Protein 2IA2 (pdb70)

Solvent-accessible surface area: 41832 Å² total

CATH classification: 1.10.10.10 (+1 more: 3.30.450.40)

Nearest PDB structures (foldseek):
  2g7u-assembly1_A  TM=6.729E-01  e=4.354E-26  Rhodococcus jostii RHA1
  3mq0-assembly1_B  TM=7.845E-01  e=7.617E-18  Agrobacterium tumefaciens
  5whm-assembly2_D  TM=5.743E-01  e=1.022E-17  Brucella abortus
  5whm-assembly1_A  TM=5.644E-01  e=2.616E-17  Brucella abortus
  2xro-assembly1_E  TM=6.241E-01  e=4.392E-16  Pseudomonas putida

Secondary structure (DSSP, 8-state):
--HHHHHHHHHHHT--SS-SSEEHHHHHHHHT--HHHHHHHHHHHHHHTSEEESSSEEEE-GGGGGTTHHHHTT--HHHHHHHHHHHHHHHHTSEEEEEEEETTEEEEEEEE----------TT-EEEGGG---HHHHHTS-HHHHHHHHHH------STTS---HHHHHHHHHHHHHHS----BSSSSTTEE--EEEE-TTS-EEEEEEEEEEGGG--HHHHHHHTHHHHHHHHHHHHHHHHHHH-/-HHHHHHHHHHHT-SSS-SSEETTT-----HHHHHHHHHHHHHHTSEEE-SSEEEE-GGGGGTTHHHHTT--HHHHHHHHHHHHHHHH-SEEEEEEEETTEEEEEEEE----------TT-EEEGGG---HHHHHTS-HHHHHHHHHH-----SSTTS--SHHHHHHHHHHHHHHS----BSSSSTTEE--EEEE-TTS-EEEEEEEEEEGGGS-HHHIIIIIHHHHHHHHHHHHHHHHHH--/-HHHHHHHHHHHT--SS-SSEEHHHHHHHTT--HHHHHHHHHHHHHHTSEEESSSEEEE-GGGHHHHHHHHHHH-HHHHHHHHHHHHHHHH-SEEEEEEEETTEEEEEEEE-B----B---TT-EEEGGG---HHHHHTS-HHHHHHHHHH------STTS---HHHHHHHHHHHHHHT----BSSSSTTEE--EEEE-TTSSEEEEEEEEEEGGG--HHHHHHHTHHHHHHHHHHHHHHHT--/--HHHHHHHHHHHT--SS--EE-HHHHHHHHT--HHHHHHHHHHHHHTTSB--EEB-GGGHHHHHHHHHHSSHHHHHHHHHHHHHHHH-SEEEEEEEETTEEEEEEEE-B----B---TT-EEEGGG---HHHHHTS-HHHHHHHHHT------STTS---HHHHHHHHHHHHHHS----BSSSSTTEE--EEEE-TTSSEEEEEEEEEEGGGS-HHHIIIIIHHHHHHHHHHHHHHHHHH-

B-factor: mean 41.32, std 18.5, range [9.56, 127.12]

Sequence (976 aa):
YVQSLARGLAVIRCFDHRNQRRTLSDVARATDLTRATARRFLLTLVELGYVATDGSAFWLTPRVLELGYSYLSSLSLPEVAQPHLEKLSHKVHESSSVSILDGADIVYVARVPVSRITVGITIGTRLPAYATSGRVLLAGLPDDELDAYLEKLDIQRLTERTITARDELKAAILAVRADGICVLDQELEAGLRSAAPIRGASGLTVAAVNISTPAARYSLEDLHSDLIPSLRVTATDIEQDLATVNRVQSLARGLAVIRCFDHRNQRRTLSDVARLTRATARRFLLTLVELGYVATDGSAFWLTPRVLELGYSYLSSLSLPEVAQPHLEKLSHKVHESSSSVSILDGADIVYVARVPVSRITVGITIGTRLPAYATSGRVLLAGLPDDELDAYLEKLDIQRLTERTITARDELKAAILAVRADGICVLDQELEAGLRSAAPIRGASGLTVAAVNISTPAARYSLEDLHSDLIPSLRVTATDIEQDLATVNRVQSLARGLAVIRCFDHRNQRRTLSDVARATDLTRATARRFLLTLVELGYVATDGSAFWLTPRVLELGYSYLSSLSLPEVAQPHLEKLSHKVHESSSVSILDGADIVYVARVPVSRITVGITIGTRLPAYATSGRVLLAGLPDDELDAYLEKLDIQRLTERTITARDELKAAILAVRADGICVLDQELEAGLRSAAPIRGASGLTVAAVNISTPAARYSLEDLHSDLIPSLRVTATDIEQDLATVYVQSLARGLAVIRCFDHRNQRRTLSDVARATDLTRATARRFLLTLVELGYVAAFWLTPRVLELGYSYLSSLSLPEVAQPHLEKLSHKVHESSSVSILDGADIVYVARVPVSRITVGITIGTRLPAYATSGRVLLAGLPDDELDAYLEKLDIQRLTERTITARDELKAAILAVRADGICVLDQELEAGLRSAAPIRGASGLTVAAVNISTPAARYSLEDLHSDLIPSLRVTATDIEQDLATVN

InterPro domains:
  IPR005471 Transcription regulator IclR, N-terminal [PF09339] (19-70)
  IPR005471 Transcription regulator IclR, N-terminal [PS51077] (17-84)
  IPR005471 Transcription regulator IclR, N-terminal [SM00346] (17-105)
  IPR012794 Beta-ketoadipate transcriptional regulator, PcaR/PcaU/PobR [TIGR02431] (14-260)
  IPR014757 Transcription regulator IclR, C-terminal [PF01614] (85-256)
  IPR014757 Transcription regulator IclR, C-terminal [PS51078] (78-262)
  IPR029016 GAF-like domain superfamily [G3DSA:3.30.450.40] (84-265)
  IPR036388 Winged helix-like DNA-binding domain superfamily [G3DSA:1.10.10.10] (1-83)
  IPR036390 Winged helix DNA-binding domain superfamily [SSF46785] (17-89)
  IPR050707 HTH-type Transcriptional Regulators in Metabolic Pathways [PTHR30136] (12-260)

Foldseek 3Di:
DDPLVVQLVQLQVLDDDVHAKDFLCRSCVSRVHHSVSSVVSQVVCCVVQQWDDPVGIIGGDCVVCVPCQVPLLVDDLQRLQAVLQVVLCVQQVFKKWKWFDDQQWIFTAYIDFHPDVGDDDDGGDIDGLLQALVLQNLLLDDPVSSVVSLVPDDQDQQDVPADDDSVVSVVLSPVCNVPQGHWHAQSNHDQKIKWGFQAEPVRGGGMIMMTIDGCVVDPPVCCVVRRVVSRVVSSVSSNVSNNVSND/DPLVVQLVQLLVVDDPVHAKAFLVRVPSDDSVSSVVSQVVCVVVPQWDDPVGIIHGDCVVCVPCNVPLLPDDLQRLQAVLQVVLCVVVVFKKFKWFDDQQWTFTAYIDWHDDCGDDDDGGDIDGLLQPLVLQNLLLDDPVVNVVSLVPDDFDQQDPPADHDSVVSVVLSPVCVVPQGHWRACRNHRQKIKWGFQAEVVRGGGMIMMTIDGPVPDPPVCCVVPRVVSRVVSSVSSNVSVNVSND/DVLVVLLVQLVVQDDPVRFKDFLVRSCVSRVHDRVGSVVSQVVCCVVVQWPDPPGIIGGDCVVVVVVVVVLVVVPLQVLQAVLQVVQCVQQVFKKFKWFDDQQWTFTNHIDFHDDVGDDDDGGDIDGLLQALVLQNLLLDDPVVSVVSLVPDQQDQQDVPADRDSVVSVVLSVVCNVVQGHWHDQRNHPQKIKWGFQDEPVRTGGMIMMTIDGCVVDPPVCCVVRRVVSRVVSSVSSNVSNVPD/DDVLVVQLVLLVVLDDPVRQADDLVRSCVSRVHPSVSSVVSQVVCCVVQQWDVTGGDCVVVVVVVVVLVVDPQAVLLAVLQVVLCVVVVFKKFKWFDDQQWTFTRYIDWHDDVGDDDDGGDIGGLLQPLVLQNLLLDDPVVNVVSLVPDDDDQQDVPADHDSVVSVVLSPVCNVVQGGWRAQRNHRQKIKWGFAAAPVSTGGMIMMTMDGCVVDPPVCCVPPNVVSRVVSSVSSNVSRVVVD

Structure (mmCIF, N/CA/C/O backbone):
data_2IA2
#
_entry.id   2IA2
#
_cell.length_a   60.892
_cell.length_b   121.526
_cell.length_c   174.259
_cell.angle_alpha   90.00
_cell.angle_beta   90.00
_cell.angle_gamma   90.00
#
_symmetry.space_group_name_H-M   'P 21 21 21'
#
loop_
_entity.id
_entity.type
_entity.pdbx_description
1 polymer 'Putative Transcriptional Regulator'
2 water water
#
loop_
_atom_site.group_PDB
_atom_site.id
_atom_site.type_symbol
_atom_site.label_atom_id
_atom_site.label_alt_id
_atom_site.label_comp_id
_atom_site.label_asym_id
_atom_site.label_entity_id
_atom_site.label_seq_id
_atom_site.pdbx_PDB_ins_code
_atom_site.Cartn_x
_atom_site.Cartn_y
_atom_site.Cartn_z
_atom_site.occupancy
_atom_site.B_iso_or_equiv
_atom_site.auth_seq_id
_atom_site.auth_comp_id
_atom_site.auth_asym_id
_atom_site.auth_atom_id
_atom_site.pdbx_PDB_model_num
ATOM 1 N N . TYR A 1 16 ? 7.825 54.786 39.535 1.00 55.16 16 TYR A N 1
ATOM 2 C CA . TYR A 1 16 ? 7.543 54.467 38.088 1.00 54.52 16 TYR A CA 1
ATOM 3 C C . TYR A 1 16 ? 7.892 55.640 37.192 1.00 53.22 16 TYR A C 1
ATOM 4 O O . TYR A 1 16 ? 7.144 56.635 37.166 1.00 53.50 16 TYR A O 1
ATOM 13 N N . VAL A 1 17 ? 8.992 55.495 36.443 1.00 54.47 17 VAL A N 1
ATOM 14 C CA . VAL A 1 17 ? 9.482 56.524 35.527 1.00 50.50 17 VAL A CA 1
ATOM 15 C C . VAL A 1 17 ? 8.742 56.466 34.178 1.00 47.67 17 VAL A C 1
ATOM 16 O O . VAL A 1 17 ? 9.097 55.700 33.238 1.00 44.15 17 VAL A O 1
ATOM 20 N N . GLN A 1 18 ? 7.705 57.285 34.096 1.00 46.15 18 GLN A N 1
ATOM 21 C CA . GLN A 1 18 ? 6.878 57.407 32.900 1.00 44.34 18 GLN A CA 1
ATOM 22 C C . GLN A 1 18 ? 7.682 57.667 31.617 1.00 41.55 18 GLN A C 1
ATOM 23 O O . GLN A 1 18 ? 7.397 57.108 30.561 1.00 41.47 18 GLN A O 1
ATOM 29 N N . SER A 1 19 ? 8.699 58.503 31.721 1.00 40.56 19 SER A N 1
ATOM 30 C CA . SER A 1 19 ? 9.434 58.915 30.562 1.00 39.03 19 SER A CA 1
ATOM 31 C C . SER A 1 19 ? 10.195 57.750 29.930 1.00 36.58 19 SER A C 1
ATOM 32 O O . SER A 1 19 ? 10.264 57.657 28.747 1.00 34.77 19 SER A O 1
ATOM 35 N N . LEU A 1 20 ? 10.718 56.861 30.758 1.00 36.41 20 LEU A N 1
ATOM 36 C CA . LEU A 1 20 ? 11.351 55.640 30.300 1.00 35.09 20 LEU A CA 1
ATOM 37 C C . LEU A 1 20 ? 10.330 54.756 29.586 1.00 34.04 20 LEU A C 1
ATOM 38 O O . LEU A 1 20 ? 10.568 54.359 28.452 1.00 31.58 20 LEU A O 1
ATOM 43 N N . ALA A 1 21 ? 9.192 54.477 30.249 1.00 33.99 21 ALA A N 1
ATOM 44 C CA . ALA A 1 21 ? 8.136 53.686 29.623 1.00 32.90 21 ALA A CA 1
ATOM 45 C C . ALA A 1 21 ? 7.788 54.239 28.251 1.00 31.14 21 ALA A C 1
ATOM 46 O O . ALA A 1 21 ? 7.769 53.474 27.274 1.00 30.45 21 ALA A O 1
ATOM 48 N N . ARG A 1 22 ? 7.527 55.559 28.180 1.00 30.33 22 ARG A N 1
ATOM 49 C CA . ARG A 1 22 ? 7.170 56.238 26.926 1.00 28.45 22 ARG A CA 1
ATOM 50 C C . ARG A 1 22 ? 8.266 56.176 25.857 1.00 28.43 22 ARG A C 1
ATOM 51 O O . ARG A 1 22 ? 7.976 55.834 24.711 1.00 29.12 22 ARG A O 1
ATOM 59 N N . GLY A 1 23 ? 9.515 56.464 26.217 1.00 27.40 23 GLY A N 1
ATOM 60 C CA . GLY A 1 23 ? 10.597 56.316 25.230 1.00 27.20 23 GLY A CA 1
ATOM 61 C C . GLY A 1 23 ? 10.686 54.904 24.639 1.00 26.17 23 GLY A C 1
ATOM 62 O O . GLY A 1 23 ? 10.958 54.753 23.425 1.00 26.79 23 GLY A O 1
ATOM 63 N N . LEU A 1 24 ? 10.487 53.873 25.479 1.00 25.52 24 LEU A N 1
ATOM 64 C CA . LEU A 1 24 ? 10.523 52.500 24.995 1.00 26.42 24 LEU A CA 1
ATOM 65 C C . LEU A 1 24 ? 9.350 52.200 24.069 1.00 26.15 24 LEU A C 1
ATOM 66 O O . LEU A 1 24 ? 9.518 51.452 23.097 1.00 27.29 24 LEU A O 1
ATOM 71 N N . ALA A 1 25 ? 8.157 52.738 24.390 1.00 25.47 25 ALA A N 1
ATOM 72 C CA . ALA A 1 25 ? 6.972 52.532 23.575 1.00 25.02 25 ALA A CA 1
ATOM 73 C C . ALA A 1 25 ? 7.170 53.142 22.213 1.00 23.84 25 ALA A C 1
ATOM 74 O O . ALA A 1 25 ? 6.675 52.610 21.224 1.00 23.17 25 ALA A O 1
ATOM 76 N N . VAL A 1 26 ? 7.884 54.255 22.157 1.00 23.82 26 VAL A N 1
ATOM 77 C CA . VAL A 1 26 ? 8.220 54.883 20.890 1.00 23.45 26 VAL A CA 1
ATOM 78 C C . VAL A 1 26 ? 9.144 53.953 20.040 1.00 24.45 26 VAL A C 1
ATOM 79 O O . VAL A 1 26 ? 8.900 53.713 18.865 1.00 24.53 26 VAL A O 1
ATOM 83 N N . ILE A 1 27 ? 10.157 53.357 20.647 1.00 24.25 27 ILE A N 1
ATOM 84 C CA . ILE A 1 27 ? 11.043 52.450 19.900 1.00 23.08 27 ILE A CA 1
ATOM 85 C C . ILE A 1 27 ? 10.196 51.274 19.422 1.00 24.31 27 ILE A C 1
ATOM 86 O O . ILE A 1 27 ? 10.321 50.875 18.259 1.00 23.75 27 ILE A O 1
ATOM 91 N N . ARG A 1 28 ? 9.313 50.748 20.293 1.00 23.74 28 ARG A N 1
ATOM 92 C CA . ARG A 1 28 ? 8.504 49.555 19.941 1.00 25.28 28 ARG A CA 1
ATOM 93 C C . ARG A 1 28 ? 7.444 49.817 18.844 1.00 25.33 28 ARG A C 1
ATOM 94 O O . ARG A 1 28 ? 6.906 48.861 18.257 1.00 26.80 28 ARG A O 1
ATOM 102 N N . CYS A 1 29 ? 7.108 51.070 18.594 1.00 23.72 29 CYS A N 1
ATOM 103 C CA . CYS A 1 29 ? 6.042 51.351 17.622 1.00 24.76 29 CYS A CA 1
ATOM 104 C C . CYS A 1 29 ? 6.478 51.176 16.152 1.00 25.41 29 CYS A C 1
ATOM 105 O O . CYS A 1 29 ? 5.635 51.163 15.272 1.00 26.78 29 CYS A O 1
ATOM 108 N N . PHE A 1 30 ? 7.778 50.994 15.900 1.00 23.67 30 PHE A N 1
ATOM 109 C CA . PHE A 1 30 ? 8.286 50.567 14.577 1.00 24.33 30 PHE A CA 1
ATOM 110 C C . PHE A 1 30 ? 8.240 49.045 14.345 1.00 26.69 30 PHE A C 1
ATOM 111 O O . PHE A 1 30 ? 8.537 48.239 15.225 1.00 27.26 30 PHE A O 1
ATOM 119 N N . ASP A 1 31 ? 7.819 48.640 13.172 1.00 28.17 31 ASP A N 1
ATOM 120 C CA . ASP A 1 31 ? 7.779 47.231 12.868 1.00 31.44 31 ASP A CA 1
ATOM 121 C C . ASP A 1 31 ? 7.648 47.028 11.370 1.00 33.08 31 ASP A C 1
ATOM 122 O O . ASP A 1 31 ? 7.870 47.970 10.570 1.00 31.74 31 ASP A O 1
ATOM 127 N N . HIS A 1 32 ? 7.270 45.806 10.998 1.00 35.42 32 HIS A N 1
ATOM 128 C CA . HIS A 1 32 ? 7.240 45.457 9.591 1.00 39.88 32 HIS A CA 1
ATOM 129 C C . HIS A 1 32 ? 6.240 46.328 8.801 1.00 41.15 32 HIS A C 1
ATOM 130 O O . HIS A 1 32 ? 6.508 46.765 7.673 1.00 42.49 32 HIS A O 1
ATOM 137 N N . ARG A 1 33 ? 5.091 46.575 9.408 1.00 42.30 33 ARG A N 1
ATOM 138 C CA . ARG A 1 33 ? 4.034 47.299 8.728 1.00 44.01 33 ARG A CA 1
ATOM 139 C C . ARG A 1 33 ? 4.312 48.799 8.846 1.00 42.74 33 ARG A C 1
ATOM 140 O O . ARG A 1 33 ? 3.728 49.615 8.121 1.00 44.36 33 ARG A O 1
ATOM 143 N N . ASN A 1 34 ? 5.213 49.182 9.740 1.00 40.06 34 ASN A N 1
ATOM 144 C CA . ASN A 1 34 ? 5.399 50.618 10.054 1.00 38.65 34 ASN A CA 1
ATOM 145 C C . ASN A 1 34 ? 6.871 50.969 10.153 1.00 37.95 34 ASN A C 1
ATOM 146 O O 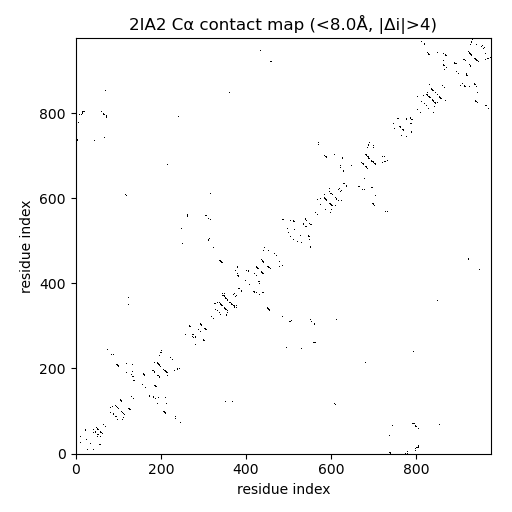. ASN A 1 34 ? 7.400 51.168 11.265 1.00 34.98 34 ASN A O 1
ATOM 151 N N . GLN A 1 35 ? 7.521 51.072 8.991 1.00 37.92 35 GLN A N 1
ATOM 152 C CA . GLN A 1 35 ? 8.967 51.157 8.939 1.00 38.51 35 GLN A CA 1
ATOM 153 C C . GLN A 1 35 ? 9.488 52.555 9.241 1.00 36.81 35 GLN A C 1
ATOM 154 O O . GLN A 1 35 ? 10.560 52.735 9.843 1.00 35.35 35 GLN A O 1
ATOM 160 N N . ARG A 1 36 ? 8.752 53.541 8.746 1.00 36.74 36 ARG A N 1
ATOM 161 C CA . ARG A 1 36 ? 9.018 54.936 9.019 1.00 37.67 36 ARG A CA 1
ATOM 162 C C . ARG A 1 36 ? 7.700 55.538 9.533 1.00 35.79 36 ARG A C 1
ATOM 163 O O . ARG A 1 36 ? 6.631 55.114 9.106 1.00 34.63 36 ARG A O 1
ATOM 171 N N . ARG A 1 37 ? 7.772 56.530 10.417 1.00 33.12 37 ARG A N 1
ATOM 172 C CA . ARG A 1 37 ? 6.540 57.163 10.890 1.00 34.20 37 ARG A CA 1
ATOM 173 C C . ARG A 1 37 ? 6.681 58.667 11.037 1.00 33.54 37 ARG A C 1
ATOM 174 O O . ARG A 1 37 ? 7.786 59.150 11.346 1.00 32.94 37 ARG A O 1
ATOM 182 N N . THR A 1 38 ? 5.583 59.402 10.817 1.00 33.34 38 THR A N 1
ATOM 183 C CA . THR A 1 38 ? 5.587 60.854 11.081 1.00 33.60 38 THR A CA 1
ATOM 184 C C . THR A 1 38 ? 5.420 61.063 12.589 1.00 31.82 38 THR A C 1
ATOM 185 O O . THR A 1 38 ? 5.008 60.128 13.309 1.00 31.16 38 THR A O 1
ATOM 189 N N . LEU A 1 39 ? 5.731 62.266 13.063 1.00 31.07 39 LEU A N 1
ATOM 190 C CA . LEU A 1 39 ? 5.378 62.659 14.417 1.00 30.17 39 LEU A CA 1
ATOM 191 C C . LEU A 1 39 ? 3.912 62.342 14.818 1.00 30.83 39 LEU A C 1
ATOM 192 O O . LEU A 1 39 ? 3.672 61.727 15.848 1.00 30.65 39 LEU A O 1
ATOM 197 N N . SER A 1 40 ? 2.926 62.734 14.013 1.00 31.98 40 SER A N 1
ATOM 198 C CA . SER A 1 40 ? 1.528 62.483 14.384 1.00 31.92 40 SER A CA 1
ATOM 199 C C . SER A 1 40 ? 1.267 60.972 14.478 1.00 31.98 40 SER A C 1
ATOM 200 O O . SER A 1 40 ? 0.511 60.498 15.354 1.00 30.47 40 SER A O 1
ATOM 203 N N . ASP A 1 41 ? 1.885 60.217 13.578 1.00 31.15 41 ASP A N 1
ATOM 204 C CA . ASP A 1 41 ? 1.668 58.785 13.546 1.00 32.52 41 ASP A CA 1
ATOM 205 C C . ASP A 1 41 ? 2.336 58.073 14.724 1.00 30.06 41 ASP A C 1
ATOM 206 O O . ASP A 1 41 ? 1.795 57.113 15.249 1.00 30.44 41 ASP A O 1
ATOM 211 N N . VAL A 1 42 ? 3.493 58.547 15.147 1.00 28.49 42 VAL A N 1
ATOM 212 C CA . VAL A 1 42 ? 4.119 58.028 16.359 1.00 27.70 42 VAL A CA 1
ATOM 213 C C . VAL A 1 42 ? 3.251 58.384 17.577 1.00 27.66 42 VAL A C 1
ATOM 214 O O . VAL A 1 42 ? 3.099 57.547 18.476 1.00 27.37 42 VAL A O 1
ATOM 218 N N . ALA A 1 43 ? 2.733 59.627 17.632 1.00 27.27 43 ALA A N 1
ATOM 219 C CA . ALA A 1 43 ? 1.819 60.050 18.722 1.00 27.16 43 ALA A CA 1
ATOM 220 C C . ALA A 1 43 ? 0.624 59.094 18.784 1.00 27.76 43 ALA A C 1
ATOM 221 O O . ALA A 1 43 ? 0.285 58.544 19.855 1.00 29.29 43 ALA A O 1
ATOM 223 N N . ARG A 1 44 ? -0.031 58.911 17.648 1.00 28.29 44 ARG A N 1
ATOM 224 C CA . ARG A 1 44 ? -1.181 58.004 17.552 1.00 30.11 44 ARG A CA 1
ATOM 225 C C . ARG A 1 44 ? -0.876 56.585 18.002 1.00 28.93 44 ARG A C 1
ATOM 226 O O . ARG A 1 44 ? -1.664 55.965 18.676 1.00 29.18 44 ARG A O 1
ATOM 234 N N . ALA A 1 45 ? 0.273 56.060 17.607 1.00 29.36 45 ALA A N 1
ATOM 235 C CA . ALA A 1 45 ? 0.639 54.671 17.906 1.00 27.80 45 ALA A CA 1
ATOM 236 C C . ALA A 1 45 ? 0.970 54.418 19.388 1.00 27.87 45 ALA A C 1
ATOM 237 O O . ALA A 1 45 ? 0.907 53.264 19.851 1.00 27.74 45 ALA A O 1
ATOM 239 N N . THR A 1 46 ? 1.309 55.483 20.128 1.00 26.17 46 THR A N 1
ATOM 240 C CA . THR A 1 46 ? 1.774 55.347 21.484 1.00 27.50 46 THR A CA 1
ATOM 241 C C . THR A 1 46 ? 0.795 56.012 22.451 1.00 28.97 46 THR A C 1
ATOM 242 O O . THR A 1 46 ? 1.086 56.122 23.671 1.00 29.57 46 THR A O 1
ATOM 246 N N . ASP A 1 47 ? -0.363 56.464 21.930 1.00 29.41 47 ASP A N 1
ATOM 247 C CA . ASP A 1 47 ? -1.382 57.107 22.791 1.00 30.24 47 ASP A CA 1
ATOM 248 C C . ASP A 1 47 ? -0.887 58.423 23.408 1.00 29.22 47 ASP A C 1
ATOM 249 O O . ASP A 1 47 ? -1.300 58.838 24.496 1.00 30.02 47 ASP A O 1
ATOM 254 N N . LEU A 1 48 ? -0.015 59.098 22.669 1.00 29.65 48 LEU A N 1
ATOM 255 C CA . LEU A 1 48 ? 0.619 60.352 23.123 1.00 29.93 48 LEU A CA 1
ATOM 256 C C . LEU A 1 48 ? 0.076 61.505 22.285 1.00 30.62 48 LEU A C 1
ATOM 257 O O . LEU A 1 48 ? -0.819 61.318 21.476 1.00 31.96 48 LEU A O 1
ATOM 262 N N . THR A 1 49 ? 0.611 62.706 22.491 1.00 31.56 49 THR A N 1
ATOM 263 C CA . THR A 1 49 ? 0.295 63.876 21.658 1.00 31.21 49 THR A CA 1
ATOM 264 C C . THR A 1 49 ? 1.545 64.199 20.838 1.00 30.11 49 THR A C 1
ATOM 265 O O . THR A 1 49 ? 2.613 63.660 21.106 1.00 29.23 49 THR A O 1
ATOM 269 N N . ARG A 1 50 ? 1.427 65.086 19.862 1.00 30.62 50 ARG A N 1
ATOM 270 C CA . ARG A 1 50 ? 2.603 65.523 19.094 1.00 32.12 50 ARG A CA 1
ATOM 271 C C . ARG A 1 50 ? 3.689 66.114 20.030 1.00 32.83 50 ARG A C 1
ATOM 272 O O . ARG A 1 50 ? 4.879 65.721 19.938 1.00 31.90 50 ARG A O 1
ATOM 280 N N . ALA A 1 51 ? 3.281 66.964 20.975 1.00 33.20 51 ALA A N 1
ATOM 281 C CA . ALA A 1 51 ? 4.271 67.633 21.864 1.00 34.59 51 ALA A CA 1
ATOM 282 C C . ALA A 1 51 ? 5.011 66.648 22.786 1.00 34.86 51 ALA A C 1
ATOM 283 O O . ALA A 1 51 ? 6.252 66.764 22.959 1.00 35.66 51 ALA A O 1
ATOM 285 N N . THR A 1 52 ? 4.287 65.680 23.367 1.00 33.16 52 THR A N 1
ATOM 286 C CA . THR A 1 52 ? 4.954 64.694 24.215 1.00 33.13 52 THR A CA 1
ATOM 287 C C . THR A 1 52 ? 5.773 63.710 23.374 1.00 32.34 52 THR A C 1
ATOM 288 O O . THR A 1 52 ? 6.922 63.467 23.706 1.00 32.58 52 THR A O 1
ATOM 292 N N . ALA A 1 53 ? 5.200 63.169 22.299 1.00 30.80 53 ALA A N 1
ATOM 293 C CA . ALA A 1 53 ? 5.964 62.299 21.385 1.00 31.21 53 ALA A CA 1
ATOM 294 C C . ALA A 1 53 ? 7.258 62.943 20.860 1.00 31.32 53 ALA A C 1
ATOM 295 O O . ALA A 1 53 ? 8.293 62.270 20.771 1.00 30.83 53 ALA A O 1
ATOM 297 N N . ARG A 1 54 ? 7.181 64.228 20.471 1.00 32.99 54 ARG A N 1
ATOM 298 C CA . ARG A 1 54 ? 8.320 64.960 19.933 1.00 34.06 54 ARG A CA 1
ATOM 299 C C . ARG A 1 54 ? 9.513 64.934 20.892 1.00 34.89 54 ARG A C 1
ATOM 300 O O . ARG A 1 54 ? 10.655 64.672 20.465 1.00 34.07 54 ARG A O 1
ATOM 308 N N . ARG A 1 55 ? 9.240 65.189 22.177 1.00 34.72 55 ARG A N 1
ATOM 309 C CA . ARG A 1 55 ? 10.275 65.198 23.214 1.00 36.63 55 ARG A CA 1
ATOM 310 C C . ARG A 1 55 ? 11.013 63.865 23.233 1.00 34.32 55 ARG A C 1
ATOM 311 O O . ARG A 1 55 ? 12.230 63.849 23.286 1.00 35.18 55 ARG A O 1
ATOM 319 N N . PHE A 1 56 ? 10.282 62.759 23.185 1.00 31.89 56 PHE A N 1
ATOM 320 C CA . PHE A 1 56 ? 10.917 61.462 23.217 1.00 31.54 56 PHE A CA 1
ATOM 321 C C . PHE A 1 56 ? 11.694 61.169 21.926 1.00 30.77 56 PHE A C 1
ATOM 322 O O . PHE A 1 56 ? 12.851 60.732 21.977 1.00 30.99 56 PHE A O 1
ATOM 330 N N . LEU A 1 57 ? 11.052 61.414 20.789 1.00 29.46 57 LEU A N 1
ATOM 331 C CA . LEU A 1 57 ? 11.693 61.260 19.503 1.00 30.02 57 LEU A CA 1
ATOM 332 C C . LEU A 1 57 ? 12.967 62.092 19.429 1.00 31.53 57 LEU A C 1
ATOM 333 O O . LEU A 1 57 ? 13.982 61.615 18.938 1.00 30.93 57 LEU A O 1
ATOM 338 N N . LEU A 1 58 ? 12.945 63.327 19.914 1.00 33.28 58 LEU A N 1
ATOM 339 C CA . LEU A 1 58 ? 14.165 64.151 19.771 1.00 34.38 58 LEU A CA 1
ATOM 340 C C . LEU A 1 58 ? 15.273 63.686 20.697 1.00 34.10 58 LEU A C 1
ATOM 341 O O . LEU A 1 58 ? 16.450 63.814 20.386 1.00 34.70 58 LEU A O 1
ATOM 346 N N . THR A 1 59 ? 14.902 63.091 21.817 1.00 32.92 59 THR A N 1
ATOM 347 C CA . THR A 1 59 ? 15.916 62.545 22.706 1.00 33.03 59 THR A CA 1
ATOM 348 C C . THR A 1 59 ? 16.510 61.345 22.051 1.00 31.71 59 THR A C 1
ATOM 349 O O . THR A 1 59 ? 17.716 61.230 21.977 1.00 32.29 59 THR A O 1
ATOM 353 N N . LEU A 1 60 ? 15.678 60.464 21.507 1.00 30.42 60 LEU A N 1
ATOM 354 C CA . LEU A 1 60 ? 16.198 59.287 20.788 1.00 28.39 60 LEU A CA 1
ATOM 355 C C . LEU A 1 60 ? 17.065 59.607 19.582 1.00 29.30 60 LEU A C 1
ATOM 356 O O . LEU A 1 60 ? 18.036 58.923 19.326 1.00 30.18 60 LEU A O 1
ATOM 361 N N . VAL A 1 61 ? 16.699 60.617 18.805 1.00 30.18 61 VAL A N 1
ATOM 362 C CA . VAL A 1 61 ? 17.588 61.110 17.762 1.00 32.05 61 VAL A CA 1
ATOM 363 C C . VAL A 1 61 ? 18.964 61.566 18.342 1.00 34.98 61 VAL A C 1
ATOM 364 O O . VAL A 1 61 ? 20.029 61.195 17.819 1.00 34.67 61 VAL A O 1
ATOM 368 N N . GLU A 1 62 ? 18.931 62.397 19.393 1.00 36.12 62 GLU A N 1
ATOM 369 C CA . GLU A 1 62 ? 20.144 62.833 20.066 1.00 39.38 62 GLU A CA 1
ATOM 370 C C . GLU A 1 62 ? 21.002 61.641 20.532 1.00 38.99 62 GLU A C 1
ATOM 371 O O . GLU A 1 62 ? 22.229 61.639 20.359 1.00 40.41 62 GLU A O 1
ATOM 377 N N . LEU A 1 63 ? 20.355 60.624 21.109 1.00 37.51 63 LEU A N 1
ATOM 378 C CA . LEU A 1 63 ? 21.023 59.422 21.571 1.00 36.37 63 LEU A CA 1
ATOM 379 C C . LEU A 1 63 ? 21.479 58.501 20.444 1.00 36.07 63 LEU A C 1
ATOM 380 O O . LEU A 1 63 ? 22.262 57.594 20.684 1.00 37.37 63 LEU A O 1
ATOM 385 N N . GLY A 1 64 ? 21.004 58.696 19.219 1.00 34.96 64 GLY A N 1
ATOM 386 C CA . GLY A 1 64 ? 21.491 57.870 18.099 1.00 32.58 64 GLY A CA 1
ATOM 387 C C . GLY A 1 64 ? 20.701 56.596 17.846 1.00 30.78 64 GLY A C 1
ATOM 388 O O . GLY A 1 64 ? 21.089 55.768 16.988 1.00 29.54 64 GLY A O 1
ATOM 389 N N . TYR A 1 65 ? 19.560 56.477 18.540 1.00 28.72 65 TYR A N 1
ATOM 390 C CA . TYR A 1 65 ? 18.660 55.336 18.406 1.00 27.47 65 TYR A CA 1
ATOM 391 C C . TYR A 1 65 ? 17.638 55.568 17.302 1.00 26.90 65 TYR A C 1
ATOM 392 O O . TYR A 1 65 ? 17.093 54.596 16.725 1.00 25.73 65 TYR A O 1
ATOM 401 N N . VAL A 1 66 ? 17.384 56.837 16.998 1.00 26.80 66 VAL A N 1
ATOM 402 C CA . VAL A 1 66 ? 16.373 57.171 15.991 1.00 27.02 66 VAL A CA 1
ATOM 403 C C . VAL A 1 66 ? 17.055 58.102 15.041 1.00 29.02 66 VAL A C 1
ATOM 404 O O . VAL A 1 66 ? 17.918 58.851 15.459 1.00 27.46 66 VAL A O 1
ATOM 408 N N . ALA A 1 67 ? 16.689 58.029 13.761 1.00 30.43 67 ALA A N 1
ATOM 409 C CA . ALA A 1 67 ? 17.117 59.020 12.781 1.00 32.61 67 ALA A CA 1
ATOM 410 C C . ALA A 1 67 ? 15.892 59.688 12.158 1.00 34.16 67 ALA A C 1
ATOM 411 O O . ALA A 1 67 ? 14.764 59.159 12.227 1.00 33.00 67 ALA A O 1
ATOM 413 N N . THR A 1 68 ? 16.103 60.858 11.573 1.00 36.61 68 THR A N 1
ATOM 414 C CA . THR A 1 68 ? 15.017 61.646 10.993 1.00 38.13 68 THR A CA 1
ATOM 415 C C . THR A 1 68 ? 15.487 62.456 9.782 1.00 40.73 68 THR A C 1
ATOM 416 O O . THR A 1 68 ? 16.667 62.772 9.664 1.00 41.43 68 THR A O 1
ATOM 420 N N . ASP A 1 69 ? 14.552 62.759 8.880 1.00 42.24 69 ASP A N 1
ATOM 421 C CA . ASP A 1 69 ? 14.771 63.685 7.764 1.00 44.64 69 ASP A CA 1
ATOM 422 C C . ASP A 1 69 ? 13.967 64.978 7.919 1.00 46.58 69 ASP A C 1
ATOM 423 O O . ASP A 1 69 ? 13.823 65.719 6.972 1.00 48.68 69 ASP A O 1
ATOM 428 N N . GLY A 1 70 ? 13.430 65.237 9.104 1.00 46.07 70 GLY A N 1
ATOM 429 C CA . GLY A 1 70 ? 12.532 66.356 9.292 1.00 47.90 70 GLY A CA 1
ATOM 430 C C . GLY A 1 70 ? 11.040 66.026 9.293 1.00 47.82 70 GLY A C 1
ATOM 431 O O . GLY A 1 70 ? 10.251 66.776 9.886 1.00 49.23 70 GLY A O 1
ATOM 432 N N . SER A 1 71 ? 10.620 64.951 8.614 1.00 47.04 71 SER A N 1
ATOM 433 C CA . SER A 1 71 ? 9.192 64.607 8.625 1.00 45.48 71 SER A CA 1
ATOM 434 C C . SER A 1 71 ? 8.909 63.184 9.093 1.00 42.32 71 SER A C 1
ATOM 435 O O . SER A 1 71 ? 7.986 62.958 9.864 1.00 40.08 71 SER A O 1
ATOM 438 N N . ALA A 1 72 ? 9.714 62.236 8.635 1.00 40.34 72 ALA A N 1
ATOM 439 C CA . ALA A 1 72 ? 9.652 60.872 9.119 1.00 37.52 72 ALA A CA 1
ATOM 440 C C . ALA A 1 72 ? 10.799 60.595 10.117 1.00 35.34 72 ALA A C 1
ATOM 441 O O . ALA A 1 72 ? 11.833 61.266 10.100 1.00 36.08 72 ALA A O 1
ATOM 443 N N . PHE A 1 73 ? 10.578 59.611 10.987 1.00 32.74 73 PHE A N 1
ATOM 444 C CA . PHE A 1 73 ? 11.547 59.075 11.934 1.00 29.64 73 PHE A CA 1
ATOM 445 C C . PHE A 1 73 ? 11.612 57.581 11.696 1.00 28.98 73 PHE A C 1
ATOM 446 O O . PHE A 1 73 ? 10.628 56.980 11.233 1.00 29.69 73 PHE A O 1
ATOM 454 N N . TRP A 1 74 ? 12.763 56.980 11.984 1.00 27.27 74 TRP A N 1
ATOM 455 C CA . TRP A 1 74 ? 12.936 55.541 11.920 1.00 27.10 74 TRP A CA 1
ATOM 456 C C . TRP A 1 74 ? 14.063 55.120 12.864 1.00 25.51 74 TRP A C 1
ATOM 457 O O . TRP A 1 74 ? 14.788 55.956 13.375 1.00 24.24 74 TRP A O 1
ATOM 468 N N . LEU A 1 75 ? 14.209 53.823 13.080 1.00 23.28 75 LEU A N 1
ATOM 469 C CA . LEU A 1 75 ? 15.222 53.354 14.012 1.00 23.72 75 LEU A CA 1
ATOM 470 C C . LEU A 1 75 ? 16.555 53.147 13.324 1.00 23.94 75 LEU A C 1
ATOM 471 O O . LEU A 1 75 ? 16.614 52.935 12.131 1.00 25.54 75 LEU A O 1
ATOM 476 N N . THR A 1 76 ? 17.618 53.172 14.113 1.00 24.26 76 THR A N 1
ATOM 477 C CA . THR A 1 76 ? 18.963 52.947 13.632 1.00 24.59 76 THR A CA 1
ATOM 478 C C . THR A 1 76 ? 19.438 51.648 14.270 1.00 24.01 76 THR A C 1
ATOM 479 O O . THR A 1 76 ? 18.800 51.167 15.220 1.00 25.56 76 THR A O 1
ATOM 483 N N . PRO A 1 77 ? 20.536 51.041 13.756 1.00 28.02 77 PRO A N 1
ATOM 484 C CA . PRO A 1 77 ? 21.109 49.812 14.349 1.00 26.58 77 PRO A CA 1
ATOM 485 C C . PRO A 1 77 ? 21.633 49.946 15.753 1.00 26.54 77 PRO A C 1
ATOM 486 O O . PRO A 1 77 ? 22.001 48.948 16.351 1.00 24.78 77 PRO A O 1
ATOM 490 N N . ARG A 1 78 ? 21.672 51.153 16.321 1.00 28.04 78 ARG A N 1
ATOM 491 C CA . ARG A 1 78 ? 22.121 51.259 17.711 1.00 27.40 78 ARG A CA 1
ATOM 492 C C . ARG A 1 78 ? 21.172 50.566 18.657 1.00 26.83 78 ARG A C 1
ATOM 493 O O . ARG A 1 78 ? 21.562 50.121 19.744 1.00 25.36 78 ARG A O 1
ATOM 501 N N . VAL A 1 79 ? 19.912 50.438 18.238 1.00 25.40 79 VAL A N 1
ATOM 502 C CA . VAL A 1 79 ? 18.917 49.738 19.049 1.00 24.34 79 VAL A CA 1
ATOM 503 C C . VAL A 1 79 ? 19.322 48.301 19.347 1.00 23.12 79 VAL A C 1
ATOM 504 O O . VAL A 1 79 ? 18.993 47.784 20.389 1.00 22.02 79 VAL A O 1
ATOM 508 N N . LEU A 1 80 ? 20.050 47.649 18.433 1.00 22.78 80 LEU A N 1
ATOM 509 C CA . LEU A 1 80 ? 20.612 46.312 18.700 1.00 23.13 80 LEU A CA 1
ATOM 510 C C . LEU A 1 80 ? 21.580 46.241 19.868 1.00 24.42 80 LEU A C 1
ATOM 511 O O . LEU A 1 80 ? 21.767 45.164 20.434 1.00 24.44 80 LEU A O 1
ATOM 516 N N . GLU A 1 81 ? 22.205 47.365 20.217 1.00 25.49 81 GLU A N 1
ATOM 517 C CA . GLU A 1 81 ? 23.095 47.393 21.362 1.00 28.99 81 GLU A CA 1
ATOM 518 C C . GLU A 1 81 ? 22.349 47.128 22.694 1.00 28.38 81 GLU A C 1
ATOM 519 O O . GLU A 1 81 ? 22.955 46.799 23.730 1.00 28.07 81 GLU A O 1
ATOM 525 N N . LEU A 1 82 ? 21.019 47.246 22.680 1.00 27.02 82 LEU A N 1
ATOM 526 C CA . LEU A 1 82 ? 20.232 46.982 23.870 1.00 27.34 82 LEU A CA 1
ATOM 527 C C . LEU A 1 82 ? 20.004 45.466 24.009 1.00 27.35 82 LEU A C 1
ATOM 528 O O . LEU A 1 82 ? 18.912 44.991 23.702 1.00 28.17 82 LEU A O 1
ATOM 533 N N . GLY A 1 83 ? 21.041 44.703 24.363 1.00 26.49 83 GLY A N 1
ATOM 534 C CA . GLY A 1 83 ? 20.838 43.304 24.800 1.00 25.25 83 GLY A CA 1
ATOM 535 C C . GLY A 1 83 ? 20.838 42.217 23.725 1.00 25.89 83 GLY A C 1
ATOM 536 O O . GLY A 1 83 ? 20.983 41.006 24.039 1.00 25.56 83 GLY A O 1
ATOM 537 N N . TYR A 1 84 ? 20.798 42.616 22.458 1.00 24.96 84 TYR A N 1
ATOM 538 C CA . TYR A 1 84 ? 20.362 41.650 21.427 1.00 24.61 84 TYR A CA 1
ATOM 539 C C . TYR A 1 84 ? 21.347 40.479 21.256 1.00 24.48 84 TYR A C 1
ATOM 540 O O . TYR A 1 84 ? 20.938 39.341 21.136 1.00 22.64 84 TYR A O 1
ATOM 549 N N . SER A 1 85 ? 22.640 40.778 21.235 1.00 25.84 85 SER A N 1
ATOM 550 C CA . SER A 1 85 ? 23.594 39.765 20.876 1.00 28.76 85 SER A CA 1
ATOM 551 C C . SER A 1 85 ? 23.769 38.742 21.977 1.00 29.37 85 SER A C 1
ATOM 552 O O . SER A 1 85 ? 24.289 37.680 21.733 1.00 32.80 85 SER A O 1
ATOM 555 N N . TYR A 1 86 ? 23.339 39.011 23.180 1.00 29.15 86 TYR A N 1
ATOM 556 C CA . TYR A 1 86 ? 23.422 37.935 24.161 1.00 30.07 86 TYR A CA 1
ATOM 557 C C . TYR A 1 86 ? 22.109 37.333 24.545 1.00 28.67 86 TYR A C 1
ATOM 558 O O . TYR A 1 86 ? 22.075 36.124 24.787 1.00 29.28 86 TYR A O 1
ATOM 567 N N . LEU A 1 87 ? 21.027 38.109 24.520 1.00 26.22 87 LEU A N 1
ATOM 568 C CA . LEU A 1 87 ? 19.698 37.540 24.777 1.00 25.53 87 LEU A CA 1
ATOM 569 C C . LEU A 1 87 ? 19.273 36.598 23.658 1.00 24.88 87 LEU A C 1
ATOM 570 O O . LEU A 1 87 ? 18.587 35.629 23.904 1.00 25.35 87 LEU A O 1
ATOM 575 N N . SER A 1 88 ? 19.713 36.851 22.424 1.00 25.49 88 SER A N 1
ATOM 576 C CA . SER A 1 88 ? 19.375 35.978 21.266 1.00 23.94 88 SER A CA 1
ATOM 577 C C . SER A 1 88 ? 20.176 34.664 21.247 1.00 23.87 88 SER A C 1
ATOM 578 O O . SER A 1 88 ? 19.863 33.719 20.545 1.00 24.54 88 SER A O 1
ATOM 581 N N . SER A 1 89 ? 21.136 34.556 22.119 1.00 26.24 89 SER A N 1
ATOM 582 C CA . SER A 1 89 ? 21.939 33.329 22.217 1.00 28.00 89 SER A CA 1
ATOM 583 C C . SER A 1 89 ? 21.551 32.381 23.377 1.00 27.38 89 SER A C 1
ATOM 584 O O . SER A 1 89 ? 22.230 31.357 23.577 1.00 27.04 89 SER A O 1
ATOM 587 N N . LEU A 1 90 ? 20.468 32.702 24.128 1.00 24.98 90 LEU A N 1
ATOM 588 C CA . LEU A 1 90 ? 20.050 31.883 25.265 1.00 24.17 90 LEU A CA 1
ATOM 589 C C . LEU A 1 90 ? 19.683 30.452 24.868 1.00 23.17 90 LEU A C 1
ATOM 590 O O . LEU A 1 90 ? 18.973 30.227 23.887 1.00 22.22 90 LEU A O 1
ATOM 595 N N . SER A 1 91 ? 20.151 29.480 25.646 1.00 23.13 91 SER A N 1
ATOM 596 C CA . SER A 1 91 ? 19.836 28.082 25.366 1.00 24.92 91 SER A CA 1
ATOM 597 C C . SER A 1 91 ? 18.427 27.778 25.867 1.00 25.04 91 SER A C 1
ATOM 598 O O . SER A 1 91 ? 17.824 28.540 26.648 1.00 24.39 91 SER A O 1
ATOM 601 N N . LEU A 1 92 ? 17.884 26.654 25.455 1.00 26.16 92 LEU A N 1
ATOM 602 C CA . LEU A 1 92 ? 16.640 26.246 26.076 1.00 26.63 92 LEU A CA 1
ATOM 603 C C . LEU A 1 92 ? 16.669 26.193 27.626 1.00 26.09 92 LEU A C 1
ATOM 604 O O . LEU A 1 92 ? 15.724 26.660 28.259 1.00 25.56 92 LEU A O 1
ATOM 609 N N . PRO A 1 93 ? 17.687 25.557 28.253 1.00 26.60 93 PRO A N 1
ATOM 610 C CA . PRO A 1 93 ? 17.671 25.570 29.725 1.00 25.97 93 PRO A CA 1
ATOM 611 C C . PRO A 1 93 ? 17.696 26.981 30.350 1.00 26.18 93 PRO A C 1
ATOM 612 O O . PRO A 1 93 ? 17.061 27.208 31.366 1.00 26.16 93 PRO A O 1
ATOM 616 N N . GLU A 1 94 ? 18.445 27.909 29.766 1.00 24.89 94 GLU A N 1
ATOM 617 C CA . GLU A 1 94 ? 18.532 29.279 30.280 1.00 25.85 94 GLU A CA 1
ATOM 618 C C . GLU A 1 94 ? 17.180 29.992 30.074 1.00 24.90 94 GLU A C 1
ATOM 619 O O . GLU A 1 94 ? 16.793 30.814 30.898 1.00 25.72 94 GLU A O 1
ATOM 625 N N . VAL A 1 95 ? 16.475 29.697 28.984 1.00 23.17 95 VAL A N 1
ATOM 626 C CA . VAL A 1 95 ? 15.153 30.293 28.768 1.00 22.80 95 VAL A CA 1
ATOM 627 C C . VAL A 1 95 ? 14.145 29.739 29.815 1.00 23.89 95 VAL A C 1
ATOM 628 O O . VAL A 1 95 ? 13.414 30.505 30.479 1.00 25.29 95 VAL A O 1
ATOM 632 N N . ALA A 1 96 ? 14.170 28.421 29.994 1.00 22.78 96 ALA A N 1
ATOM 633 C CA . ALA A 1 96 ? 13.309 27.702 30.946 1.00 22.94 96 ALA A CA 1
ATOM 634 C C . ALA A 1 96 ? 13.528 28.025 32.409 1.00 23.32 96 ALA A C 1
ATOM 635 O O . ALA A 1 96 ? 12.574 28.165 33.130 1.00 23.45 96 ALA A O 1
ATOM 637 N N . GLN A 1 97 ? 14.783 28.139 32.856 1.00 25.19 97 GLN A N 1
ATOM 638 C CA . GLN A 1 97 ? 15.083 28.346 34.292 1.00 25.93 97 GLN A CA 1
ATOM 639 C C . GLN A 1 97 ? 14.202 29.350 35.073 1.00 26.41 97 GLN A C 1
ATOM 640 O O . GLN A 1 97 ? 13.601 28.965 36.062 1.00 27.08 97 GLN A O 1
ATOM 646 N N . PRO A 1 98 ? 14.144 30.638 34.664 1.00 26.91 98 PRO A N 1
ATOM 647 C CA . PRO A 1 98 ? 13.355 31.560 35.482 1.00 27.47 98 PRO A CA 1
ATOM 648 C C . PRO A 1 98 ? 11.869 31.146 35.562 1.00 27.19 98 PRO A C 1
ATOM 649 O O . PRO A 1 98 ? 11.210 31.423 36.552 1.00 28.48 98 PRO A O 1
ATOM 653 N N . HIS A 1 99 ? 11.381 30.454 34.557 1.00 25.80 99 HIS A N 1
ATOM 654 C CA . HIS A 1 99 ? 10.015 30.029 34.538 1.00 24.93 99 HIS A CA 1
ATOM 655 C C . HIS A 1 99 ? 9.799 28.843 35.457 1.00 24.06 99 HIS A C 1
ATOM 656 O O . HIS A 1 99 ? 8.837 28.787 36.124 1.00 25.12 99 HIS A O 1
ATOM 663 N N . LEU A 1 100 ? 10.750 27.940 35.506 1.00 22.60 100 LEU A N 1
ATOM 664 C CA . LEU A 1 100 ? 10.728 26.851 36.511 1.00 24.20 100 LEU A CA 1
ATOM 665 C C . LEU A 1 100 ? 10.796 27.394 37.902 1.00 24.24 100 LEU A C 1
ATOM 666 O O . LEU A 1 100 ? 10.116 26.881 38.799 1.00 23.90 100 LEU A O 1
ATOM 671 N N . GLU A 1 101 ? 11.622 28.434 38.099 1.00 25.01 101 GLU A N 1
ATOM 672 C CA . GLU A 1 101 ? 11.780 28.986 39.439 1.00 27.68 101 GLU A CA 1
ATOM 673 C C . GLU A 1 101 ? 10.466 29.564 39.908 1.00 27.80 101 GLU A C 1
ATOM 674 O O . GLU A 1 101 ? 10.077 29.308 41.038 1.00 29.90 101 GLU A O 1
ATOM 680 N N . LYS A 1 102 ? 9.772 30.316 39.052 1.00 28.55 102 LYS A N 1
ATOM 681 C CA . LYS A 1 102 ? 8.447 30.870 39.388 1.00 30.15 102 LYS A CA 1
ATOM 682 C C . LYS A 1 102 ? 7.432 29.772 39.656 1.00 28.72 102 LYS A C 1
ATOM 683 O O . LYS A 1 102 ? 6.702 29.853 40.629 1.00 29.83 102 LYS A O 1
ATOM 689 N N . LEU A 1 103 ? 7.395 28.744 38.816 1.00 27.32 103 LEU A N 1
ATOM 690 C CA . LEU A 1 103 ? 6.438 27.659 38.970 1.00 26.67 103 LEU A CA 1
ATOM 691 C C . LEU A 1 103 ? 6.676 26.955 40.318 1.00 27.00 103 LEU A C 1
ATOM 692 O O . LEU A 1 103 ? 5.793 26.852 41.138 1.00 28.41 103 LEU A O 1
ATOM 697 N N . SER A 1 104 ? 7.889 26.476 40.531 1.00 28.59 104 SER A N 1
ATOM 698 C CA . SER A 1 104 ? 8.245 25.802 41.773 1.00 29.88 104 SER A CA 1
ATOM 699 C C . SER A 1 104 ? 7.947 26.592 43.024 1.00 31.27 104 SER A C 1
ATOM 700 O O . SER A 1 104 ? 7.501 26.032 44.034 1.00 31.19 104 SER A O 1
ATOM 703 N N . HIS A 1 105 ? 8.156 27.892 42.952 1.00 32.17 105 HIS A N 1
ATOM 704 C CA . HIS A 1 105 ? 7.920 28.758 44.097 1.00 34.00 105 HIS A CA 1
ATOM 705 C C . HIS A 1 105 ? 6.436 28.950 44.305 1.00 34.23 105 HIS A C 1
ATOM 706 O O . HIS A 1 105 ? 5.998 29.118 45.439 1.00 36.06 105 HIS A O 1
ATOM 713 N N . LYS A 1 106 ? 5.658 28.919 43.228 1.00 32.90 106 LYS A N 1
ATOM 714 C CA . LYS A 1 106 ? 4.209 29.052 43.335 1.00 33.61 106 LYS A CA 1
ATOM 715 C C . LYS A 1 106 ? 3.526 27.803 43.951 1.00 33.85 106 LYS A C 1
ATOM 716 O O . LYS A 1 106 ? 2.697 27.929 44.824 1.00 34.75 106 LYS A O 1
ATOM 722 N N . VAL A 1 107 ? 3.870 26.610 43.475 1.00 32.40 107 VAL A N 1
ATOM 723 C CA . VAL A 1 107 ? 3.199 25.371 43.901 1.00 30.99 107 VAL A CA 1
ATOM 724 C C . VAL A 1 107 ? 3.984 24.533 44.920 1.00 31.51 107 VAL A C 1
ATOM 725 O O . VAL A 1 107 ? 3.455 23.534 45.445 1.00 30.66 107 VAL A O 1
ATOM 729 N N . HIS A 1 108 ? 5.221 24.946 45.205 1.00 31.04 108 HIS A N 1
ATOM 730 C CA . HIS A 1 108 ? 6.097 24.305 46.188 1.00 32.09 108 HIS A CA 1
ATOM 731 C C . HIS A 1 108 ? 6.341 22.848 45.878 1.00 31.71 108 HIS A C 1
ATOM 732 O O . HIS A 1 108 ? 6.212 21.969 46.772 1.00 31.19 108 HIS A O 1
ATOM 739 N N . GLU A 1 109 ? 6.666 22.595 44.611 1.00 30.35 109 GLU A N 1
ATOM 740 C CA . GLU A 1 109 ? 6.938 21.242 44.118 1.00 29.38 109 GLU A CA 1
ATOM 741 C C . GLU A 1 109 ? 8.068 21.350 43.092 1.00 28.55 109 GLU A C 1
ATOM 742 O O . GLU A 1 109 ? 8.212 22.366 42.400 1.00 27.16 109 GLU A O 1
ATOM 748 N N . SER A 1 110 ? 8.825 20.270 42.965 1.00 28.47 110 SER A N 1
ATOM 749 C CA . SER A 1 110 ? 9.848 20.120 41.923 1.00 29.30 110 SER A CA 1
ATOM 750 C C . SER A 1 110 ? 9.276 20.276 40.479 1.00 28.18 110 SER A C 1
ATOM 751 O O . SER A 1 110 ? 8.217 19.695 40.159 1.00 27.81 110 SER A O 1
ATOM 754 N N . SER A 1 111 ? 9.961 21.075 39.639 1.00 26.98 111 SER A N 1
ATOM 755 C CA . SER A 1 111 ? 9.624 21.255 38.206 1.00 25.95 111 SER A CA 1
ATOM 756 C C . SER A 1 111 ? 10.914 21.067 37.397 1.00 25.73 111 SER A C 1
ATOM 757 O O . SER A 1 111 ? 11.974 21.425 37.892 1.00 24.93 111 SER A O 1
ATOM 760 N N . SER A 1 112 ? 10.815 20.461 36.203 1.00 23.91 112 SER A N 1
ATOM 761 C CA . SER A 1 112 ? 11.945 20.162 35.364 1.00 22.60 112 SER A CA 1
ATOM 762 C C . SER A 1 112 ? 11.599 20.398 33.923 1.00 22.75 112 SER A C 1
ATOM 763 O O . SER A 1 112 ? 10.380 20.421 33.532 1.00 21.53 112 SER A O 1
ATOM 766 N N . VAL A 1 113 ? 12.652 20.464 33.098 1.00 22.39 113 VAL A N 1
ATOM 767 C CA . VAL A 1 113 ? 12.437 20.443 31.646 1.00 21.63 113 VAL A CA 1
ATOM 768 C C . VAL A 1 113 ? 13.317 19.333 31.108 1.00 22.79 113 VAL A C 1
ATOM 769 O O . VAL A 1 113 ? 14.448 19.187 31.541 1.00 21.48 113 VAL A O 1
ATOM 773 N N . SER A 1 114 ? 12.819 18.569 30.132 1.00 23.39 114 SER A N 1
ATOM 774 C CA . SER A 1 114 ? 13.669 17.546 29.490 1.00 24.32 114 SER A CA 1
ATOM 775 C C . SER A 1 114 ? 13.491 17.557 27.992 1.00 25.01 114 SER A C 1
ATOM 776 O O . SER A 1 114 ? 12.560 18.178 27.449 1.00 22.63 114 SER A O 1
ATOM 779 N N . ILE A 1 115 ? 14.420 16.883 27.315 1.00 26.00 115 ILE A N 1
ATOM 780 C CA . ILE A 1 115 ? 14.327 16.713 25.883 1.00 26.03 115 ILE A CA 1
ATOM 781 C C . ILE A 1 115 ? 14.475 15.232 25.597 1.00 26.39 115 ILE A C 1
ATOM 782 O O . ILE A 1 115 ? 14.879 14.486 26.481 1.00 26.09 115 ILE A O 1
ATOM 787 N N . LEU A 1 116 ? 14.151 14.817 24.377 1.00 26.04 116 LEU A N 1
ATOM 788 C CA . LEU A 1 116 ? 14.192 13.406 24.012 1.00 29.23 116 LEU A CA 1
ATOM 789 C C . LEU A 1 116 ? 15.532 13.036 23.384 1.00 31.95 116 LEU A C 1
ATOM 790 O O . LEU A 1 116 ? 16.059 13.770 22.547 1.00 31.79 116 LEU A O 1
ATOM 795 N N . ASP A 1 117 ? 16.078 11.896 23.795 1.00 32.86 117 ASP A N 1
ATOM 796 C CA . ASP A 1 117 ? 17.273 11.347 23.163 1.00 35.29 117 ASP A CA 1
ATOM 797 C C . ASP A 1 117 ? 17.108 9.859 22.872 1.00 35.87 117 ASP A C 1
ATOM 798 O O . ASP A 1 117 ? 17.306 9.020 23.750 1.00 36.30 117 ASP A O 1
ATOM 803 N N . GLY A 1 118 ? 16.743 9.540 21.634 1.00 36.51 118 GLY A N 1
ATOM 804 C CA . GLY A 1 118 ? 16.223 8.226 21.307 1.00 36.82 118 GLY A CA 1
ATOM 805 C C . GLY A 1 118 ? 15.150 7.769 22.276 1.00 36.30 118 GLY A C 1
ATOM 806 O O . GLY A 1 118 ? 14.051 8.323 22.306 1.00 36.05 118 GLY A O 1
ATOM 807 N N . ALA A 1 119 ? 15.471 6.753 23.071 1.00 36.38 119 ALA A N 1
ATOM 808 C CA . ALA A 1 119 ? 14.464 6.044 23.852 1.00 35.69 119 ALA A CA 1
ATOM 809 C C . ALA A 1 119 ? 14.342 6.629 25.255 1.00 34.13 119 ALA A C 1
ATOM 810 O O . ALA A 1 119 ? 13.508 6.194 26.048 1.00 33.93 119 ALA A O 1
ATOM 812 N N . ASP A 1 120 ? 15.178 7.618 25.553 1.00 31.96 120 ASP A N 1
ATOM 813 C CA . ASP A 1 120 ? 15.255 8.177 26.898 1.00 30.95 120 ASP A CA 1
ATOM 814 C C . ASP A 1 120 ? 14.935 9.634 26.852 1.00 28.03 120 ASP A C 1
ATOM 815 O O . ASP A 1 120 ? 15.073 10.225 25.847 1.00 28.94 120 ASP A O 1
ATOM 820 N N . ILE A 1 121 ? 14.544 10.212 27.969 1.00 27.72 121 ILE A N 1
ATOM 821 C CA . ILE A 1 121 ? 14.468 11.679 28.127 1.00 24.85 121 ILE A CA 1
ATOM 822 C C . ILE A 1 121 ? 15.721 12.008 28.873 1.00 25.77 121 ILE A C 1
ATOM 823 O O . ILE A 1 121 ? 16.266 11.127 29.588 1.00 24.97 121 ILE A O 1
ATOM 828 N N . VAL A 1 122 ? 16.181 13.240 28.702 1.00 25.05 122 VAL A N 1
ATOM 829 C CA . VAL A 1 122 ? 17.407 13.745 29.369 1.00 25.97 122 VAL A CA 1
ATOM 830 C C . VAL A 1 122 ? 16.989 15.021 30.068 1.00 25.05 122 VAL A C 1
ATOM 831 O O . VAL A 1 122 ? 16.414 15.922 29.433 1.00 23.42 122 VAL A O 1
ATOM 835 N N . TYR A 1 123 ? 17.254 15.099 31.366 1.00 24.45 123 TYR A N 1
ATOM 836 C CA . TYR A 1 123 ? 16.936 16.311 32.113 1.00 24.80 123 TYR A CA 1
ATOM 837 C C . TYR A 1 123 ? 17.876 17.434 31.734 1.00 23.90 123 TYR A C 1
ATOM 838 O O . TYR A 1 123 ? 19.085 17.273 31.830 1.00 24.46 123 TYR A O 1
ATOM 847 N N . VAL A 1 124 ? 17.317 18.593 31.426 1.00 23.45 124 VAL A N 1
ATOM 848 C CA . VAL A 1 124 ? 18.142 19.741 31.034 1.00 23.53 124 VAL A CA 1
ATOM 849 C C . VAL A 1 124 ? 18.010 20.962 31.959 1.00 23.23 124 VAL A C 1
ATOM 850 O O . VAL A 1 124 ? 18.855 21.822 31.910 1.00 21.50 124 VAL A O 1
ATOM 854 N N . ALA A 1 125 ? 16.970 21.024 32.789 1.00 21.59 125 ALA A N 1
ATOM 855 C CA . ALA A 1 125 ? 16.815 22.137 33.756 1.00 23.07 125 ALA A CA 1
ATOM 856 C C . ALA A 1 125 ? 15.923 21.576 34.866 1.00 23.73 125 ALA A C 1
ATOM 857 O O . ALA A 1 125 ? 15.108 20.699 34.594 1.00 22.83 125 ALA A O 1
ATOM 859 N N . ARG A 1 126 ? 16.117 22.036 36.098 1.00 23.79 126 ARG A N 1
ATOM 860 C CA . ARG A 1 126 ? 15.275 21.600 37.180 1.00 26.92 126 ARG A CA 1
ATOM 861 C C . ARG A 1 126 ? 15.320 22.608 38.289 1.00 25.46 126 ARG A C 1
ATOM 862 O O . ARG A 1 126 ? 16.291 23.335 38.413 1.00 25.49 126 ARG A O 1
ATOM 870 N N . VAL A 1 127 ? 14.244 22.673 39.073 1.00 24.68 127 VAL A N 1
ATOM 871 C CA . VAL A 1 127 ? 14.251 23.410 40.350 1.00 24.24 127 VAL A CA 1
ATOM 872 C C . VAL A 1 127 ? 13.761 22.409 41.415 1.00 26.19 127 VAL A C 1
ATOM 873 O O . VAL A 1 127 ? 12.636 21.928 41.301 1.00 26.52 127 VAL A O 1
ATOM 877 N N . PRO A 1 128 ? 14.606 22.030 42.388 1.00 28.18 128 PRO A N 1
ATOM 878 C CA . PRO A 1 128 ? 14.197 21.144 43.503 1.00 30.42 128 PRO A CA 1
ATOM 879 C C . PRO A 1 128 ? 13.420 21.902 44.613 1.00 32.29 128 PRO A C 1
ATOM 880 O O . PRO A 1 128 ? 13.397 23.130 44.615 1.00 33.81 128 PRO A O 1
ATOM 884 N N . VAL A 1 129 ? 12.787 21.170 45.526 1.00 33.79 129 VAL A N 1
ATOM 885 C CA . VAL A 1 129 ? 12.248 21.741 46.758 1.00 35.79 129 VAL A CA 1
ATOM 886 C C . VAL A 1 129 ? 13.086 21.238 47.952 1.00 37.58 129 VAL A C 1
ATOM 887 O O . VAL A 1 129 ? 13.776 20.227 47.856 1.00 37.63 129 VAL A O 1
ATOM 891 N N . SER A 1 130 ? 13.096 21.977 49.056 1.00 38.93 130 SER A N 1
ATOM 892 C CA . SER A 1 130 ? 13.831 21.534 50.201 1.00 40.63 130 SER A CA 1
ATOM 893 C C . SER A 1 130 ? 12.888 20.690 51.039 1.00 41.08 130 SER A C 1
ATOM 894 O O . SER A 1 130 ? 12.189 21.221 51.893 1.00 43.37 130 SER A O 1
ATOM 897 N N . ARG A 1 131 ? 12.839 19.386 50.802 1.00 39.85 131 ARG A N 1
ATOM 898 C CA . ARG A 1 131 ? 12.075 18.533 51.693 1.00 39.28 131 ARG A CA 1
ATOM 899 C C . ARG A 1 131 ? 12.944 17.330 51.971 1.00 38.16 131 ARG A C 1
ATOM 900 O O . ARG A 1 131 ? 13.968 17.161 51.320 1.00 36.35 131 ARG A O 1
ATOM 908 N N . ILE A 1 132 ? 12.564 16.517 52.949 1.00 37.67 132 ILE A N 1
ATOM 909 C CA . ILE A 1 132 ? 13.319 15.322 53.301 1.00 37.19 132 ILE A CA 1
ATOM 910 C C . ILE A 1 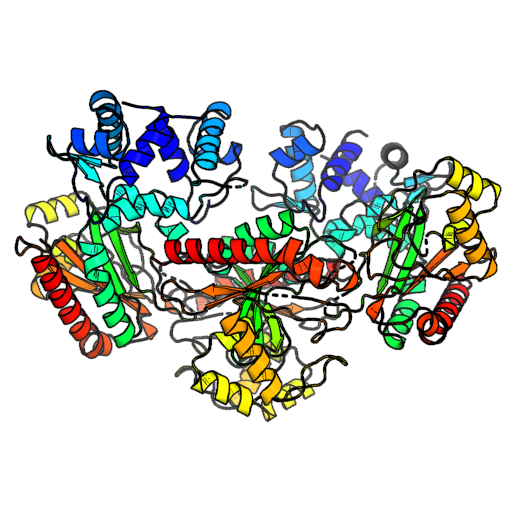132 ? 13.155 14.253 52.239 1.00 37.00 132 ILE A C 1
ATOM 911 O O . ILE A 1 132 ? 14.144 13.653 51.819 1.00 36.90 132 ILE A O 1
ATOM 924 N N . THR A 1 134 ? 12.204 13.683 48.532 1.00 37.97 134 THR A N 1
ATOM 925 C CA . THR A 1 134 ? 12.185 14.534 47.338 1.00 38.41 134 THR A CA 1
ATOM 926 C C . THR A 1 134 ? 12.392 13.623 46.155 1.00 38.84 134 THR A C 1
ATOM 927 O O . THR A 1 134 ? 13.020 12.543 46.262 1.00 37.87 134 THR A O 1
ATOM 931 N N . VAL A 1 135 ? 11.916 14.105 45.010 1.00 38.80 135 VAL A N 1
ATOM 932 C CA . VAL A 1 135 ? 11.603 13.248 43.867 1.00 40.63 135 VAL A CA 1
ATOM 933 C C . VAL A 1 135 ? 12.355 13.791 42.694 1.00 41.01 135 VAL A C 1
ATOM 934 O O . VAL A 1 135 ? 12.178 13.326 41.576 1.00 39.95 135 VAL A O 1
ATOM 938 N N . GLY A 1 136 ? 13.203 14.784 42.982 1.00 42.06 136 GLY A N 1
ATOM 939 C CA . GLY A 1 136 ? 13.911 15.533 41.941 1.00 43.09 136 GLY A CA 1
ATOM 940 C C . GLY A 1 136 ? 15.091 14.732 41.466 1.00 43.67 136 GLY A C 1
ATOM 941 O O . GLY A 1 136 ? 15.745 14.041 42.254 1.00 44.81 136 GLY A O 1
ATOM 942 N N . ILE A 1 137 ? 15.386 14.865 40.176 1.00 43.31 137 ILE A N 1
ATOM 943 C CA . ILE A 1 137 ? 16.476 14.113 39.509 1.00 41.63 137 ILE A CA 1
ATOM 944 C C . ILE A 1 137 ? 17.491 15.160 39.029 1.00 39.99 137 ILE A C 1
ATOM 945 O O . ILE A 1 137 ? 17.062 16.213 38.554 1.00 40.68 137 ILE A O 1
ATOM 950 N N . THR A 1 138 ? 18.797 14.905 39.104 1.00 38.17 138 THR A N 1
ATOM 951 C CA . THR A 1 138 ? 19.770 15.891 38.592 1.00 37.35 138 THR A CA 1
ATOM 952 C C . THR A 1 138 ? 19.880 16.003 37.043 1.00 35.04 138 THR A C 1
ATOM 953 O O . THR A 1 138 ? 19.633 15.031 36.284 1.00 33.15 138 THR A O 1
ATOM 957 N N . ILE A 1 139 ? 20.280 17.199 36.608 1.00 32.87 139 ILE A N 1
ATOM 958 C CA . ILE A 1 139 ? 20.448 17.551 35.179 1.00 32.31 139 ILE A CA 1
ATOM 959 C C . ILE A 1 139 ? 21.430 16.570 34.528 1.00 32.02 139 ILE A C 1
ATOM 960 O O . ILE A 1 139 ? 22.402 16.201 35.154 1.00 32.04 139 ILE A O 1
ATOM 965 N N . GLY A 1 140 ? 21.122 16.080 33.321 1.00 30.66 140 GLY A N 1
ATOM 966 C CA . GLY A 1 140 ? 21.928 15.067 32.677 1.00 28.93 140 GLY A CA 1
ATOM 967 C C . GLY A 1 140 ? 21.470 13.655 32.900 1.00 30.02 140 GLY A C 1
ATOM 968 O O . GLY A 1 140 ? 21.899 12.729 32.171 1.00 31.17 140 GLY A O 1
ATOM 969 N N . THR A 1 141 ? 20.573 13.450 33.867 1.00 28.75 141 THR A N 1
ATOM 970 C CA . THR A 1 141 ? 20.057 12.104 34.096 1.00 28.77 141 THR A CA 1
ATOM 971 C C . THR A 1 141 ? 19.129 11.718 32.949 1.00 28.87 141 THR A C 1
ATOM 972 O O . THR A 1 141 ? 18.433 12.576 32.393 1.00 28.25 141 THR A O 1
ATOM 976 N N . ARG A 1 142 ? 19.157 10.459 32.584 1.00 29.88 142 ARG A N 1
ATOM 977 C CA . ARG A 1 142 ? 18.262 9.868 31.627 1.00 30.55 142 ARG A CA 1
ATOM 978 C C . ARG A 1 142 ? 17.292 8.908 32.281 1.00 31.53 142 ARG A C 1
ATOM 979 O O . ARG A 1 142 ? 17.634 8.244 33.226 1.00 32.67 142 ARG A O 1
ATOM 987 N N . LEU A 1 143 ? 16.088 8.848 31.755 1.00 31.30 143 LEU A N 1
ATOM 988 C CA . LEU A 1 143 ? 15.065 7.935 32.229 1.00 31.74 143 LEU A CA 1
ATOM 989 C C . LEU A 1 143 ? 14.353 7.416 30.967 1.00 32.87 143 LEU A C 1
ATOM 990 O O . LEU A 1 143 ? 14.346 8.099 29.936 1.00 32.39 143 LEU A O 1
ATOM 995 N N . PRO A 1 144 ? 13.792 6.191 31.017 1.00 34.35 144 PRO A N 1
ATOM 996 C CA . PRO A 1 144 ? 13.071 5.730 29.807 1.00 34.67 144 PRO A CA 1
ATOM 997 C C . PRO A 1 144 ? 11.854 6.597 29.474 1.00 34.10 144 PRO A C 1
ATOM 998 O O . PRO A 1 144 ? 11.095 6.922 30.347 1.00 34.69 144 PRO A O 1
ATOM 1002 N N . ALA A 1 145 ? 11.701 6.993 28.210 1.00 33.75 145 ALA A N 1
ATOM 1003 C CA . ALA A 1 145 ? 10.607 7.850 27.787 1.00 32.50 145 ALA A CA 1
ATOM 1004 C C . ALA A 1 145 ? 9.216 7.283 28.086 1.00 33.74 145 ALA A C 1
ATOM 1005 O O . ALA A 1 145 ? 8.293 8.038 28.494 1.00 33.46 145 ALA A O 1
ATOM 1007 N N . TYR A 1 146 ? 9.050 5.967 27.881 1.00 34.40 146 TYR A N 1
ATOM 1008 C CA . TYR A 1 146 ? 7.742 5.279 28.066 1.00 34.93 146 TYR A CA 1
ATOM 1009 C C . TYR A 1 146 ? 7.169 5.310 29.475 1.00 34.83 146 TYR A C 1
ATOM 1010 O O . TYR A 1 146 ? 5.975 5.084 29.656 1.00 36.80 146 TYR A O 1
ATOM 1019 N N . ALA A 1 147 ? 8.015 5.539 30.472 1.00 34.41 147 ALA A N 1
ATOM 1020 C CA . ALA A 1 147 ? 7.600 5.419 31.858 1.00 34.24 147 ALA A CA 1
ATOM 1021 C C . ALA A 1 147 ? 7.620 6.751 32.612 1.00 33.24 147 ALA A C 1
ATOM 1022 O O . ALA A 1 147 ? 7.492 6.772 33.841 1.00 33.43 147 ALA A O 1
ATOM 1024 N N . THR A 1 148 ? 7.741 7.861 31.872 1.00 31.43 148 THR A N 1
ATOM 1025 C CA . THR A 1 148 ? 7.748 9.200 32.468 1.00 29.04 148 THR A CA 1
ATOM 1026 C C . THR A 1 148 ? 6.691 10.051 31.783 1.00 28.96 148 THR A C 1
ATOM 1027 O O . THR A 1 148 ? 6.340 9.776 30.622 1.00 30.36 148 THR A O 1
ATOM 1031 N N . SER A 1 149 ? 6.204 11.076 32.478 1.00 26.82 149 SER A N 1
ATOM 1032 C CA . SER A 1 149 ? 5.207 11.955 31.938 1.00 27.75 149 SER A CA 1
ATOM 1033 C C . SER A 1 149 ? 5.803 12.794 30.826 1.00 26.29 149 SER A C 1
ATOM 1034 O O . SER A 1 149 ? 5.198 12.939 29.795 1.00 25.60 149 SER A O 1
ATOM 1045 N N . GLY A 1 151 ? 8.378 11.924 29.004 1.00 24.23 151 GLY A N 1
ATOM 1046 C CA . GLY A 1 151 ? 8.635 10.995 27.919 1.00 25.39 151 GLY A CA 1
ATOM 1047 C C . GLY A 1 151 ? 7.440 10.762 27.039 1.00 26.61 151 GLY A C 1
ATOM 1048 O O . GLY A 1 151 ? 7.577 10.762 25.810 1.00 28.68 151 GLY A O 1
ATOM 1049 N N . ARG A 1 152 ? 6.256 10.588 27.640 1.00 27.53 152 ARG A N 1
ATOM 1050 C CA . ARG A 1 152 ? 5.025 10.402 26.854 1.00 27.76 152 ARG A CA 1
ATOM 1051 C C . ARG A 1 152 ? 4.621 11.612 26.098 1.00 26.76 152 ARG A C 1
ATOM 1052 O O . ARG A 1 152 ? 4.086 11.504 25.005 1.00 28.54 152 ARG A O 1
ATOM 1060 N N . VAL A 1 153 ? 4.840 12.769 26.688 1.00 26.82 153 VAL A N 1
ATOM 1061 C CA . VAL A 1 153 ? 4.694 14.045 25.991 1.00 24.96 153 VAL A CA 1
ATOM 1062 C C . VAL A 1 153 ? 5.622 14.134 24.776 1.00 26.52 153 VAL A C 1
ATOM 1063 O O . VAL A 1 153 ? 5.209 14.584 23.677 1.00 26.70 153 VAL A O 1
ATOM 1067 N N . LEU A 1 154 ? 6.894 13.773 24.960 1.00 26.00 154 LEU A N 1
ATOM 1068 C CA . LEU A 1 154 ? 7.873 13.877 23.865 1.00 26.15 154 LEU A CA 1
ATOM 1069 C C . LEU A 1 154 ? 7.554 12.873 22.756 1.00 27.67 154 LEU A C 1
ATOM 1070 O O . LEU A 1 154 ? 7.617 13.238 21.562 1.00 28.18 154 LEU A O 1
ATOM 1075 N N . LEU A 1 155 ? 7.221 11.635 23.145 1.00 28.11 155 LEU A N 1
ATOM 1076 C CA . LEU A 1 155 ? 6.809 10.613 22.189 1.00 30.49 155 LEU A CA 1
ATOM 1077 C C . LEU A 1 155 ? 5.554 10.991 21.368 1.00 32.96 155 LEU A C 1
ATOM 1078 O O . LEU A 1 155 ? 5.482 10.688 20.165 1.00 34.23 155 LEU A O 1
ATOM 1083 N N . ALA A 1 156 ? 4.583 11.662 22.001 1.00 34.05 156 ALA A N 1
ATOM 1084 C CA . ALA A 1 156 ? 3.392 12.129 21.304 1.00 33.95 156 ALA A CA 1
ATOM 1085 C C . ALA A 1 156 ? 3.764 13.133 20.215 1.00 34.47 156 ALA A C 1
ATOM 1086 O O . ALA A 1 156 ? 3.014 13.316 19.235 1.00 35.44 156 ALA A O 1
ATOM 1088 N N . GLY A 1 157 ? 4.932 13.755 20.353 1.00 32.52 157 GLY A N 1
ATOM 1089 C CA . GLY A 1 157 ? 5.401 14.748 19.403 1.00 31.76 157 GLY A CA 1
ATOM 1090 C C . GLY A 1 157 ? 6.083 14.144 18.197 1.00 32.90 157 GLY A C 1
ATOM 1091 O O . GLY A 1 157 ? 6.279 14.816 17.238 1.00 32.31 157 GLY A O 1
ATOM 1092 N N . LEU A 1 158 ? 6.434 12.863 18.222 1.00 32.90 158 LEU A N 1
ATOM 1093 C CA . LEU A 1 158 ? 7.099 12.248 17.070 1.00 34.97 158 LEU A CA 1
ATOM 1094 C C . LEU A 1 158 ? 6.220 12.175 15.807 1.00 36.18 158 LEU A C 1
ATOM 1095 O O . LEU A 1 158 ? 5.019 12.075 15.932 1.00 36.32 158 LEU A O 1
ATOM 1100 N N . PRO A 1 159 ? 6.828 12.190 14.595 1.00 37.58 159 PRO A N 1
ATOM 1101 C CA . PRO A 1 159 ? 6.058 11.748 13.389 1.00 39.22 159 PRO A CA 1
ATOM 1102 C C . PRO A 1 159 ? 5.575 10.310 13.590 1.00 41.25 159 PRO A C 1
ATOM 1103 O O . PRO A 1 159 ? 6.302 9.512 14.232 1.00 40.98 159 PRO A O 1
ATOM 1107 N N . ASP A 1 160 ? 4.385 9.975 13.077 1.00 42.13 160 ASP A N 1
ATOM 1108 C CA . ASP A 1 160 ? 3.808 8.621 13.233 1.00 44.42 160 ASP A CA 1
ATOM 1109 C C . ASP A 1 160 ? 4.729 7.463 12.873 1.00 44.81 160 ASP A C 1
ATOM 1110 O O . ASP A 1 160 ? 4.719 6.426 13.536 1.00 45.16 160 ASP A O 1
ATOM 1115 N N . ASP A 1 161 ? 5.534 7.612 11.828 1.00 45.58 161 ASP A N 1
ATOM 1116 C CA . ASP A 1 161 ? 6.395 6.487 11.441 1.00 46.00 161 ASP A CA 1
ATOM 1117 C C . ASP A 1 161 ? 7.501 6.301 12.455 1.00 44.94 161 ASP A C 1
ATOM 1118 O O . ASP A 1 161 ? 7.916 5.175 12.714 1.00 44.65 161 ASP A O 1
ATOM 1123 N N . GLU A 1 162 ? 7.956 7.409 13.037 1.00 43.86 162 GLU A N 1
ATOM 1124 C CA . GLU A 1 162 ? 8.988 7.356 14.090 1.00 43.45 162 GLU A CA 1
ATOM 1125 C C . GLU A 1 162 ? 8.434 6.794 15.380 1.00 42.30 162 GLU A C 1
ATOM 1126 O O . GLU A 1 162 ? 9.065 5.931 15.990 1.00 42.75 162 GLU A O 1
ATOM 1132 N N . LEU A 1 163 ? 7.255 7.252 15.785 1.00 40.94 163 LEU A N 1
ATOM 1133 C CA . LEU A 1 163 ? 6.586 6.668 16.939 1.00 40.91 163 LEU A CA 1
ATOM 1134 C C . LEU A 1 163 ? 6.402 5.141 16.822 1.00 42.22 163 LEU A C 1
ATOM 1135 O O . LEU A 1 163 ? 6.676 4.391 17.759 1.00 41.34 163 LEU A O 1
ATOM 1140 N N . ASP A 1 164 ? 5.913 4.692 15.665 1.00 44.32 164 ASP A N 1
ATOM 1141 C CA . ASP A 1 164 ? 5.631 3.266 15.429 1.00 46.69 164 ASP A CA 1
ATOM 1142 C C . ASP A 1 164 ? 6.908 2.447 15.472 1.00 46.35 164 ASP A C 1
ATOM 1143 O O . ASP A 1 164 ? 6.920 1.370 16.009 1.00 47.30 164 ASP A O 1
ATOM 1148 N N . ALA A 1 165 ? 7.989 3.004 14.930 1.00 46.41 165 ALA A N 1
ATOM 1149 C CA . ALA A 1 165 ? 9.333 2.416 14.976 1.00 46.38 165 ALA A CA 1
ATOM 1150 C C . ALA A 1 165 ? 9.842 2.272 16.398 1.00 45.88 165 ALA A C 1
ATOM 1151 O O . ALA A 1 165 ? 10.370 1.224 16.771 1.00 46.84 165 ALA A O 1
ATOM 1153 N N . TYR A 1 166 ? 9.735 3.358 17.160 1.00 44.77 166 TYR A N 1
ATOM 1154 C CA . TYR A 1 166 ? 10.066 3.363 18.579 1.00 44.18 166 TYR A CA 1
ATOM 1155 C C . TYR A 1 166 ? 9.324 2.267 19.353 1.00 45.29 166 TYR A C 1
ATOM 1156 O O . TYR A 1 166 ? 9.910 1.581 20.216 1.00 45.98 166 TYR A O 1
ATOM 1165 N N . LEU A 1 167 ? 8.033 2.121 19.058 1.00 46.37 167 LEU A N 1
ATOM 1166 C CA . LEU A 1 167 ? 7.178 1.204 19.791 1.00 48.82 167 LEU A CA 1
ATOM 1167 C C . LEU A 1 167 ? 7.466 -0.230 19.392 1.00 51.27 167 LEU A C 1
ATOM 1168 O O . LEU A 1 167 ? 7.387 -1.119 20.223 1.00 51.02 167 LEU A O 1
ATOM 1173 N N . GLU A 1 168 ? 7.814 -0.439 18.124 1.00 53.44 168 GLU A N 1
ATOM 1174 C CA . GLU A 1 168 ? 8.287 -1.755 17.662 1.00 57.55 168 GLU A CA 1
ATOM 1175 C C . GLU A 1 168 ? 9.572 -2.212 18.384 1.00 56.68 168 GLU A C 1
ATOM 1176 O O . GLU A 1 168 ? 9.681 -3.346 18.823 1.00 57.73 168 GLU A O 1
ATOM 1182 N N . LYS A 1 169 ? 10.523 -1.297 18.512 1.00 56.22 169 LYS A N 1
ATOM 1183 C CA . LYS A 1 169 ? 11.807 -1.548 19.142 1.00 56.21 169 LYS A CA 1
ATOM 1184 C C . LYS A 1 169 ? 11.755 -1.664 20.694 1.00 55.05 169 LYS A C 1
ATOM 1185 O O . LYS A 1 169 ? 12.667 -2.212 21.310 1.00 55.34 169 LYS A O 1
ATOM 1191 N N . LEU A 1 170 ? 10.698 -1.149 21.317 1.00 53.88 170 LEU A N 1
ATOM 1192 C CA . LEU A 1 170 ? 10.653 -0.992 22.772 1.00 52.45 170 LEU A CA 1
ATOM 1193 C C . LEU A 1 170 ? 10.455 -2.295 23.528 1.00 53.69 170 LEU A C 1
ATOM 1194 O O . LEU A 1 170 ? 9.601 -3.124 23.187 1.00 54.40 170 LEU A O 1
ATOM 1199 N N . ASP A 1 171 ? 11.262 -2.442 24.565 1.00 54.53 171 ASP A N 1
ATOM 1200 C CA . ASP A 1 171 ? 11.169 -3.527 25.557 1.00 56.09 171 ASP A CA 1
ATOM 1201 C C . ASP A 1 171 ? 10.519 -2.903 26.801 1.00 55.48 171 ASP A C 1
ATOM 1202 O O . ASP A 1 171 ? 11.216 -2.319 27.629 1.00 55.72 171 ASP A O 1
ATOM 1207 N N . ILE A 1 172 ? 9.194 -2.996 26.915 1.00 55.71 172 ILE A N 1
ATOM 1208 C CA . ILE A 1 172 ? 8.462 -2.454 28.064 1.00 55.64 172 ILE A CA 1
ATOM 1209 C C . ILE A 1 172 ? 8.739 -3.335 29.267 1.00 56.72 172 ILE A C 1
ATOM 1210 O O . ILE A 1 172 ? 8.439 -4.513 29.214 1.00 58.59 172 ILE A O 1
ATOM 1215 N N . GLN A 1 173 ? 9.313 -2.788 30.331 1.00 56.53 173 GLN A N 1
ATOM 1216 C CA . GLN A 1 173 ? 9.539 -3.554 31.582 1.00 57.65 173 GLN A CA 1
ATOM 1217 C C . GLN A 1 173 ? 8.477 -3.253 32.641 1.00 57.39 173 GLN A C 1
ATOM 1218 O O . GLN A 1 173 ? 7.947 -2.153 32.678 1.00 56.77 173 GLN A O 1
ATOM 1224 N N . ARG A 1 174 ? 8.157 -4.226 33.494 1.00 58.65 174 ARG A N 1
ATOM 1225 C CA . ARG A 1 174 ? 7.197 -3.997 34.584 1.00 58.14 174 ARG A CA 1
ATOM 1226 C C . ARG A 1 174 ? 7.962 -3.343 35.721 1.00 57.70 174 ARG A C 1
ATOM 1227 O O . ARG A 1 174 ? 8.518 -4.031 36.566 1.00 58.75 174 ARG A O 1
ATOM 1229 N N . LEU A 1 175 ? 8.028 -2.017 35.729 1.00 55.62 175 LEU A N 1
ATOM 1230 C CA . LEU A 1 175 ? 8.759 -1.286 36.767 1.00 54.31 175 LEU A CA 1
ATOM 1231 C C . LEU A 1 175 ? 8.054 -1.248 38.139 1.00 54.43 175 LEU A C 1
ATOM 1232 O O . LEU A 1 175 ? 8.715 -1.295 39.182 1.00 54.51 175 LEU A O 1
ATOM 1237 N N . THR A 1 176 ? 6.728 -1.102 38.127 1.00 54.36 176 THR A N 1
ATOM 1238 C CA . THR A 1 176 ? 5.890 -1.109 39.342 1.00 54.62 176 THR A CA 1
ATOM 1239 C C . THR A 1 176 ? 4.705 -2.001 38.997 1.00 55.96 176 THR A C 1
ATOM 1240 O O . THR A 1 176 ? 4.600 -2.435 37.839 1.00 55.84 176 THR A O 1
ATOM 1244 N N . GLU A 1 177 ? 3.798 -2.246 39.948 1.00 56.97 177 GLU A N 1
ATOM 1245 C CA . GLU A 1 177 ? 2.548 -2.965 39.625 1.00 58.90 177 GLU A CA 1
ATOM 1246 C C . GLU A 1 177 ? 1.616 -2.185 38.700 1.00 58.41 177 GLU A C 1
ATOM 1247 O O . GLU A 1 177 ? 0.678 -2.751 38.129 1.00 59.38 177 GLU A O 1
ATOM 1250 N N . ARG A 1 178 ? 1.869 -0.888 38.528 1.00 57.91 178 ARG A N 1
ATOM 1251 C CA . ARG A 1 178 ? 1.001 -0.067 37.652 1.00 57.47 178 ARG A CA 1
ATOM 1252 C C . ARG A 1 178 ? 1.560 0.317 36.306 1.00 55.61 178 ARG A C 1
ATOM 1253 O O . ARG A 1 178 ? 0.894 1.012 35.558 1.00 55.37 178 ARG A O 1
ATOM 1261 N N 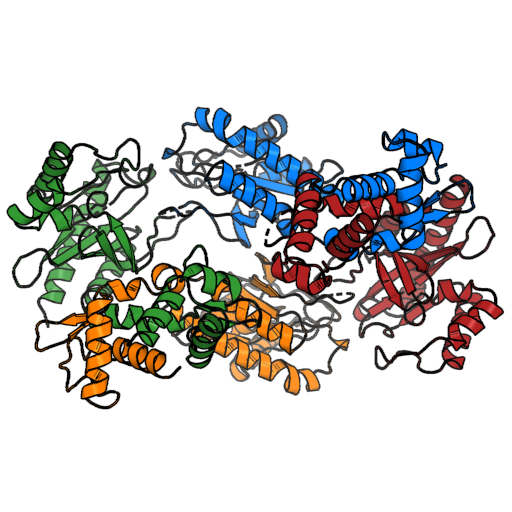. THR A 1 179 ? 2.771 -0.120 35.997 1.00 54.57 179 THR A N 1
ATOM 1262 C CA . THR A 1 179 ? 3.368 0.192 34.715 1.00 53.19 179 THR A CA 1
ATOM 1263 C C . THR A 1 179 ? 2.534 -0.440 33.600 1.00 54.49 179 THR A C 1
ATOM 1264 O O . THR A 1 179 ? 2.226 -1.629 33.645 1.00 54.46 179 THR A O 1
ATOM 1268 N N . ILE A 1 180 ? 2.158 0.380 32.616 1.00 55.09 180 ILE A N 1
ATOM 1269 C CA . ILE A 1 180 ? 1.525 -0.104 31.390 1.00 56.47 180 ILE A CA 1
ATOM 1270 C C . ILE A 1 180 ? 2.418 -1.172 30.780 1.00 58.08 180 ILE A C 1
ATOM 1271 O O . ILE A 1 180 ? 3.659 -1.033 30.713 1.00 57.86 180 ILE A O 1
ATOM 1276 N N . THR A 1 181 ? 1.790 -2.252 30.344 1.00 59.92 181 THR A N 1
ATOM 1277 C CA . THR A 1 181 ? 2.563 -3.387 29.917 1.00 61.49 181 THR A CA 1
ATOM 1278 C C . THR A 1 181 ? 2.404 -3.799 28.447 1.00 62.14 181 THR A C 1
ATOM 1279 O O . THR A 1 181 ? 3.182 -4.611 27.950 1.00 62.99 181 THR A O 1
ATOM 1283 N N . ALA A 1 182 ? 1.421 -3.242 27.750 1.00 62.10 182 ALA A N 1
ATOM 1284 C CA . ALA A 1 182 ? 1.186 -3.640 26.376 1.00 62.46 182 ALA A CA 1
ATOM 1285 C C . ALA A 1 182 ? 1.482 -2.496 25.397 1.00 61.62 182 ALA A C 1
ATOM 1286 O O . ALA A 1 182 ? 1.124 -1.346 25.646 1.00 59.96 182 ALA A O 1
ATOM 1288 N N . ARG A 1 183 ? 2.162 -2.822 24.301 1.00 62.18 183 ARG A N 1
ATOM 1289 C CA . ARG A 1 183 ? 2.549 -1.828 23.286 1.00 62.47 183 ARG A CA 1
ATOM 1290 C C . ARG A 1 183 ? 1.350 -1.048 22.761 1.00 62.11 183 ARG A C 1
ATOM 1291 O O . ARG A 1 183 ? 1.451 0.145 22.481 1.00 61.10 183 ARG A O 1
ATOM 1299 N N . ASP A 1 184 ? 0.223 -1.738 22.622 1.00 62.91 184 ASP A N 1
ATOM 1300 C CA . ASP A 1 184 ? -1.020 -1.114 22.164 1.00 63.46 184 ASP A CA 1
ATOM 1301 C C . ASP A 1 184 ? -1.642 -0.152 23.218 1.00 61.60 184 ASP A C 1
ATOM 1302 O O . ASP A 1 184 ? -2.160 0.921 22.884 1.00 60.06 184 ASP A O 1
ATOM 1307 N N . GLU A 1 185 ? -1.585 -0.553 24.483 1.00 60.52 185 GLU A N 1
ATOM 1308 C CA . GLU A 1 185 ? -2.052 0.286 25.579 1.00 59.14 185 GLU A CA 1
ATOM 1309 C C . GLU A 1 185 ? -1.117 1.492 25.778 1.00 56.30 185 GLU A C 1
ATOM 1310 O O . GLU A 1 185 ? -1.572 2.597 26.085 1.00 55.00 185 GLU A O 1
ATOM 1316 N N . LEU A 1 186 ? 0.179 1.272 25.579 1.00 53.70 186 LEU A N 1
ATOM 1317 C CA . LEU A 1 186 ? 1.130 2.368 25.634 1.00 51.59 186 LEU A CA 1
ATOM 1318 C C . LEU A 1 186 ? 0.885 3.370 24.514 1.00 50.84 186 LEU A C 1
ATOM 1319 O O . LEU A 1 186 ? 0.842 4.558 24.769 1.00 50.03 186 LEU A O 1
ATOM 1324 N N . LYS A 1 187 ? 0.722 2.895 23.281 1.00 50.58 187 LYS A N 1
ATOM 1325 C CA . LYS A 1 187 ? 0.452 3.770 22.152 1.00 50.88 187 LYS A CA 1
ATOM 1326 C C . LYS A 1 187 ? -0.792 4.615 22.424 1.00 50.74 187 LYS A C 1
ATOM 1327 O O . LYS A 1 187 ? -0.838 5.797 22.071 1.00 50.30 187 LYS A O 1
ATOM 1333 N N . ALA A 1 188 ? -1.798 3.989 23.032 1.00 50.64 188 ALA A N 1
ATOM 1334 C CA . ALA A 1 188 ? -3.055 4.665 23.352 1.00 49.89 188 ALA A CA 1
ATOM 1335 C C . ALA A 1 188 ? -2.852 5.774 24.387 1.00 48.27 188 ALA A C 1
ATOM 1336 O O . ALA A 1 188 ? -3.409 6.859 24.246 1.00 47.99 188 ALA A O 1
ATOM 1338 N N . ALA A 1 189 ? -2.063 5.495 25.428 1.00 46.27 189 ALA A N 1
ATOM 1339 C CA . ALA A 1 189 ? -1.745 6.489 26.441 1.00 44.60 189 ALA A CA 1
ATOM 1340 C C . ALA A 1 189 ? -0.997 7.679 25.809 1.00 44.01 189 ALA A C 1
ATOM 1341 O O . ALA A 1 189 ? -1.266 8.838 26.138 1.00 44.09 189 ALA A O 1
ATOM 1343 N N . ILE A 1 190 ? -0.096 7.394 24.866 1.00 43.09 190 ILE A N 1
ATOM 1344 C CA . ILE A 1 190 ? 0.653 8.437 24.155 1.00 41.81 190 ILE A CA 1
ATOM 1345 C C . ILE A 1 190 ? -0.239 9.289 23.236 1.00 42.02 190 ILE A C 1
ATOM 1346 O O . ILE A 1 190 ? -0.092 10.501 23.195 1.00 40.21 190 ILE A O 1
ATOM 1351 N N . LEU A 1 191 ? -1.148 8.654 22.492 1.00 43.05 191 LEU A N 1
ATOM 1352 C CA . LEU A 1 191 ? -2.089 9.407 21.676 1.00 44.24 191 LEU A CA 1
ATOM 1353 C C . LEU A 1 191 ? -3.074 10.212 22.553 1.00 44.25 191 LEU A C 1
ATOM 1354 O O . LEU A 1 191 ? -3.477 11.300 22.147 1.00 44.27 191 LEU A O 1
ATOM 1359 N N . ALA A 1 192 ? -3.458 9.698 23.727 1.00 43.92 192 ALA A N 1
ATOM 1360 C CA . ALA A 1 192 ? -4.302 10.498 24.645 1.00 44.45 192 ALA A CA 1
ATOM 1361 C C . ALA A 1 192 ? -3.580 11.808 25.023 1.00 43.73 192 ALA A C 1
ATOM 1362 O O . ALA A 1 192 ? -4.171 12.870 25.023 1.00 43.63 192 ALA A O 1
ATOM 1364 N N . VAL A 1 193 ? -2.281 11.724 25.306 1.00 43.04 193 VAL A N 1
ATOM 1365 C CA . VAL A 1 193 ? -1.454 12.898 25.576 1.00 41.72 193 VAL A CA 1
ATOM 1366 C C . VAL A 1 193 ? -1.492 13.879 24.418 1.00 41.39 193 VAL A C 1
ATOM 1367 O O . VAL A 1 193 ? -1.548 15.070 24.609 1.00 40.44 193 VAL A O 1
ATOM 1371 N N . ARG A 1 194 ? -1.439 13.365 23.200 1.00 42.91 194 ARG A N 1
ATOM 1372 C CA . ARG A 1 194 ? -1.552 14.214 22.012 1.00 43.59 194 ARG A CA 1
ATOM 1373 C C . ARG A 1 194 ? -2.881 14.990 22.075 1.00 43.55 194 ARG A C 1
ATOM 1374 O O . ARG A 1 194 ? -2.882 16.197 21.921 1.00 43.15 194 ARG A O 1
ATOM 1382 N N . ALA A 1 195 ? -3.993 14.309 22.375 1.00 43.33 195 ALA A N 1
ATOM 1383 C CA . ALA A 1 195 ? -5.317 14.973 22.489 1.00 43.12 195 ALA A CA 1
ATOM 1384 C C . ALA A 1 195 ? -5.476 15.927 23.703 1.00 42.32 195 ALA A C 1
ATOM 1385 O O . ALA A 1 195 ? -6.020 17.012 23.558 1.00 42.00 195 ALA A O 1
ATOM 1387 N N . ASP A 1 196 ? -5.000 15.539 24.886 1.00 40.13 196 ASP A N 1
ATOM 1388 C CA . ASP A 1 196 ? -5.193 16.357 26.101 1.00 39.84 196 ASP A CA 1
ATOM 1389 C C . ASP A 1 196 ? -4.220 17.532 26.263 1.00 37.41 196 ASP A C 1
ATOM 1390 O O . ASP A 1 196 ? -4.488 18.482 27.010 1.00 35.74 196 ASP A O 1
ATOM 1395 N N . GLY A 1 197 ? -3.058 17.442 25.625 1.00 35.29 197 GLY A N 1
ATOM 1396 C CA . GLY A 1 197 ? -2.026 18.455 25.858 1.00 35.06 197 GLY A CA 1
ATOM 1397 C C . GLY A 1 197 ? -1.273 18.283 27.189 1.00 34.97 197 GLY A C 1
ATOM 1398 O O . GLY A 1 197 ? -0.457 19.103 27.540 1.00 34.78 197 GLY A O 1
ATOM 1399 N N . ILE A 1 198 ? -1.571 17.237 27.950 1.00 35.36 198 ILE A N 1
ATOM 1400 C CA . ILE A 1 198 ? -0.849 16.955 29.195 1.00 34.51 198 ILE A CA 1
ATOM 1401 C C . ILE A 1 198 ? -0.777 15.460 29.408 1.00 34.04 198 ILE A C 1
ATOM 1402 O O . ILE A 1 198 ? -1.512 14.735 28.772 1.00 33.51 198 ILE A O 1
ATOM 1407 N N . CYS A 1 199 ? 0.127 15.017 30.295 1.00 32.53 199 CYS A N 1
ATOM 1408 C CA . CYS A 1 199 ? 0.230 13.628 30.647 1.00 32.01 199 CYS A CA 1
ATOM 1409 C C . CYS A 1 199 ? 0.322 13.586 32.140 1.00 32.24 199 CYS A C 1
ATOM 1410 O O . CYS A 1 199 ? 1.072 14.366 32.728 1.00 31.70 199 CYS A O 1
ATOM 1413 N N . VAL A 1 200 ? -0.478 12.749 32.758 1.00 31.83 200 VAL A N 1
ATOM 1414 C CA . VAL A 1 200 ? -0.324 12.435 34.151 1.00 32.58 200 VAL A CA 1
ATOM 1415 C C . VAL A 1 200 ? 0.125 11.011 34.294 1.00 34.03 200 VAL A C 1
ATOM 1416 O O . VAL A 1 200 ? -0.481 10.111 33.763 1.00 34.40 200 VAL A O 1
ATOM 1420 N N . LEU A 1 201 ? 1.228 10.832 34.988 1.00 33.16 201 LEU A N 1
ATOM 1421 C CA . LEU A 1 201 ? 1.780 9.531 35.223 1.00 35.32 201 LEU A CA 1
ATOM 1422 C C . LEU A 1 201 ? 1.648 9.179 36.666 1.00 35.58 201 LEU A C 1
ATOM 1423 O O . LEU A 1 201 ? 2.163 9.854 37.491 1.00 35.77 201 LEU A O 1
ATOM 1428 N N . ASP A 1 202 ? 0.900 8.134 36.949 1.00 37.13 202 ASP A N 1
ATOM 1429 C CA . ASP A 1 202 ? 0.529 7.772 38.310 1.00 37.38 202 ASP A CA 1
ATOM 1430 C C . ASP A 1 202 ? 1.254 6.510 38.720 1.00 37.58 202 ASP A C 1
ATOM 1431 O O . ASP A 1 202 ? 0.802 5.425 38.478 1.00 38.72 202 ASP A O 1
ATOM 1436 N N . GLN A 1 203 ? 2.423 6.693 39.284 1.00 37.06 203 GLN A N 1
ATOM 1437 C CA . GLN A 1 203 ? 3.222 5.603 39.889 1.00 38.34 203 GLN A CA 1
ATOM 1438 C C . GLN A 1 203 ? 3.604 4.431 38.969 1.00 38.96 203 GLN A C 1
ATOM 1439 O O . GLN A 1 203 ? 3.633 3.290 39.410 1.00 40.75 203 GLN A O 1
ATOM 1445 N N . GLU A 1 204 ? 3.920 4.723 37.707 1.00 39.11 204 GLU A N 1
ATOM 1446 C CA . GLU A 1 204 ? 4.386 3.690 36.781 1.00 39.04 204 GLU A CA 1
ATOM 1447 C C . GLU A 1 204 ? 5.914 3.594 36.770 1.00 38.88 204 GLU A C 1
ATOM 1448 O O . GLU A 1 204 ? 6.483 2.606 36.268 1.00 39.34 204 GLU A O 1
ATOM 1454 N N . LEU A 1 205 ? 6.561 4.615 37.326 1.00 36.59 205 LEU A N 1
ATOM 1455 C CA . LEU A 1 205 ? 8.022 4.669 37.365 1.00 36.37 205 LEU A CA 1
ATOM 1456 C C . LEU A 1 205 ? 8.466 4.162 38.736 1.00 36.51 205 LEU A C 1
ATOM 1457 O O . LEU A 1 205 ? 9.257 3.221 38.849 1.00 36.62 205 LEU A O 1
ATOM 1462 N N . GLU A 1 206 ? 7.909 4.765 39.773 1.00 36.01 206 GLU A N 1
ATOM 1463 C CA . GLU A 1 206 ? 8.236 4.369 41.130 1.00 36.85 206 GLU A CA 1
ATOM 1464 C C . GLU A 1 206 ? 6.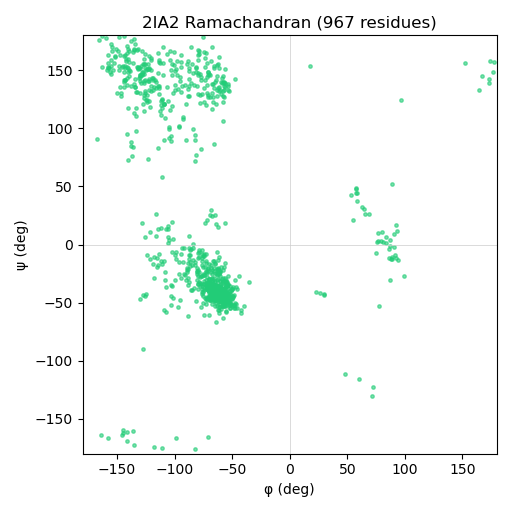964 4.476 41.969 1.00 36.20 206 GLU A C 1
ATOM 1465 O O . GLU A 1 206 ? 6.147 5.386 41.772 1.00 35.46 206 GLU A O 1
ATOM 1471 N N . ALA A 1 207 ? 6.757 3.530 42.883 1.00 36.92 207 ALA A N 1
ATOM 1472 C CA . ALA A 1 207 ? 5.545 3.538 43.715 1.00 36.55 207 ALA A CA 1
ATOM 1473 C C . ALA A 1 207 ? 5.555 4.797 44.592 1.00 35.45 207 ALA A C 1
ATOM 1474 O O . ALA A 1 207 ? 6.583 5.185 45.074 1.00 32.72 207 ALA A O 1
ATOM 1476 N N . GLY A 1 208 ? 4.397 5.417 44.803 1.00 35.54 208 GLY A N 1
ATOM 1477 C CA . GLY A 1 208 ? 4.357 6.628 45.629 1.00 35.22 208 GLY A CA 1
ATOM 1478 C C . GLY A 1 208 ? 4.773 7.910 44.903 1.00 33.67 208 GLY A C 1
ATOM 1479 O O . GLY A 1 208 ? 4.847 8.966 45.523 1.00 33.54 208 GLY A O 1
ATOM 1480 N N . LEU A 1 209 ? 5.080 7.826 43.612 1.00 33.68 209 LEU A N 1
ATOM 1481 C CA . LEU A 1 209 ? 5.536 9.036 42.873 1.00 32.64 209 LEU A CA 1
ATOM 1482 C C . LEU A 1 209 ? 4.603 9.362 41.752 1.00 32.60 209 LEU A C 1
ATOM 1483 O O . LEU A 1 209 ? 4.258 8.487 40.976 1.00 34.80 209 LEU A O 1
ATOM 1488 N N . ARG A 1 210 ? 4.222 10.627 41.628 1.00 32.00 210 ARG A N 1
ATOM 1489 C CA . ARG A 1 210 ? 3.421 11.079 40.498 1.00 30.57 210 ARG A CA 1
ATOM 1490 C C . ARG A 1 210 ? 4.088 12.224 39.727 1.00 29.81 210 ARG A C 1
ATOM 1491 O O . ARG A 1 210 ? 4.809 13.005 40.306 1.00 29.03 210 ARG A O 1
ATOM 1499 N N . SER A 1 211 ? 3.817 12.320 38.431 1.00 28.78 211 SER A N 1
ATOM 1500 C CA . SER A 1 211 ? 4.405 13.387 37.584 1.00 29.61 211 SER A CA 1
ATOM 1501 C C . SER A 1 211 ? 3.357 13.833 36.641 1.00 29.15 211 SER A C 1
ATOM 1502 O O . SER A 1 211 ? 2.545 13.010 36.231 1.00 29.59 211 SER A O 1
ATOM 1513 N N . ALA A 1 213 ? 3.141 16.435 32.943 1.00 23.73 213 ALA A N 1
ATOM 1514 C CA . ALA A 1 213 ? 3.990 17.143 31.989 1.00 23.36 213 ALA A CA 1
ATOM 1515 C C . ALA A 1 213 ? 3.189 17.742 30.850 1.00 23.37 213 ALA A C 1
ATOM 1516 O O . ALA A 1 213 ? 2.088 17.282 30.536 1.00 23.83 213 ALA A O 1
ATOM 1518 N N . ALA A 1 214 ? 3.763 18.746 30.207 1.00 22.64 214 ALA A N 1
ATOM 1519 C CA . ALA A 1 214 ? 3.116 19.435 29.115 1.00 22.58 214 ALA A CA 1
ATOM 1520 C C . ALA A 1 214 ? 4.212 19.692 28.059 1.00 23.62 214 ALA A C 1
ATOM 1521 O O . ALA A 1 214 ? 5.406 19.786 28.397 1.00 21.71 214 ALA A O 1
ATOM 1523 N N . PRO A 1 215 ? 3.826 19.739 26.780 1.00 24.46 215 PRO A N 1
ATOM 1524 C CA . PRO A 1 215 ? 4.778 20.074 25.723 1.00 24.34 215 PRO A CA 1
ATOM 1525 C C . PRO A 1 215 ? 5.268 21.511 25.712 1.00 24.62 215 PRO A C 1
ATOM 1526 O O . PRO A 1 215 ? 4.536 22.474 26.049 1.00 25.45 215 PRO A O 1
ATOM 1530 N N . ILE A 1 216 ? 6.520 21.646 25.313 1.00 24.07 216 ILE A N 1
ATOM 1531 C CA . ILE A 1 216 ? 7.027 22.922 24.915 1.00 24.00 216 ILE A CA 1
ATOM 1532 C C . ILE A 1 216 ? 7.283 22.827 23.396 1.00 25.88 216 ILE A C 1
ATOM 1533 O O . ILE A 1 216 ? 8.081 21.985 22.934 1.00 24.59 216 ILE A O 1
ATOM 1538 N N . ARG A 1 217 ? 6.611 23.683 22.643 1.00 27.30 217 ARG A N 1
ATOM 1539 C CA . ARG A 1 217 ? 6.710 23.662 21.171 1.00 30.60 217 ARG A CA 1
ATOM 1540 C C . ARG A 1 217 ? 7.595 24.747 20.639 1.00 31.39 217 ARG A C 1
ATOM 1541 O O . ARG A 1 217 ? 7.694 25.823 21.243 1.00 31.33 217 ARG A O 1
ATOM 1549 N N . GLY A 1 218 ? 8.283 24.431 19.545 1.00 33.13 218 GLY A N 1
ATOM 1550 C CA . GLY A 1 218 ? 8.947 25.433 18.668 1.00 37.27 218 GLY A CA 1
ATOM 1551 C C . GLY A 1 218 ? 7.921 26.298 17.964 1.00 39.30 218 GLY A C 1
ATOM 1552 O O . GLY A 1 218 ? 6.722 26.004 18.042 1.00 40.66 218 GLY A O 1
ATOM 1553 N N . ALA A 1 219 ? 8.353 27.380 17.299 1.00 42.15 219 ALA A N 1
ATOM 1554 C CA . ALA A 1 219 ? 7.386 28.357 16.670 1.00 44.71 219 ALA A CA 1
ATOM 1555 C C . ALA A 1 219 ? 6.489 27.775 15.552 1.00 45.80 219 ALA A C 1
ATOM 1556 O O . ALA A 1 219 ? 5.420 28.321 15.287 1.00 46.79 219 ALA A O 1
ATOM 1558 N N . SER A 1 220 ? 6.940 26.664 14.944 1.00 46.78 220 SER A N 1
ATOM 1559 C CA . SER A 1 220 ? 6.201 25.835 13.958 1.00 47.64 220 SER A CA 1
ATOM 1560 C C . SER A 1 220 ? 5.232 24.775 14.580 1.00 47.76 220 SER A C 1
ATOM 1561 O O . SER A 1 220 ? 4.610 23.985 13.827 1.00 49.24 220 SER A O 1
ATOM 1564 N N . GLY A 1 221 ? 5.153 24.718 15.897 1.00 45.06 221 GLY A N 1
ATOM 1565 C CA . GLY A 1 221 ? 4.273 23.797 16.565 1.00 41.68 221 GLY A CA 1
ATOM 1566 C C . GLY A 1 221 ? 4.857 22.438 16.809 1.00 40.48 221 GLY A C 1
ATOM 1567 O O . GLY A 1 221 ? 4.188 21.587 17.276 1.00 41.07 221 GLY A O 1
ATOM 1568 N N . LEU A 1 222 ? 6.103 22.239 16.468 1.00 38.06 222 LEU A N 1
ATOM 1569 C CA . LEU A 1 222 ? 6.770 21.004 16.797 1.00 38.02 222 LEU A CA 1
ATOM 1570 C C . LEU A 1 222 ? 7.178 20.931 18.284 1.00 35.52 222 LEU A C 1
ATOM 1571 O O . LEU A 1 222 ? 7.783 21.828 18.782 1.00 33.26 222 LEU A O 1
ATOM 1576 N N . THR A 1 223 ? 6.846 19.852 18.971 1.00 33.32 223 THR A N 1
ATOM 1577 C CA . THR A 1 223 ? 7.333 19.621 20.324 1.00 31.51 223 THR A CA 1
ATOM 1578 C C . THR A 1 223 ? 8.843 19.460 20.385 1.00 30.47 223 THR A C 1
ATOM 1579 O O . THR A 1 223 ? 9.384 18.600 19.773 1.00 31.67 223 THR A O 1
ATOM 1583 N N . VAL A 1 224 ? 9.505 20.302 21.138 1.00 28.00 224 VAL A N 1
ATOM 1584 C CA . VAL A 1 224 ? 10.946 20.254 21.262 1.00 27.18 224 VAL A CA 1
ATOM 1585 C C . VAL A 1 224 ? 11.382 19.917 22.684 1.00 27.02 224 VAL A C 1
ATOM 1586 O O . VAL A 1 224 ? 12.494 19.476 22.881 1.00 29.03 224 VAL A O 1
ATOM 1590 N N . ALA A 1 225 ? 10.515 20.093 23.682 1.00 25.26 225 ALA A N 1
ATOM 1591 C CA . ALA A 1 225 ? 10.915 19.783 25.059 1.00 22.94 225 ALA A CA 1
ATOM 1592 C C . ALA A 1 225 ? 9.644 19.478 25.834 1.00 22.73 225 ALA A 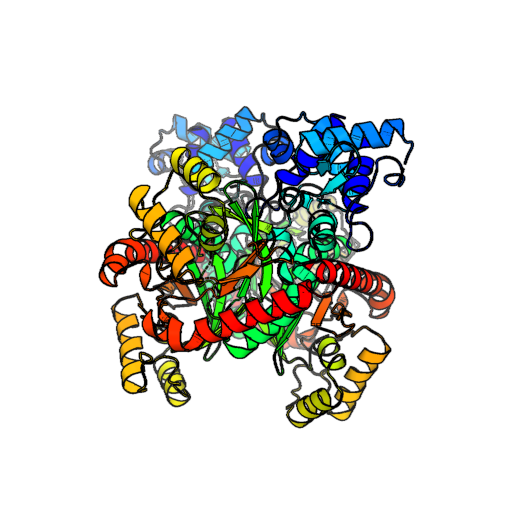C 1
ATOM 1593 O O . ALA A 1 225 ? 8.557 19.646 25.283 1.00 22.67 225 ALA A O 1
ATOM 1595 N N . ALA A 1 226 ? 9.763 19.023 27.080 1.00 21.33 226 ALA A N 1
ATOM 1596 C CA . ALA A 1 226 ? 8.599 18.923 27.941 1.00 22.45 226 ALA A CA 1
ATOM 1597 C C . ALA A 1 226 ? 8.919 19.560 29.294 1.00 22.09 226 ALA A C 1
ATOM 1598 O O . ALA A 1 226 ? 10.059 19.536 29.715 1.00 22.71 226 ALA A O 1
ATOM 1600 N N . VAL A 1 227 ? 7.916 20.075 29.992 1.00 22.03 227 VAL A N 1
ATOM 1601 C CA . VAL A 1 227 ? 8.110 20.617 31.341 1.00 21.79 227 VAL A CA 1
ATOM 1602 C C . VAL A 1 227 ? 7.210 19.784 32.280 1.00 22.00 227 VAL A C 1
ATOM 1603 O O . VAL A 1 227 ? 6.152 19.390 31.874 1.00 21.65 227 VAL A O 1
ATOM 1607 N N . ASN A 1 228 ? 7.655 19.501 33.504 1.00 22.52 228 ASN A N 1
ATOM 1608 C CA . ASN A 1 228 ? 6.849 18.747 34.443 1.00 23.08 228 ASN A CA 1
ATOM 1609 C C . ASN A 1 228 ? 6.768 19.379 35.811 1.00 23.20 228 ASN A C 1
ATOM 1610 O O . ASN A 1 228 ? 7.470 20.355 36.103 1.00 22.08 228 ASN A O 1
ATOM 1615 N N . ILE A 1 229 ? 5.851 18.841 36.617 1.00 24.31 229 ILE A N 1
ATOM 1616 C CA . ILE A 1 229 ? 5.874 18.953 38.070 1.00 24.88 229 ILE A CA 1
ATOM 1617 C C . ILE A 1 229 ? 5.932 17.496 38.536 1.00 25.80 229 ILE A C 1
ATOM 1618 O O . ILE A 1 229 ? 5.237 16.667 37.994 1.00 26.52 229 ILE A O 1
ATOM 1623 N N . SER A 1 230 ? 6.764 17.181 39.524 1.00 27.36 230 SER A N 1
ATOM 1624 C CA . SER A 1 230 ? 6.813 15.824 40.049 1.00 29.19 230 SER A CA 1
ATOM 1625 C C . SER A 1 230 ? 6.527 15.880 41.544 1.00 29.00 230 SER A C 1
ATOM 1626 O O . SER A 1 230 ? 7.008 16.787 42.249 1.00 28.36 230 SER A O 1
ATOM 1629 N N . THR A 1 231 ? 5.764 14.904 42.045 1.00 29.66 231 THR A N 1
ATOM 1630 C CA . THR A 1 231 ? 5.308 14.947 43.452 1.00 29.96 231 THR A CA 1
ATOM 1631 C C . THR A 1 231 ? 4.991 13.577 44.043 1.00 31.00 231 THR A C 1
ATOM 1632 O O . THR A 1 231 ? 4.543 12.671 43.313 1.00 30.93 231 THR A O 1
ATOM 1636 N N . PRO A 1 232 ? 5.241 13.392 45.359 1.00 31.93 232 PRO A N 1
ATOM 1637 C CA . PRO A 1 232 ? 4.755 12.149 45.984 1.00 33.39 232 PRO A CA 1
ATOM 1638 C C . PRO A 1 232 ? 3.259 12.005 45.818 1.00 33.01 232 PRO A C 1
ATOM 1639 O O . PRO A 1 232 ? 2.525 12.980 45.903 1.00 34.77 232 PRO A O 1
ATOM 1643 N N . ALA A 1 233 ? 2.815 10.796 45.550 1.00 32.52 233 ALA A N 1
ATOM 1644 C CA . ALA A 1 233 ? 1.386 10.545 45.476 1.00 33.01 233 ALA A CA 1
ATOM 1645 C C . ALA A 1 233 ? 0.666 11.014 46.762 1.00 33.81 233 ALA A C 1
ATOM 1646 O O . ALA A 1 233 ? -0.499 11.484 46.698 1.00 33.06 233 ALA A O 1
ATOM 1648 N N . ALA A 1 234 ? 1.331 10.931 47.924 1.00 33.49 234 ALA A N 1
ATOM 1649 C CA . ALA A 1 234 ? 0.658 11.271 49.210 1.00 33.33 234 ALA A CA 1
ATOM 1650 C C . ALA A 1 234 ? 0.306 12.755 49.382 1.00 34.42 234 ALA A C 1
ATOM 1651 O O . ALA A 1 234 ? -0.569 13.103 50.186 1.00 36.03 234 ALA A O 1
ATOM 1653 N N . ARG A 1 235 ? 0.949 13.657 48.641 1.00 32.71 235 ARG A N 1
ATOM 1654 C CA . ARG A 1 235 ? 0.673 15.093 48.823 1.00 32.91 235 ARG A CA 1
ATOM 1655 C C . ARG A 1 235 ? -0.617 15.598 48.143 1.00 33.72 235 ARG A C 1
ATOM 1656 O O . ARG A 1 235 ? -1.187 16.621 48.570 1.00 34.08 235 ARG A O 1
ATOM 1664 N N . TYR A 1 236 ? -1.089 14.895 47.096 1.00 34.01 236 TYR A N 1
ATOM 1665 C CA . TYR A 1 236 ? -2.327 15.321 46.344 1.00 35.65 236 TYR A CA 1
ATOM 1666 C C . TYR A 1 236 ? -3.142 14.114 45.884 1.00 36.39 236 TYR A C 1
ATOM 1667 O O . TYR A 1 236 ? -2.576 13.153 45.378 1.00 37.88 236 TYR A O 1
ATOM 1676 N N . SER A 1 237 ? -4.461 14.171 45.969 1.00 38.72 237 SER A N 1
ATOM 1677 C CA . SER A 1 237 ? -5.298 13.207 45.208 1.00 38.86 237 SER A CA 1
ATOM 1678 C C . SER A 1 237 ? -5.163 13.503 43.711 1.00 38.44 237 SER A C 1
ATOM 1679 O O . SER A 1 237 ? -4.761 14.631 43.338 1.00 36.39 237 SER A O 1
ATOM 1682 N N . LEU A 1 238 ? -5.458 12.514 42.862 1.00 38.63 238 LEU A N 1
ATOM 1683 C CA . LEU A 1 238 ? -5.475 12.758 41.418 1.00 39.53 238 LEU A CA 1
ATOM 1684 C C . LEU A 1 238 ? -6.338 13.999 41.005 1.00 40.15 238 LEU A C 1
ATOM 1685 O O . LEU A 1 238 ? -5.957 14.792 40.125 1.00 38.96 238 LEU A O 1
ATOM 1690 N N . GLU A 1 239 ? -7.478 14.164 41.657 1.00 42.00 239 GLU A N 1
ATOM 1691 C CA . GLU A 1 239 ? -8.350 15.307 41.419 1.00 43.56 239 GLU A CA 1
ATOM 1692 C C . GLU A 1 239 ? -7.696 16.618 41.816 1.00 41.44 239 GLU A C 1
ATOM 1693 O O . GLU A 1 239 ? -7.770 17.569 41.061 1.00 41.56 239 GLU A O 1
ATOM 1699 N N . ASP A 1 240 ? -7.022 16.683 42.964 1.00 41.53 240 ASP A N 1
ATOM 1700 C CA . ASP A 1 240 ? -6.283 17.927 43.366 1.00 40.49 240 ASP A CA 1
ATOM 1701 C C . ASP A 1 240 ? -5.220 18.356 42.355 1.00 37.28 240 ASP A C 1
ATOM 1702 O O . ASP A 1 240 ? -4.954 19.527 42.203 1.00 37.36 240 ASP A O 1
ATOM 1707 N N . LEU A 1 241 ? -4.582 17.411 41.671 1.00 36.06 241 LEU A N 1
ATOM 1708 C CA . LEU A 1 241 ? -3.540 17.771 40.669 1.00 33.52 241 LEU A CA 1
ATOM 1709 C C . LEU A 1 241 ? -4.150 18.650 39.570 1.00 33.72 241 LEU A C 1
ATOM 1710 O O . LEU A 1 241 ? -3.551 19.670 39.157 1.00 32.74 241 LEU A O 1
ATOM 1715 N N . HIS A 1 242 ? -5.358 18.277 39.114 1.00 34.56 242 HIS A N 1
ATOM 1716 C CA . HIS A 1 242 ? -6.068 19.028 38.074 1.00 34.95 242 HIS A CA 1
ATOM 1717 C C . HIS A 1 242 ? -6.510 20.374 38.552 1.00 35.96 242 HIS A C 1
ATOM 1718 O O . HIS A 1 242 ? -6.584 21.294 37.770 1.00 36.65 242 HIS A O 1
ATOM 1725 N N . SER A 1 243 ? -6.821 20.535 39.828 1.00 38.56 243 SER A N 1
ATOM 1726 C CA . SER A 1 243 ? -7.323 21.860 40.249 1.00 40.59 243 SER A CA 1
ATOM 1727 C C . SER A 1 243 ? -6.217 22.777 40.671 1.00 40.03 243 SER A C 1
ATOM 1728 O O . SER A 1 243 ? -6.316 23.988 40.498 1.00 40.40 243 SER A O 1
ATOM 1731 N N . ASP A 1 244 ? -5.154 22.186 41.203 1.00 40.37 244 ASP A N 1
ATOM 1732 C CA . ASP A 1 244 ? -4.113 22.940 41.886 1.00 41.12 244 ASP A CA 1
ATOM 1733 C C . ASP A 1 244 ? -2.740 23.096 41.201 1.00 38.56 244 ASP A C 1
ATOM 1734 O O . ASP A 1 244 ? -2.027 24.006 41.574 1.00 40.32 244 ASP A O 1
ATOM 1739 N N . LEU A 1 245 ? -2.356 22.195 40.286 1.00 34.69 245 LEU A N 1
ATOM 1740 C CA . LEU A 1 245 ? -0.995 22.120 39.760 1.00 30.72 245 LEU A CA 1
ATOM 1741 C C . LEU A 1 245 ? -0.994 22.155 38.244 1.00 29.53 245 LEU A C 1
ATOM 1742 O O . LEU A 1 245 ? -0.145 22.818 37.658 1.00 27.63 245 LEU A O 1
ATOM 1747 N N . ILE A 1 246 ? -1.897 21.409 37.610 1.00 27.54 246 ILE A N 1
ATOM 1748 C CA . ILE A 1 246 ? -1.845 21.289 36.161 1.00 28.01 246 ILE A CA 1
ATOM 1749 C C . ILE A 1 246 ? -2.147 22.660 35.484 1.00 27.38 246 ILE A C 1
ATOM 1750 O O . ILE A 1 246 ? -1.498 22.989 34.540 1.00 27.64 246 ILE A O 1
ATOM 1755 N N . PRO A 1 247 ? -3.109 23.476 35.996 1.00 28.59 247 PRO A N 1
ATOM 1756 C CA . PRO A 1 247 ? -3.323 24.820 35.395 1.00 27.74 247 PRO A CA 1
ATOM 1757 C C . PRO A 1 247 ? -2.062 25.675 35.331 1.00 27.14 247 PRO A C 1
ATOM 1758 O O . PRO A 1 247 ? -1.806 26.316 34.324 1.00 27.37 247 PRO A O 1
ATOM 1762 N N . SER A 1 248 ? -1.286 25.683 36.406 1.00 27.73 248 SER A N 1
ATOM 1763 C CA . SER A 1 248 ? -0.036 26.441 36.434 1.00 28.46 248 SER A CA 1
ATOM 1764 C C . SER A 1 248 ? 0.991 25.845 35.500 1.00 26.79 248 SER A C 1
ATOM 1765 O O . SER A 1 248 ? 1.671 26.569 34.819 1.00 26.60 248 SER A O 1
ATOM 1768 N N . LEU A 1 249 ? 1.097 24.513 35.487 1.00 26.66 249 LEU A N 1
ATOM 1769 C CA . LEU A 1 249 ? 2.003 23.813 34.563 1.00 25.38 249 LEU A CA 1
ATOM 1770 C C . LEU A 1 249 ? 1.726 24.231 33.088 1.00 24.90 249 LEU A C 1
ATOM 1771 O O . LEU A 1 249 ? 2.647 24.523 32.328 1.00 23.02 249 LEU A O 1
ATOM 1776 N N . ARG A 1 250 ? 0.446 24.318 32.697 1.00 26.15 250 ARG A N 1
ATOM 1777 C CA . ARG A 1 250 ? 0.084 24.747 31.340 1.00 26.93 250 ARG A CA 1
ATOM 1778 C C . ARG A 1 250 ? 0.557 26.142 31.017 1.00 26.27 250 ARG A C 1
ATOM 1779 O O . ARG A 1 250 ? 1.072 26.416 29.909 1.00 27.30 250 ARG A O 1
ATOM 1787 N N . VAL A 1 251 ? 0.392 27.044 31.983 1.00 27.53 251 VAL A N 1
ATOM 1788 C CA . VAL A 1 251 ? 0.796 28.435 31.796 1.00 26.45 251 VAL A CA 1
ATOM 1789 C C . VAL A 1 251 ? 2.325 28.544 31.706 1.00 25.76 251 VAL A C 1
ATOM 1790 O O . VAL A 1 251 ? 2.838 29.303 30.910 1.00 26.52 251 VAL A O 1
ATOM 1794 N N . THR A 1 252 ? 3.049 27.753 32.493 1.00 23.90 252 THR A N 1
ATOM 1795 C CA . THR A 1 252 ? 4.498 27.769 32.460 1.00 22.68 252 THR A CA 1
ATOM 1796 C C . THR A 1 252 ? 4.985 27.290 31.108 1.00 21.93 252 THR A C 1
ATOM 1797 O O . THR A 1 252 ? 5.859 27.893 30.540 1.00 23.58 252 THR A O 1
ATOM 1801 N N . ALA A 1 253 ? 4.409 26.208 30.588 1.00 22.18 253 ALA A N 1
ATOM 1802 C CA . ALA A 1 253 ? 4.788 25.674 29.312 1.00 22.35 253 ALA A CA 1
ATOM 1803 C C . ALA A 1 253 ? 4.648 26.779 28.255 1.00 23.08 253 ALA A C 1
ATOM 1804 O O . ALA A 1 253 ? 5.557 26.991 27.485 1.00 22.43 253 ALA A O 1
ATOM 1806 N N . THR A 1 254 ? 3.510 27.479 28.234 1.00 24.71 254 THR A N 1
ATOM 1807 C CA . THR A 1 254 ? 3.274 28.511 27.243 1.00 25.64 254 THR A CA 1
ATOM 1808 C C . THR A 1 254 ? 4.230 29.740 27.405 1.00 26.29 254 THR A C 1
ATOM 1809 O O . THR A 1 254 ? 4.767 30.296 26.428 1.00 25.62 254 THR A O 1
ATOM 1813 N N . ASP A 1 255 ? 4.471 30.148 28.642 1.00 26.56 255 ASP A N 1
ATOM 1814 C CA . ASP A 1 255 ? 5.485 31.176 28.899 1.00 26.04 255 ASP A CA 1
ATOM 1815 C C . ASP A 1 255 ? 6.868 30.810 28.358 1.00 25.02 255 ASP A C 1
ATOM 1816 O O . ASP A 1 255 ? 7.567 31.675 27.861 1.00 22.73 255 ASP A O 1
ATOM 1821 N N . ILE A 1 256 ? 7.277 29.554 28.531 1.00 24.01 256 ILE A N 1
ATOM 1822 C CA . ILE A 1 256 ? 8.586 29.090 28.052 1.00 23.34 256 ILE A CA 1
ATOM 1823 C C . ILE A 1 256 ? 8.612 29.073 26.501 1.00 24.31 256 ILE A C 1
ATOM 1824 O O . ILE A 1 256 ? 9.556 29.594 25.873 1.00 24.48 256 ILE A O 1
ATOM 1829 N N . GLU A 1 257 ? 7.555 28.540 25.901 1.00 25.10 257 GLU A N 1
ATOM 1830 C CA . GLU A 1 257 ? 7.362 28.576 24.437 1.00 26.41 257 GLU A CA 1
ATOM 1831 C C . GLU A 1 257 ? 7.517 29.959 23.849 1.00 24.82 257 GLU A C 1
ATOM 1832 O O . GLU A 1 257 ? 8.159 30.124 22.825 1.00 24.43 257 GLU A O 1
ATOM 1838 N N . GLN A 1 258 ? 6.878 30.925 24.488 1.00 24.70 258 GLN A N 1
ATOM 1839 C CA . GLN A 1 258 ? 6.804 32.257 23.932 1.00 25.98 258 GLN A CA 1
ATOM 1840 C C . GLN A 1 258 ? 8.198 32.865 23.992 1.00 25.18 258 GLN A C 1
ATOM 1841 O O . GLN A 1 258 ? 8.618 33.486 23.048 1.00 24.22 258 GLN A O 1
ATOM 1847 N N . ASP A 1 259 ? 8.914 32.657 25.098 1.00 24.80 259 ASP A N 1
ATOM 1848 C CA . ASP A 1 259 ? 10.288 33.191 25.234 1.00 24.87 259 ASP A CA 1
ATOM 1849 C C . ASP A 1 259 ? 11.234 32.519 24.254 1.00 24.43 259 ASP A C 1
ATOM 1850 O O . ASP A 1 259 ? 12.169 33.119 23.716 1.00 24.07 259 ASP A O 1
ATOM 1855 N N . LEU A 1 260 ? 11.024 31.246 24.053 1.00 25.81 260 LEU A N 1
ATOM 1856 C CA . LEU A 1 260 ? 11.930 30.496 23.205 1.00 28.63 260 LEU A CA 1
ATOM 1857 C C . LEU A 1 260 ? 11.746 31.003 21.789 1.00 28.05 260 LEU A C 1
ATOM 1858 O O . LEU A 1 260 ? 12.698 31.130 21.044 1.00 29.18 260 LEU A O 1
ATOM 1863 N N . ALA A 1 261 ? 10.513 31.311 21.427 1.00 27.79 261 ALA A N 1
ATOM 1864 C CA . ALA A 1 261 ? 10.237 31.794 20.092 1.00 28.46 261 ALA A CA 1
ATOM 1865 C C . ALA A 1 261 ? 10.887 33.153 19.890 1.00 28.18 261 ALA A C 1
ATOM 1866 O O . ALA A 1 261 ? 11.454 33.388 18.840 1.00 29.37 261 ALA A O 1
ATOM 1868 N N . THR A 1 262 ? 10.800 34.031 20.888 1.00 26.80 262 THR A N 1
ATOM 1869 C CA . THR A 1 262 ? 11.376 35.372 20.793 1.00 26.68 262 THR A CA 1
ATOM 1870 C C . THR A 1 262 ? 12.905 35.345 20.645 1.00 26.73 262 THR A C 1
ATOM 1871 O O . THR A 1 262 ? 13.503 36.113 19.870 1.00 26.72 262 THR A O 1
ATOM 1875 N N . VAL A 1 263 ? 13.524 34.470 21.419 1.00 25.52 263 VAL A N 1
ATOM 1876 C CA . VAL A 1 263 ? 14.944 34.308 21.451 1.00 26.38 263 VAL A CA 1
ATOM 1877 C C . VAL A 1 263 ? 15.435 33.829 20.091 1.00 28.73 263 VAL A C 1
ATOM 1878 O O . VAL A 1 263 ? 16.445 34.326 19.575 1.00 29.70 263 VAL A O 1
ATOM 1882 N N . ASN A 1 264 ? 14.748 32.847 19.542 1.00 30.53 264 ASN A N 1
ATOM 1883 C CA . ASN A 1 264 ? 15.161 32.238 18.257 1.00 34.10 264 ASN A CA 1
ATOM 1884 C C . ASN A 1 264 ? 14.656 32.919 16.984 1.00 35.39 264 ASN A C 1
ATOM 1885 O O . ASN A 1 264 ? 15.069 32.568 15.913 1.00 36.63 264 ASN A O 1
ATOM 1890 N N . ARG A 1 265 ? 13.811 33.928 17.125 1.00 37.07 265 ARG A N 1
ATOM 1891 C CA . ARG A 1 265 ? 13.233 34.635 15.992 1.00 39.31 265 ARG A CA 1
ATOM 1892 C C . ARG A 1 265 ? 14.308 35.120 15.030 1.00 41.20 265 ARG A C 1
ATOM 1893 O O . ARG A 1 265 ? 15.382 35.560 15.480 1.00 43.00 265 ARG A O 1
ATOM 1901 N N . VAL B 1 17 ? 42.873 39.866 60.380 1.00 116.14 17 VAL B N 1
ATOM 1902 C CA . VAL B 1 17 ? 42.279 39.603 61.724 1.00 110.37 17 VAL B CA 1
ATOM 1903 C C . VAL B 1 17 ? 42.898 38.355 62.367 1.00 106.83 17 VAL B C 1
ATOM 1904 O O . VAL B 1 17 ? 42.793 37.239 61.834 1.00 103.56 17 VAL B O 1
ATOM 1908 N N . GLN B 1 18 ? 43.517 38.558 63.532 1.00 107.89 18 GLN B N 1
ATOM 1909 C CA . GLN B 1 18 ? 44.274 37.516 64.226 1.00 105.85 18 GLN B CA 1
ATOM 1910 C C . GLN B 1 18 ? 43.418 36.609 65.110 1.00 98.38 18 GLN B C 1
ATOM 1911 O O . GLN B 1 18 ? 43.642 35.393 65.177 1.00 95.81 18 GLN B O 1
ATOM 1917 N N . SER B 1 19 ? 42.441 37.209 65.784 1.00 95.56 19 SER B N 1
ATOM 1918 C CA . SER B 1 19 ? 41.670 36.527 66.824 1.00 89.46 19 SER B CA 1
ATOM 1919 C C . SER B 1 19 ? 40.717 35.479 66.255 1.00 82.81 19 SER B C 1
ATOM 1920 O O . SER B 1 19 ? 40.500 34.420 66.855 1.00 79.10 19 SER B O 1
ATOM 1923 N N . LEU B 1 20 ? 40.183 35.765 65.073 1.00 81.64 20 LEU B N 1
ATOM 1924 C CA . LEU B 1 20 ? 39.356 34.820 64.352 1.00 75.75 20 LEU B CA 1
ATOM 1925 C C . LEU B 1 20 ? 40.105 33.507 64.036 1.00 74.28 20 LEU B C 1
ATOM 1926 O O . LEU B 1 20 ? 39.637 32.420 64.398 1.00 69.84 20 LEU B O 1
ATOM 1931 N N . ALA B 1 21 ? 41.256 33.618 63.365 1.00 78.06 21 ALA B N 1
ATOM 1932 C CA . ALA B 1 21 ? 42.130 32.475 63.071 1.00 77.76 21 ALA B CA 1
ATOM 1933 C C . ALA B 1 21 ? 42.393 31.608 64.312 1.00 75.31 21 ALA B C 1
ATOM 1934 O O . ALA B 1 21 ? 42.338 30.373 64.237 1.00 72.71 21 ALA B O 1
ATOM 1936 N N . ARG B 1 22 ? 42.652 32.271 65.444 1.00 76.30 22 ARG B N 1
ATOM 1937 C CA . ARG B 1 22 ? 43.039 31.625 66.699 1.00 75.52 22 ARG B CA 1
ATOM 1938 C C . ARG B 1 22 ? 41.881 30.832 67.296 1.00 69.78 22 ARG B C 1
ATOM 1939 O O . ARG B 1 22 ? 42.059 29.681 67.691 1.00 68.97 22 ARG B O 1
ATOM 1940 N N . GLY B 1 23 ? 40.700 31.445 67.366 1.00 66.41 23 GLY B N 1
ATOM 1941 C CA . GLY B 1 23 ? 39.509 30.757 67.848 1.00 61.30 23 GLY B CA 1
ATOM 1942 C C . GLY B 1 23 ? 39.046 29.613 66.952 1.00 57.65 23 GLY B C 1
ATOM 1943 O O . GLY B 1 23 ? 38.437 28.649 67.428 1.00 55.44 23 GLY B O 1
ATOM 1944 N N . LEU B 1 24 ? 39.313 29.705 65.647 1.00 58.11 24 LEU B N 1
ATOM 1945 C CA . LEU B 1 24 ? 38.979 28.585 64.743 1.00 54.69 24 LEU B CA 1
ATOM 1946 C C . LEU B 1 24 ? 39.952 27.433 64.969 1.00 55.57 24 LEU B C 1
ATOM 1947 O O . LEU B 1 24 ? 39.561 26.281 64.868 1.00 53.02 24 LEU B O 1
ATOM 1952 N N . ALA B 1 25 ? 41.211 27.758 65.290 1.00 59.76 25 ALA B N 1
ATOM 1953 C CA . ALA B 1 25 ? 42.234 26.764 65.631 1.00 62.17 25 ALA B CA 1
ATOM 1954 C C . ALA B 1 25 ? 41.897 26.017 66.927 1.00 60.23 25 ALA B C 1
ATOM 1955 O O . ALA B 1 25 ? 42.126 24.807 67.035 1.00 60.45 25 ALA B O 1
ATOM 1957 N N . VAL B 1 26 ? 41.359 26.742 67.907 1.00 58.88 26 VAL B N 1
ATOM 1958 C CA . VAL B 1 26 ? 40.920 26.163 69.172 1.00 57.35 26 VAL B CA 1
ATOM 1959 C C . VAL B 1 26 ? 39.829 25.104 68.943 1.00 53.65 26 VAL B C 1
ATOM 1960 O O . VAL B 1 26 ? 39.911 24.003 69.477 1.00 54.40 26 VAL B O 1
ATOM 1964 N N . ILE B 1 27 ? 38.830 25.439 68.124 1.00 50.30 27 ILE B N 1
ATOM 1965 C CA . ILE B 1 27 ? 37.773 24.498 67.710 1.00 46.72 27 ILE B CA 1
ATOM 1966 C C . ILE B 1 27 ? 38.371 23.222 67.125 1.00 48.16 27 ILE B C 1
ATOM 1967 O O . ILE B 1 27 ? 38.022 22.116 67.529 1.00 48.06 27 ILE B O 1
ATOM 1972 N N . ARG B 1 28 ? 39.314 23.388 66.211 1.00 51.21 28 ARG B N 1
ATOM 1973 C CA . ARG B 1 28 ? 39.869 22.285 65.450 1.00 53.99 28 ARG B CA 1
ATOM 1974 C C . ARG B 1 28 ? 40.854 21.407 66.183 1.00 58.01 28 ARG B C 1
ATOM 1975 O O . ARG B 1 28 ? 41.297 20.421 65.603 1.00 60.75 28 ARG B O 1
ATOM 1983 N N . CYS B 1 29 ? 41.210 21.755 67.425 1.00 59.50 29 CYS B N 1
ATOM 1984 C CA . CYS B 1 29 ? 42.162 20.955 68.197 1.00 64.08 29 CYS B CA 1
ATOM 1985 C C . CYS B 1 29 ? 41.476 19.822 68.973 1.00 62.44 29 CYS B C 1
ATOM 1986 O O . CYS B 1 29 ? 42.138 19.012 69.629 1.00 66.43 29 CYS B O 1
ATOM 1989 N N . PHE B 1 30 ? 40.152 19.772 68.880 1.00 57.28 30 PHE B N 1
ATOM 1990 C CA . PHE B 1 30 ? 39.346 18.694 69.438 1.00 56.26 30 PHE B CA 1
ATOM 1991 C C . PHE B 1 30 ? 39.118 17.684 68.331 1.00 56.47 30 PHE B C 1
ATOM 1992 O O . PHE B 1 30 ? 38.775 18.051 67.205 1.00 53.87 30 PHE B O 1
ATOM 2000 N N . ASP B 1 31 ? 39.358 16.420 68.643 1.00 60.07 31 ASP B N 1
ATOM 2001 C CA . ASP B 1 31 ? 39.187 15.330 67.694 1.00 61.55 31 ASP B CA 1
ATOM 2002 C C . ASP B 1 31 ? 39.012 14.040 68.501 1.00 64.52 31 ASP B C 1
ATOM 2003 O O . ASP B 1 31 ? 38.784 14.098 69.701 1.00 64.37 31 ASP B O 1
ATOM 2008 N N . HIS B 1 32 ? 39.120 12.889 67.840 1.00 68.46 32 HIS B N 1
ATOM 2009 C CA . HIS B 1 32 ? 38.930 11.575 68.479 1.00 72.95 32 HIS B CA 1
ATOM 2010 C C . HIS B 1 32 ? 39.977 11.300 69.559 1.00 79.74 32 HIS B C 1
ATOM 2011 O O . HIS B 1 32 ? 39.671 10.741 70.622 1.00 82.18 32 HIS B O 1
ATOM 2013 N N . ARG B 1 33 ? 41.216 11.693 69.279 1.00 83.54 33 ARG B N 1
ATOM 2014 C CA . ARG B 1 33 ? 42.329 11.483 70.199 1.00 90.13 33 ARG B CA 1
ATOM 2015 C C . ARG B 1 33 ? 42.335 12.470 71.381 1.00 88.84 33 ARG B C 1
ATOM 2016 O O . ARG B 1 33 ? 42.986 12.221 72.386 1.00 94.21 33 ARG B O 1
ATOM 2024 N N . ASN B 1 34 ? 41.606 13.581 71.248 1.00 82.81 34 ASN B N 1
ATOM 2025 C CA . ASN B 1 34 ? 41.524 14.632 72.279 1.00 81.61 34 ASN B CA 1
ATOM 2026 C C . ASN B 1 34 ? 40.106 15.208 72.437 1.00 75.57 34 ASN B C 1
ATOM 2027 O O . ASN B 1 34 ? 39.834 16.344 72.041 1.00 71.54 34 ASN B O 1
ATOM 2032 N N . GLN B 1 35 ? 39.228 14.404 73.041 1.00 75.86 35 GLN B N 1
ATOM 2033 C CA . GLN B 1 35 ? 37.778 14.637 73.072 1.00 71.93 35 GLN B CA 1
ATOM 2034 C C . GLN B 1 35 ? 37.363 15.661 74.126 1.00 70.59 35 GLN B C 1
ATOM 2035 O O . GLN B 1 35 ? 36.283 16.261 74.044 1.00 66.75 35 GLN B O 1
ATOM 2041 N N . ARG B 1 36 ? 38.233 15.841 75.113 1.00 74.40 36 ARG B N 1
ATOM 2042 C CA . ARG B 1 36 ? 38.065 16.807 76.189 1.00 74.69 36 ARG B CA 1
ATOM 2043 C C . ARG B 1 36 ? 39.471 17.336 76.510 1.00 78.02 36 ARG B C 1
ATOM 2044 O O . ARG B 1 36 ? 40.420 16.547 76.597 1.00 82.25 36 ARG B O 1
ATOM 2048 N N . ARG B 1 37 ? 39.603 18.656 76.671 1.00 75.90 37 ARG B N 1
ATOM 2049 C CA . ARG B 1 37 ? 40.896 19.294 76.973 1.00 79.19 37 ARG B CA 1
ATOM 2050 C C . ARG B 1 37 ? 40.804 20.327 78.097 1.00 80.20 37 ARG B C 1
ATOM 2051 O O . ARG B 1 37 ? 39.896 21.161 78.101 1.00 75.87 37 ARG B O 1
ATOM 2059 N N . THR B 1 38 ? 41.759 20.295 79.031 1.00 85.65 38 THR B N 1
ATOM 2060 C CA . THR B 1 38 ? 41.872 21.366 80.027 1.00 87.77 38 THR B CA 1
ATOM 2061 C C . THR B 1 38 ? 42.450 22.610 79.364 1.00 86.56 38 THR B C 1
ATOM 2062 O O . THR B 1 38 ? 43.021 22.537 78.265 1.00 85.32 38 THR B O 1
ATOM 2066 N N . LEU B 1 39 ? 42.331 23.736 80.064 1.00 87.44 39 LEU B N 1
ATOM 2067 C CA . LEU B 1 39 ? 42.831 25.014 79.589 1.00 86.83 39 LEU B CA 1
ATOM 2068 C C . LEU B 1 39 ? 44.322 24.938 79.223 1.00 91.38 39 LEU B C 1
ATOM 2069 O O . LEU B 1 39 ? 44.742 25.565 78.245 1.00 90.38 39 LEU B O 1
ATOM 2074 N N . SER B 1 40 ? 45.089 24.147 79.987 1.00 96.92 40 SER B N 1
ATOM 2075 C CA . SER B 1 40 ? 46.528 23.893 79.744 1.00 102.56 40 SER B CA 1
ATOM 2076 C C . SER B 1 40 ? 46.772 23.207 78.395 1.00 100.30 40 SER B C 1
ATOM 2077 O O . SER B 1 40 ? 47.570 23.685 77.577 1.00 101.50 40 SER B O 1
ATOM 2079 N N . ASP B 1 41 ? 46.135 22.065 78.202 1.00 97.85 41 ASP B N 1
ATOM 2080 C CA . ASP B 1 41 ? 46.211 21.335 76.950 1.00 96.64 41 ASP B CA 1
ATOM 2081 C C . ASP B 1 41 ? 45.816 22.121 75.704 1.00 91.04 41 ASP B C 1
ATOM 2082 O O . ASP B 1 41 ? 46.385 21.953 74.642 1.00 92.27 41 ASP B O 1
ATOM 2087 N N . VAL B 1 42 ? 44.833 22.989 75.847 1.00 86.01 42 VAL B N 1
ATOM 2088 C CA . VAL B 1 42 ? 44.537 23.934 74.805 1.00 81.72 42 VAL B CA 1
ATOM 2089 C C . VAL B 1 42 ? 45.720 24.869 74.700 1.00 87.03 42 VAL B C 1
ATOM 2090 O O . VAL B 1 42 ? 45.756 25.909 75.329 1.00 88.18 42 VAL B O 1
ATOM 2094 N N . ALA B 1 43 ? 46.712 24.473 73.922 1.00 90.41 43 ALA B N 1
ATOM 2095 C CA . ALA B 1 43 ? 48.030 25.095 74.010 1.00 96.69 43 ALA B CA 1
ATOM 2096 C C . ALA B 1 43 ? 48.826 24.639 72.804 1.00 99.39 43 ALA B C 1
ATOM 2097 O O . ALA B 1 43 ? 49.475 23.602 72.843 1.00 103.36 43 ALA B O 1
ATOM 2099 N N . ARG B 1 44 ? 48.749 25.399 71.723 1.00 97.93 44 ARG B N 1
ATOM 2100 C CA . ARG B 1 44 ? 47.921 25.025 70.591 1.00 92.07 44 ARG B CA 1
ATOM 2101 C C . ARG B 1 44 ? 46.538 25.584 70.794 1.00 85.29 44 ARG B C 1
ATOM 2102 O O . ARG B 1 44 ? 46.094 26.439 70.046 1.00 83.44 44 ARG B O 1
ATOM 2104 N N . LEU B 1 48 ? 50.035 29.251 71.310 1.00 106.72 48 LEU B N 1
ATOM 2105 C CA . LEU B 1 48 ? 49.083 30.261 71.893 1.00 103.27 48 LEU B CA 1
ATOM 2106 C C . LEU B 1 48 ? 49.153 30.266 73.427 1.00 105.62 48 LEU B C 1
ATOM 2107 O O . LEU B 1 48 ? 48.962 29.221 74.058 1.00 105.03 48 LEU B O 1
ATOM 2109 N N . THR B 1 49 ? 49.412 31.443 74.010 1.00 108.87 49 THR B N 1
ATOM 2110 C CA . THR B 1 49 ? 49.554 31.621 75.465 1.00 112.14 49 THR B CA 1
ATOM 2111 C C . THR B 1 49 ? 48.299 31.301 76.284 1.00 106.41 49 THR B C 1
ATOM 2112 O O . THR B 1 49 ? 47.184 31.412 75.788 1.00 100.53 49 THR B O 1
ATOM 2113 N N . ARG B 1 50 ? 48.500 30.934 77.550 1.00 109.90 50 ARG B N 1
ATOM 2114 C CA . ARG B 1 50 ? 47.436 30.419 78.444 1.00 106.06 50 ARG B CA 1
ATOM 2115 C C . ARG B 1 50 ? 46.307 31.413 78.762 1.00 103.10 50 ARG B C 1
ATOM 2116 O O . ARG B 1 50 ? 45.133 31.063 78.622 1.00 97.01 50 ARG B O 1
ATOM 2124 N N . ALA B 1 51 ? 46.647 32.637 79.179 1.00 107.33 51 ALA B N 1
ATOM 2125 C CA . ALA B 1 51 ? 45.633 33.678 79.412 1.00 106.08 51 ALA B CA 1
ATOM 2126 C C . ALA B 1 51 ? 44.760 33.947 78.170 1.00 100.66 51 ALA B C 1
ATOM 2127 O O . ALA B 1 51 ? 43.534 34.042 78.287 1.00 96.74 51 ALA B O 1
ATOM 2129 N N . THR B 1 52 ? 45.391 34.034 76.994 1.00 100.99 52 THR B N 1
ATOM 2130 C CA . THR B 1 52 ? 44.679 34.249 75.710 1.00 96.60 52 THR B CA 1
ATOM 2131 C C . THR B 1 52 ? 43.807 33.053 75.269 1.00 89.99 52 THR B C 1
ATOM 2132 O O . THR B 1 52 ? 42.645 33.238 74.890 1.00 85.56 52 THR B O 1
ATOM 2136 N N . ALA B 1 53 ? 44.357 31.838 75.356 1.00 90.01 53 ALA B N 1
ATOM 2137 C CA . ALA B 1 53 ? 43.596 30.593 75.144 1.00 84.79 53 ALA B CA 1
ATOM 2138 C C . ALA B 1 53 ? 42.351 30.506 76.033 1.00 82.03 53 ALA B C 1
ATOM 2139 O O . ALA B 1 53 ? 41.378 29.843 75.685 1.00 77.02 53 ALA B O 1
ATOM 2141 N N . ARG B 1 54 ? 42.390 31.177 77.179 1.00 85.53 54 ARG B N 1
ATOM 2142 C CA . ARG B 1 54 ? 41.231 31.259 78.068 1.00 84.38 54 ARG B CA 1
ATOM 2143 C C . ARG B 1 54 ? 40.169 32.269 77.619 1.00 81.75 54 ARG B C 1
ATOM 2144 O O . ARG B 1 54 ? 38.973 32.025 77.813 1.00 79.39 54 ARG B O 1
ATOM 2152 N N . ARG B 1 55 ? 40.599 33.393 77.039 1.00 82.99 55 ARG B N 1
ATOM 2153 C CA . ARG B 1 55 ? 39.674 34.349 76.435 1.00 81.07 55 ARG B CA 1
ATOM 2154 C C . ARG B 1 55 ? 38.816 33.658 75.356 1.00 75.13 55 ARG B C 1
ATOM 2155 O O . ARG B 1 55 ? 37.596 33.784 75.358 1.00 72.53 55 ARG B O 1
ATOM 2157 N N . PHE B 1 56 ? 39.468 32.922 74.459 1.00 73.46 56 PHE B N 1
ATOM 2158 C CA . PHE B 1 56 ? 38.785 32.209 73.374 1.00 69.32 56 PHE B CA 1
ATOM 2159 C C . PHE B 1 56 ? 37.848 31.114 73.888 1.00 65.75 56 PHE B C 1
ATOM 2160 O O . PHE B 1 56 ? 36.723 31.017 73.425 1.00 63.25 56 PHE B O 1
ATOM 2168 N N . LEU B 1 57 ? 38.313 30.291 74.827 1.00 66.57 57 LEU B N 1
ATOM 2169 C CA . LEU B 1 57 ? 37.472 29.237 75.393 1.00 64.44 57 LEU B CA 1
ATOM 2170 C C . LEU B 1 57 ? 36.186 29.745 76.070 1.00 64.71 57 LEU B C 1
ATOM 2171 O O . LEU B 1 57 ? 35.114 29.162 75.845 1.00 62.16 57 LEU B O 1
ATOM 2176 N N . LEU B 1 58 ? 36.292 30.809 76.887 1.00 68.49 58 LEU B N 1
ATOM 2177 C CA . LEU B 1 58 ? 35.111 31.511 77.445 1.00 69.49 58 LEU B CA 1
ATOM 2178 C C . LEU B 1 58 ? 34.153 32.137 76.401 1.00 67.09 58 LEU B C 1
ATOM 2179 O O . LEU B 1 58 ? 32.927 32.085 76.547 1.00 66.60 58 LEU B O 1
ATOM 2184 N N . THR B 1 59 ? 34.726 32.755 75.375 1.00 66.38 59 THR B N 1
ATOM 2185 C CA . THR B 1 59 ? 33.968 33.260 74.238 1.00 64.92 59 THR B CA 1
ATOM 2186 C C . THR B 1 59 ? 33.186 32.083 73.627 1.00 60.61 59 THR B C 1
ATOM 2187 O O . THR B 1 59 ? 31.953 32.143 73.484 1.00 60.87 59 THR B O 1
ATOM 2191 N N . LEU B 1 60 ? 33.895 31.001 73.307 1.00 57.60 60 LEU B N 1
ATOM 2192 C CA . LEU B 1 60 ? 33.275 29.862 72.649 1.00 53.44 60 LEU B CA 1
ATOM 2193 C C . LEU B 1 60 ? 32.189 29.206 73.522 1.00 53.10 60 LEU B C 1
ATOM 2194 O O . LEU B 1 60 ? 31.157 28.799 73.016 1.00 51.94 60 LEU B O 1
ATOM 2199 N N . VAL B 1 61 ? 32.417 29.136 74.826 1.00 56.35 61 VAL B N 1
ATOM 2200 C CA . VAL B 1 61 ? 31.386 28.709 75.802 1.00 58.23 61 VAL B CA 1
ATOM 2201 C C . VAL B 1 61 ? 30.123 29.586 75.746 1.00 59.93 61 VAL B C 1
ATOM 2202 O O . VAL B 1 61 ? 28.984 29.077 75.675 1.00 58.98 61 VAL B O 1
ATOM 2206 N N . GLU B 1 62 ? 30.343 30.902 75.775 1.00 63.05 62 GLU B N 1
ATOM 2207 C CA . GLU B 1 62 ? 29.270 31.890 75.649 1.00 65.77 62 GLU B CA 1
ATOM 2208 C C . GLU B 1 62 ? 28.449 31.765 74.362 1.00 62.20 62 GLU B C 1
ATOM 2209 O O . GLU B 1 62 ? 27.229 31.896 74.389 1.00 63.49 62 GLU B O 1
ATOM 2215 N N . LEU B 1 63 ? 29.124 31.519 73.244 1.00 58.78 63 LEU B N 1
ATOM 2216 C CA . LEU B 1 63 ? 28.455 31.412 71.927 1.00 55.82 63 LEU B CA 1
ATOM 2217 C C . LEU B 1 63 ? 27.804 30.047 71.718 1.00 52.86 63 LEU B C 1
ATOM 2218 O O . LEU B 1 63 ? 27.036 29.838 70.748 1.00 51.24 63 LEU B O 1
ATOM 2223 N N . GLY B 1 64 ? 28.142 29.116 72.615 1.00 52.09 64 GLY B N 1
ATOM 2224 C CA . GLY B 1 64 ? 27.502 27.805 72.685 1.00 49.99 64 GLY B CA 1
ATOM 2225 C C . GLY B 1 64 ? 28.192 26.715 71.895 1.00 46.46 64 GLY B C 1
ATOM 2226 O O . GLY B 1 64 ? 27.621 25.638 71.733 1.00 45.81 64 GLY B O 1
ATOM 2227 N N . TYR B 1 65 ? 29.416 26.973 71.413 1.00 45.20 65 TYR B N 1
ATOM 2228 C CA . TYR B 1 65 ? 30.137 25.972 70.603 1.00 42.13 65 TYR B CA 1
ATOM 2229 C C . TYR B 1 65 ? 30.985 25.034 71.435 1.00 42.33 65 TYR B C 1
ATOM 2230 O O . TYR B 1 65 ? 31.380 23.968 70.957 1.00 40.70 65 TYR B O 1
ATOM 2239 N N . VAL B 1 66 ? 31.297 25.467 72.656 1.00 44.58 66 VAL B N 1
ATOM 2240 C CA . VAL B 1 66 ? 32.155 24.719 73.568 1.00 46.85 66 VAL B CA 1
ATOM 2241 C C . VAL B 1 66 ? 31.409 24.619 74.895 1.00 50.09 66 VAL B C 1
ATOM 2242 O O . VAL B 1 66 ? 30.758 25.581 75.310 1.00 52.12 66 VAL B O 1
ATOM 2246 N N . ALA B 1 67 ? 31.473 23.452 75.536 1.00 52.14 67 ALA B N 1
ATOM 2247 C CA . ALA B 1 67 ? 30.986 23.291 76.926 1.00 56.09 67 ALA B CA 1
ATOM 2248 C C . ALA B 1 67 ? 32.145 22.993 77.883 1.00 60.00 67 ALA B C 1
ATOM 2249 O O . ALA B 1 67 ? 33.204 22.519 77.450 1.00 58.91 67 ALA B O 1
ATOM 2251 N N . THR B 1 68 ? 31.928 23.287 79.172 1.00 65.11 68 THR B N 1
ATOM 2252 C CA . THR B 1 68 ? 32.910 23.072 80.253 1.00 70.11 68 THR B CA 1
ATOM 2253 C C . THR B 1 68 ? 32.252 22.596 81.543 1.00 75.30 68 THR B C 1
ATOM 2254 O O . THR B 1 68 ? 31.062 22.797 81.756 1.00 75.87 68 THR B O 1
ATOM 2258 N N . ASP B 1 69 ? 33.039 21.952 82.396 1.00 80.46 69 ASP B N 1
ATOM 2259 C CA . ASP B 1 69 ? 32.622 21.643 83.755 1.00 86.84 69 ASP B CA 1
ATOM 2260 C C . ASP B 1 69 ? 33.513 22.387 84.763 1.00 92.49 69 ASP B C 1
ATOM 2261 O O . ASP B 1 69 ? 33.703 21.943 85.897 1.00 98.64 69 ASP B O 1
ATOM 2266 N N . GLY B 1 70 ? 34.073 23.519 84.346 1.00 91.25 70 GLY B N 1
ATOM 2267 C CA . GLY B 1 70 ? 35.054 24.229 85.174 1.00 96.53 70 GLY B CA 1
ATOM 2268 C C . GLY B 1 70 ? 36.490 23.743 84.986 1.00 97.87 70 GLY B C 1
ATOM 2269 O O . GLY B 1 70 ? 37.428 24.527 85.124 1.00 100.17 70 GLY B O 1
ATOM 2270 N N . SER B 1 71 ? 36.661 22.457 84.659 1.00 96.99 71 SER B N 1
ATOM 2271 C CA . SER B 1 71 ? 37.993 21.830 84.540 1.00 98.79 71 SER B CA 1
ATOM 2272 C C . SER B 1 71 ? 38.390 21.534 83.091 1.00 92.77 71 SER B C 1
ATOM 2273 O O . SER B 1 71 ? 39.425 22.008 82.614 1.00 93.30 71 SER B O 1
ATOM 2276 N N . ALA B 1 72 ? 37.565 20.747 82.408 1.00 87.64 72 ALA B N 1
ATOM 2277 C CA . ALA B 1 72 ? 37.815 20.354 81.023 1.00 81.85 72 ALA B CA 1
ATOM 2278 C C . ALA B 1 72 ? 36.876 21.076 80.046 1.00 74.78 72 ALA B C 1
ATOM 2279 O O . ALA B 1 72 ? 35.860 21.652 80.453 1.00 73.78 72 ALA B O 1
ATOM 2281 N N . PHE B 1 73 ? 37.235 21.054 78.761 1.00 70.30 73 PHE B N 1
ATOM 2282 C CA . PHE B 1 73 ? 36.451 21.700 77.680 1.00 63.69 73 PHE B CA 1
ATOM 2283 C C . PHE B 1 73 ? 36.207 20.703 76.537 1.00 60.25 73 PHE B C 1
ATOM 2284 O O . PHE B 1 73 ? 37.056 19.858 76.260 1.00 61.96 73 PHE B O 1
ATOM 2292 N N . TRP B 1 74 ? 35.043 20.798 75.889 1.00 55.47 74 TRP B N 1
ATOM 2293 C CA . TRP B 1 74 ? 34.684 19.920 74.775 1.00 51.95 74 TRP B CA 1
ATOM 2294 C C . TRP B 1 74 ? 33.734 20.654 73.861 1.00 47.34 74 TRP B C 1
ATOM 2295 O O . TRP B 1 74 ? 33.134 21.643 74.247 1.00 47.07 74 TRP B O 1
ATOM 2306 N N . LEU B 1 75 ? 33.603 20.156 72.642 1.00 44.76 75 LEU B N 1
ATOM 2307 C CA . LEU B 1 75 ? 32.730 20.747 71.636 1.00 41.46 75 LEU B CA 1
ATOM 2308 C C . LEU B 1 75 ? 31.288 20.290 71.763 1.00 40.45 75 LEU B C 1
ATOM 2309 O O . LEU B 1 75 ? 31.007 19.155 72.149 1.00 41.10 75 LEU B O 1
ATOM 2314 N N . THR B 1 76 ? 30.371 21.189 71.412 1.00 38.95 76 THR B N 1
ATOM 2315 C CA . THR B 1 76 ? 28.953 20.889 71.468 1.00 38.34 76 THR B CA 1
ATOM 2316 C C . THR B 1 76 ? 28.517 20.659 70.025 1.00 35.78 76 THR B C 1
ATOM 2317 O O . THR B 1 76 ? 29.280 20.940 69.100 1.00 35.44 76 THR B O 1
ATOM 2321 N N . PRO B 1 77 ? 27.303 20.100 69.826 1.00 44.31 77 PRO B N 1
ATOM 2322 C CA . PRO B 1 77 ? 26.800 19.864 68.467 1.00 42.52 77 PRO B CA 1
ATOM 2323 C C . PRO B 1 77 ? 26.640 21.176 67.691 1.00 41.20 77 PRO B C 1
ATOM 2324 O O . PRO B 1 77 ? 26.432 21.135 66.476 1.00 40.61 77 PRO B O 1
ATOM 2328 N N . ARG B 1 78 ? 26.699 22.327 68.369 1.00 40.80 78 ARG B N 1
ATOM 2329 C CA . ARG B 1 78 ? 26.438 23.603 67.664 1.00 41.46 78 ARG B CA 1
ATOM 2330 C C . ARG B 1 78 ? 27.444 23.888 66.571 1.00 39.84 78 ARG B C 1
ATOM 2331 O O . ARG B 1 78 ? 27.138 24.631 65.638 1.00 39.02 78 ARG B O 1
ATOM 2339 N N . VAL B 1 79 ? 28.661 23.340 66.719 1.00 39.38 79 VAL B N 1
ATOM 2340 C CA . VAL B 1 79 ? 29.731 23.423 65.694 1.00 38.74 79 VAL B CA 1
ATOM 2341 C C . VAL B 1 79 ? 29.243 22.933 64.309 1.00 36.22 79 VAL B C 1
ATOM 2342 O O . VAL B 1 79 ? 29.655 23.444 63.264 1.00 35.22 79 VAL B O 1
ATOM 2346 N N . LEU B 1 80 ? 28.361 21.947 64.314 1.00 35.18 80 LEU B N 1
ATOM 2347 C CA . LEU B 1 80 ? 27.763 21.439 63.063 1.00 34.57 80 LEU B CA 1
ATOM 2348 C C . LEU B 1 80 ? 26.914 22.476 62.302 1.00 35.10 80 LEU B C 1
ATOM 2349 O O . LEU B 1 80 ? 26.698 22.305 61.102 1.00 33.74 80 LEU B O 1
ATOM 2354 N N . GLU B 1 81 ? 26.433 23.523 62.996 1.00 36.76 81 GLU B N 1
ATOM 2355 C CA . GLU B 1 81 ? 25.727 24.673 62.352 1.00 39.65 81 GLU B CA 1
ATOM 2356 C C . GLU B 1 81 ? 26.617 25.499 61.432 1.00 40.03 81 GLU B C 1
ATOM 2357 O O . GLU B 1 81 ? 26.129 26.315 60.614 1.00 40.02 81 GLU B O 1
ATOM 2363 N N . LEU B 1 82 ? 27.932 25.301 61.538 1.00 39.59 82 LEU B N 1
ATOM 2364 C CA . LEU B 1 82 ? 28.835 25.966 60.603 1.00 39.07 82 LEU B CA 1
ATOM 2365 C C . LEU B 1 82 ? 28.951 25.230 59.250 1.00 38.60 82 LEU B C 1
ATOM 2366 O O . LEU B 1 82 ? 29.942 24.496 58.977 1.00 37.78 82 LEU B O 1
ATOM 2371 N N . GLY B 1 83 ? 27.924 25.391 58.407 1.00 38.09 83 GLY B N 1
ATOM 2372 C CA . GLY B 1 83 ? 27.988 24.929 57.015 1.00 36.03 83 GLY B CA 1
ATOM 2373 C C . GLY B 1 83 ? 27.870 23.422 56.783 1.00 36.86 83 GLY B C 1
ATOM 2374 O O . GLY B 1 83 ? 27.750 22.995 55.635 1.00 34.88 83 GLY B O 1
ATOM 2375 N N . TYR B 1 84 ? 27.858 22.603 57.858 1.00 36.98 84 TYR B N 1
ATOM 2376 C CA . TYR B 1 84 ? 28.049 21.141 57.693 1.00 36.57 84 TYR B CA 1
ATOM 2377 C C . TYR B 1 84 ? 26.957 20.417 56.889 1.00 36.00 84 TYR B C 1
ATOM 2378 O O . TYR B 1 84 ? 27.259 19.613 56.019 1.00 34.37 84 TYR B O 1
ATOM 2387 N N . SER B 1 85 ? 25.698 20.695 57.189 1.00 37.28 85 SER B N 1
ATOM 2388 C CA . SER B 1 85 ? 24.603 20.045 56.475 1.00 39.79 85 SER B CA 1
ATOM 2389 C C . SER B 1 85 ? 24.504 20.291 54.960 1.00 40.14 85 SER B C 1
ATOM 2390 O O . SER B 1 85 ? 23.879 19.488 54.266 1.00 42.73 85 SER B O 1
ATOM 2393 N N . TYR B 1 86 ? 25.040 21.391 54.442 1.00 38.19 86 TYR B N 1
ATOM 2394 C CA . TYR B 1 86 ? 25.040 21.549 52.995 1.00 37.89 86 TYR B CA 1
ATOM 2395 C C . TYR B 1 86 ? 26.420 21.233 52.380 1.00 36.88 86 TYR B C 1
ATOM 2396 O O . TYR B 1 86 ? 26.506 20.651 51.279 1.00 35.30 86 TYR B O 1
ATOM 2405 N N . LEU B 1 87 ? 27.495 21.582 53.088 1.00 34.68 87 LEU B N 1
ATOM 2406 C CA . LEU B 1 87 ? 28.790 21.318 52.512 1.00 35.16 87 LEU B CA 1
ATOM 2407 C C . LEU B 1 87 ? 29.135 19.809 52.392 1.00 35.08 87 LEU B C 1
ATOM 2408 O O . LEU B 1 87 ? 29.831 19.420 51.436 1.00 33.80 87 LEU B O 1
ATOM 2413 N N . SER B 1 88 ? 28.590 18.971 53.290 1.00 34.80 88 SER B N 1
ATOM 2414 C CA . SER B 1 88 ? 28.934 17.551 53.303 1.00 35.30 88 SER B CA 1
ATOM 2415 C C . SER B 1 88 ? 28.186 16.778 52.225 1.00 36.29 88 SER B C 1
ATOM 2416 O O . SER B 1 88 ? 28.413 15.574 52.023 1.00 36.56 88 SER B O 1
ATOM 2419 N N . SER B 1 89 ? 27.267 17.452 51.552 1.00 36.91 89 SER B N 1
ATOM 2420 C CA . SER B 1 89 ? 26.455 16.780 50.561 1.00 38.31 89 SER B CA 1
ATOM 2421 C C . SER B 1 89 ? 26.601 17.410 49.198 1.00 38.11 89 SER B C 1
ATOM 2422 O O . SER B 1 89 ? 25.819 17.097 48.292 1.00 38.57 89 SER B O 1
ATOM 2425 N N . LEU B 1 90 ? 27.583 18.310 49.028 1.00 36.27 90 LEU B N 1
ATOM 2426 C CA . LEU B 1 90 ? 27.830 18.868 47.699 1.00 35.63 90 LEU B CA 1
ATOM 2427 C C . LEU B 1 90 ? 28.138 17.745 46.682 1.00 34.78 90 LEU B C 1
ATOM 2428 O O . LEU B 1 90 ? 28.858 16.795 46.987 1.00 34.66 90 LEU B O 1
ATOM 2433 N N . SER B 1 91 ? 27.595 17.884 45.483 1.00 34.70 91 SER B N 1
ATOM 2434 C CA . SER B 1 91 ? 27.810 16.944 44.387 1.00 35.75 91 SER B CA 1
ATOM 2435 C C . SER B 1 91 ? 29.162 17.225 43.719 1.00 35.41 91 SER B C 1
ATOM 2436 O O . SER B 1 91 ? 29.739 18.310 43.910 1.00 35.62 91 SER B O 1
ATOM 2439 N N . LEU B 1 92 ? 29.669 16.263 42.948 1.00 36.27 92 LEU B N 1
ATOM 2440 C CA . LEU B 1 92 ? 30.796 16.544 42.021 1.00 36.54 92 LEU B CA 1
ATOM 2441 C C . LEU B 1 92 ? 30.669 17.851 41.163 1.00 35.69 92 LEU B C 1
ATOM 2442 O O . LEU B 1 92 ? 31.555 18.682 41.199 1.00 35.57 92 LEU B O 1
ATOM 2447 N N . PRO B 1 93 ? 29.568 18.043 40.390 1.00 36.31 93 PRO B N 1
ATOM 2448 C CA . PRO B 1 93 ? 29.525 19.322 39.670 1.00 35.26 93 PRO B CA 1
ATOM 2449 C C . PRO B 1 93 ? 29.622 20.546 40.576 1.00 35.11 93 PRO B C 1
ATOM 2450 O O . PRO B 1 93 ? 30.280 21.524 40.196 1.00 34.67 93 PRO B O 1
ATOM 2454 N N . GLU B 1 94 ? 28.985 20.505 41.756 1.00 34.59 94 GLU B N 1
ATOM 2455 C CA . GLU B 1 94 ? 28.981 21.645 42.645 1.00 34.92 94 GLU B CA 1
ATOM 2456 C C . GLU B 1 94 ? 30.399 21.910 43.166 1.00 34.09 94 GLU B C 1
ATOM 2457 O O . GLU B 1 94 ? 30.808 23.067 43.265 1.00 33.90 94 GLU B O 1
ATOM 2463 N N . VAL B 1 95 ? 31.134 20.845 43.487 1.00 33.48 95 VAL B N 1
ATOM 2464 C CA . VAL B 1 95 ? 32.539 20.973 43.919 1.00 33.41 95 VAL B CA 1
ATOM 2465 C C . VAL B 1 95 ? 33.431 21.494 42.773 1.00 32.99 95 VAL B C 1
ATOM 2466 O O . VAL B 1 95 ? 34.265 22.362 42.976 1.00 35.04 95 VAL B O 1
ATOM 2470 N N . ALA B 1 96 ? 33.197 21.020 41.550 1.00 32.79 96 ALA B N 1
ATOM 2471 C CA . ALA B 1 96 ? 34.085 21.308 40.442 1.00 31.06 96 ALA B CA 1
ATOM 2472 C C . ALA B 1 96 ? 33.852 22.688 39.869 1.00 31.71 96 ALA B C 1
ATOM 2473 O O . ALA B 1 96 ? 34.803 23.305 39.368 1.00 32.27 96 ALA B O 1
ATOM 2475 N N . GLN B 1 97 ? 32.607 23.165 39.904 1.00 31.52 97 GLN B N 1
ATOM 2476 C CA . GLN B 1 97 ? 32.220 24.414 39.183 1.00 32.46 97 GLN B CA 1
ATOM 2477 C C . GLN B 1 97 ? 33.077 25.674 39.424 1.00 32.55 97 GLN B C 1
ATOM 2478 O O . GLN B 1 97 ? 33.511 26.292 38.454 1.00 33.93 97 GLN B O 1
ATOM 2484 N N . PRO B 1 98 ? 33.306 26.073 40.703 1.00 33.16 98 PRO B N 1
ATOM 2485 C CA . PRO B 1 98 ? 34.195 27.235 41.001 1.00 33.37 98 PRO B CA 1
ATOM 2486 C C . PRO B 1 98 ? 35.636 27.063 40.512 1.00 32.56 98 PRO B C 1
ATOM 2487 O O . PRO B 1 98 ? 36.287 28.036 40.132 1.00 34.07 98 PRO B O 1
ATOM 2491 N N . HIS B 1 99 ? 36.136 25.849 40.559 1.00 31.44 99 HIS B N 1
ATOM 2492 C CA . HIS B 1 99 ? 37.407 25.529 39.985 1.00 31.62 99 HIS B CA 1
ATOM 2493 C C . HIS B 1 99 ? 37.476 25.597 38.476 1.00 30.85 99 HIS B C 1
ATOM 2494 O O . HIS B 1 99 ? 38.468 25.975 37.963 1.00 31.09 99 HIS B O 1
ATOM 2501 N N . LEU B 1 100 ? 36.436 25.158 37.794 1.00 30.06 100 LEU B N 1
ATOM 2502 C CA . LEU B 1 100 ? 36.378 25.273 36.329 1.00 29.70 100 LEU B CA 1
ATOM 2503 C C . LEU B 1 100 ? 36.338 26.749 35.947 1.00 31.30 100 LEU B C 1
ATOM 2504 O O . LEU B 1 100 ? 36.993 27.194 34.974 1.00 31.10 100 LEU B O 1
ATOM 2509 N N . GLU B 1 101 ? 35.574 27.532 36.707 1.00 32.59 101 GLU B N 1
ATOM 2510 C CA . GLU B 1 101 ? 35.464 28.953 36.397 1.00 34.29 101 GLU B CA 1
ATOM 2511 C C . GLU B 1 101 ? 36.799 29.598 36.541 1.00 35.03 101 GLU B C 1
ATOM 2512 O O . GLU B 1 101 ? 37.169 30.430 35.735 1.00 34.96 101 GLU B O 1
ATOM 2518 N N . LYS B 1 102 ? 37.529 29.238 37.599 1.00 35.51 102 LYS B N 1
ATOM 2519 C CA . LYS B 1 102 ? 38.836 29.811 37.802 1.00 37.04 102 LYS B CA 1
ATOM 2520 C C . LYS B 1 102 ? 39.757 29.408 36.669 1.00 34.68 102 LYS B C 1
ATOM 2521 O O . LYS B 1 102 ? 40.491 30.237 36.172 1.00 37.26 102 LYS B O 1
ATOM 2527 N N . LEU B 1 103 ? 39.747 28.136 36.288 1.00 32.89 103 LEU B N 1
ATOM 2528 C CA . LEU B 1 103 ? 40.599 27.642 35.213 1.00 31.56 103 LEU B CA 1
ATOM 2529 C C . LEU B 1 103 ? 40.314 28.337 33.899 1.00 32.33 103 LEU B C 1
ATOM 2530 O O . LEU B 1 103 ? 41.237 28.860 33.260 1.00 33.57 103 LEU B O 1
ATOM 2535 N N . SER B 1 104 ? 39.052 28.355 33.473 1.00 32.43 104 SER B N 1
ATOM 2536 C CA . SER B 1 104 ? 38.674 29.031 32.217 1.00 32.40 104 SER B CA 1
ATOM 2537 C C . SER B 1 104 ? 38.976 30.529 32.213 1.00 35.03 104 SER B C 1
ATOM 2538 O O . SER B 1 104 ? 39.402 31.081 31.191 1.00 34.52 104 SER B O 1
ATOM 2541 N N . HIS B 1 105 ? 38.772 31.190 33.346 1.00 36.73 105 HIS B N 1
ATOM 2542 C CA . HIS B 1 105 ? 39.147 32.608 33.444 1.00 39.72 105 HIS B CA 1
ATOM 2543 C C . HIS B 1 105 ? 40.646 32.751 33.246 1.00 40.39 105 HIS B C 1
ATOM 2544 O O . HIS B 1 105 ? 41.093 33.695 32.623 1.00 42.68 105 HIS B O 1
ATOM 2551 N N . LYS B 1 106 ? 41.432 31.801 33.753 1.00 39.68 106 LYS B N 1
ATOM 2552 C CA . LYS B 1 106 ? 42.879 31.922 33.678 1.00 39.02 106 LYS B CA 1
ATOM 2553 C C . LYS B 1 106 ? 43.413 31.688 32.261 1.00 38.90 106 LYS B C 1
ATOM 2554 O O . LYS B 1 106 ? 44.188 32.501 31.754 1.00 37.56 106 LYS B O 1
ATOM 2560 N N . VAL B 1 107 ? 42.997 30.567 31.640 1.00 36.04 107 VAL B N 1
ATOM 2561 C CA . VAL B 1 107 ? 43.527 30.194 30.336 1.00 35.51 107 VAL B CA 1
ATOM 2562 C C . VAL B 1 107 ? 42.663 30.664 29.183 1.00 35.49 107 VAL B C 1
ATOM 2563 O O . VAL B 1 107 ? 43.073 30.495 28.049 1.00 34.59 107 VAL B O 1
ATOM 2567 N N . HIS B 1 108 ? 41.474 31.198 29.475 1.00 35.04 108 HIS B N 1
ATOM 2568 C CA . HIS B 1 108 ? 40.586 31.702 28.450 1.00 36.23 108 HIS B CA 1
ATOM 2569 C C . HIS B 1 108 ? 40.244 30.613 27.465 1.00 34.55 108 HIS B C 1
ATOM 2570 O O . HIS B 1 108 ? 40.301 30.861 26.260 1.00 35.74 108 HIS B O 1
ATOM 2577 N N . GLU B 1 109 ? 39.931 29.412 27.964 1.00 33.26 109 GLU B N 1
ATOM 2578 C CA . GLU B 1 109 ? 39.422 28.326 27.124 1.00 31.68 109 GLU B CA 1
ATOM 2579 C C . GLU B 1 109 ? 38.341 27.561 27.868 1.00 30.84 109 GLU B C 1
ATOM 2580 O O . GLU B 1 109 ? 38.346 27.536 29.089 1.00 31.00 109 GLU B O 1
ATOM 2586 N N . SER B 1 110 ? 37.400 26.948 27.144 1.00 29.52 110 SER B N 1
ATOM 2587 C CA A SER B 1 110 ? 36.362 26.134 27.765 0.50 28.96 110 SER B CA 1
ATOM 2588 C CA B SER B 1 110 ? 36.354 26.139 27.767 0.50 28.67 110 SER B CA 1
ATOM 2589 C C . SER B 1 110 ? 36.983 24.974 28.527 1.00 28.56 110 SER B C 1
ATOM 2590 O O . SER B 1 110 ? 37.976 24.407 28.085 1.00 27.24 110 SER B O 1
ATOM 2595 N N . SER B 1 111 ? 36.389 24.653 29.677 1.00 28.94 111 SER B N 1
ATOM 2596 C CA . SER B 1 111 ? 36.813 23.556 30.563 1.00 28.98 111 SER B CA 1
ATOM 2597 C C . SER B 1 111 ? 35.580 22.773 30.949 1.00 27.64 111 SER B C 1
ATOM 2598 O O . SER B 1 111 ? 34.461 23.315 30.898 1.00 27.99 111 SER B O 1
ATOM 2601 N N . SER B 1 112 ? 35.763 21.491 31.251 1.00 26.54 112 SER B N 1
ATOM 2602 C CA . SER B 1 112 ? 34.658 20.582 31.556 1.00 26.44 112 SER B CA 1
ATOM 2603 C C . SER B 1 112 ? 35.071 19.506 32.528 1.00 26.70 112 SER B C 1
ATOM 2604 O O . SER B 1 112 ? 36.241 19.229 32.649 1.00 26.04 112 SER B O 1
ATOM 2607 N N . VAL B 1 113 ? 34.069 18.801 33.089 1.00 26.84 113 VAL B N 1
ATOM 2608 C CA . VAL B 1 113 ? 34.311 17.609 33.897 1.00 26.65 113 VAL B CA 1
ATOM 2609 C C . VAL B 1 113 ? 33.300 16.625 33.402 1.00 27.20 113 VAL B C 1
ATOM 2610 O O . VAL B 1 113 ? 32.174 17.005 33.083 1.00 26.66 113 VAL B O 1
ATOM 2614 N N . SER B 1 114 ? 33.723 15.376 33.246 1.00 27.26 114 SER B N 1
ATOM 2615 C CA . SER B 1 114 ? 32.801 14.310 32.910 1.00 28.04 114 SER B CA 1
ATOM 2616 C C . SER B 1 114 ? 33.085 13.085 33.773 1.00 28.83 114 SER B C 1
ATOM 2617 O O . SER B 1 114 ? 34.113 12.993 34.459 1.00 27.69 114 SER B O 1
ATOM 2620 N N . ILE B 1 115 ? 32.143 12.151 33.737 1.00 30.92 115 ILE B N 1
ATOM 2621 C CA . ILE B 1 115 ? 32.272 10.873 34.398 1.00 32.42 115 ILE B CA 1
ATOM 2622 C C . ILE B 1 115 ? 32.015 9.805 33.325 1.00 34.17 115 ILE B C 1
ATOM 2623 O O . ILE B 1 115 ? 31.428 10.085 32.254 1.00 32.48 115 ILE B O 1
ATOM 2628 N N . LEU B 1 116 ? 32.400 8.565 33.613 1.00 36.14 116 LEU B N 1
ATOM 2629 C CA . LEU B 1 116 ? 32.237 7.502 32.636 1.00 39.55 116 LEU B CA 1
ATOM 2630 C C . LEU B 1 116 ? 30.958 6.782 32.910 1.00 42.11 116 LEU B C 1
ATOM 2631 O O . LEU B 1 116 ? 30.639 6.541 34.091 1.00 44.00 116 LEU B O 1
ATOM 2636 N N . ASP B 1 117 ? 30.248 6.408 31.842 1.00 43.28 117 ASP B N 1
ATOM 2637 C CA . ASP B 1 117 ? 29.014 5.632 31.974 1.00 45.93 117 ASP B CA 1
ATOM 2638 C C . ASP B 1 117 ? 28.899 4.582 30.870 1.00 46.88 117 ASP B C 1
ATOM 2639 O O . ASP B 1 117 ? 28.424 4.851 29.742 1.00 45.19 117 ASP B O 1
ATOM 2644 N N . GLY B 1 118 ? 29.337 3.373 31.223 1.00 48.21 118 GLY B N 1
ATOM 2645 C CA . GLY B 1 118 ? 29.539 2.306 30.258 1.00 49.22 118 GLY B CA 1
ATOM 2646 C C . GLY B 1 118 ? 30.558 2.662 29.181 1.00 47.89 118 GLY B C 1
ATOM 2647 O O . GLY B 1 118 ? 31.756 2.849 29.448 1.00 48.03 118 GLY B O 1
ATOM 2648 N N . ALA B 1 119 ? 30.094 2.734 27.945 1.00 46.85 119 ALA B N 1
ATOM 2649 C CA . ALA B 1 119 ? 31.005 2.983 26.865 1.00 44.63 119 ALA B CA 1
ATOM 2650 C C . ALA B 1 119 ? 31.126 4.482 26.570 1.00 42.09 119 ALA B C 1
ATOM 2651 O O . ALA B 1 119 ? 31.944 4.884 25.740 1.00 40.22 119 ALA B O 1
ATOM 2653 N N . ASP B 1 120 ? 30.351 5.303 27.276 1.00 40.64 120 ASP B N 1
ATOM 2654 C CA . ASP B 1 120 ? 30.355 6.740 27.031 1.00 38.83 120 ASP B CA 1
ATOM 2655 C C . ASP B 1 120 ? 30.917 7.544 28.205 1.00 37.14 120 ASP B C 1
ATOM 2656 O O . ASP B 1 120 ? 30.915 7.085 29.348 1.00 37.39 120 ASP B O 1
ATOM 2661 N N . ILE B 1 121 ? 31.365 8.766 27.915 1.00 34.01 121 ILE B N 1
ATOM 2662 C CA . ILE B 1 121 ? 31.545 9.777 28.954 1.00 31.60 121 ILE B CA 1
ATOM 2663 C C . ILE B 1 121 ? 30.290 10.625 29.021 1.00 31.71 121 ILE B C 1
ATOM 2664 O O . ILE B 1 121 ? 29.590 10.759 28.010 1.00 31.91 121 ILE B O 1
ATOM 2669 N N . VAL B 1 122 ? 30.007 11.188 30.200 1.00 30.97 122 VAL B N 1
ATOM 2670 C CA . VAL B 1 122 ? 28.865 12.077 30.373 1.00 31.77 122 VAL B CA 1
ATOM 2671 C C . VAL B 1 122 ? 29.372 13.396 30.923 1.00 30.10 122 VAL B C 1
ATOM 2672 O O . VAL B 1 122 ? 30.063 13.414 31.919 1.00 29.01 122 VAL B O 1
ATOM 2676 N N . TYR B 1 123 ? 28.994 14.491 30.283 1.00 30.55 123 TYR B N 1
ATOM 2677 C CA . TYR B 1 123 ? 29.411 15.854 30.703 1.00 29.66 123 TYR B CA 1
ATOM 2678 C C . TYR B 1 123 ? 28.583 16.288 31.905 1.00 29.14 123 TYR B C 1
ATOM 2679 O O . TYR B 1 123 ? 27.375 16.305 31.811 1.00 29.34 123 TYR B O 1
ATOM 2688 N N . VAL B 1 124 ? 29.238 16.610 33.019 1.00 28.39 124 VAL B N 1
ATOM 2689 C CA . VAL B 1 124 ? 28.544 16.971 34.273 1.00 29.33 124 VAL B CA 1
ATOM 2690 C C . VAL B 1 124 ? 28.771 18.428 34.714 1.00 28.65 124 VAL B C 1
ATOM 2691 O O . VAL B 1 124 ? 28.043 18.920 35.537 1.00 29.13 124 VAL B O 1
ATOM 2695 N N . ALA B 1 125 ? 29.795 19.099 34.196 1.00 27.83 125 ALA B N 1
ATOM 2696 C CA . ALA B 1 125 ? 30.009 20.506 34.516 1.00 28.04 125 ALA B CA 1
ATOM 2697 C C . ALA B 1 125 ? 30.749 21.086 33.362 1.00 28.40 125 ALA B C 1
ATOM 2698 O O . ALA B 1 125 ? 31.488 20.352 32.712 1.00 29.29 125 ALA B O 1
ATOM 2700 N N . ARG B 1 126 ? 30.557 22.373 33.075 1.00 28.80 126 ARG B N 1
ATOM 2701 C CA . ARG B 1 126 ? 31.325 23.024 32.021 1.00 29.50 126 ARG B CA 1
ATOM 2702 C C . ARG B 1 126 ? 31.346 24.516 32.227 1.00 29.73 126 ARG B C 1
ATOM 2703 O O . ARG B 1 126 ? 30.458 25.064 32.896 1.00 31.37 126 ARG B O 1
ATOM 2711 N N . VAL B 1 127 ? 32.362 25.155 31.665 1.00 27.52 127 VAL B N 1
ATOM 2712 C CA . VAL B 1 127 ? 32.412 26.590 31.568 1.00 28.45 127 VAL B CA 1
ATOM 2713 C C . VAL B 1 127 ? 32.828 26.859 30.119 1.00 29.88 127 VAL B C 1
ATOM 2714 O O . VAL B 1 127 ? 33.965 26.552 29.736 1.00 29.57 127 VAL B O 1
ATOM 2718 N N . PRO B 1 128 ? 31.918 27.392 29.309 1.00 31.74 128 PRO B N 1
ATOM 2719 C CA . PRO B 1 128 ? 32.286 27.801 27.938 1.00 33.88 128 PRO B CA 1
ATOM 2720 C C . PRO B 1 128 ? 32.948 29.165 27.892 1.00 35.79 128 PRO B C 1
ATOM 2721 O O . PRO B 1 128 ? 32.745 29.969 28.804 1.00 37.55 128 PRO B O 1
ATOM 2725 N N . VAL B 1 129 ? 33.807 29.401 26.903 1.00 35.39 129 VAL B N 1
ATOM 2726 C CA . VAL B 1 129 ? 34.250 30.753 26.655 1.00 37.18 129 VAL B CA 1
ATOM 2727 C C . VAL B 1 129 ? 33.727 31.086 25.262 1.00 37.63 129 VAL B C 1
ATOM 2728 O O . VAL B 1 129 ? 33.828 30.297 24.326 1.00 38.30 129 VAL B O 1
ATOM 2732 N N . SER B 1 130 ? 33.159 32.281 25.133 1.00 39.07 130 SER B N 1
ATOM 2733 C CA . SER B 1 130 ? 32.525 32.697 23.888 1.00 41.41 130 SER B CA 1
ATOM 2734 C C . SER B 1 130 ? 33.501 33.461 23.000 1.00 40.37 130 SER B C 1
ATOM 2735 O O . SER B 1 130 ? 33.854 34.605 23.290 1.00 41.89 130 SER B O 1
ATOM 2738 N N . ARG B 1 131 ? 33.935 32.823 21.918 1.00 38.08 131 ARG B N 1
ATOM 2739 C CA . ARG B 1 131 ? 34.334 33.540 20.713 1.00 38.74 131 ARG B CA 1
ATOM 2740 C C . ARG B 1 131 ? 33.454 33.159 19.526 1.00 37.82 131 ARG B C 1
ATOM 2741 O O . ARG B 1 131 ? 32.479 32.422 19.676 1.00 37.37 131 ARG B O 1
ATOM 2749 N N . ILE B 1 132 ? 33.804 33.665 18.349 1.00 36.76 132 ILE B N 1
ATOM 2750 C CA . ILE B 1 132 ? 33.071 33.348 17.129 1.00 36.05 132 ILE B CA 1
ATOM 2751 C C . ILE B 1 132 ? 33.013 31.841 16.898 1.00 35.21 132 ILE B C 1
ATOM 2752 O O . ILE B 1 132 ? 31.955 31.291 16.593 1.00 34.84 132 ILE B O 1
ATOM 2765 N N . THR B 1 134 ? 33.470 28.466 18.803 1.00 35.00 134 THR B N 1
ATOM 2766 C CA . THR B 1 134 ? 33.307 28.186 20.254 1.00 35.83 134 THR B CA 1
ATOM 2767 C C . THR B 1 134 ? 33.209 26.688 20.421 1.00 35.78 134 THR B C 1
ATOM 2768 O O . THR B 1 134 ? 32.480 26.038 19.671 1.00 35.12 134 THR B O 1
ATOM 2772 N N . VAL B 1 135 ? 33.951 26.128 21.373 1.00 36.42 135 VAL B N 1
ATOM 2773 C CA . VAL B 1 135 ? 33.767 24.728 21.748 1.00 38.26 135 VAL B CA 1
ATOM 2774 C C . VAL B 1 135 ? 32.710 24.752 22.863 1.00 40.43 135 VAL B C 1
ATOM 2775 O O . VAL B 1 135 ? 32.859 25.453 23.892 1.00 41.78 135 VAL B O 1
ATOM 2779 N N . GLY B 1 136 ? 31.608 24.071 22.638 1.00 41.45 136 GLY B N 1
ATOM 2780 C CA . GLY B 1 136 ? 30.660 23.879 23.711 1.00 43.70 136 GLY B CA 1
ATOM 2781 C C . GLY B 1 136 ? 29.954 22.547 23.603 1.00 43.80 136 GLY B C 1
ATOM 2782 O O . GLY B 1 136 ? 29.405 22.196 22.539 1.00 44.98 136 GLY B O 1
ATOM 2783 N N . ILE B 1 137 ? 29.975 21.796 24.701 1.00 43.32 137 ILE B N 1
ATOM 2784 C CA . ILE B 1 137 ? 29.211 20.546 24.785 1.00 42.24 137 ILE B CA 1
ATOM 2785 C C . ILE B 1 137 ? 28.327 20.707 25.989 1.00 41.61 137 ILE B C 1
ATOM 2786 O O . ILE B 1 137 ? 28.830 21.003 27.051 1.00 42.51 137 ILE B O 1
ATOM 2791 N N . THR B 1 138 ? 27.019 20.551 25.822 1.00 40.73 138 THR B N 1
ATOM 2792 C CA . THR B 1 138 ? 26.049 20.770 26.885 1.00 40.13 138 THR B CA 1
ATOM 2793 C C . THR B 1 138 ? 26.137 19.671 27.951 1.00 39.18 138 THR B C 1
ATOM 2794 O O . THR B 1 138 ? 26.432 18.518 27.623 1.00 38.52 138 THR B O 1
ATOM 2798 N N . ILE B 1 139 ? 25.899 20.044 29.215 1.00 37.90 139 ILE B N 1
ATOM 2799 C CA . ILE B 1 139 ? 25.777 19.108 30.324 1.00 36.33 139 ILE B CA 1
ATOM 2800 C C . ILE B 1 139 ? 24.833 17.955 29.948 1.00 36.03 139 ILE B C 1
ATOM 2801 O O . ILE B 1 139 ? 23.859 18.143 29.229 1.00 35.91 139 ILE B O 1
ATOM 2806 N N . GLY B 1 140 ? 25.136 16.740 30.373 1.00 34.82 140 GLY B N 1
ATOM 2807 C CA . GLY B 1 140 ? 24.286 15.631 30.002 1.00 33.63 140 GLY B CA 1
ATOM 2808 C C . GLY B 1 140 ? 24.614 14.988 28.664 1.00 33.42 140 GLY B C 1
ATOM 2809 O O . GLY B 1 140 ? 24.124 13.891 28.374 1.00 32.19 140 GLY B O 1
ATOM 2810 N N . THR B 1 141 ? 25.467 15.635 27.855 1.00 31.56 141 THR B N 1
ATOM 2811 C CA . THR B 1 141 ? 25.904 15.054 26.591 1.00 32.31 141 THR B CA 1
ATOM 2812 C C . THR B 1 141 ? 26.738 13.813 26.802 1.00 32.46 141 THR B C 1
ATOM 2813 O O . THR B 1 141 ? 27.619 13.796 27.677 1.00 31.59 141 THR B O 1
ATOM 2817 N N . ARG B 1 142 ? 26.452 12.771 26.030 1.00 32.78 142 ARG B N 1
ATOM 2818 C CA . ARG B 1 142 ? 27.300 11.573 26.064 1.00 34.32 142 ARG B CA 1
ATOM 2819 C C . ARG B 1 142 ? 28.143 11.509 24.804 1.00 34.11 142 ARG B C 1
ATOM 2820 O O . ARG B 1 142 ? 27.616 11.719 23.709 1.00 34.36 142 ARG B O 1
ATOM 2828 N N . LEU B 1 143 ? 29.431 11.200 24.947 1.00 33.78 143 LEU B N 1
ATOM 2829 C CA . LEU B 1 143 ? 30.334 11.003 23.804 1.00 34.19 143 LEU B CA 1
ATOM 2830 C C . LEU B 1 143 ? 31.061 9.694 24.016 1.00 35.70 143 LEU B C 1
ATOM 2831 O O . LEU B 1 143 ? 31.376 9.343 25.148 1.00 35.88 143 LEU B O 1
ATOM 2836 N N . PRO B 1 144 ? 31.352 8.966 22.932 1.00 37.18 144 PRO B N 1
ATOM 2837 C CA . PRO B 1 144 ? 31.964 7.652 23.084 1.00 38.14 144 PRO B CA 1
ATOM 2838 C C . PRO B 1 144 ? 33.317 7.798 23.811 1.00 37.32 144 PRO B C 1
ATOM 2839 O O . PRO B 1 144 ? 34.110 8.649 23.448 1.00 37.34 144 PRO B O 1
ATOM 2843 N N . ALA B 1 145 ? 33.565 7.032 24.861 1.00 36.96 145 ALA B N 1
ATOM 2844 C CA . ALA B 1 145 ? 34.804 7.225 25.645 1.00 35.89 145 ALA B CA 1
ATOM 2845 C C . ALA B 1 145 ? 36.108 7.117 24.834 1.00 35.96 145 ALA B C 1
ATOM 2846 O O . ALA B 1 145 ? 37.066 7.862 25.096 1.00 35.12 145 ALA B O 1
ATOM 2848 N N . TYR B 1 146 ? 36.153 6.188 23.874 1.00 36.30 146 TYR B N 1
ATOM 2849 C CA . TYR B 1 146 ? 37.397 5.912 23.132 1.00 36.90 146 TYR B CA 1
ATOM 2850 C C . TYR B 1 146 ? 37.889 7.116 22.319 1.00 35.52 146 TYR B C 1
ATOM 2851 O O . TYR B 1 146 ? 39.077 7.235 22.014 1.00 35.61 146 TYR B O 1
ATOM 2860 N N . ALA B 1 147 ? 36.973 8.011 21.966 1.00 34.58 147 ALA B N 1
ATOM 2861 C CA . ALA B 1 147 ? 37.311 9.106 21.039 1.00 33.69 147 ALA B CA 1
ATOM 2862 C C . ALA B 1 147 ? 37.454 10.479 21.696 1.00 32.44 147 ALA B C 1
ATOM 2863 O O . ALA B 1 147 ? 37.480 11.483 20.981 1.00 31.61 147 ALA B O 1
ATOM 2865 N N . THR B 1 148 ? 37.546 10.531 23.028 1.00 31.14 148 THR B N 1
ATOM 2866 C CA . THR B 1 148 ? 37.641 11.814 23.750 1.00 30.62 148 THR B CA 1
ATOM 2867 C C . THR B 1 148 ? 38.847 11.799 24.676 1.00 30.50 148 THR B C 1
ATOM 2868 O O . THR B 1 148 ? 39.244 10.720 25.099 1.00 31.56 148 THR B O 1
ATOM 2872 N N . SER B 1 149 ? 39.415 12.963 25.027 1.00 29.82 149 SER B N 1
ATOM 2873 C CA . SER B 1 149 ? 40.563 12.954 25.922 1.00 30.18 149 SER B CA 1
ATOM 2874 C C . SER B 1 149 ? 40.138 12.489 27.297 1.00 30.94 149 SER B C 1
ATOM 2875 O O . SER B 1 149 ? 40.871 11.762 27.951 1.00 32.53 149 SER B O 1
ATOM 2886 N N . GLY B 1 151 ? 37.573 10.603 28.018 1.00 31.17 151 GLY B N 1
ATOM 2887 C CA . GLY B 1 151 ? 37.295 9.179 27.923 1.00 30.92 151 GLY B CA 1
ATOM 2888 C C . GLY B 1 151 ? 38.530 8.299 28.060 1.00 32.03 151 GLY B C 1
ATOM 2889 O O . GLY B 1 151 ? 38.480 7.280 28.713 1.00 31.26 151 GLY B O 1
ATOM 2890 N N . ARG B 1 152 ? 39.635 8.683 27.430 1.00 31.57 152 ARG B N 1
ATOM 2891 C CA . ARG B 1 152 ? 40.865 7.870 27.520 1.00 34.45 152 ARG B CA 1
ATOM 2892 C C . ARG B 1 152 ? 41.520 7.908 28.903 1.00 34.64 152 ARG B C 1
ATOM 2893 O O . ARG B 1 152 ? 42.132 6.942 29.321 1.00 36.84 152 ARG B O 1
ATOM 2901 N N . VAL B 1 153 ? 41.349 9.020 29.603 1.00 33.71 153 VAL B N 1
ATOM 2902 C CA . VAL B 1 153 ? 41.761 9.177 30.992 1.00 33.07 153 VAL B CA 1
ATOM 2903 C C . VAL B 1 153 ? 40.854 8.278 31.855 1.00 34.60 153 VAL B C 1
ATOM 2904 O O . VAL B 1 153 ? 41.334 7.521 32.713 1.00 34.13 153 VAL B O 1
ATOM 2908 N N . LEU B 1 154 ? 39.536 8.348 31.621 1.00 32.54 154 LEU B N 1
ATOM 2909 C CA . LEU B 1 154 ? 38.636 7.554 32.434 1.00 33.42 154 LEU B CA 1
ATOM 2910 C C . LEU B 1 154 ? 38.856 6.071 32.181 1.00 36.34 154 LEU B C 1
ATOM 2911 O O . LEU B 1 154 ? 38.833 5.277 33.120 1.00 38.44 154 LEU B O 1
ATOM 2916 N N . LEU B 1 155 ? 39.087 5.706 30.922 1.00 37.21 155 LEU B N 1
ATOM 2917 C CA . LEU B 1 155 ? 39.362 4.330 30.548 1.00 39.59 155 LEU B CA 1
ATOM 2918 C C . LEU B 1 155 ? 40.695 3.809 31.113 1.00 41.67 155 LEU B C 1
ATOM 2919 O O . LEU B 1 155 ? 40.826 2.603 31.436 1.00 43.23 155 LEU B O 1
ATOM 2924 N N . ALA B 1 156 ? 41.686 4.700 31.199 1.00 42.03 156 ALA B N 1
ATOM 2925 C CA . ALA B 1 156 ? 42.999 4.367 31.758 1.00 44.73 156 ALA B CA 1
ATOM 2926 C C . ALA B 1 156 ? 42.885 4.044 33.268 1.00 46.33 156 ALA B C 1
ATOM 2927 O O . ALA B 1 156 ? 43.705 3.313 33.819 1.00 47.77 156 ALA B O 1
ATOM 2929 N N . GLY B 1 157 ? 41.833 4.538 33.915 1.00 45.97 157 GLY B N 1
ATOM 2930 C CA . GLY B 1 157 ? 41.647 4.330 35.354 1.00 46.65 157 GLY B CA 1
ATOM 2931 C C . GLY B 1 157 ? 40.920 3.057 35.732 1.00 48.74 157 GLY B C 1
ATOM 2932 O O . GLY B 1 157 ? 40.866 2.694 36.915 1.00 49.88 157 GLY B O 1
ATOM 2933 N N . LEU B 1 158 ? 40.370 2.370 34.730 1.00 49.35 158 LEU B N 1
ATOM 2934 C CA . LEU B 1 158 ? 39.667 1.102 34.926 1.00 50.38 158 LEU B CA 1
ATOM 2935 C C . LEU B 1 158 ? 40.631 -0.038 35.285 1.00 53.07 158 LEU B C 1
ATOM 2936 O O . LEU B 1 158 ? 41.769 -0.054 34.789 1.00 53.85 158 LEU B O 1
ATOM 2941 N N . PRO B 1 159 ? 40.174 -1.023 36.092 1.00 54.77 159 PRO B N 1
ATOM 2942 C CA . PRO B 1 159 ? 40.976 -2.244 36.310 1.00 57.69 159 PRO B CA 1
ATOM 2943 C C . PRO B 1 159 ? 41.286 -2.912 34.978 1.00 59.18 159 PRO B C 1
ATOM 2944 O O . PRO B 1 159 ? 40.507 -2.792 34.028 1.00 58.11 159 PRO B O 1
ATOM 2948 N N . ASP B 1 160 ? 42.399 -3.620 34.888 1.00 61.57 160 ASP B N 1
ATOM 2949 C CA . ASP B 1 160 ? 42.764 -4.213 33.604 1.00 63.63 160 ASP B CA 1
ATOM 2950 C C . ASP B 1 160 ? 41.710 -5.101 32.952 1.00 64.38 160 ASP B C 1
ATOM 2951 O O . ASP B 1 160 ? 41.583 -5.105 31.734 1.00 63.92 160 ASP B O 1
ATOM 2956 N N . ASP B 1 161 ? 40.947 -5.825 33.765 1.00 65.99 161 ASP B N 1
ATOM 2957 C CA . ASP B 1 161 ? 39.961 -6.789 33.268 1.00 68.24 161 ASP B CA 1
ATOM 2958 C C . ASP B 1 161 ? 38.743 -6.103 32.649 1.00 65.90 161 ASP B C 1
ATOM 2959 O O . ASP B 1 161 ? 38.189 -6.586 31.658 1.00 66.31 161 ASP B O 1
ATOM 2964 N N . GLU B 1 162 ? 38.347 -4.979 33.236 1.00 63.47 162 GLU B N 1
ATOM 2965 C CA . GLU B 1 162 ? 37.259 -4.149 32.729 1.00 61.76 162 GLU B CA 1
ATOM 2966 C C . GLU B 1 162 ? 37.618 -3.441 31.429 1.00 59.37 162 GLU B C 1
ATOM 2967 O O . GLU B 1 162 ? 36.833 -3.425 30.484 1.00 58.87 162 GLU B O 1
ATOM 2973 N N . LEU B 1 163 ? 38.811 -2.856 31.403 1.00 58.02 163 LEU B N 1
ATOM 2974 C CA . LEU B 1 163 ? 39.373 -2.266 30.198 1.00 56.27 163 LEU B CA 1
ATOM 2975 C C . LEU B 1 163 ? 39.326 -3.280 29.067 1.00 58.24 163 LEU B C 1
ATOM 2976 O O . LEU B 1 163 ? 38.861 -2.967 27.965 1.00 57.27 163 LEU B O 1
ATOM 2981 N N . ASP B 1 164 ? 39.821 -4.487 29.348 1.00 61.41 164 ASP B N 1
ATOM 2982 C CA . ASP B 1 164 ? 39.914 -5.549 28.341 1.00 64.10 164 ASP B CA 1
ATOM 2983 C C . ASP B 1 164 ? 38.532 -5.947 27.809 1.00 64.31 164 ASP B C 1
ATOM 2984 O O . ASP B 1 164 ? 38.381 -6.193 26.590 1.00 64.96 164 ASP B O 1
ATOM 2989 N N . ALA B 1 165 ? 37.547 -5.986 28.722 1.00 63.77 165 ALA B N 1
ATOM 2990 C CA . ALA B 1 165 ? 36.141 -6.256 28.382 1.00 63.82 165 ALA B CA 1
ATOM 2991 C C . ALA B 1 165 ? 35.519 -5.140 27.538 1.00 61.66 165 ALA B C 1
ATOM 2992 O O . ALA B 1 165 ? 34.824 -5.410 26.552 1.00 61.94 165 ALA B O 1
ATOM 2994 N N . TYR B 1 166 ? 35.789 -3.892 27.916 1.00 59.22 166 TYR B N 1
ATOM 2995 C CA . TYR B 1 166 ? 35.333 -2.736 27.148 1.00 56.68 166 TYR B CA 1
ATOM 2996 C C . TYR B 1 166 ? 35.861 -2.782 25.712 1.00 56.83 166 TYR B C 1
ATOM 2997 O O . TYR B 1 166 ? 35.102 -2.627 24.751 1.00 56.39 166 TYR B O 1
ATOM 3006 N N . LEU B 1 167 ? 37.168 -2.989 25.599 1.00 58.12 167 LEU B N 1
ATOM 3007 C CA . LEU B 1 167 ? 37.852 -3.146 24.336 1.00 59.89 167 LEU B CA 1
ATOM 3008 C C . LEU B 1 167 ? 37.353 -4.317 23.483 1.00 63.05 167 LEU B C 1
ATOM 3009 O O . LEU B 1 167 ? 37.208 -4.164 22.278 1.00 62.20 167 LEU B O 1
ATOM 3014 N N . GLU B 1 168 ? 37.125 -5.492 24.090 1.00 67.11 168 GLU B N 1
ATOM 3015 C CA . GLU B 1 168 ? 36.598 -6.653 23.322 1.00 71.09 168 GLU B CA 1
ATOM 3016 C C . GLU B 1 168 ? 35.228 -6.340 22.667 1.00 71.17 168 GLU B C 1
ATOM 3017 O O . GLU B 1 168 ? 34.985 -6.702 21.510 1.00 72.27 168 GLU B O 1
ATOM 3020 N N . LYS B 1 169 ? 34.368 -5.647 23.418 1.00 70.42 169 LYS B N 1
ATOM 3021 C CA . LYS B 1 169 ? 33.013 -5.266 23.011 1.00 70.56 169 LYS B CA 1
ATOM 3022 C C . LYS B 1 169 ? 32.958 -4.103 21.994 1.00 68.09 169 LYS B C 1
ATOM 3023 O O . LYS B 1 169 ? 31.952 -3.934 21.297 1.00 68.24 169 LYS B O 1
ATOM 3029 N N . LEU B 1 170 ? 34.040 -3.327 21.891 1.00 65.93 170 LEU B N 1
ATOM 3030 C CA . LEU B 1 170 ? 34.025 -2.030 21.188 1.00 63.36 170 LEU B CA 1
ATOM 3031 C C . LEU B 1 170 ? 34.070 -2.045 19.649 1.00 64.26 170 LEU B C 1
ATOM 3032 O O . LEU B 1 170 ? 34.944 -2.651 19.040 1.00 64.80 170 LEU B O 1
ATOM 3037 N N . ASP B 1 171 ? 33.124 -1.317 19.054 1.00 64.36 171 ASP B N 1
ATOM 3038 C CA . ASP B 1 171 ? 33.105 -0.969 17.624 1.00 64.91 171 ASP B CA 1
ATOM 3039 C C . ASP B 1 171 ? 33.705 0.455 17.385 1.00 62.46 171 ASP B C 1
ATOM 3040 O O . ASP B 1 171 ? 33.068 1.493 17.664 1.00 60.65 171 ASP B O 1
ATOM 3045 N N . ILE B 1 172 ? 34.953 0.476 16.914 1.00 62.45 172 ILE B N 1
ATOM 3046 C CA . ILE B 1 172 ? 35.694 1.714 16.663 1.00 61.66 172 ILE B CA 1
ATOM 3047 C C . ILE B 1 172 ? 35.253 2.323 15.340 1.00 62.04 172 ILE B C 1
ATOM 3048 O O . ILE B 1 172 ? 35.206 1.640 14.308 1.00 63.83 172 ILE B O 1
ATOM 3053 N N . GLN B 1 173 ? 34.921 3.604 15.345 1.00 61.43 173 GLN B N 1
ATOM 3054 C CA . GLN B 1 173 ? 34.485 4.246 14.104 1.00 62.04 173 GLN B CA 1
ATOM 3055 C C . GLN B 1 173 ? 35.350 5.443 13.740 1.00 60.45 173 GLN B C 1
ATOM 3056 O O . GLN B 1 173 ? 35.646 6.269 14.602 1.00 59.21 173 GLN B O 1
ATOM 3062 N N . ARG B 1 174 ? 35.776 5.526 12.475 1.00 60.45 174 ARG B N 1
ATOM 3063 C CA . ARG B 1 174 ? 36.405 6.756 11.978 1.00 59.52 174 ARG B CA 1
ATOM 3064 C C . ARG B 1 174 ? 35.393 7.883 12.172 1.00 57.80 174 ARG B C 1
ATOM 3065 O O . ARG B 1 174 ? 34.387 7.931 11.450 1.00 58.53 174 ARG B O 1
ATOM 3069 N N . LEU B 1 175 ? 35.623 8.751 13.159 1.00 55.10 175 LEU B N 1
ATOM 3070 C CA . LEU B 1 175 ? 34.821 9.973 13.286 1.00 52.89 175 LEU B CA 1
ATOM 3071 C C . LEU B 1 175 ? 35.460 11.068 12.469 1.00 51.52 175 LEU B C 1
ATOM 3072 O O . LEU B 1 175 ? 34.786 11.933 11.924 1.00 50.84 175 LEU B O 1
ATOM 3077 N N . THR B 1 176 ? 36.784 11.039 12.428 1.00 50.63 176 THR B N 1
ATOM 3078 C CA . THR B 1 176 ? 37.553 11.924 11.579 1.00 49.69 176 THR B CA 1
ATOM 3079 C C . THR B 1 176 ? 38.616 11.066 10.897 1.00 50.75 176 THR B C 1
ATOM 3080 O O . THR B 1 176 ? 38.776 9.893 11.238 1.00 51.07 176 THR B O 1
ATOM 3084 N N . GLU B 1 177 ? 39.335 11.666 9.948 1.00 51.01 177 GLU B N 1
ATOM 3085 C CA . GLU B 1 177 ? 40.475 11.034 9.317 1.00 53.24 177 GLU B CA 1
ATOM 3086 C C . GLU B 1 177 ? 41.486 10.595 10.380 1.00 54.41 177 GLU B C 1
ATOM 3087 O O . GLU B 1 177 ? 42.162 9.564 10.234 1.00 56.03 177 GLU B O 1
ATOM 3088 N N . ARG B 1 178 ? 41.567 11.356 11.467 1.00 54.26 178 ARG B N 1
ATOM 3089 C CA . ARG B 1 178 ? 42.635 11.171 12.439 1.00 54.63 178 ARG B CA 1
ATOM 3090 C C . ARG B 1 178 ? 42.326 10.126 13.534 1.00 54.39 178 ARG B C 1
ATOM 3091 O O . ARG B 1 178 ? 43.234 9.685 14.274 1.00 55.11 178 ARG B O 1
ATOM 3099 N N . THR B 1 179 ? 41.057 9.714 13.626 1.00 53.51 179 THR B N 1
ATOM 3100 C CA . THR B 1 179 ? 40.611 8.802 14.679 1.00 53.14 179 THR B CA 1
ATOM 3101 C C . THR B 1 179 ? 41.406 7.495 14.631 1.00 55.23 179 THR B C 1
ATOM 3102 O O . THR B 1 179 ? 41.575 6.887 13.559 1.00 54.92 179 THR B O 1
ATOM 3106 N N . ILE B 1 180 ? 41.892 7.078 15.800 1.00 56.23 180 ILE B N 1
ATOM 3107 C CA . ILE B 1 180 ? 42.496 5.767 15.947 1.00 58.75 180 ILE B CA 1
ATOM 3108 C C . ILE B 1 180 ? 41.454 4.695 15.544 1.00 60.55 180 ILE B C 1
ATOM 3109 O O . ILE B 1 180 ? 40.307 4.712 16.026 1.00 60.15 180 ILE B O 1
ATOM 3114 N N . THR B 1 181 ? 41.875 3.810 14.629 1.00 62.58 181 THR B N 1
ATOM 3115 C CA . THR B 1 181 ? 41.023 2.751 14.054 1.00 64.60 181 THR B CA 1
ATOM 3116 C C . THR B 1 181 ? 41.368 1.313 14.556 1.00 66.77 181 THR B C 1
ATOM 3117 O O . THR B 1 181 ? 40.460 0.497 14.778 1.00 67.95 181 THR B O 1
ATOM 3119 N N . ALA B 1 182 ? 42.656 1.019 14.766 1.00 67.48 182 ALA B N 1
ATOM 3120 C CA . ALA B 1 182 ? 43.083 -0.292 15.301 1.00 69.00 182 ALA B CA 1
ATOM 3121 C C . ALA B 1 182 ? 42.853 -0.418 16.814 1.00 68.90 182 ALA B C 1
ATOM 3122 O O . ALA B 1 182 ? 43.001 0.561 17.548 1.00 67.47 182 ALA B O 1
ATOM 3124 N N . ARG B 1 183 ? 42.482 -1.614 17.274 1.00 70.22 183 ARG B N 1
ATOM 3125 C CA . ARG B 1 183 ? 42.202 -1.833 18.696 1.00 70.72 183 ARG B CA 1
ATOM 3126 C C . ARG B 1 183 ? 43.489 -1.876 19.538 1.00 71.40 183 ARG B C 1
ATOM 3127 O O . ARG B 1 183 ? 43.453 -1.572 20.748 1.00 70.66 183 ARG B O 1
ATOM 3130 N N . ASP B 1 184 ? 44.607 -2.256 18.896 1.00 72.22 184 ASP B N 1
ATOM 3131 C CA . ASP B 1 184 ? 45.919 -2.323 19.559 1.00 72.87 184 ASP B CA 1
ATOM 3132 C C . ASP B 1 184 ? 46.578 -0.950 19.726 1.00 70.16 184 ASP B C 1
ATOM 3133 O O . ASP B 1 184 ? 47.268 -0.683 20.718 1.00 69.64 184 ASP B O 1
ATOM 3138 N N . GLU B 1 185 ? 46.322 -0.082 18.757 1.00 68.07 185 GLU B N 1
ATOM 3139 C CA . GLU B 1 185 ? 46.711 1.310 18.812 1.00 66.41 185 GLU B CA 1
ATOM 3140 C C . GLU B 1 185 ? 45.936 2.032 19.917 1.00 63.73 185 GLU B C 1
ATOM 3141 O O . GLU B 1 185 ? 46.507 2.830 20.657 1.00 63.29 185 GLU B O 1
ATOM 3147 N N . LEU B 1 186 ? 44.644 1.727 20.035 1.00 61.51 186 LEU B N 1
ATOM 3148 C CA . LEU B 1 186 ? 43.800 2.313 21.060 1.00 58.51 186 LEU B CA 1
ATOM 3149 C C . LEU B 1 186 ? 44.182 1.882 22.465 1.00 59.13 186 LEU B C 1
ATOM 3150 O O . LEU B 1 186 ? 44.206 2.712 23.374 1.00 58.01 186 LEU B O 1
ATOM 3155 N N . LYS B 1 187 ? 44.452 0.587 22.650 1.00 60.40 187 LYS B N 1
ATOM 3156 C CA . LYS B 1 187 ? 44.936 0.079 23.934 1.00 61.35 187 LYS B CA 1
ATOM 3157 C C . LYS B 1 187 ? 46.223 0.803 24.374 1.00 60.81 187 LYS B C 1
ATOM 3158 O O . LYS B 1 187 ? 46.344 1.210 25.546 1.00 61.06 187 LYS B O 1
ATOM 3164 N N . ALA B 1 188 ? 47.164 0.933 23.430 1.00 59.94 188 ALA B N 1
ATOM 3165 C CA . ALA B 1 188 ? 48.428 1.640 23.613 1.00 59.48 188 ALA B CA 1
ATOM 3166 C C . ALA B 1 188 ? 48.217 3.104 23.999 1.00 57.25 188 ALA B C 1
ATOM 3167 O O . ALA B 1 188 ? 48.742 3.552 25.031 1.00 57.39 188 ALA B O 1
ATOM 3169 N N . ALA B 1 189 ? 47.419 3.827 23.201 1.00 54.82 189 ALA B N 1
ATOM 3170 C CA . ALA B 1 189 ? 47.044 5.218 23.512 1.00 52.32 189 ALA B CA 1
ATOM 3171 C C . ALA B 1 189 ? 46.473 5.364 24.911 1.00 52.05 189 ALA B C 1
ATOM 3172 O O . ALA B 1 189 ? 46.809 6.339 25.581 1.00 51.76 189 ALA B O 1
ATOM 3174 N N . ILE B 1 190 ? 45.647 4.402 25.354 1.00 51.67 190 ILE B N 1
ATOM 3175 C CA . ILE B 1 190 ? 45.059 4.430 26.701 1.00 51.33 190 ILE B CA 1
ATOM 3176 C C . ILE B 1 190 ? 46.131 4.192 27.768 1.00 53.46 190 ILE B C 1
ATOM 3177 O O . ILE B 1 190 ? 46.108 4.810 28.842 1.00 53.16 190 ILE B O 1
ATOM 3182 N N . LEU B 1 191 ? 47.053 3.273 27.493 1.00 55.52 191 LEU B N 1
ATOM 3183 C CA . LEU B 1 191 ? 48.058 2.953 28.494 1.00 57.42 191 LEU B CA 1
ATOM 3184 C C . LEU B 1 191 ? 49.115 4.054 28.576 1.00 57.39 191 LEU B C 1
ATOM 3185 O O . LEU B 1 191 ? 49.616 4.334 29.666 1.00 58.42 191 LEU B O 1
ATOM 3190 N N . ALA B 1 192 ? 49.442 4.690 27.445 1.00 56.95 192 ALA B N 1
ATOM 3191 C CA . ALA B 1 192 ? 50.295 5.907 27.459 1.00 56.33 192 ALA B CA 1
ATOM 3192 C C . ALA B 1 192 ? 49.698 6.986 28.384 1.00 54.81 192 ALA B C 1
ATOM 3193 O O . ALA B 1 192 ? 50.437 7.782 29.001 1.00 53.53 192 ALA B O 1
ATOM 3195 N N . VAL B 1 193 ? 48.362 6.984 28.491 1.00 52.97 193 VAL B N 1
ATOM 3196 C CA . VAL B 1 193 ? 47.674 7.892 29.421 1.00 51.60 193 VAL B CA 1
ATOM 3197 C C . VAL B 1 193 ? 47.938 7.565 30.893 1.00 53.27 193 VAL B C 1
ATOM 3198 O O . VAL B 1 193 ? 48.230 8.472 31.684 1.00 52.92 193 VAL B O 1
ATOM 3202 N N . ARG B 1 194 ? 47.841 6.279 31.255 1.00 55.54 194 ARG B N 1
ATOM 3203 C CA . ARG B 1 194 ? 48.231 5.791 32.600 1.00 57.32 194 ARG B CA 1
ATOM 3204 C C . ARG B 1 194 ? 49.606 6.297 33.014 1.00 58.22 194 ARG B C 1
ATOM 3205 O O . ARG B 1 194 ? 49.768 6.880 34.083 1.00 58.87 194 ARG B O 1
ATOM 3213 N N . ALA B 1 195 ? 50.584 6.030 32.150 1.00 58.97 195 ALA B N 1
ATOM 3214 C CA . ALA B 1 195 ? 51.986 6.460 32.271 1.00 60.03 195 ALA B CA 1
ATOM 3215 C C . ALA B 1 195 ? 52.170 7.961 32.494 1.00 59.05 195 ALA B C 1
ATOM 3216 O O . ALA B 1 195 ? 52.858 8.371 33.442 1.00 60.23 195 ALA B O 1
ATOM 3218 N N . ASP B 1 196 ? 51.548 8.762 31.615 1.00 56.80 196 ASP B N 1
ATOM 3219 C CA . ASP B 1 196 ? 51.678 10.219 31.588 1.00 55.17 196 ASP B CA 1
ATOM 3220 C C . ASP B 1 196 ? 50.848 11.019 32.597 1.00 52.72 196 ASP B C 1
ATOM 3221 O O . ASP B 1 196 ? 51.292 12.089 33.043 1.00 52.96 196 ASP B O 1
ATOM 3226 N N . GLY B 1 197 ? 49.646 10.537 32.913 1.00 49.65 197 GLY B N 1
ATOM 3227 C CA . GLY B 1 197 ? 48.745 11.272 33.751 1.00 46.88 197 GLY B CA 1
ATOM 3228 C C . GLY B 1 197 ? 47.876 12.268 32.986 1.00 44.76 197 GLY B C 1
ATOM 3229 O O . GLY B 1 197 ? 47.042 12.918 33.585 1.00 43.76 197 GLY B O 1
ATOM 3230 N N . ILE B 1 198 ? 48.072 12.417 31.680 1.00 43.03 198 ILE B N 1
ATOM 3231 C CA . ILE B 1 198 ? 47.222 13.296 30.890 1.00 41.97 198 ILE B CA 1
ATOM 3232 C C . ILE B 1 198 ? 46.954 12.685 29.517 1.00 40.06 198 ILE B C 1
ATOM 3233 O O . ILE B 1 198 ? 47.676 11.796 29.076 1.00 39.90 198 ILE B O 1
ATOM 3238 N N . CYS B 1 199 ? 45.890 13.146 28.858 1.00 37.90 199 CYS B N 1
ATOM 3239 C CA . CYS B 1 199 ? 45.635 12.747 27.485 1.00 36.48 199 CYS B CA 1
ATOM 3240 C C . CYS B 1 199 ? 45.459 13.999 26.651 1.00 36.11 199 CYS B C 1
ATOM 3241 O O . CYS B 1 199 ? 44.675 14.878 27.013 1.00 35.51 199 CYS B O 1
ATOM 3244 N N . VAL B 1 200 ? 46.198 14.093 25.547 1.00 35.91 200 VAL B N 1
ATOM 3245 C CA . VAL B 1 200 ? 45.955 15.121 24.559 1.00 35.20 200 VAL B CA 1
ATOM 3246 C C . VAL B 1 200 ? 45.289 14.402 23.392 1.00 35.81 200 VAL B C 1
ATOM 3247 O O . VAL B 1 200 ? 45.829 13.420 22.896 1.00 36.73 200 VAL B O 1
ATOM 3251 N N . LEU B 1 201 ? 44.102 14.862 22.997 1.00 34.04 201 LEU B N 1
ATOM 3252 C CA . LEU B 1 201 ? 43.362 14.262 21.910 1.00 34.24 201 LEU B CA 1
ATOM 3253 C C . LEU B 1 201 ? 43.359 15.274 20.760 1.00 33.52 201 LEU B C 1
ATOM 3254 O O . LEU B 1 201 ? 42.747 16.346 20.835 1.00 31.91 201 LEU B O 1
ATOM 3259 N N . ASP B 1 202 ? 44.065 14.925 19.703 1.00 34.23 202 ASP B N 1
ATOM 3260 C CA . ASP B 1 202 ? 44.313 15.848 18.604 1.00 34.79 202 ASP B CA 1
ATOM 3261 C C . ASP B 1 202 ? 43.433 15.500 17.388 1.00 34.56 202 ASP B C 1
ATOM 3262 O O . ASP B 1 202 ? 43.792 14.665 16.515 1.00 35.03 202 ASP B O 1
ATOM 3267 N N . GLN B 1 203 ? 42.254 16.121 17.342 1.00 34.46 203 GLN B N 1
ATOM 3268 C CA . GLN B 1 203 ? 41.419 16.123 16.135 1.00 33.91 203 GLN B CA 1
ATOM 3269 C C . GLN B 1 203 ? 40.901 14.750 15.741 1.00 35.20 203 GLN B C 1
ATOM 3270 O O . GLN B 1 203 ? 40.623 14.499 14.549 1.00 35.64 203 GLN B O 1
ATOM 3276 N N . GLU B 1 204 ? 40.778 13.874 16.734 1.00 35.21 204 GLU B N 1
ATOM 3277 C CA . GLU B 1 204 ? 40.150 12.557 16.585 1.00 37.30 204 GLU B CA 1
ATOM 3278 C C . GLU B 1 204 ? 38.608 12.532 16.770 1.00 36.22 204 GLU B C 1
ATOM 3279 O O . GLU B 1 204 ? 37.975 11.514 16.436 1.00 36.75 204 GLU B O 1
ATOM 3285 N N . LEU B 1 205 ? 38.026 13.613 17.338 1.00 34.04 205 LEU B N 1
ATOM 3286 C CA . LEU B 1 205 ? 36.593 13.683 17.577 1.00 33.07 205 LEU B CA 1
ATOM 3287 C C . LEU B 1 205 ? 35.917 14.571 16.519 1.00 32.44 205 LEU B C 1
ATOM 3288 O O . LEU B 1 205 ? 34.930 14.171 15.871 1.00 31.79 205 LEU B O 1
ATOM 3293 N N . GLU B 1 206 ? 36.451 15.775 16.352 1.00 31.43 206 GLU B N 1
ATOM 3294 C CA . GLU B 1 206 ? 35.980 16.722 15.349 1.00 31.28 206 GLU B CA 1
ATOM 3295 C C . GLU B 1 206 ? 37.203 17.379 14.705 1.00 29.86 206 GLU B C 1
ATOM 3296 O O . GLU B 1 206 ? 38.134 17.698 15.384 1.00 28.56 206 GLU B O 1
ATOM 3302 N N . ALA B 1 207 ? 37.207 17.530 13.379 1.00 29.93 207 ALA B N 1
ATOM 3303 C CA . ALA B 1 207 ? 38.350 18.148 12.680 1.00 28.89 207 ALA B CA 1
ATOM 3304 C C . ALA B 1 207 ? 38.526 19.574 13.212 1.00 26.99 207 ALA B C 1
ATOM 3305 O O . ALA B 1 207 ? 37.557 20.306 13.346 1.00 27.22 207 ALA B O 1
ATOM 3307 N N . GLY B 1 208 ? 39.734 19.963 13.540 1.00 26.81 208 GLY B N 1
ATOM 3308 C CA . GLY B 1 208 ? 39.963 21.344 13.991 1.00 25.43 208 GLY B CA 1
ATOM 3309 C C . GLY B 1 208 ? 39.852 21.564 15.482 1.00 25.36 208 GLY B C 1
ATOM 3310 O O . GLY B 1 208 ? 40.110 22.669 15.971 1.00 23.87 208 GLY B O 1
ATOM 3311 N N . LEU B 1 209 ? 39.510 20.500 16.213 1.00 25.46 209 LEU B N 1
ATOM 3312 C CA . LEU B 1 209 ? 39.308 20.583 17.637 1.00 26.30 209 LEU B CA 1
ATOM 3313 C C . LEU B 1 209 ? 40.364 19.761 18.355 1.00 27.38 209 LEU B C 1
ATOM 3314 O O . LEU B 1 209 ? 40.633 18.594 17.964 1.00 27.99 209 LEU B O 1
ATOM 3319 N N . ARG B 1 210 ? 40.926 20.331 19.428 1.00 27.19 210 ARG B N 1
ATOM 3320 C CA . ARG B 1 210 ? 41.811 19.633 20.343 1.00 27.90 210 ARG B CA 1
ATOM 3321 C C . ARG B 1 210 ? 41.328 19.693 21.817 1.00 28.86 210 ARG B C 1
ATOM 3322 O O . ARG B 1 210 ? 40.658 20.655 22.237 1.00 28.65 210 ARG B O 1
ATOM 3330 N N . SER B 1 211 ? 41.659 18.675 22.606 1.00 29.24 211 SER B N 1
ATOM 3331 C CA . SER B 1 211 ? 41.384 18.722 24.030 1.00 31.37 211 SER B CA 1
ATOM 3332 C C . SER B 1 211 ? 42.463 17.998 24.810 1.00 31.93 211 SER B C 1
ATOM 3333 O O . SER B 1 211 ? 43.230 17.199 24.258 1.00 32.70 211 SER B O 1
ATOM 3344 N N . ALA B 1 213 ? 43.073 16.350 28.853 1.00 27.85 213 ALA B N 1
ATOM 3345 C CA . ALA B 1 213 ? 42.328 15.965 30.052 1.00 26.63 213 ALA B CA 1
ATOM 3346 C C . ALA B 1 213 ? 43.275 15.379 31.110 1.00 28.55 213 ALA B C 1
ATOM 3347 O O . ALA B 1 213 ? 44.369 14.887 30.788 1.00 28.89 213 ALA B O 1
ATOM 3349 N N . ALA B 1 214 ? 42.830 15.435 32.371 1.00 28.82 214 ALA B N 1
ATOM 3350 C CA . ALA B 1 214 ? 43.574 14.879 33.467 1.00 29.66 214 ALA B CA 1
ATOM 3351 C C . ALA B 1 214 ? 42.579 14.182 34.409 1.00 30.29 214 ALA B C 1
ATOM 3352 O O . ALA B 1 214 ? 41.446 14.642 34.543 1.00 29.78 214 ALA B O 1
ATOM 3354 N N . PRO B 1 215 ? 43.009 13.112 35.100 1.00 32.01 215 PRO B N 1
ATOM 3355 C CA . PRO B 1 215 ? 42.115 12.418 36.039 1.00 32.97 215 PRO B CA 1
ATOM 3356 C C . PRO B 1 215 ? 41.791 13.193 37.331 1.00 33.11 215 PRO B C 1
ATOM 3357 O O . PRO B 1 215 ? 42.620 13.977 37.853 1.00 33.62 215 PRO B O 1
ATOM 3361 N N . ILE B 1 216 ? 40.587 12.960 37.836 1.00 31.96 216 ILE B N 1
ATOM 3362 C CA . ILE B 1 216 ? 40.226 13.414 39.165 1.00 33.11 216 ILE B CA 1
ATOM 3363 C C . ILE B 1 216 ? 40.065 12.088 39.993 1.00 35.91 216 ILE B C 1
ATOM 3364 O O . ILE B 1 216 ? 39.236 11.239 39.669 1.00 35.98 216 ILE B O 1
ATOM 3369 N N . ARG B 1 217 ? 40.916 11.870 40.985 1.00 38.21 217 ARG B N 1
ATOM 3370 C CA . ARG B 1 217 ? 40.798 10.639 41.770 1.00 42.45 217 ARG B CA 1
ATOM 3371 C C . ARG B 1 217 ? 39.982 10.782 43.052 1.00 43.73 217 ARG B C 1
ATOM 3372 O O . ARG B 1 217 ? 39.819 11.899 43.582 1.00 43.07 217 ARG B O 1
ATOM 3380 N N . GLY B 1 218 ? 39.456 9.656 43.533 1.00 46.59 218 GLY B N 1
ATOM 3381 C CA . GLY B 1 218 ? 38.837 9.597 44.881 1.00 49.96 218 GLY B CA 1
ATOM 3382 C C . GLY B 1 218 ? 39.906 9.586 45.972 1.00 53.12 218 GLY B C 1
ATOM 3383 O O . GLY B 1 218 ? 41.113 9.626 45.660 1.00 53.94 218 GLY B O 1
ATOM 3384 N N . ALA B 1 219 ? 39.492 9.571 47.251 1.00 55.32 219 ALA B N 1
ATOM 3385 C CA . ALA B 1 219 ? 40.463 9.463 48.368 1.00 57.94 219 ALA B CA 1
ATOM 3386 C C . ALA B 1 219 ? 41.181 8.095 48.303 1.00 60.51 219 ALA B C 1
ATOM 3387 O O . ALA B 1 219 ? 42.365 7.953 48.699 1.00 62.04 219 ALA B O 1
ATOM 3389 N N . SER B 1 220 ? 40.419 7.104 47.811 1.00 61.44 220 SER B N 1
ATOM 3390 C CA . SER B 1 220 ? 40.894 5.793 47.300 1.00 62.69 220 SER B CA 1
ATOM 3391 C C . SER B 1 220 ? 42.141 5.797 46.374 1.00 62.51 220 SER B C 1
ATOM 3392 O O . SER B 1 220 ? 42.851 4.789 46.303 1.00 64.59 220 SER B O 1
ATOM 3395 N N . GLY B 1 221 ? 42.383 6.904 45.653 1.00 60.00 221 GLY B N 1
ATOM 3396 C CA . GLY B 1 221 ? 43.367 6.949 44.555 1.00 57.72 221 GLY B CA 1
ATOM 3397 C C . GLY B 1 221 ? 42.786 6.432 43.244 1.00 56.23 221 GLY B C 1
ATOM 3398 O O . GLY B 1 221 ? 43.494 6.309 42.243 1.00 56.99 221 GLY B O 1
ATOM 3399 N N . LEU B 1 222 ? 41.488 6.143 43.231 1.00 54.26 222 LEU B N 1
ATOM 3400 C CA . LEU B 1 222 ? 40.819 5.621 42.043 1.00 52.85 222 LEU B CA 1
ATOM 3401 C C . LEU B 1 222 ? 40.242 6.767 41.171 1.00 48.98 222 LEU B C 1
ATOM 3402 O O . LEU B 1 222 ? 39.630 7.691 41.721 1.00 47.02 222 LEU B O 1
ATOM 3407 N N . THR B 1 223 ? 40.404 6.691 39.840 1.00 46.36 223 THR B N 1
ATOM 3408 C CA . THR B 1 223 ? 39.884 7.742 38.939 1.00 43.35 223 THR B CA 1
ATOM 3409 C C . THR B 1 223 ? 38.358 7.747 38.946 1.00 41.60 223 THR B C 1
ATOM 3410 O O . THR B 1 223 ? 37.753 6.769 38.555 1.00 44.12 223 THR B O 1
ATOM 3414 N N . VAL B 1 224 ? 37.727 8.826 39.400 1.00 39.09 224 VAL B N 1
ATOM 3415 C CA . VAL B 1 224 ? 36.247 8.870 39.455 1.00 36.53 224 VAL B CA 1
ATOM 3416 C C . VAL B 1 224 ? 35.672 9.859 38.432 1.00 34.66 224 VAL B C 1
ATOM 3417 O O . VAL B 1 224 ? 34.469 9.802 38.080 1.00 34.68 224 VAL B O 1
ATOM 3421 N N . ALA B 1 225 ? 36.529 10.743 37.919 1.00 32.10 225 ALA B N 1
ATOM 3422 C CA . ALA B 1 225 ? 36.077 11.797 36.966 1.00 28.94 225 ALA B CA 1
ATOM 3423 C C . ALA B 1 225 ? 37.288 12.282 36.204 1.00 28.53 225 ALA B C 1
ATOM 3424 O O . ALA B 1 225 ? 38.392 11.840 36.469 1.00 27.16 225 ALA B O 1
ATOM 3426 N N . ALA B 1 226 ? 37.078 13.206 35.265 1.00 26.80 226 ALA B N 1
ATOM 3427 C CA . ALA B 1 226 ? 38.203 13.787 34.524 1.00 27.11 226 ALA B CA 1
ATOM 3428 C C . ALA B 1 226 ? 37.846 15.228 34.237 1.00 25.80 226 ALA B C 1
ATOM 3429 O O . ALA B 1 226 ? 36.674 15.571 34.168 1.00 24.70 226 ALA B O 1
ATOM 3431 N N . VAL B 1 227 ? 38.853 16.067 34.093 1.00 26.09 227 VAL B N 1
ATOM 3432 C CA . VAL B 1 227 ? 38.612 17.458 33.757 1.00 26.33 227 VAL B CA 1
ATOM 3433 C C . VAL B 1 227 ? 39.372 17.703 32.480 1.00 27.38 227 VAL B C 1
ATOM 3434 O O . VAL B 1 227 ? 40.375 17.018 32.231 1.00 28.37 227 VAL B O 1
ATOM 3438 N N . ASN B 1 228 ? 38.904 18.645 31.640 1.00 27.15 228 ASN B N 1
ATOM 3439 C CA . ASN B 1 228 ? 39.633 18.987 30.425 1.00 26.41 228 ASN B CA 1
ATOM 3440 C C . ASN B 1 228 ? 39.617 20.447 30.108 1.00 26.26 228 ASN B C 1
ATOM 3441 O O . ASN B 1 228 ? 38.907 21.227 30.767 1.00 27.23 228 ASN B O 1
ATOM 3446 N N . ILE B 1 229 ? 40.427 20.809 29.119 1.00 25.71 229 ILE B N 1
ATOM 3447 C CA . ILE B 1 229 ? 40.340 22.093 28.421 1.00 25.94 229 ILE B CA 1
ATOM 3448 C C . ILE B 1 229 ? 40.144 21.692 26.987 1.00 26.21 229 ILE B C 1
ATOM 3449 O O . ILE B 1 229 ? 40.794 20.767 26.497 1.00 25.67 229 ILE B O 1
ATOM 3454 N N . SER B 1 230 ? 39.295 22.413 26.280 1.00 26.31 230 SER B N 1
ATOM 3455 C CA . SER B 1 230 ? 39.085 22.073 24.890 1.00 28.10 230 SER B CA 1
ATOM 3456 C C . SER B 1 230 ? 39.241 23.365 24.064 1.00 28.37 230 SER B C 1
ATOM 3457 O O . SER B 1 230 ? 38.856 24.471 24.496 1.00 29.70 230 SER B O 1
ATOM 3460 N N . THR B 1 231 ? 39.802 23.247 22.875 1.00 27.55 231 THR B N 1
ATOM 3461 C CA . THR B 1 231 ? 40.182 24.447 22.145 1.00 27.43 231 THR B CA 1
ATOM 3462 C C . THR B 1 231 ? 40.431 24.173 20.677 1.00 26.87 231 THR B C 1
ATOM 3463 O O . THR B 1 231 ? 40.828 23.045 20.308 1.00 27.10 231 THR B O 1
ATOM 3467 N N . PRO B 1 232 ? 40.227 25.185 19.813 1.00 27.20 232 PRO B N 1
ATOM 3468 C CA . PRO B 1 232 ? 40.579 24.881 18.418 1.00 26.20 232 PRO B CA 1
ATOM 3469 C C . PRO B 1 232 ? 42.029 24.478 18.248 1.00 26.19 232 PRO B C 1
ATOM 3470 O O . PRO B 1 232 ? 42.907 25.090 18.857 1.00 27.64 232 PRO B O 1
ATOM 3474 N N . ALA B 1 233 ? 42.281 23.469 17.410 1.00 25.20 233 ALA B N 1
ATOM 3475 C CA . ALA B 1 233 ? 43.637 23.040 17.043 1.00 24.71 233 ALA B CA 1
ATOM 3476 C C . ALA B 1 233 ? 44.545 24.162 16.621 1.00 26.02 233 ALA B C 1
ATOM 3477 O O . ALA B 1 233 ? 45.745 24.209 17.017 1.00 26.95 233 ALA B O 1
ATOM 3479 N N . ALA B 1 234 ? 44.020 25.068 15.789 1.00 24.05 234 ALA B N 1
ATOM 3480 C CA . ALA B 1 234 ? 44.806 26.158 15.207 1.00 24.16 234 ALA B CA 1
ATOM 3481 C C . ALA B 1 234 ? 45.253 27.262 16.189 1.00 24.97 234 ALA B C 1
ATOM 3482 O O . ALA B 1 234 ? 46.079 28.105 15.870 1.00 25.49 234 ALA B O 1
ATOM 3484 N N . ARG B 1 235 ? 44.622 27.306 17.333 1.00 25.39 235 ARG B N 1
ATOM 3485 C CA . ARG B 1 235 ? 44.871 28.330 18.342 1.00 28.58 235 ARG B CA 1
ATOM 3486 C C . ARG B 1 235 ? 46.215 28.174 19.195 1.00 29.21 235 ARG B C 1
ATOM 3487 O O . ARG B 1 235 ? 46.757 29.164 19.682 1.00 31.04 235 ARG B O 1
ATOM 3495 N N . TYR B 1 236 ? 46.726 26.956 19.329 1.00 27.28 236 TYR B N 1
ATOM 3496 C CA . TYR B 1 236 ? 47.998 26.678 20.031 1.00 30.08 236 TYR B CA 1
ATOM 3497 C C . TYR B 1 236 ? 48.723 25.568 19.300 1.00 29.87 236 TYR B C 1
ATOM 3498 O O . TYR B 1 236 ? 48.090 24.610 18.885 1.00 29.98 236 TYR B O 1
ATOM 3507 N N . SER B 1 237 ? 50.038 25.645 19.187 1.00 31.71 237 SER B N 1
ATOM 3508 C CA . SER B 1 237 ? 50.813 24.467 18.828 1.00 33.39 237 SER B CA 1
ATOM 3509 C C . SER B 1 237 ? 50.710 23.402 19.985 1.00 33.28 237 SER B C 1
ATOM 3510 O O . SER B 1 237 ? 50.456 23.745 21.136 1.00 31.42 237 SER B O 1
ATOM 3513 N N . LEU B 1 238 ? 50.861 22.116 19.656 1.00 34.66 238 LEU B N 1
ATOM 3514 C CA . LEU B 1 238 ? 50.950 21.044 20.664 1.00 35.93 238 LEU B CA 1
ATOM 3515 C C . LEU B 1 238 ? 52.001 21.416 21.728 1.00 37.46 238 LEU B C 1
ATOM 3516 O O . LEU B 1 238 ? 51.807 21.217 22.907 1.00 37.66 238 LEU B O 1
ATOM 3521 N N . GLU B 1 239 ? 53.091 22.032 21.306 1.00 39.25 239 GLU B N 1
ATOM 3522 C CA . GLU B 1 239 ? 54.160 22.382 22.229 1.00 42.50 239 GLU B CA 1
ATOM 3523 C C . GLU B 1 239 ? 53.709 23.452 23.215 1.00 41.06 239 GLU B C 1
ATOM 3524 O O . GLU B 1 239 ? 54.026 23.373 24.394 1.00 42.61 239 GLU B O 1
ATOM 3530 N N . ASP B 1 240 ? 52.952 24.445 22.759 1.00 39.77 240 ASP B N 1
ATOM 3531 C CA . ASP B 1 240 ? 52.433 25.476 23.691 1.00 39.02 240 ASP B CA 1
ATOM 3532 C C . ASP B 1 240 ? 51.299 24.985 24.616 1.00 36.02 240 ASP B C 1
ATOM 3533 O O . ASP B 1 240 ? 51.073 25.560 25.660 1.00 35.37 240 ASP B O 1
ATOM 3538 N N . LEU B 1 241 ? 50.613 23.929 24.206 1.00 33.82 241 LEU B N 1
ATOM 3539 C CA . LEU B 1 241 ? 49.669 23.238 25.070 1.00 33.72 241 LEU B CA 1
ATOM 3540 C C . LEU B 1 241 ? 50.431 22.616 26.236 1.00 34.94 241 LEU B C 1
ATOM 3541 O O . LEU B 1 241 ? 50.076 22.831 27.413 1.00 35.45 241 LEU B O 1
ATOM 3546 N N . HIS B 1 242 ? 51.470 21.837 25.915 1.00 35.29 242 HIS B N 1
ATOM 3547 C CA . HIS B 1 242 ? 52.224 21.096 26.953 1.00 36.86 242 HIS B CA 1
ATOM 3548 C C . HIS B 1 242 ? 52.890 22.010 27.930 1.00 37.87 242 HIS B C 1
ATOM 3549 O O . HIS B 1 242 ? 52.938 21.704 29.114 1.00 39.97 242 HIS B O 1
ATOM 3556 N N . SER B 1 243 ? 53.353 23.163 27.475 1.00 39.35 243 SER B N 1
ATOM 3557 C CA . SER B 1 243 ? 53.972 24.097 28.425 1.00 43.04 243 SER B CA 1
ATOM 3558 C C . SER B 1 243 ? 53.084 25.115 29.162 1.00 42.99 243 SER B C 1
ATOM 3559 O O . SER B 1 243 ? 53.435 25.514 30.274 1.00 44.48 243 SER B O 1
ATOM 3562 N N . ASP B 1 244 ? 51.969 25.541 28.562 1.00 43.07 244 ASP B N 1
ATOM 3563 C CA . ASP B 1 244 ? 51.191 26.707 29.041 1.00 43.87 244 ASP B CA 1
ATOM 3564 C C . ASP B 1 244 ? 49.757 26.350 29.471 1.00 42.58 244 ASP B C 1
ATOM 3565 O O . ASP B 1 244 ? 49.162 27.048 30.304 1.00 44.95 244 ASP B O 1
ATOM 3570 N N . LEU B 1 245 ? 49.150 25.323 28.890 1.00 38.49 245 LEU B N 1
ATOM 3571 C CA . LEU B 1 245 ? 47.775 25.007 29.302 1.00 35.37 245 LEU B CA 1
ATOM 3572 C C . LEU B 1 245 ? 47.685 23.806 30.219 1.00 33.82 245 LEU B C 1
ATOM 3573 O O . LEU B 1 245 ? 46.924 23.832 31.165 1.00 33.34 245 LEU B O 1
ATOM 3578 N N . ILE B 1 246 ? 48.410 22.750 29.880 1.00 32.90 246 ILE B N 1
ATOM 3579 C CA . ILE B 1 246 ? 48.400 21.517 30.644 1.00 33.21 246 ILE B CA 1
ATOM 3580 C C . ILE B 1 246 ? 48.854 21.631 32.119 1.00 32.85 246 ILE B C 1
ATOM 3581 O O . ILE B 1 246 ? 48.209 21.071 33.002 1.00 32.59 246 ILE B O 1
ATOM 3586 N N . PRO B 1 247 ? 49.941 22.373 32.403 1.00 33.84 247 PRO B N 1
ATOM 3587 C CA . PRO B 1 247 ? 50.293 22.554 33.834 1.00 34.34 247 PRO B CA 1
ATOM 3588 C C . PRO B 1 247 ? 49.127 23.179 34.650 1.00 34.35 247 PRO B C 1
ATOM 3589 O O . PRO B 1 247 ? 48.845 22.727 35.716 1.00 33.23 247 PRO B O 1
ATOM 3593 N N . SER B 1 248 ? 48.389 24.140 34.107 1.00 34.54 248 SER B N 1
ATOM 3594 C CA . SER B 1 248 ? 47.189 24.663 34.818 1.00 33.96 248 SER B CA 1
ATOM 3595 C C . SER B 1 248 ? 46.043 23.655 34.996 1.00 32.40 248 SER B C 1
ATOM 3596 O O . SER B 1 248 ? 45.400 23.634 36.053 1.00 32.58 248 SER B O 1
ATOM 3599 N N . LEU B 1 249 ? 45.772 22.846 33.963 1.00 30.98 249 LEU B N 1
ATOM 3600 C CA . LEU B 1 249 ? 44.803 21.776 34.059 1.00 29.06 249 LEU B CA 1
ATOM 3601 C C . LEU B 1 249 ? 45.177 20.779 35.183 1.00 30.11 249 LEU B C 1
ATOM 3602 O O . LEU B 1 249 ? 44.320 20.327 35.949 1.00 28.84 249 LEU B O 1
ATOM 3607 N N . ARG B 1 250 ? 46.456 20.427 35.281 1.00 31.48 250 ARG B N 1
ATOM 3608 C CA . ARG B 1 250 ? 46.911 19.518 36.358 1.00 33.59 250 ARG B CA 1
ATOM 3609 C C . ARG B 1 250 ? 46.604 20.121 37.723 1.00 34.05 250 ARG B C 1
ATOM 3610 O O . ARG B 1 250 ? 46.113 19.424 38.601 1.00 34.50 250 ARG B O 1
ATOM 3618 N N . VAL B 1 251 ? 46.913 21.405 37.900 1.00 34.32 251 VAL B N 1
ATOM 3619 C CA . VAL B 1 251 ? 46.598 22.094 39.159 1.00 34.11 251 VAL B CA 1
ATOM 3620 C C . VAL B 1 251 ? 45.107 22.056 39.479 1.00 32.36 251 VAL B C 1
ATOM 3621 O O . VAL B 1 251 ? 44.716 21.681 40.587 1.00 32.05 251 VAL B O 1
ATOM 3625 N N . THR B 1 252 ? 44.272 22.388 38.495 1.00 31.26 252 THR B N 1
ATOM 3626 C CA . THR B 1 252 ? 42.818 22.371 38.678 1.00 30.53 252 THR B CA 1
ATOM 3627 C C . THR B 1 252 ? 42.270 20.993 39.111 1.00 29.87 252 THR B C 1
ATOM 3628 O O . THR B 1 252 ? 41.413 20.906 40.006 1.00 30.54 252 THR B O 1
ATOM 3632 N N . ALA B 1 253 ? 42.769 19.931 38.481 1.00 29.55 253 ALA B N 1
ATOM 3633 C CA . ALA B 1 253 ? 42.407 18.553 38.811 1.00 29.19 253 ALA B CA 1
ATOM 3634 C C . ALA B 1 253 ? 42.758 18.250 40.266 1.00 31.41 253 ALA B C 1
ATOM 3635 O O . ALA B 1 253 ? 41.962 17.655 40.996 1.00 30.84 253 ALA B O 1
ATOM 3637 N N . THR B 1 254 ? 43.952 18.634 40.704 1.00 33.00 254 THR B N 1
ATOM 3638 C CA . THR B 1 254 ? 44.312 18.375 42.116 1.00 35.41 254 THR B CA 1
ATOM 3639 C C . THR B 1 254 ? 43.456 19.227 43.099 1.00 35.59 254 THR B C 1
ATOM 3640 O O . THR B 1 254 ? 43.055 18.717 44.169 1.00 35.85 254 THR B O 1
ATOM 3644 N N . ASP B 1 255 ? 43.128 20.483 42.743 1.00 34.27 255 ASP B N 1
ATOM 3645 C CA . ASP B 1 255 ? 42.220 21.289 43.569 1.00 33.83 255 ASP B CA 1
ATOM 3646 C C . ASP B 1 255 ? 40.822 20.658 43.713 1.00 34.02 255 ASP B C 1
ATOM 3647 O O . ASP B 1 255 ? 40.215 20.662 44.805 1.00 33.96 255 ASP B O 1
ATOM 3652 N N . ILE B 1 256 ? 40.298 20.125 42.614 1.00 33.33 256 ILE B N 1
ATOM 3653 C CA . ILE B 1 256 ? 39.001 19.471 42.648 1.00 31.96 256 ILE B CA 1
ATOM 3654 C C . ILE B 1 256 ? 39.055 18.226 43.507 1.00 35.07 256 ILE B C 1
ATOM 3655 O O . ILE B 1 256 ? 38.149 18.015 44.348 1.00 36.02 256 ILE B O 1
ATOM 3660 N N . GLU B 1 257 ? 40.075 17.384 43.278 1.00 35.72 257 GLU B N 1
ATOM 3661 C CA . GLU B 1 257 ? 40.332 16.192 44.078 1.00 37.69 257 GLU B CA 1
ATOM 3662 C C . GLU B 1 257 ? 40.352 16.467 45.575 1.00 39.03 257 GLU B C 1
ATOM 3663 O O . GLU B 1 257 ? 39.828 15.681 46.362 1.00 38.45 257 GLU B O 1
ATOM 3669 N N . GLN B 1 258 ? 41.061 17.513 45.980 1.00 39.39 258 GLN B N 1
ATOM 3670 C CA . GLN B 1 258 ? 41.181 17.801 47.399 1.00 42.11 258 GLN B CA 1
ATOM 3671 C C . GLN B 1 258 ? 39.833 18.239 47.983 1.00 39.86 258 GLN B C 1
ATOM 3672 O O . GLN B 1 258 ? 39.500 17.847 49.069 1.00 41.03 258 GLN B O 1
ATOM 3678 N N . ASP B 1 259 ? 39.087 19.083 47.295 1.00 37.92 259 ASP B N 1
ATOM 3679 C CA . ASP B 1 259 ? 37.747 19.444 47.762 1.00 37.61 259 ASP B CA 1
ATOM 3680 C C . ASP B 1 259 ? 36.793 18.252 47.876 1.00 37.48 259 ASP B C 1
ATOM 3681 O O . ASP B 1 259 ? 36.078 18.103 48.869 1.00 36.93 259 ASP B O 1
ATOM 3686 N N . LEU B 1 260 ? 36.834 17.396 46.893 1.00 37.33 260 LEU B N 1
ATOM 3687 C CA . LEU B 1 260 ? 35.916 16.311 46.766 1.00 38.88 260 LEU B CA 1
ATOM 3688 C C . LEU B 1 260 ? 36.144 15.321 47.870 1.00 40.10 260 LEU B C 1
ATOM 3689 O O . LEU B 1 260 ? 35.235 14.772 48.403 1.00 41.26 260 LEU B O 1
ATOM 3694 N N . ALA B 1 261 ? 37.393 15.110 48.189 1.00 40.89 261 ALA B N 1
ATOM 3695 C CA . ALA B 1 261 ? 37.804 14.238 49.249 1.00 42.40 261 ALA B CA 1
ATOM 3696 C C . ALA B 1 261 ? 37.316 14.737 50.617 1.00 43.26 261 ALA B C 1
ATOM 3697 O O . ALA B 1 261 ? 36.906 13.920 51.449 1.00 44.53 261 ALA B O 1
ATOM 3699 N N . THR B 1 262 ? 37.399 16.048 50.863 1.00 42.09 262 THR B N 1
ATOM 3700 C CA . THR B 1 262 ? 36.864 16.634 52.093 1.00 41.74 262 THR B CA 1
ATOM 3701 C C . THR B 1 262 ? 35.347 16.511 52.136 1.00 42.22 262 THR B C 1
ATOM 3702 O O . THR B 1 262 ? 34.766 16.212 53.194 1.00 43.30 262 THR B O 1
ATOM 3706 N N . VAL B 1 263 ? 34.701 16.749 51.019 1.00 41.33 263 VAL B N 1
ATOM 3707 C CA . VAL B 1 263 ? 33.289 16.528 50.925 1.00 41.65 263 VAL B CA 1
ATOM 3708 C C . VAL B 1 263 ? 32.825 15.091 51.161 1.00 43.86 263 VAL B C 1
ATOM 3709 O O . VAL B 1 263 ? 31.823 14.880 51.760 1.00 43.23 263 VAL B O 1
ATOM 3713 N N . ASN B 1 264 ? 33.584 14.112 50.726 1.00 46.05 264 ASN B N 1
ATOM 3714 C CA . ASN B 1 264 ? 33.075 12.763 50.620 1.00 48.58 264 ASN B CA 1
ATOM 3715 C C . ASN B 1 264 ? 33.625 11.960 51.738 1.00 50.73 264 ASN B C 1
ATOM 3716 O O . ASN B 1 264 ? 33.433 10.778 51.812 1.00 52.81 264 ASN B O 1
ATOM 3721 N N . ARG B 1 265 ? 34.358 12.631 52.590 1.00 51.55 265 ARG B N 1
ATOM 3722 C CA . ARG B 1 265 ? 34.787 12.083 53.851 1.00 53.47 265 ARG B CA 1
ATOM 3723 C C . ARG B 1 265 ? 33.553 11.707 54.704 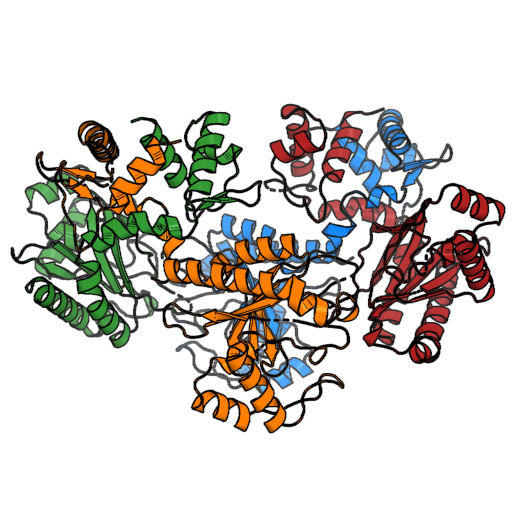1.00 55.21 265 ARG B C 1
ATOM 3724 O O . ARG B 1 265 ? 32.669 12.550 54.941 1.00 55.62 265 ARG B O 1
ATOM 3732 N N . VAL C 1 17 ? 36.286 38.320 73.497 1.00 89.47 17 VAL C N 1
ATOM 3733 C CA . VAL C 1 17 ? 36.833 38.326 72.085 1.00 87.34 17 VAL C CA 1
ATOM 3734 C C . VAL C 1 17 ? 35.773 38.543 70.985 1.00 84.20 17 VAL C C 1
ATOM 3735 O O . VAL C 1 17 ? 35.321 37.589 70.318 1.00 79.43 17 VAL C O 1
ATOM 3739 N N . GLN C 1 18 ? 35.410 39.802 70.772 1.00 87.58 18 GLN C N 1
ATOM 3740 C CA . GLN C 1 18 ? 34.387 40.146 69.790 1.00 85.82 18 GLN C CA 1
ATOM 3741 C C . GLN C 1 18 ? 34.724 39.727 68.355 1.00 82.30 18 GLN C C 1
ATOM 3742 O O . GLN C 1 18 ? 33.822 39.313 67.618 1.00 79.10 18 GLN C O 1
ATOM 3748 N N . SER C 1 19 ? 36.001 39.809 67.963 1.00 83.60 19 SER C N 1
ATOM 3749 C CA . SER C 1 19 ? 36.444 39.353 66.619 1.00 80.91 19 SER C CA 1
ATOM 3750 C C . SER C 1 19 ? 35.938 37.951 66.267 1.00 74.73 19 SER C C 1
ATOM 3751 O O . SER C 1 19 ? 35.460 37.723 65.159 1.00 72.17 19 SER C O 1
ATOM 3754 N N . LEU C 1 20 ? 36.054 37.018 67.217 1.00 73.04 20 LEU C N 1
ATOM 3755 C CA . LEU C 1 20 ? 35.694 35.619 67.000 1.00 68.06 20 LEU C CA 1
ATOM 3756 C C . LEU C 1 20 ? 34.189 35.453 66.805 1.00 65.74 20 LEU C C 1
ATOM 3757 O O . LEU C 1 20 ? 33.741 34.835 65.825 1.00 62.59 20 LEU C O 1
ATOM 3762 N N . ALA C 1 21 ? 33.415 36.018 67.734 1.00 67.41 21 ALA C N 1
ATOM 3763 C CA . ALA C 1 21 ? 31.960 35.975 67.652 1.00 66.03 21 ALA C CA 1
ATOM 3764 C C . ALA C 1 21 ? 31.486 36.393 66.239 1.00 65.18 21 ALA C C 1
ATOM 3765 O O . ALA C 1 21 ? 30.747 35.643 65.559 1.00 62.22 21 ALA C O 1
ATOM 3767 N N . ARG C 1 22 ? 31.979 37.558 65.810 1.00 67.48 22 ARG C N 1
ATOM 3768 C CA . ARG C 1 22 ? 31.663 38.167 64.540 1.00 67.34 22 ARG C CA 1
ATOM 3769 C C . ARG C 1 22 ? 32.147 37.373 63.339 1.00 63.81 22 ARG C C 1
ATOM 3770 O O . ARG C 1 22 ? 31.437 37.288 62.333 1.00 62.35 22 ARG C O 1
ATOM 3778 N N . GLY C 1 23 ? 33.351 36.810 63.424 1.00 62.87 23 GLY C N 1
ATOM 3779 C CA . GLY C 1 23 ? 33.863 35.939 62.360 1.00 59.38 23 GLY C CA 1
ATOM 3780 C C . GLY C 1 23 ? 33.012 34.681 62.225 1.00 55.91 23 GLY C C 1
ATOM 3781 O O . GLY C 1 23 ? 32.688 34.239 61.107 1.00 53.07 23 GLY C O 1
ATOM 3782 N N . LEU C 1 24 ? 32.627 34.110 63.365 1.00 54.95 24 LEU C N 1
ATOM 3783 C CA . LEU C 1 24 ? 31.756 32.935 63.361 1.00 51.38 24 LEU C CA 1
ATOM 3784 C C . LEU C 1 24 ? 30.373 33.300 62.834 1.00 51.50 24 LEU C C 1
ATOM 3785 O O . LEU C 1 24 ? 29.742 32.515 62.117 1.00 49.14 24 LEU C O 1
ATOM 3790 N N . ALA C 1 25 ? 29.924 34.519 63.136 1.00 54.99 25 ALA C N 1
ATOM 3791 C CA . ALA C 1 25 ? 28.641 35.009 62.613 1.00 56.17 25 ALA C CA 1
ATOM 3792 C C . ALA C 1 25 ? 28.617 35.111 61.078 1.00 55.56 25 ALA C C 1
ATOM 3793 O O . ALA C 1 25 ? 27.592 34.825 60.446 1.00 55.43 25 ALA C O 1
ATOM 3795 N N . VAL C 1 26 ? 29.745 35.508 60.487 1.00 56.29 26 VAL C N 1
ATOM 3796 C CA . VAL C 1 26 ? 29.904 35.537 59.034 1.00 56.02 26 VAL C CA 1
ATOM 3797 C C . VAL C 1 26 ? 29.753 34.127 58.465 1.00 53.12 26 VAL C C 1
ATOM 3798 O O . VAL C 1 26 ? 28.931 33.896 57.569 1.00 52.57 26 VAL C O 1
ATOM 3802 N N . ILE C 1 27 ? 30.531 33.183 58.991 1.00 51.77 27 ILE C N 1
ATOM 3803 C CA . ILE C 1 27 ? 30.416 31.788 58.545 1.00 49.77 27 ILE C CA 1
ATOM 3804 C C . ILE C 1 27 ? 28.973 31.275 58.642 1.00 49.24 27 ILE C C 1
ATOM 3805 O O . ILE C 1 27 ? 28.456 30.709 57.690 1.00 47.40 27 ILE C O 1
ATOM 3810 N N . ARG C 1 28 ? 28.344 31.503 59.790 1.00 50.93 28 ARG C N 1
ATOM 3811 C CA . ARG C 1 28 ? 26.983 31.043 60.048 1.00 52.88 28 ARG C CA 1
ATOM 3812 C C . ARG C 1 28 ? 25.913 31.535 59.072 1.00 54.37 28 ARG C C 1
ATOM 3813 O O . ARG C 1 28 ? 24.874 30.906 58.959 1.00 54.80 28 ARG C O 1
ATOM 3821 N N . CYS C 1 29 ? 26.155 32.643 58.375 1.00 56.63 29 CYS C N 1
ATOM 3822 C CA . CYS C 1 29 ? 25.128 33.234 57.490 1.00 59.01 29 CYS C CA 1
ATOM 3823 C C . CYS C 1 29 ? 25.121 32.657 56.053 1.00 58.15 29 CYS C C 1
ATOM 3824 O O . CYS C 1 29 ? 24.436 33.179 55.138 1.00 60.48 29 CYS C O 1
ATOM 3827 N N . PHE C 1 30 ? 25.918 31.619 55.838 1.00 55.32 30 PHE C N 1
ATOM 3828 C CA . PHE C 1 30 ? 25.868 30.844 54.609 1.00 54.38 30 PHE C CA 1
ATOM 3829 C C . PHE C 1 30 ? 25.040 29.555 54.896 1.00 54.47 30 PHE C C 1
ATOM 3830 O O . PHE C 1 30 ? 25.181 28.926 55.950 1.00 51.20 30 PHE C O 1
ATOM 3838 N N . ASP C 1 31 ? 24.157 29.193 53.960 1.00 56.40 31 ASP C N 1
ATOM 3839 C CA . ASP C 1 31 ? 23.382 27.952 54.081 1.00 57.59 31 ASP C CA 1
ATOM 3840 C C . ASP C 1 31 ? 23.053 27.296 52.723 1.00 58.74 31 ASP C C 1
ATOM 3841 O O . ASP C 1 31 ? 23.417 27.822 51.657 1.00 59.14 31 ASP C O 1
ATOM 3846 N N . HIS C 1 32 ? 22.369 26.154 52.752 1.00 59.17 32 HIS C N 1
ATOM 3847 C CA . HIS C 1 32 ? 21.978 25.518 51.499 1.00 61.10 32 HIS C CA 1
ATOM 3848 C C . HIS C 1 32 ? 21.314 26.542 50.570 1.00 63.18 32 HIS C C 1
ATOM 3849 O O . HIS C 1 32 ? 21.528 26.501 49.354 1.00 64.23 32 HIS C O 1
ATOM 3856 N N . ARG C 1 33 ? 20.546 27.474 51.144 1.00 64.43 33 ARG C N 1
ATOM 3857 C CA . ARG C 1 33 ? 19.822 28.478 50.352 1.00 67.04 33 ARG C CA 1
ATOM 3858 C C . ARG C 1 33 ? 20.711 29.641 49.902 1.00 66.01 33 ARG C C 1
ATOM 3859 O O . ARG C 1 33 ? 20.513 30.195 48.805 1.00 68.20 33 ARG C O 1
ATOM 3861 N N . ASN C 1 34 ? 21.679 30.005 50.749 1.00 63.30 34 ASN C N 1
ATOM 3862 C CA . ASN C 1 34 ? 22.592 31.147 50.511 1.00 62.48 34 ASN C CA 1
ATOM 3863 C C . ASN C 1 34 ? 24.070 30.750 50.521 1.00 59.05 34 ASN C C 1
ATOM 3864 O O . ASN C 1 34 ? 24.804 31.029 51.468 1.00 57.19 34 ASN C O 1
ATOM 3869 N N . GLN C 1 35 ? 24.491 30.080 49.459 1.00 57.72 35 GLN C N 1
ATOM 3870 C CA . GLN C 1 35 ? 25.839 29.523 49.382 1.00 55.09 35 GLN C CA 1
ATOM 3871 C C . GLN C 1 35 ? 26.807 30.562 48.832 1.00 55.85 35 GLN C C 1
ATOM 3872 O O . GLN C 1 35 ? 27.984 30.606 49.196 1.00 54.20 35 GLN C O 1
ATOM 3878 N N . ARG C 1 36 ? 26.277 31.404 47.949 1.00 58.42 36 ARG C N 1
ATOM 3879 C CA . ARG C 1 36 ? 27.010 32.530 47.406 1.00 60.40 36 ARG C CA 1
ATOM 3880 C C . ARG C 1 36 ? 26.382 33.821 47.933 1.00 62.23 36 ARG C C 1
ATOM 3881 O O . ARG C 1 36 ? 25.168 34.003 47.829 1.00 63.12 36 ARG C O 1
ATOM 3889 N N . ARG C 1 37 ? 27.218 34.646 48.582 1.00 62.99 37 ARG C N 1
ATOM 3890 C CA . ARG C 1 37 ? 26.865 35.975 49.102 1.00 66.21 37 ARG C CA 1
ATOM 3891 C C . ARG C 1 37 ? 27.888 37.015 48.646 1.00 68.58 37 ARG C C 1
ATOM 3892 O O . ARG C 1 37 ? 29.074 36.715 48.538 1.00 67.69 37 ARG C O 1
ATOM 3900 N N . THR C 1 38 ? 27.437 38.240 48.392 1.00 72.31 38 THR C N 1
ATOM 3901 C CA . THR C 1 38 ? 28.367 39.346 48.122 1.00 75.65 38 THR C CA 1
ATOM 3902 C C . THR C 1 38 ? 28.847 40.011 49.429 1.00 76.84 38 THR C C 1
ATOM 3903 O O . THR C 1 38 ? 28.322 39.713 50.511 1.00 74.86 38 THR C O 1
ATOM 3907 N N . LEU C 1 39 ? 29.855 40.883 49.316 1.00 80.33 39 LEU C N 1
ATOM 3908 C CA . LEU C 1 39 ? 30.280 41.769 50.415 1.00 83.24 39 LEU C CA 1
ATOM 3909 C C . LEU C 1 39 ? 29.092 42.490 51.074 1.00 85.40 39 LEU C C 1
ATOM 3910 O O . LEU C 1 39 ? 28.945 42.444 52.292 1.00 84.62 39 LEU C O 1
ATOM 3911 N N . SER C 1 40 ? 28.243 43.120 50.256 1.00 88.65 40 SER C N 1
ATOM 3912 C CA . SER C 1 40 ? 27.010 43.791 50.708 1.00 91.75 40 SER C CA 1
ATOM 3913 C C . SER C 1 40 ? 26.035 42.880 51.471 1.00 88.93 40 SER C C 1
ATOM 3914 O O . SER C 1 40 ? 25.608 43.219 52.586 1.00 89.55 40 SER C O 1
ATOM 3915 N N . ASP C 1 41 ? 25.692 41.740 50.855 1.00 86.06 41 ASP C N 1
ATOM 3916 C CA . ASP C 1 41 ? 24.837 40.701 51.451 1.00 83.56 41 ASP C CA 1
ATOM 3917 C C . ASP C 1 41 ? 25.288 40.241 52.842 1.00 81.64 41 ASP C C 1
ATOM 3918 O O . ASP C 1 41 ? 24.448 40.068 53.741 1.00 82.16 41 ASP C O 1
ATOM 3919 N N . VAL C 1 42 ? 26.601 40.054 53.027 1.00 80.23 42 VAL C N 1
ATOM 3920 C CA . VAL C 1 42 ? 27.171 39.549 54.305 1.00 77.82 42 VAL C CA 1
ATOM 3921 C C . VAL C 1 42 ? 27.074 40.570 55.461 1.00 81.31 42 VAL C C 1
ATOM 3922 O O . VAL C 1 42 ? 26.699 40.215 56.591 1.00 80.48 42 VAL C O 1
ATOM 3926 N N . ALA C 1 43 ? 27.415 41.825 55.166 1.00 85.23 43 ALA C N 1
ATOM 3927 C CA . ALA C 1 43 ? 27.324 42.921 56.131 1.00 89.30 43 ALA C CA 1
ATOM 3928 C C . ALA C 1 43 ? 25.885 43.153 56.625 1.00 91.05 43 ALA C C 1
ATOM 3929 O O . ALA C 1 43 ? 25.661 43.399 57.813 1.00 92.10 43 ALA C O 1
ATOM 3931 N N . ARG C 1 44 ? 24.921 43.066 55.708 1.00 91.65 44 ARG C N 1
ATOM 3932 C CA . ARG C 1 44 ? 23.505 43.152 56.061 1.00 93.83 44 ARG C CA 1
ATOM 3933 C C . ARG C 1 44 ? 23.086 41.962 56.944 1.00 90.50 44 ARG C C 1
ATOM 3934 O O . ARG C 1 44 ? 22.301 42.137 57.875 1.00 92.32 44 ARG C O 1
ATOM 3936 N N . ALA C 1 45 ? 23.637 40.778 56.656 1.00 86.20 45 ALA C N 1
ATOM 3937 C CA . ALA C 1 45 ? 23.272 39.519 57.328 1.00 83.65 45 ALA C CA 1
ATOM 3938 C C . ALA C 1 45 ? 23.722 39.360 58.799 1.00 83.63 45 ALA C C 1
ATOM 3939 O O . ALA C 1 45 ? 23.162 38.533 59.530 1.00 82.51 45 ALA C O 1
ATOM 3940 N N . THR C 1 46 ? 24.730 40.130 59.223 1.00 85.41 46 THR C N 1
ATOM 3941 C CA . THR C 1 46 ? 25.221 40.098 60.617 1.00 85.97 46 THR C CA 1
ATOM 3942 C C . THR C 1 46 ? 25.312 41.478 61.299 1.00 91.07 46 THR C C 1
ATOM 3943 O O . THR C 1 46 ? 26.001 41.635 62.319 1.00 92.10 46 THR C O 1
ATOM 3944 N N . ASP C 1 47 ? 24.608 42.465 60.739 1.00 95.00 47 ASP C N 1
ATOM 3945 C CA . ASP C 1 47 ? 24.621 43.862 61.219 1.00 100.71 47 ASP C CA 1
ATOM 3946 C C . ASP C 1 47 ? 26.029 44.497 61.307 1.00 102.05 47 ASP C C 1
ATOM 3947 O O . ASP C 1 47 ? 26.225 45.478 62.029 1.00 106.81 47 ASP C O 1
ATOM 3949 N N . LEU C 1 48 ? 26.990 43.940 60.561 1.00 98.68 48 LEU C N 1
ATOM 3950 C CA . LEU C 1 48 ? 28.389 44.409 60.553 1.00 99.86 48 LEU C CA 1
ATOM 3951 C C . LEU C 1 48 ? 28.605 45.575 59.573 1.00 104.10 48 LEU C C 1
ATOM 3952 O O . LEU C 1 48 ? 27.852 45.724 58.607 1.00 104.43 48 LEU C O 1
ATOM 3955 N N . THR C 1 49 ? 29.628 46.401 59.828 1.00 107.76 49 THR C N 1
ATOM 3956 C CA . THR C 1 49 ? 29.950 47.537 58.958 1.00 112.21 49 THR C CA 1
ATOM 3957 C C . THR C 1 49 ? 30.545 47.083 57.613 1.00 109.69 49 THR C C 1
ATOM 3958 O O . THR C 1 49 ? 30.458 45.899 57.255 1.00 104.16 49 THR C O 1
ATOM 3960 N N . ARG C 1 50 ? 31.146 48.034 56.873 1.00 114.21 50 ARG C N 1
ATOM 3961 C CA . ARG C 1 50 ? 31.600 47.775 55.489 1.00 112.77 50 ARG C CA 1
ATOM 3962 C C . ARG C 1 50 ? 33.032 47.215 55.437 1.00 111.14 50 ARG C C 1
ATOM 3963 O O . ARG C 1 50 ? 33.247 46.094 54.932 1.00 106.33 50 ARG C O 1
ATOM 3964 N N . ALA C 1 51 ? 34.001 48.008 55.938 1.00 115.50 51 ALA C N 1
ATOM 3965 C CA . ALA C 1 51 ? 35.386 47.530 56.139 1.00 114.67 51 ALA C CA 1
ATOM 3966 C C . ALA C 1 51 ? 35.421 46.327 57.104 1.00 108.83 51 ALA C C 1
ATOM 3967 O O . ALA C 1 51 ? 36.397 45.565 57.118 1.00 107.24 51 ALA C O 1
ATOM 3968 N N . THR C 1 52 ? 34.342 46.173 57.886 1.00 106.15 52 THR C N 1
ATOM 3969 C CA . THR C 1 52 ? 34.222 45.166 58.944 1.00 101.02 52 THR C CA 1
ATOM 3970 C C . THR C 1 52 ? 33.929 43.802 58.364 1.00 94.52 52 THR C C 1
ATOM 3971 O O . THR C 1 52 ? 34.640 42.846 58.654 1.00 91.62 52 THR C O 1
ATOM 3972 N N . ALA C 1 53 ? 32.871 43.727 57.551 1.00 92.46 53 ALA C N 1
ATOM 3973 C CA . ALA C 1 53 ? 32.566 42.552 56.737 1.00 86.57 53 ALA C CA 1
ATOM 3974 C C . ALA C 1 53 ? 33.761 42.275 55.829 1.00 86.39 53 ALA C C 1
ATOM 3975 O O . ALA C 1 53 ? 34.235 41.138 55.757 1.00 83.09 53 ALA C O 1
ATOM 3976 N N . ARG C 1 54 ? 34.257 43.329 55.171 1.00 90.36 54 ARG C N 1
ATOM 3977 C CA . ARG C 1 54 ? 35.466 43.275 54.332 1.00 91.40 54 ARG C CA 1
ATOM 3978 C C . ARG C 1 54 ? 36.618 42.468 54.958 1.00 89.90 54 ARG C C 1
ATOM 3979 O O . ARG C 1 54 ? 37.102 41.503 54.360 1.00 87.73 54 ARG C O 1
ATOM 3980 N N . ARG C 1 55 ? 37.027 42.856 56.170 1.00 91.55 55 ARG C N 1
ATOM 3981 C CA . ARG C 1 55 ? 38.197 42.278 56.854 1.00 91.27 55 ARG C CA 1
ATOM 3982 C C . ARG C 1 55 ? 38.015 40.802 57.210 1.00 85.39 55 ARG C C 1
ATOM 3983 O O . ARG C 1 55 ? 38.898 39.972 56.952 1.00 84.80 55 ARG C O 1
ATOM 3984 N N . PHE C 1 56 ? 36.865 40.484 57.800 1.00 81.24 56 PHE C N 1
ATOM 3985 C CA . PHE C 1 56 ? 36.557 39.125 58.202 1.00 75.59 56 PHE C CA 1
ATOM 3986 C C . PHE C 1 56 ? 36.521 38.182 57.001 1.00 72.30 56 PHE C C 1
ATOM 3987 O O . PHE C 1 56 ? 37.071 37.080 57.060 1.00 70.22 56 PHE C O 1
ATOM 3995 N N . LEU C 1 57 ? 35.904 38.632 55.910 1.00 71.97 57 LEU C N 1
ATOM 3996 C CA . LEU C 1 57 ? 35.733 37.800 54.725 1.00 68.77 57 LEU C CA 1
ATOM 3997 C C . LEU C 1 57 ? 37.075 37.440 54.049 1.00 70.73 57 LEU C C 1
ATOM 3998 O O . LEU C 1 57 ? 37.288 36.299 53.626 1.00 68.21 57 LEU C O 1
ATOM 4003 N N . LEU C 1 58 ? 37.983 38.417 53.994 1.00 75.30 58 LEU C N 1
ATOM 4004 C CA . LEU C 1 58 ? 39.300 38.258 53.379 1.00 78.21 58 LEU C CA 1
ATOM 4005 C C . LEU C 1 58 ? 40.265 37.495 54.290 1.00 78.06 58 LEU C C 1
ATOM 4006 O O . LEU C 1 58 ? 41.200 36.845 53.813 1.00 79.67 58 LEU C O 1
ATOM 4008 N N . THR C 1 59 ? 40.045 37.593 55.600 1.00 77.06 59 THR C N 1
ATOM 4009 C CA . THR C 1 59 ? 40.708 36.710 56.581 1.00 75.98 59 THR C CA 1
ATOM 4010 C C . THR C 1 59 ? 40.337 35.254 56.294 1.00 70.99 59 THR C C 1
ATOM 4011 O O . THR C 1 59 ? 41.205 34.378 56.198 1.00 71.31 59 THR C O 1
ATOM 4015 N N . LEU C 1 60 ? 39.035 35.021 56.169 1.00 66.89 60 LEU C N 1
ATOM 4016 C CA . LEU C 1 60 ? 38.501 33.708 55.842 1.00 62.92 60 LEU C CA 1
ATOM 4017 C C . LEU C 1 60 ? 39.052 33.226 54.515 1.00 63.53 60 LEU C C 1
ATOM 4018 O O . LEU C 1 60 ? 39.458 32.064 54.415 1.00 62.62 60 LEU C O 1
ATOM 4023 N N . VAL C 1 61 ? 39.119 34.118 53.524 1.00 65.65 61 VAL C N 1
ATOM 4024 C CA . VAL C 1 61 ? 39.739 33.765 52.245 1.00 67.25 61 VAL C CA 1
ATOM 4025 C C . VAL C 1 61 ? 41.206 33.352 52.453 1.00 70.55 61 VAL C C 1
ATOM 4026 O O . VAL C 1 61 ? 41.638 32.323 51.913 1.00 70.87 61 VAL C O 1
ATOM 4030 N N . GLU C 1 62 ? 41.940 34.124 53.255 1.00 72.78 62 GLU C N 1
ATOM 4031 C CA . GLU C 1 62 ? 43.323 33.803 53.602 1.00 76.30 62 GLU C CA 1
ATOM 4032 C C . GLU C 1 62 ? 43.445 32.424 54.260 1.00 73.47 62 GLU C C 1
ATOM 4033 O O . GLU C 1 62 ? 44.258 31.600 53.833 1.00 74.94 62 GLU C O 1
ATOM 4034 N N . LEU C 1 63 ? 42.628 32.177 55.288 1.00 69.55 63 LEU C N 1
ATOM 4035 C CA . LEU C 1 63 ? 42.583 30.881 55.987 1.00 67.08 63 LEU C CA 1
ATOM 4036 C C . LEU C 1 63 ? 42.150 29.681 55.128 1.00 63.83 63 LEU C C 1
ATOM 4037 O O . LEU C 1 63 ? 42.403 28.538 55.495 1.00 63.31 63 LEU C O 1
ATOM 4042 N N . GLY C 1 64 ? 41.481 29.943 54.009 1.00 62.41 64 GLY C N 1
ATOM 4043 C CA . GLY C 1 64 ? 41.059 28.891 53.076 1.00 60.35 64 GLY C CA 1
ATOM 4044 C C . GLY C 1 64 ? 39.665 28.360 53.350 1.00 56.00 64 GLY C C 1
ATOM 4045 O O . GLY C 1 64 ? 39.302 27.270 52.856 1.00 55.19 64 GLY C O 1
ATOM 4046 N N . TYR C 1 65 ? 38.879 29.112 54.135 1.00 54.44 65 TYR C N 1
ATOM 4047 C CA . TYR C 1 65 ? 37.521 28.680 54.549 1.00 50.47 65 TYR C CA 1
ATOM 4048 C C . TYR C 1 65 ? 36.451 29.262 53.651 1.00 49.56 65 TYR C C 1
ATOM 4049 O O . TYR C 1 65 ? 35.335 28.724 53.537 1.00 46.48 65 TYR C O 1
ATOM 4058 N N . VAL C 1 66 ? 36.806 30.390 53.054 1.00 50.87 66 VAL C N 1
ATOM 4059 C CA . VAL C 1 66 ? 35.965 31.090 52.113 1.00 51.22 66 VAL C CA 1
ATOM 4060 C C . VAL C 1 66 ? 36.779 31.292 50.822 1.00 53.62 66 VAL C C 1
ATOM 4061 O O . VAL C 1 66 ? 37.999 31.485 50.862 1.00 55.32 66 VAL C O 1
ATOM 4065 N N . ALA C 1 67 ? 36.111 31.153 49.685 1.00 53.37 67 ALA C N 1
ATOM 4066 C CA . ALA C 1 67 ? 36.743 31.484 48.417 1.00 56.81 67 ALA C CA 1
ATOM 4067 C C . ALA C 1 67 ? 35.903 32.537 47.713 1.00 58.35 67 ALA C C 1
ATOM 4068 O O . ALA C 1 67 ? 34.724 32.737 48.045 1.00 56.07 67 ALA C O 1
ATOM 4070 N N . THR C 1 68 ? 36.516 33.210 46.741 1.00 62.43 68 THR C N 1
ATOM 4071 C CA . THR C 1 68 ? 35.873 34.313 46.072 1.00 65.13 68 THR C CA 1
ATOM 4072 C C . THR C 1 68 ? 36.214 34.401 44.570 1.00 69.13 68 THR C C 1
ATOM 4073 O O . THR C 1 68 ? 37.312 34.028 44.142 1.00 71.38 68 THR C O 1
ATOM 4077 N N . ASP C 1 69 ? 35.266 34.892 43.779 1.00 70.92 69 ASP C N 1
ATOM 4078 C CA . ASP C 1 69 ? 35.542 35.202 42.372 1.00 76.65 69 ASP C CA 1
ATOM 4079 C C . ASP C 1 69 ? 35.730 36.703 42.161 1.00 80.45 69 ASP C C 1
ATOM 4080 O O . ASP C 1 69 ? 35.600 37.199 41.043 1.00 84.39 69 ASP C O 1
ATOM 4085 N N . GLY C 1 70 ? 36.023 37.408 43.254 1.00 81.19 70 GLY C N 1
ATOM 4086 C CA . GLY C 1 70 ? 36.159 38.869 43.275 1.00 85.36 70 GLY C CA 1
ATOM 4087 C C . GLY C 1 70 ? 34.873 39.656 43.512 1.00 85.00 70 GLY C C 1
ATOM 4088 O O . GLY C 1 70 ? 34.924 40.865 43.757 1.00 88.87 70 GLY C O 1
ATOM 4089 N N . SER C 1 71 ? 33.730 38.976 43.416 1.00 81.63 71 SER C N 1
ATOM 4090 C CA . SER C 1 71 ? 32.407 39.554 43.664 1.00 80.91 71 SER C CA 1
ATOM 4091 C C . SER C 1 71 ? 31.566 38.692 44.625 1.00 76.66 71 SER C C 1
ATOM 4092 O O . SER C 1 71 ? 30.953 39.233 45.549 1.00 76.99 71 SER C O 1
ATOM 4095 N N . ALA C 1 72 ? 31.506 37.377 44.404 1.00 72.80 72 ALA C N 1
ATOM 4096 C CA . ALA C 1 72 ? 30.782 36.490 45.326 1.00 68.48 72 ALA C CA 1
ATOM 4097 C C . ALA C 1 72 ? 31.750 35.854 46.282 1.00 66.24 72 ALA C C 1
ATOM 4098 O O . ALA C 1 72 ? 32.943 35.782 45.987 1.00 67.59 72 ALA C O 1
ATOM 4100 N N . PHE C 1 73 ? 31.209 35.416 47.427 1.00 62.98 73 PHE C N 1
ATOM 4101 C CA . PHE C 1 73 ? 31.899 34.640 48.465 1.00 60.04 73 PHE C CA 1
ATOM 4102 C C . PHE C 1 73 ? 31.099 33.377 48.772 1.00 55.90 73 PHE C C 1
ATOM 4103 O O . PHE C 1 73 ? 29.873 33.399 48.829 1.00 55.79 73 PHE C O 1
ATOM 4111 N N . TRP C 1 74 ? 31.804 32.272 48.951 1.00 53.11 74 TRP C N 1
ATOM 4112 C CA . TRP C 1 74 ? 31.181 31.020 49.353 1.00 49.29 74 TRP C CA 1
ATOM 4113 C C . TRP C 1 74 ? 32.111 30.336 50.357 1.00 46.76 74 TRP C C 1
ATOM 4114 O O . TRP C 1 74 ? 33.313 30.641 50.414 1.00 46.94 74 TRP C O 1
ATOM 4125 N N . LEU C 1 75 ? 31.549 29.410 51.140 1.00 43.87 75 LEU C N 1
ATOM 4126 C CA . LEU C 1 75 ? 32.339 28.609 52.054 1.00 41.59 75 LEU C CA 1
ATOM 4127 C C . LEU C 1 75 ? 32.958 27.479 51.253 1.00 41.82 75 LEU C C 1
ATOM 4128 O O . LEU C 1 75 ? 32.367 27.010 50.253 1.00 42.64 75 LEU C O 1
ATOM 4133 N N . THR C 1 76 ? 34.142 27.043 51.662 1.00 41.38 76 THR C N 1
ATOM 4134 C CA . THR C 1 76 ? 34.834 25.991 50.928 1.00 41.85 76 THR C CA 1
ATOM 4135 C C . THR C 1 76 ? 34.597 24.717 51.696 1.00 38.65 76 THR C C 1
ATOM 4136 O O . THR C 1 76 ? 34.185 24.783 52.879 1.00 37.72 76 THR C O 1
ATOM 4140 N N . PRO C 1 77 ? 34.879 23.553 51.071 1.00 51.70 77 PRO C N 1
ATOM 4141 C CA . PRO C 1 77 ? 34.792 22.324 51.871 1.00 49.39 77 PRO C CA 1
ATOM 4142 C C . PRO C 1 77 ? 35.665 22.320 53.141 1.00 48.34 77 PRO C C 1
ATOM 4143 O O . PRO C 1 77 ? 35.431 21.512 54.036 1.00 46.96 77 PRO C O 1
ATOM 4147 N N . ARG C 1 78 ? 36.636 23.221 53.243 1.00 48.21 78 ARG C N 1
ATOM 4148 C CA . ARG C 1 78 ? 37.473 23.245 54.418 1.00 47.29 78 ARG C CA 1
ATOM 4149 C C . ARG C 1 78 ? 36.712 23.603 55.707 1.00 45.63 78 ARG C C 1
ATOM 4150 O O . ARG C 1 78 ? 37.051 23.127 56.777 1.00 45.81 78 ARG C O 1
ATOM 4158 N N . VAL C 1 79 ? 35.674 24.417 55.593 1.00 44.00 79 VAL C N 1
ATOM 4159 C CA . VAL C 1 79 ? 34.760 24.669 56.708 1.00 41.93 79 VAL C CA 1
ATOM 4160 C C . VAL C 1 79 ? 34.309 23.382 57.409 1.00 41.05 79 VAL C C 1
ATOM 4161 O O . VAL C 1 79 ? 34.027 23.401 58.631 1.00 40.65 79 VAL C O 1
ATOM 4165 N N . LEU C 1 80 ? 34.232 22.268 56.658 1.00 39.19 80 LEU C N 1
ATOM 4166 C CA . LEU C 1 80 ? 33.771 21.003 57.224 1.00 37.27 80 LEU C CA 1
ATOM 4167 C C . LEU C 1 80 ? 34.658 20.515 58.360 1.00 37.74 80 LEU C C 1
ATOM 4168 O O . LEU C 1 80 ? 34.204 19.723 59.190 1.00 37.92 80 LEU C O 1
ATOM 4173 N N . GLU C 1 81 ? 35.911 20.970 58.403 1.00 39.17 81 GLU C N 1
ATOM 4174 C CA . GLU C 1 81 ? 36.838 20.555 59.471 1.00 40.96 81 GLU C CA 1
ATOM 4175 C C . GLU C 1 81 ? 36.364 20.978 60.867 1.00 39.85 81 GLU C C 1
ATOM 4176 O O . GLU C 1 81 ? 36.702 20.348 61.854 1.00 40.17 81 GLU C O 1
ATOM 4182 N N . LEU C 1 82 ? 35.630 22.085 60.927 1.00 39.85 82 LEU C N 1
ATOM 4183 C CA . LEU C 1 82 ? 35.025 22.571 62.164 1.00 39.06 82 LEU C CA 1
ATOM 4184 C C . LEU C 1 82 ? 33.989 21.545 62.657 1.00 37.77 82 LEU C C 1
ATOM 4185 O O . LEU C 1 82 ? 34.182 20.908 63.694 1.00 38.35 82 LEU C O 1
ATOM 4190 N N . GLY C 1 83 ? 32.899 21.358 61.924 1.00 35.57 83 GLY C N 1
ATOM 4191 C CA . GLY C 1 83 ? 31.920 20.362 62.350 1.00 34.93 83 GLY C CA 1
ATOM 4192 C C . GLY C 1 83 ? 32.521 18.957 62.523 1.00 34.01 83 GLY C C 1
ATOM 4193 O O . GLY C 1 83 ? 32.103 18.198 63.391 1.00 32.11 83 GLY C O 1
ATOM 4194 N N . TYR C 1 84 ? 33.522 18.619 61.713 1.00 36.08 84 TYR C N 1
ATOM 4195 C CA . TYR C 1 84 ? 34.160 17.292 61.804 1.00 37.55 84 TYR C CA 1
ATOM 4196 C C . TYR C 1 84 ? 34.949 17.092 63.109 1.00 38.42 84 TYR C C 1
ATOM 4197 O O . TYR C 1 84 ? 35.039 15.967 63.646 1.00 38.38 84 TYR C O 1
ATOM 4206 N N . SER C 1 85 ? 35.468 18.189 63.638 1.00 38.57 85 SER C N 1
ATOM 4207 C CA . SER C 1 85 ? 36.140 18.156 64.936 1.00 39.73 85 SER C CA 1
ATOM 4208 C C . SER C 1 85 ? 35.189 17.644 65.979 1.00 38.84 85 SER C C 1
ATOM 4209 O O . SER C 1 85 ? 35.567 16.784 66.803 1.00 39.82 85 SER C O 1
ATOM 4212 N N . TYR C 1 86 ? 33.964 18.163 65.954 1.00 37.03 86 TYR C N 1
ATOM 4213 C CA . TYR C 1 86 ? 32.889 17.632 66.820 1.00 36.54 86 TYR C CA 1
ATOM 4214 C C . TYR C 1 86 ? 32.464 16.171 66.552 1.00 36.03 86 TYR C C 1
ATOM 4215 O O . TYR C 1 86 ? 32.303 15.400 67.511 1.00 37.37 86 TYR C O 1
ATOM 4224 N N . LEU C 1 87 ? 32.235 15.768 65.297 1.00 35.39 87 LEU C N 1
ATOM 4225 C CA . LEU C 1 87 ? 31.823 14.373 65.013 1.00 35.59 87 LEU C CA 1
ATOM 4226 C C . LEU C 1 87 ? 32.906 13.358 65.416 1.00 37.86 87 LEU C C 1
ATOM 4227 O O . LEU C 1 87 ? 32.635 12.276 65.960 1.00 37.67 87 LEU C O 1
ATOM 4232 N N . SER C 1 88 ? 34.137 13.733 65.125 1.00 40.05 88 SER C N 1
ATOM 4233 C CA . SER C 1 88 ? 35.294 12.956 65.451 1.00 42.96 88 SER C CA 1
ATOM 4234 C C . SER C 1 88 ? 35.441 12.791 66.979 1.00 44.49 88 SER C C 1
ATOM 4235 O O . SER C 1 88 ? 35.688 11.674 67.486 1.00 44.79 88 SER C O 1
ATOM 4238 N N . SER C 1 89 ? 35.206 13.871 67.724 1.00 44.92 89 SER C N 1
ATOM 4239 C CA . SER C 1 89 ? 35.360 13.814 69.158 1.00 46.60 89 SER C CA 1
ATOM 4240 C C . SER C 1 89 ? 34.194 13.097 69.863 1.00 46.77 89 SER C C 1
ATOM 4241 O O . SER C 1 89 ? 34.302 12.688 71.035 1.00 47.43 89 SER C O 1
ATOM 4244 N N . LEU C 1 90 ? 33.101 12.898 69.128 1.00 46.01 90 LEU C N 1
ATOM 4245 C CA . LEU C 1 90 ? 31.907 12.260 69.637 1.00 45.99 90 LEU C CA 1
ATOM 4246 C C . LEU C 1 90 ? 32.010 10.723 69.661 1.00 46.29 90 LEU C C 1
ATOM 4247 O O . LEU C 1 90 ? 31.338 10.074 70.486 1.00 48.18 90 LEU C O 1
ATOM 4252 N N . SER C 1 91 ? 32.842 10.121 68.811 1.00 46.09 91 SER C N 1
ATOM 4253 C CA . SER C 1 91 ? 33.084 8.671 68.922 1.00 45.71 91 SER C CA 1
ATOM 4254 C C . SER C 1 91 ? 31.973 7.696 68.373 1.00 43.34 91 SER C C 1
ATOM 4255 O O . SER C 1 91 ? 32.257 6.776 67.582 1.00 44.70 91 SER C O 1
ATOM 4258 N N . LEU C 1 92 ? 30.733 7.872 68.806 1.00 39.75 92 LEU C N 1
ATOM 4259 C CA . LEU C 1 92 ? 29.584 7.128 68.288 1.00 37.38 92 LEU C CA 1
ATOM 4260 C C . LEU C 1 92 ? 29.411 7.088 66.743 1.00 34.90 92 LEU C C 1
ATOM 4261 O O . LEU C 1 92 ? 29.099 6.027 66.197 1.00 33.85 92 LEU C O 1
ATOM 4266 N N . PRO C 1 93 ? 29.588 8.246 66.044 1.00 33.68 93 PRO C N 1
ATOM 4267 C CA . PRO C 1 93 ? 29.472 8.197 64.576 1.00 32.56 93 PRO C CA 1
ATOM 4268 C C . PRO C 1 93 ? 30.372 7.090 63.951 1.00 33.54 93 PRO C C 1
ATOM 4269 O O . PRO C 1 93 ? 29.883 6.236 63.187 1.00 32.29 93 PRO C O 1
ATOM 4273 N N . GLU C 1 94 ? 31.645 7.055 64.323 1.00 33.59 94 GLU C N 1
ATOM 4274 C CA . GLU C 1 94 ? 32.553 6.073 63.790 1.00 37.23 94 GLU C CA 1
ATOM 4275 C C . GLU C 1 94 ? 32.216 4.652 64.278 1.00 35.10 94 GLU C C 1
ATOM 4276 O O . GLU C 1 94 ? 32.361 3.701 63.499 1.00 34.48 94 GLU C O 1
ATOM 4282 N N . VAL C 1 95 ? 31.737 4.514 65.519 1.00 34.07 95 VAL C N 1
ATOM 4283 C CA . VAL C 1 95 ? 31.265 3.205 66.039 1.00 33.10 95 VAL C CA 1
ATOM 4284 C C . VAL C 1 95 ? 30.081 2.684 65.223 1.00 32.48 95 VAL C C 1
ATOM 4285 O O . VAL C 1 95 ? 30.155 1.558 64.732 1.00 31.30 95 VAL C O 1
ATOM 4289 N N . ALA C 1 96 ? 29.073 3.553 64.990 1.00 30.57 96 ALA C N 1
ATOM 4290 C CA . ALA C 1 96 ? 27.816 3.230 64.321 1.00 30.51 96 ALA C CA 1
ATOM 4291 C C . ALA C 1 96 ? 27.907 2.941 62.831 1.00 31.13 96 ALA C C 1
ATOM 4292 O O . ALA C 1 96 ? 27.167 2.106 62.315 1.00 30.75 96 ALA C O 1
ATOM 4294 N N . GLN C 1 97 ? 28.791 3.659 62.142 1.00 30.87 97 GLN C N 1
ATOM 4295 C CA . GLN C 1 97 ? 28.873 3.633 60.688 1.00 31.03 97 GLN C CA 1
ATOM 4296 C C . GLN C 1 97 ? 28.882 2.234 60.029 1.00 30.36 97 GLN C C 1
ATOM 4297 O O . GLN C 1 97 ? 28.068 1.979 59.183 1.00 32.34 97 GLN C O 1
ATOM 4303 N N . PRO C 1 98 ? 29.791 1.329 60.413 1.00 30.98 98 PRO C N 1
ATOM 4304 C CA . PRO C 1 98 ? 29.766 0.012 59.750 1.00 31.34 98 PRO C CA 1
ATOM 4305 C C . PRO C 1 98 ? 28.484 -0.768 59.998 1.00 30.76 98 PRO C C 1
ATOM 4306 O O . PRO C 1 98 ? 28.095 -1.591 59.163 1.00 30.42 98 PRO C O 1
ATOM 4310 N N . HIS C 1 99 ? 27.812 -0.472 61.110 1.00 29.27 99 HIS C N 1
ATOM 4311 C CA . HIS C 1 99 ? 26.542 -1.128 61.436 1.00 29.27 99 HIS C CA 1
ATOM 4312 C C . HIS C 1 99 ? 25.422 -0.556 60.578 1.00 28.97 99 HIS C C 1
ATOM 4313 O O . HIS C 1 99 ? 24.595 -1.315 60.048 1.00 29.27 99 HIS C O 1
ATOM 4320 N N . LEU C 1 100 ? 25.405 0.784 60.411 1.00 29.37 100 LEU C N 1
ATOM 4321 C CA . LEU C 1 100 ? 24.543 1.431 59.388 1.00 28.08 100 LEU C CA 1
ATOM 4322 C C . LEU C 1 100 ? 24.758 0.925 57.966 1.00 29.49 100 LEU C C 1
ATOM 4323 O O . LEU C 1 100 ? 23.769 0.679 57.245 1.00 29.23 100 LEU C O 1
ATOM 4328 N N . GLU C 1 101 ? 26.023 0.777 57.560 1.00 30.29 101 GLU C N 1
ATOM 4329 C CA . GLU C 1 101 ? 26.321 0.258 56.226 1.00 31.57 101 GLU C CA 1
ATOM 4330 C C . GLU C 1 101 ? 25.661 -1.097 56.011 1.00 32.13 101 GLU C C 1
ATOM 4331 O O . GLU C 1 101 ? 25.043 -1.321 54.981 1.00 31.71 101 GLU C O 1
ATOM 4337 N 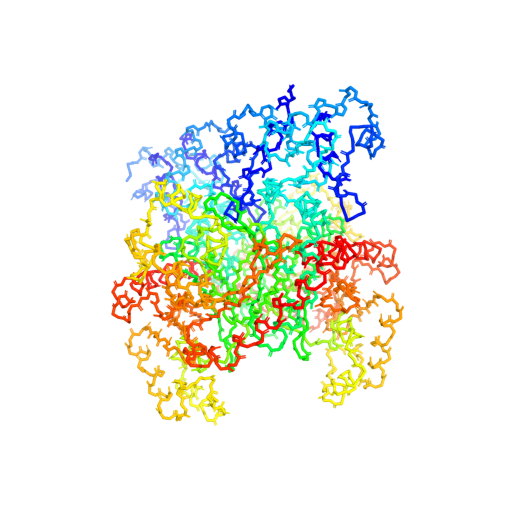N . LYS C 1 102 ? 25.759 -1.996 57.001 1.00 32.92 102 LYS C N 1
ATOM 4338 C CA . LYS C 1 102 ? 25.211 -3.342 56.895 1.00 33.85 102 LYS C CA 1
ATOM 4339 C C . LYS C 1 102 ? 23.698 -3.349 56.899 1.00 32.71 102 LYS C C 1
ATOM 4340 O O . LYS C 1 102 ? 23.059 -4.162 56.204 1.00 32.26 102 LYS C O 1
ATOM 4346 N N . LEU C 1 103 ? 23.131 -2.494 57.736 1.00 31.00 103 LEU C N 1
ATOM 4347 C CA . LEU C 1 103 ? 21.690 -2.382 57.821 1.00 30.35 103 LEU C CA 1
ATOM 4348 C C . LEU C 1 103 ? 21.153 -1.931 56.456 1.00 31.16 103 LEU C C 1
ATOM 4349 O O . LEU C 1 103 ? 20.310 -2.604 55.844 1.00 32.77 103 LEU C O 1
ATOM 4354 N N . SER C 1 104 ? 21.609 -0.777 55.999 1.00 31.03 104 SER C N 1
ATOM 4355 C CA . SER C 1 104 ? 21.146 -0.249 54.726 1.00 32.48 104 SER C CA 1
ATOM 4356 C C . SER C 1 104 ? 21.406 -1.201 53.557 1.00 34.38 104 SER C C 1
ATOM 4357 O O . SER C 1 104 ? 20.574 -1.318 52.657 1.00 34.36 104 SER C O 1
ATOM 4360 N N . HIS C 1 105 ? 22.544 -1.882 53.561 1.00 36.64 105 HIS C N 1
ATOM 4361 C CA . HIS C 1 105 ? 22.787 -2.870 52.511 1.00 39.35 105 HIS C CA 1
ATOM 4362 C C . HIS C 1 105 ? 21.778 -4.012 52.596 1.00 39.67 105 HIS C C 1
ATOM 4363 O O . HIS C 1 105 ? 21.237 -4.448 51.595 1.00 40.34 105 HIS C O 1
ATOM 4370 N N . LYS C 1 106 ? 21.501 -4.472 53.807 1.00 39.63 106 LYS C N 1
ATOM 4371 C CA . LYS C 1 106 ? 20.537 -5.546 54.028 1.00 39.36 106 LYS C CA 1
ATOM 4372 C C . LYS C 1 106 ? 19.100 -5.161 53.659 1.00 38.91 106 LYS C C 1
ATOM 4373 O O . LYS C 1 106 ? 18.383 -5.947 52.981 1.00 39.68 106 LYS C O 1
ATOM 4379 N N . VAL C 1 107 ? 18.648 -3.990 54.121 1.00 36.75 107 VAL C N 1
ATOM 4380 C CA . VAL C 1 107 ? 17.236 -3.631 53.915 1.00 35.80 107 VAL C CA 1
ATOM 4381 C C . VAL C 1 107 ? 16.995 -2.686 52.717 1.00 35.90 107 VAL C C 1
ATOM 4382 O O . VAL C 1 107 ? 15.851 -2.502 52.308 1.00 35.96 107 VAL C O 1
ATOM 4386 N N . HIS C 1 108 ? 18.066 -2.100 52.172 1.00 35.57 108 HIS C N 1
ATOM 4387 C CA . HIS C 1 108 ? 17.961 -1.142 51.057 1.00 35.19 108 HIS C CA 1
ATOM 4388 C C . HIS C 1 108 ? 17.075 0.029 51.416 1.00 32.33 108 HIS C C 1
ATOM 4389 O O . HIS C 1 108 ? 16.160 0.359 50.660 1.00 30.21 108 HIS C O 1
ATOM 4396 N N . GLU C 1 109 ? 17.309 0.634 52.580 1.00 30.12 109 GLU C N 1
ATOM 4397 C CA . GLU C 1 109 ? 16.583 1.865 52.947 1.00 28.91 109 GLU C CA 1
ATOM 4398 C C . GLU C 1 109 ? 17.580 2.737 53.694 1.00 28.24 109 GLU C C 1
ATOM 4399 O O . GLU C 1 109 ? 18.534 2.211 54.292 1.00 28.75 109 GLU C O 1
ATOM 4405 N N . SER C 1 110 ? 17.396 4.049 53.666 1.00 28.03 110 SER C N 1
ATOM 4406 C CA . SER C 1 110 ? 18.286 4.968 54.434 1.00 28.60 110 SER C CA 1
ATOM 4407 C C . SER C 1 110 ? 18.245 4.653 55.931 1.00 28.75 110 SER C C 1
ATOM 4408 O O . SER C 1 110 ? 17.171 4.375 56.473 1.00 28.05 110 SER C O 1
ATOM 4411 N N . SER C 1 111 ? 19.410 4.712 56.579 1.00 28.01 111 SER C N 1
ATOM 4412 C CA . SER C 1 111 ? 19.506 4.546 58.019 1.00 28.01 111 SER C CA 1
ATOM 4413 C C . SER C 1 111 ? 20.367 5.649 58.610 1.00 27.87 111 SER C C 1
ATOM 4414 O O . SER C 1 111 ? 21.230 6.201 57.926 1.00 28.51 111 SER C O 1
ATOM 4417 N N . SER C 1 112 ? 20.106 6.007 59.871 1.00 27.57 112 SER C N 1
ATOM 4418 C CA . SER C 1 112 ? 20.843 7.109 60.499 1.00 27.63 112 SER C CA 1
ATOM 4419 C C . SER C 1 112 ? 20.899 7.021 61.987 1.00 27.15 112 SER C C 1
ATOM 4420 O O . SER C 1 112 ? 20.241 6.146 62.611 1.00 25.18 112 SER C O 1
ATOM 4423 N N . VAL C 1 113 ? 21.795 7.835 62.556 1.00 26.53 113 VAL C N 1
ATOM 4424 C CA . VAL C 1 113 ? 21.972 7.870 63.978 1.00 26.81 113 VAL C CA 1
ATOM 4425 C C . VAL C 1 113 ? 21.918 9.307 64.362 1.00 26.38 113 VAL C C 1
ATOM 4426 O O . VAL C 1 113 ? 22.409 10.144 63.635 1.00 26.02 113 VAL C O 1
ATOM 4430 N N . SER C 1 114 ? 21.283 9.593 65.499 1.00 26.84 114 SER C N 1
ATOM 4431 C CA . SER C 1 114 ? 21.178 10.961 65.982 1.00 26.35 114 SER C CA 1
ATOM 4432 C C . SER C 1 114 ? 21.276 10.999 67.480 1.00 27.34 114 SER C C 1
ATOM 4433 O O . SER C 1 114 ? 21.133 9.960 68.163 1.00 26.32 114 SER C O 1
ATOM 4436 N N . ILE C 1 115 ? 21.552 12.194 67.999 1.00 27.80 115 ILE C N 1
ATOM 4437 C CA . ILE C 1 115 ? 21.606 12.411 69.428 1.00 29.44 115 ILE C CA 1
ATOM 4438 C C . ILE C 1 115 ? 20.689 13.563 69.712 1.00 29.69 115 ILE C C 1
ATOM 4439 O O . ILE C 1 115 ? 20.420 14.375 68.808 1.00 29.20 115 ILE C O 1
ATOM 4444 N N . LEU C 1 116 ? 20.266 13.676 70.967 1.00 30.22 116 LEU C N 1
ATOM 4445 C CA . LEU C 1 116 ? 19.374 14.756 71.408 1.00 31.17 116 LEU C CA 1
ATOM 4446 C C . LEU C 1 116 ? 20.172 15.964 71.819 1.00 32.92 116 LEU C C 1
ATOM 4447 O O . LEU C 1 116 ? 21.145 15.841 72.552 1.00 33.22 116 LEU C O 1
ATOM 4452 N N . ASP C 1 117 ? 19.739 17.147 71.404 1.00 34.20 117 ASP C N 1
ATOM 4453 C CA . ASP C 1 117 ? 20.430 18.370 71.823 1.00 36.24 117 ASP C CA 1
ATOM 4454 C C . ASP C 1 117 ? 19.384 19.456 72.176 1.00 37.16 117 ASP C C 1
ATOM 4455 O O . ASP C 1 117 ? 18.978 20.225 71.320 1.00 37.44 117 ASP C O 1
ATOM 4460 N N . GLY C 1 118 ? 18.919 19.491 73.425 1.00 38.04 118 GLY C N 1
ATOM 4461 C CA . GLY C 1 118 ? 17.822 20.402 73.799 1.00 39.48 118 GLY C CA 1
ATOM 4462 C C . GLY C 1 118 ? 16.527 19.879 73.207 1.00 39.24 118 GLY C C 1
ATOM 4463 O O . GLY C 1 118 ? 16.149 18.721 73.437 1.00 38.79 118 GLY C O 1
ATOM 4464 N N . ALA C 1 119 ? 15.871 20.701 72.404 1.00 39.21 119 ALA C N 1
ATOM 4465 C CA . ALA C 1 119 ? 14.587 20.356 71.800 1.00 38.90 119 ALA C CA 1
ATOM 4466 C C . ALA C 1 119 ? 14.700 19.602 70.477 1.00 37.85 119 ALA C C 1
ATOM 4467 O O . ALA C 1 119 ? 13.673 19.141 69.922 1.00 37.49 119 ALA C O 1
ATOM 4469 N N . ASP C 1 120 ? 15.925 19.518 69.953 1.00 36.49 120 ASP C N 1
ATOM 4470 C CA . ASP C 1 120 ? 16.193 19.022 68.616 1.00 35.06 120 ASP C CA 1
ATOM 4471 C C . ASP C 1 120 ? 16.979 17.722 68.666 1.00 33.29 120 ASP C C 1
ATOM 4472 O O . ASP C 1 120 ? 17.771 17.509 69.600 1.00 33.98 120 ASP C O 1
ATOM 4477 N N . ILE C 1 121 ? 16.744 16.847 67.695 1.00 30.09 121 ILE C N 1
ATOM 4478 C CA . ILE C 1 121 ? 17.718 15.811 67.387 1.00 29.09 121 ILE C CA 1
ATOM 4479 C C . ILE C 1 121 ? 18.767 16.351 66.361 1.00 29.22 121 ILE C C 1
ATOM 4480 O O . ILE C 1 121 ? 18.474 17.254 65.588 1.00 28.35 121 ILE C O 1
ATOM 4485 N N . VAL C 1 122 ? 19.980 15.816 66.388 1.00 28.35 122 VAL C N 1
ATOM 4486 C CA . VAL C 1 122 ? 21.006 16.201 65.420 1.00 27.89 122 VAL C CA 1
ATOM 4487 C C . VAL C 1 122 ? 21.444 14.901 64.767 1.00 27.92 122 VAL C C 1
ATOM 4488 O O . VAL C 1 122 ? 21.883 13.979 65.478 1.00 28.30 122 VAL C O 1
ATOM 4492 N N . TYR C 1 123 ? 21.342 14.811 63.443 1.00 28.37 123 TYR C N 1
ATOM 4493 C CA . TYR C 1 123 ? 21.907 13.686 62.683 1.00 28.17 123 TYR C CA 1
ATOM 4494 C C . TYR C 1 123 ? 23.428 13.719 62.756 1.00 28.12 123 TYR C C 1
ATOM 4495 O O . TYR C 1 123 ? 24.072 14.737 62.475 1.00 28.64 123 TYR C O 1
ATOM 4504 N N . VAL C 1 124 ? 24.006 12.590 63.171 1.00 28.02 124 VAL C N 1
ATOM 4505 C CA . VAL C 1 124 ? 25.466 12.474 63.294 1.00 27.06 124 VAL C CA 1
ATOM 4506 C C . VAL C 1 124 ? 26.022 11.319 62.486 1.00 27.00 124 VAL C C 1
ATOM 4507 O O . VAL C 1 124 ? 27.207 11.224 62.322 1.00 28.31 124 VAL C O 1
ATOM 4511 N N . ALA C 1 125 ? 25.176 10.464 61.937 1.00 25.68 125 ALA C N 1
ATOM 4512 C CA . ALA C 1 125 ? 25.702 9.466 61.023 1.00 26.56 125 ALA C CA 1
ATOM 4513 C C . ALA C 1 125 ? 24.569 9.000 60.164 1.00 26.31 125 ALA C C 1
ATOM 4514 O O . ALA C 1 125 ? 23.398 9.034 60.572 1.00 26.06 125 ALA C O 1
ATOM 4516 N N . ARG C 1 126 ? 24.898 8.595 58.946 1.00 27.13 126 ARG C N 1
ATOM 4517 C CA . ARG C 1 126 ? 23.868 8.126 58.041 1.00 28.02 126 ARG C CA 1
ATOM 4518 C C . ARG C 1 126 ? 24.445 7.245 56.963 1.00 28.62 126 ARG C C 1
ATOM 4519 O O . ARG C 1 126 ? 25.652 7.284 56.690 1.00 31.22 126 ARG C O 1
ATOM 4527 N N . VAL C 1 127 ? 23.557 6.506 56.316 1.00 28.69 127 VAL C N 1
ATOM 4528 C CA . VAL C 1 127 ? 23.827 5.846 55.058 1.00 29.04 127 VAL C CA 1
ATOM 4529 C C . VAL C 1 127 ? 22.618 6.095 54.174 1.00 29.42 127 VAL C C 1
ATOM 4530 O O . VAL C 1 127 ? 21.541 5.591 54.472 1.00 28.55 127 VAL C O 1
ATOM 4534 N N . PRO C 1 128 ? 22.806 6.879 53.083 1.00 31.19 128 PRO C N 1
ATOM 4535 C CA . PRO C 1 128 ? 21.706 7.143 52.144 1.00 31.84 128 PRO C CA 1
ATOM 4536 C C . PRO C 1 128 ? 21.462 5.991 51.171 1.00 33.37 128 PRO C C 1
ATOM 4537 O O . PRO C 1 128 ? 22.397 5.267 50.787 1.00 33.58 128 PRO C O 1
ATOM 4541 N N . VAL C 1 129 ? 20.204 5.807 50.789 1.00 33.92 129 VAL C N 1
ATOM 4542 C CA . VAL C 1 129 ? 19.878 4.926 49.706 1.00 36.07 129 VAL C CA 1
ATOM 4543 C C . VAL C 1 129 ? 19.129 5.762 48.691 1.00 38.14 129 VAL C C 1
ATOM 4544 O O . VAL C 1 129 ? 18.068 6.339 49.011 1.00 38.42 129 VAL C O 1
ATOM 4548 N N . SER C 1 130 ? 19.645 5.770 47.480 1.00 39.47 130 SER C N 1
ATOM 4549 C CA . SER C 1 130 ? 19.120 6.602 46.448 1.00 41.83 130 SER C CA 1
ATOM 4550 C C . SER C 1 130 ? 18.222 5.863 45.508 1.00 41.83 130 SER C C 1
ATOM 4551 O O . SER C 1 130 ? 18.520 4.812 45.041 1.00 42.43 130 SER C O 1
ATOM 4554 N N . ARG C 1 131 ? 17.098 6.476 45.258 1.00 42.09 131 ARG C N 1
ATOM 4555 C CA . ARG C 1 131 ? 16.112 6.012 44.335 1.00 43.01 131 ARG C CA 1
ATOM 4556 C C . ARG C 1 131 ? 15.707 7.237 43.569 1.00 44.05 131 ARG C C 1
ATOM 4557 O O . ARG C 1 131 ? 16.386 8.212 43.599 1.00 43.80 131 ARG C O 1
ATOM 4565 N N . ILE C 1 132 ? 14.561 7.204 42.925 1.00 44.71 132 ILE C N 1
ATOM 4566 C CA . ILE C 1 132 ? 14.003 8.426 42.429 1.00 45.80 132 ILE C CA 1
ATOM 4567 C C . ILE C 1 132 ? 13.416 9.327 43.468 1.00 45.51 132 ILE C C 1
ATOM 4568 O O . ILE C 1 132 ? 13.787 10.471 43.575 1.00 45.59 132 ILE C O 1
ATOM 4581 N N . THR C 1 134 ? 13.656 9.747 47.104 1.00 40.24 134 THR C N 1
ATOM 4582 C CA . THR C 1 134 ? 14.701 9.380 48.027 1.00 38.35 134 THR C CA 1
ATOM 4583 C C . THR C 1 134 ? 14.415 10.069 49.324 1.00 36.52 134 THR C C 1
ATOM 4584 O O . THR C 1 134 ? 13.954 11.209 49.348 1.00 34.45 134 THR C O 1
ATOM 4588 N N . VAL C 1 135 ? 14.739 9.370 50.397 1.00 35.66 135 VAL C N 1
ATOM 4589 C CA . VAL C 1 135 ? 14.726 9.942 51.733 1.00 35.82 135 VAL C CA 1
ATOM 4590 C C . VAL C 1 135 ? 16.176 10.210 52.133 1.00 36.30 135 VAL C C 1
ATOM 4591 O O . VAL C 1 135 ? 17.004 9.287 52.225 1.00 36.38 135 VAL C O 1
ATOM 4595 N N . GLY C 1 136 ? 16.499 11.477 52.327 1.00 36.47 136 GLY C N 1
ATOM 4596 C CA . GLY C 1 136 ? 17.827 11.830 52.738 1.00 36.97 136 GLY C CA 1
ATOM 4597 C C . GLY C 1 136 ? 17.848 13.047 53.636 1.00 37.10 136 GLY C C 1
ATOM 4598 O O . GLY C 1 136 ? 17.240 14.110 53.301 1.00 37.33 136 GLY C O 1
ATOM 4599 N N . ILE C 1 137 ? 18.552 12.886 54.763 1.00 35.14 137 ILE C N 1
ATOM 4600 C CA . ILE C 1 137 ? 18.776 13.959 55.702 1.00 34.67 137 ILE C CA 1
ATOM 4601 C C . ILE C 1 137 ? 20.285 13.984 55.910 1.00 33.88 137 ILE C C 1
ATOM 4602 O O . ILE C 1 137 ? 20.880 12.986 56.326 1.00 33.77 137 ILE C O 1
ATOM 4607 N N . THR C 1 138 ? 20.908 15.111 55.601 1.00 32.04 138 THR C N 1
ATOM 4608 C CA . THR C 1 138 ? 22.355 15.291 55.755 1.00 31.29 138 THR C CA 1
ATOM 4609 C C . THR C 1 138 ? 22.852 15.417 57.218 1.00 30.71 138 THR C C 1
ATOM 4610 O O . THR C 1 138 ? 22.111 15.833 58.136 1.00 29.26 138 THR C O 1
ATOM 4614 N N . ILE C 1 139 ? 24.131 15.084 57.417 1.00 30.75 139 ILE C N 1
ATOM 4615 C CA . ILE C 1 139 ? 24.757 15.140 58.743 1.00 28.97 139 ILE C CA 1
ATOM 4616 C C . ILE C 1 139 ? 24.775 16.584 59.169 1.00 29.92 139 ILE C C 1
ATOM 4617 O O . ILE C 1 139 ? 24.971 17.488 58.337 1.00 30.36 139 ILE C O 1
ATOM 4622 N N . GLY C 1 140 ? 24.503 16.831 60.447 1.00 29.15 140 GLY C N 1
ATOM 4623 C CA . GLY C 1 140 ? 24.369 18.209 60.921 1.00 28.84 140 GLY C CA 1
ATOM 4624 C C . GLY C 1 140 ? 22.958 18.752 60.878 1.00 29.90 140 GLY C C 1
ATOM 4625 O O . GLY C 1 140 ? 22.715 19.849 61.403 1.00 30.37 140 GLY C O 1
ATOM 4626 N N . THR C 1 141 ? 22.014 18.023 60.254 1.00 28.56 141 THR C N 1
ATOM 4627 C CA . THR C 1 141 ? 20.624 18.451 60.275 1.00 30.59 141 THR C CA 1
ATOM 4628 C C . THR C 1 141 ? 20.035 18.355 61.678 1.00 29.89 141 THR C C 1
ATOM 4629 O O . THR C 1 141 ? 20.303 17.381 62.421 1.00 30.34 141 THR C O 1
ATOM 4633 N N . ARG C 1 142 ? 19.274 19.394 62.026 1.00 30.66 142 ARG C N 1
ATOM 4634 C CA . ARG C 1 142 ? 18.520 19.503 63.264 1.00 31.47 142 ARG C CA 1
ATOM 4635 C C . ARG C 1 142 ? 17.021 19.434 62.961 1.00 32.63 142 ARG C C 1
ATOM 4636 O O . ARG C 1 142 ? 16.484 20.225 62.176 1.00 33.46 142 ARG C O 1
ATOM 4644 N N . LEU C 1 143 ? 16.349 18.494 63.615 1.00 33.32 143 LEU C N 1
ATOM 4645 C CA . LEU C 1 143 ? 14.885 18.367 63.574 1.00 33.18 143 LEU C CA 1
ATOM 4646 C C . LEU C 1 143 ? 14.282 18.338 64.990 1.00 33.47 143 LEU C C 1
ATOM 4647 O O . LEU C 1 143 ? 14.885 17.812 65.917 1.00 32.95 143 LEU C O 1
ATOM 4652 N N . PRO C 1 144 ? 13.068 18.903 65.159 1.00 35.24 144 PRO C N 1
ATOM 4653 C CA . PRO C 1 144 ? 12.348 18.913 66.464 1.00 35.30 144 PRO C CA 1
ATOM 4654 C C . PRO C 1 144 ? 12.181 17.482 66.925 1.00 33.58 144 PRO C C 1
ATOM 4655 O O . PRO C 1 144 ? 11.762 16.637 66.137 1.00 34.23 144 PRO C O 1
ATOM 4659 N N . ALA C 1 145 ? 12.592 17.181 68.144 1.00 32.49 145 ALA C N 1
ATOM 4660 C CA . ALA C 1 145 ? 12.485 15.819 68.670 1.00 31.78 145 ALA C CA 1
ATOM 4661 C C . ALA C 1 145 ? 11.047 15.254 68.605 1.00 32.38 145 ALA C C 1
ATOM 4662 O O . ALA C 1 145 ? 10.849 14.029 68.383 1.00 32.42 145 ALA C O 1
ATOM 4664 N N . TYR C 1 146 ? 10.045 16.123 68.816 1.00 32.81 146 TYR C N 1
ATOM 4665 C CA . TYR C 1 146 ? 8.633 15.706 69.046 1.00 32.76 146 TYR C CA 1
ATOM 4666 C C . TYR C 1 146 ? 8.026 15.087 67.804 1.00 31.81 146 TYR C C 1
ATOM 4667 O O . TYR C 1 146 ? 7.125 14.228 67.875 1.00 32.31 146 TYR C O 1
ATOM 4676 N N . ALA C 1 147 ? 8.587 15.474 66.674 1.00 31.54 147 ALA C N 1
ATOM 4677 C CA . ALA C 1 147 ? 8.032 15.140 65.387 1.00 31.62 147 ALA C CA 1
ATOM 4678 C C . ALA C 1 147 ? 8.818 14.105 64.623 1.00 30.30 147 ALA C C 1
ATOM 4679 O O . ALA C 1 147 ? 8.519 13.901 63.450 1.00 30.47 147 ALA C O 1
ATOM 4681 N N . THR C 1 148 ? 9.771 13.401 65.279 1.00 29.56 148 THR C N 1
ATOM 4682 C CA . THR C 1 148 ? 10.638 12.467 64.582 1.00 28.10 148 THR C CA 1
ATOM 4683 C C . THR C 1 148 ? 10.651 11.084 65.302 1.00 27.55 148 THR C C 1
ATOM 4684 O O . THR C 1 148 ? 10.456 11.028 66.498 1.00 28.60 148 THR C O 1
ATOM 4688 N N . SER C 1 149 ? 10.915 9.971 64.619 1.00 26.15 149 SER C N 1
ATOM 4689 C CA . SER C 1 149 ? 10.907 8.700 65.378 1.00 27.00 149 SER C CA 1
ATOM 4690 C C . SER C 1 149 ? 12.069 8.759 66.399 1.00 27.05 149 SER C C 1
ATOM 4691 O O . SER C 1 149 ? 11.936 8.320 67.549 1.00 25.55 149 SER C O 1
ATOM 4702 N N . GLY C 1 151 ? 13.603 11.274 67.815 1.00 26.49 151 GLY C N 1
ATOM 4703 C CA . GLY C 1 151 ? 13.348 12.188 68.923 1.00 26.69 151 GLY C CA 1
ATOM 4704 C C . GLY C 1 151 ? 12.357 11.613 69.927 1.00 27.05 151 GLY C C 1
ATOM 4705 O O . GLY C 1 151 ? 12.563 11.738 71.113 1.00 29.33 151 GLY C O 1
ATOM 4706 N N . ARG C 1 152 ? 11.291 10.957 69.490 1.00 26.59 152 ARG C N 1
ATOM 4707 C CA . ARG C 1 152 ? 10.432 10.270 70.484 1.00 26.71 152 ARG C CA 1
ATOM 4708 C C . ARG C 1 152 ? 11.180 9.170 71.258 1.00 27.34 152 ARG C C 1
ATOM 4709 O O . ARG C 1 152 ? 10.997 9.024 72.495 1.00 29.74 152 ARG C O 1
ATOM 4717 N N . VAL C 1 153 ? 12.021 8.388 70.561 1.00 26.16 153 VAL C N 1
ATOM 4718 C CA . VAL C 1 153 ? 12.887 7.393 71.249 1.00 27.03 153 VAL C CA 1
ATOM 4719 C C . VAL C 1 153 ? 13.762 8.081 72.302 1.00 27.84 153 VAL C C 1
ATOM 4720 O O . VAL C 1 153 ? 13.830 7.662 73.452 1.00 29.73 153 VAL C O 1
ATOM 4724 N N . LEU C 1 154 ? 14.416 9.161 71.920 1.00 27.90 154 LEU C N 1
ATOM 4725 C CA . LEU C 1 154 ? 15.235 9.936 72.877 1.00 30.09 154 LEU C CA 1
ATOM 4726 C C . LEU C 1 154 ? 14.437 10.612 74.029 1.00 31.05 154 LEU C C 1
ATOM 4727 O O . LEU C 1 154 ? 14.841 10.575 75.193 1.00 32.72 154 LEU C O 1
ATOM 4732 N N . LEU C 1 155 ? 13.277 11.168 73.712 1.00 30.31 155 LEU C N 1
ATOM 4733 C CA . LEU C 1 155 ? 12.338 11.641 74.749 1.00 31.20 155 LEU C CA 1
ATOM 4734 C C . LEU C 1 155 ? 11.866 10.521 75.679 1.00 32.55 155 LEU C C 1
ATOM 4735 O O . LEU C 1 155 ? 11.819 10.701 76.893 1.00 33.75 155 LEU C O 1
ATOM 4740 N N . ALA C 1 156 ? 11.519 9.366 75.121 1.00 32.95 156 ALA C N 1
ATOM 4741 C CA . ALA C 1 156 ? 11.054 8.230 75.952 1.00 34.63 156 ALA C CA 1
ATOM 4742 C C . ALA C 1 156 ? 12.133 7.840 76.960 1.00 36.40 156 ALA C C 1
ATOM 4743 O O . ALA C 1 156 ? 11.837 7.346 78.032 1.00 37.34 156 ALA C O 1
ATOM 4745 N N . GLY C 1 157 ? 13.391 8.071 76.583 1.00 38.03 157 GLY C N 1
ATOM 4746 C CA . GLY C 1 157 ? 14.553 7.729 77.385 1.00 40.01 157 GLY C CA 1
ATOM 4747 C C . GLY C 1 157 ? 14.835 8.712 78.500 1.00 42.90 157 GLY C C 1
ATOM 4748 O O . GLY C 1 157 ? 15.685 8.433 79.346 1.00 44.99 157 GLY C O 1
ATOM 4749 N N . LEU C 1 158 ? 14.161 9.866 78.504 1.00 43.86 158 LEU C N 1
ATOM 4750 C CA . LEU C 1 158 ? 14.271 10.834 79.618 1.00 46.19 158 LEU C CA 1
ATOM 4751 C C . LEU C 1 158 ? 13.590 10.301 80.886 1.00 48.44 158 LEU C C 1
ATOM 4752 O O . LEU C 1 158 ? 12.603 9.545 80.799 1.00 48.86 158 LEU C O 1
ATOM 4757 N N . PRO C 1 159 ? 14.138 10.645 82.077 1.00 51.29 159 PRO C N 1
ATOM 4758 C CA . PRO C 1 159 ? 13.347 10.471 83.323 1.00 53.05 159 PRO C CA 1
ATOM 4759 C C . PRO C 1 159 ? 12.096 11.356 83.249 1.00 54.40 159 PRO C C 1
ATOM 4760 O O . PRO C 1 159 ? 12.103 12.358 82.497 1.00 54.13 159 PRO C O 1
ATOM 4764 N N . ASP C 1 160 ? 11.045 10.979 83.983 1.00 55.48 160 ASP C N 1
ATOM 4765 C CA . ASP C 1 160 ? 9.698 11.535 83.784 1.00 56.94 160 ASP C CA 1
ATOM 4766 C C . ASP C 1 160 ? 9.575 13.025 84.071 1.00 58.66 160 ASP C C 1
ATOM 4767 O O . ASP C 1 160 ? 8.795 13.717 83.426 1.00 58.58 160 ASP C O 1
ATOM 4772 N N . ASP C 1 161 ? 10.326 13.500 85.067 1.00 60.84 161 ASP C N 1
ATOM 4773 C CA . ASP C 1 161 ? 10.400 14.929 85.397 1.00 62.60 161 ASP C CA 1
ATOM 4774 C C . ASP C 1 161 ? 10.813 15.729 84.160 1.00 60.65 161 ASP C C 1
ATOM 4775 O O . ASP C 1 161 ? 10.080 16.608 83.708 1.00 60.58 161 ASP C O 1
ATOM 4780 N N . GLU C 1 162 ? 11.978 15.382 83.618 1.00 58.65 162 GLU C N 1
ATOM 4781 C CA . GLU C 1 162 ? 12.510 15.975 82.402 1.00 57.41 162 GLU C CA 1
ATOM 4782 C C . GLU C 1 162 ? 11.503 15.939 81.253 1.00 55.09 162 GLU C C 1
ATOM 4783 O O . GLU C 1 162 ? 11.194 16.974 80.669 1.00 55.62 162 GLU C O 1
ATOM 4789 N N . LEU C 1 163 ? 10.987 14.752 80.942 1.00 52.99 163 LEU C N 1
ATOM 4790 C CA . LEU C 1 163 ? 9.972 14.611 79.905 1.00 50.74 163 LEU C CA 1
ATOM 4791 C C . LEU C 1 163 ? 8.814 15.600 80.078 1.00 51.20 163 LEU C C 1
ATOM 4792 O O . LEU C 1 163 ? 8.483 16.333 79.151 1.00 50.75 163 LEU C O 1
ATOM 4797 N N . ASP C 1 164 ? 8.207 15.626 81.261 1.00 52.52 164 ASP C N 1
ATOM 4798 C CA . ASP C 1 164 ? 7.057 16.502 81.523 1.00 53.84 164 ASP C CA 1
ATOM 4799 C C . ASP C 1 164 ? 7.372 18.004 81.354 1.00 54.11 164 ASP C C 1
ATOM 4800 O O . ASP C 1 164 ? 6.517 18.781 80.892 1.00 54.98 164 ASP C O 1
ATOM 4805 N N . ALA C 1 165 ? 8.583 18.399 81.745 1.00 53.39 165 ALA C N 1
ATOM 4806 C CA . ALA C 1 165 ? 9.033 19.789 81.638 1.00 53.70 165 ALA C CA 1
ATOM 4807 C C . ALA C 1 165 ? 9.254 20.127 80.167 1.00 52.12 165 ALA C C 1
ATOM 4808 O O . ALA C 1 165 ? 8.926 21.235 79.707 1.00 53.02 165 ALA C O 1
ATOM 4810 N N . TYR C 1 166 ? 9.799 19.167 79.427 1.00 49.38 166 TYR C N 1
ATOM 4811 C CA . TYR C 1 166 ? 9.861 19.300 77.977 1.00 47.84 166 TYR C CA 1
ATOM 4812 C C . TYR C 1 166 ? 8.467 19.520 77.322 1.00 47.44 166 TYR C C 1
ATOM 4813 O O . TYR C 1 166 ? 8.313 20.400 76.494 1.00 47.36 166 TYR C O 1
ATOM 4822 N N . LEU C 1 167 ? 7.463 18.730 77.701 1.00 47.99 167 LEU C N 1
ATOM 4823 C CA . LEU C 1 167 ? 6.127 18.829 77.075 1.00 48.66 167 LEU C CA 1
ATOM 4824 C C . LEU C 1 167 ? 5.365 20.109 77.454 1.00 50.86 167 LEU C C 1
ATOM 4825 O O . LEU C 1 167 ? 4.696 20.697 76.602 1.00 51.26 167 LEU C O 1
ATOM 4830 N N . GLU C 1 168 ? 5.470 20.525 78.721 1.00 52.62 168 GLU C N 1
ATOM 4831 C CA . GLU C 1 168 ? 4.795 21.739 79.234 1.00 54.90 168 GLU C CA 1
ATOM 4832 C C . GLU C 1 168 ? 5.199 22.977 78.465 1.00 55.30 168 GLU C C 1
ATOM 4833 O O . GLU C 1 168 ? 4.345 23.785 78.090 1.00 56.54 168 GLU C O 1
ATOM 4835 N N . LYS C 1 169 ? 6.502 23.083 78.197 1.00 54.85 169 LYS C N 1
ATOM 4836 C CA . LYS C 1 169 ? 7.095 24.155 77.392 1.00 55.10 169 LYS C CA 1
ATOM 4837 C C . LYS C 1 169 ? 6.802 24.117 75.883 1.00 54.01 169 LYS C C 1
ATOM 4838 O O . LYS C 1 169 ? 6.910 25.133 75.206 1.00 54.41 169 LYS C O 1
ATOM 4840 N N . LEU C 1 170 ? 6.456 22.952 75.345 1.00 52.46 170 LEU C N 1
ATOM 4841 C CA . LEU C 1 170 ? 6.575 22.752 73.898 1.00 50.70 170 LEU C CA 1
ATOM 4842 C C . LEU C 1 170 ? 5.438 23.320 73.043 1.00 51.92 170 LEU C C 1
ATOM 4843 O O . LEU C 1 170 ? 4.262 23.163 73.367 1.00 52.34 170 LEU C O 1
ATOM 4848 N N . ASP C 1 171 ? 5.809 23.964 71.939 1.00 53.22 171 ASP C N 1
ATOM 4849 C CA . ASP C 1 171 ? 4.847 24.404 70.920 1.00 55.59 171 ASP C CA 1
ATOM 4850 C C . ASP C 1 171 ? 4.745 23.377 69.785 1.00 54.42 171 ASP C C 1
ATOM 4851 O O . ASP C 1 171 ? 5.625 23.309 68.905 1.00 53.28 171 ASP C O 1
ATOM 4856 N N . ILE C 1 172 ? 3.679 22.572 69.820 1.00 54.52 172 ILE C N 1
ATOM 4857 C CA . ILE C 1 172 ? 3.505 21.463 68.882 1.00 53.32 172 ILE C CA 1
ATOM 4858 C C . ILE C 1 172 ? 2.895 22.005 67.599 1.00 53.80 172 ILE C C 1
ATOM 4859 O O . ILE C 1 172 ? 1.683 22.243 67.518 1.00 55.66 172 ILE C O 1
ATOM 4864 N N . GLN C 1 173 ? 3.750 22.231 66.611 1.00 52.62 173 GLN C N 1
ATOM 4865 C CA . GLN C 1 173 ? 3.328 22.789 65.340 1.00 53.12 173 GLN C CA 1
ATOM 4866 C C . GLN C 1 173 ? 2.839 21.709 64.400 1.00 51.32 173 GLN C C 1
ATOM 4867 O O . GLN C 1 173 ? 3.406 20.612 64.332 1.00 50.58 173 GLN C O 1
ATOM 4873 N N . ARG C 1 174 ? 1.772 22.011 63.694 1.00 50.66 174 ARG C N 1
ATOM 4874 C CA . ARG C 1 174 ? 1.174 21.056 62.789 1.00 49.94 174 ARG C CA 1
ATOM 4875 C C . ARG C 1 174 ? 2.095 20.990 61.600 1.00 47.57 174 ARG C C 1
ATOM 4876 O O . ARG C 1 174 ? 2.363 22.000 61.002 1.00 50.19 174 ARG C O 1
ATOM 4884 N N . LEU C 1 175 ? 2.606 19.824 61.262 1.00 44.41 175 LEU C N 1
ATOM 4885 C CA . LEU C 1 175 ? 3.467 19.719 60.085 1.00 41.87 175 LEU C CA 1
ATOM 4886 C C . LEU C 1 175 ? 2.727 19.112 58.902 1.00 41.80 175 LEU C C 1
ATOM 4887 O O . LEU C 1 175 ? 2.966 19.486 57.763 1.00 41.63 175 LEU C O 1
ATOM 4892 N N . THR C 1 176 ? 1.825 18.170 59.176 1.00 40.15 176 THR C N 1
ATOM 4893 C CA . THR C 1 176 ? 1.056 17.552 58.138 1.00 39.55 176 THR C CA 1
ATOM 4894 C C . THR C 1 176 ? -0.311 17.314 58.740 1.00 40.71 176 THR C C 1
ATOM 4895 O O . THR C 1 176 ? -0.510 17.596 59.915 1.00 40.52 176 THR C O 1
ATOM 4899 N N . GLU C 1 177 ? -1.251 16.756 57.993 1.00 41.24 177 GLU C N 1
ATOM 4900 C CA . GLU C 1 177 ? -2.543 16.456 58.618 1.00 43.54 177 GLU C CA 1
ATOM 4901 C C . GLU C 1 177 ? -2.517 15.280 59.583 1.00 41.78 177 GLU C C 1
ATOM 4902 O O . GLU C 1 177 ? -3.497 15.039 60.277 1.00 41.98 177 GLU C O 1
ATOM 4908 N N . ARG C 1 178 ? -1.405 14.546 59.646 1.00 39.84 178 ARG C N 1
ATOM 4909 C CA . ARG C 1 178 ? -1.272 13.503 60.679 1.00 38.32 178 ARG C CA 1
ATOM 4910 C C . ARG C 1 178 ? -0.475 13.881 61.935 1.00 36.97 178 ARG C C 1
ATOM 4911 O O . ARG C 1 178 ? -0.446 13.103 62.884 1.00 37.00 178 ARG C O 1
ATOM 4919 N N . THR C 1 179 ? 0.148 15.056 61.967 1.00 36.08 179 THR C N 1
ATOM 4920 C CA . THR C 1 179 ? 0.966 15.441 63.123 1.00 35.34 179 THR C CA 1
ATOM 4921 C C . THR C 1 179 ? 0.086 15.498 64.355 1.00 36.72 179 THR C C 1
ATOM 4922 O O . THR C 1 179 ? -0.966 16.105 64.316 1.00 36.30 179 THR C O 1
ATOM 4926 N N . ILE C 1 180 ? 0.544 14.874 65.449 1.00 37.53 180 ILE C N 1
ATOM 4927 C CA . ILE C 1 180 ? -0.149 14.926 66.730 1.00 39.89 180 ILE C CA 1
ATOM 4928 C C . ILE C 1 180 ? -0.003 16.371 67.232 1.00 42.23 180 ILE C C 1
ATOM 4929 O O . ILE C 1 180 ? 1.107 16.902 67.272 1.00 42.71 180 ILE C O 1
ATOM 4934 N N . THR C 1 181 ? -1.114 17.013 67.570 1.00 44.84 181 THR C N 1
ATOM 4935 C CA . THR C 1 181 ? -1.082 18.423 68.010 1.00 47.60 181 THR C CA 1
ATOM 4936 C C . THR C 1 181 ? -1.482 18.615 69.506 1.00 49.07 181 THR C C 1
ATOM 4937 O O . THR C 1 181 ? -1.381 19.732 70.049 1.00 50.58 181 THR C O 1
ATOM 4941 N N . ALA C 1 182 ? -1.951 17.546 70.154 1.00 47.77 182 ALA C N 1
ATOM 4942 C CA . ALA C 1 182 ? -2.274 17.582 71.586 1.00 48.49 182 ALA C CA 1
ATOM 4943 C C . ALA C 1 182 ? -1.145 17.041 72.455 1.00 47.51 182 ALA C C 1
ATOM 4944 O O . ALA C 1 182 ? -0.585 15.957 72.172 1.00 45.14 182 ALA C O 1
ATOM 4946 N N . ARG C 1 183 ? -0.821 17.759 73.534 1.00 48.32 183 ARG C N 1
ATOM 4947 C CA . ARG C 1 183 ? 0.290 17.301 74.395 1.00 47.98 183 ARG C CA 1
ATOM 4948 C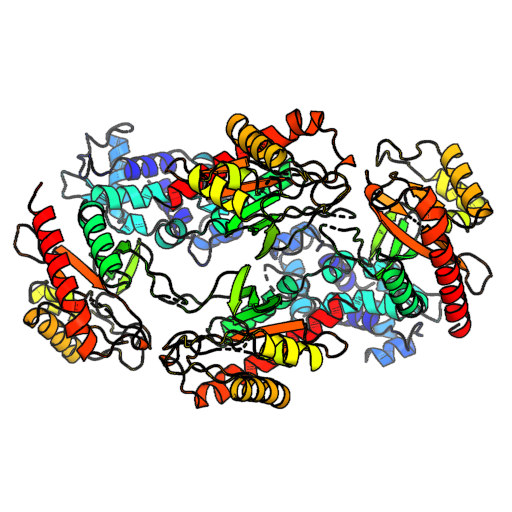 C . ARG C 1 183 ? -0.026 16.022 75.138 1.00 46.95 183 ARG C C 1
ATOM 4949 O O . ARG C 1 183 ? 0.865 15.216 75.355 1.00 45.22 183 ARG C O 1
ATOM 4952 N N . ASP C 1 184 ? -1.279 15.801 75.514 1.00 47.47 184 ASP C N 1
ATOM 4953 C CA . ASP C 1 184 ? -1.559 14.500 76.141 1.00 47.87 184 ASP C CA 1
ATOM 4954 C C . ASP C 1 184 ? -1.494 13.315 75.132 1.00 44.37 184 ASP C C 1
ATOM 4955 O O . ASP C 1 184 ? -1.069 12.216 75.496 1.00 42.73 184 ASP C O 1
ATOM 4960 N N . GLU C 1 185 ? -1.858 13.561 73.870 1.00 42.02 185 GLU C N 1
ATOM 4961 C CA . GLU C 1 185 ? -1.710 12.533 72.846 1.00 40.46 185 GLU C CA 1
ATOM 4962 C C . GLU C 1 185 ? -0.221 12.330 72.522 1.00 37.11 185 GLU C C 1
ATOM 4963 O O . GLU C 1 185 ? 0.253 11.210 72.352 1.00 34.77 185 GLU C O 1
ATOM 4969 N N . LEU C 1 186 ? 0.528 13.412 72.483 1.00 37.18 186 LEU C N 1
ATOM 4970 C CA . LEU C 1 186 ? 1.991 13.317 72.274 1.00 36.91 186 LEU C CA 1
ATOM 4971 C C . LEU C 1 186 ? 2.691 12.496 73.410 1.00 36.78 186 LEU C C 1
ATOM 4972 O O . LEU C 1 186 ? 3.518 11.609 73.144 1.00 35.67 186 LEU C O 1
ATOM 4977 N N . LYS C 1 187 ? 2.310 12.766 74.662 1.00 36.58 187 LYS C N 1
ATOM 4978 C CA . LYS C 1 187 ? 2.829 12.035 75.798 1.00 36.77 187 LYS C CA 1
ATOM 4979 C C . LYS C 1 187 ? 2.485 10.547 75.674 1.00 35.67 187 LYS C C 1
ATOM 4980 O O . LYS C 1 187 ? 3.341 9.696 75.846 1.00 35.31 187 LYS C O 1
ATOM 4986 N N . ALA C 1 188 ? 1.218 10.247 75.375 1.00 35.66 188 ALA C N 1
ATOM 4987 C CA . ALA C 1 188 ? 0.769 8.871 75.175 1.00 34.87 188 ALA C CA 1
ATOM 4988 C C . ALA C 1 188 ? 1.601 8.164 74.046 1.00 33.64 188 ALA C C 1
ATOM 4989 O O . ALA C 1 188 ? 2.104 7.022 74.241 1.00 32.46 188 ALA C O 1
ATOM 4991 N N . ALA C 1 189 ? 1.798 8.858 72.923 1.00 31.62 189 ALA C N 1
ATOM 4992 C CA . ALA C 1 189 ? 2.652 8.359 71.856 1.00 31.89 189 ALA C CA 1
ATOM 4993 C C . ALA C 1 189 ? 4.071 8.067 72.359 1.00 32.13 189 ALA C C 1
ATOM 4994 O O . ALA C 1 189 ? 4.653 7.068 72.014 1.00 32.44 189 ALA C O 1
ATOM 4996 N N . ILE C 1 190 ? 4.604 8.923 73.226 1.00 33.84 190 ILE C N 1
ATOM 4997 C CA . ILE C 1 190 ? 5.985 8.766 73.671 1.00 32.65 190 ILE C CA 1
ATOM 4998 C C . ILE C 1 190 ? 6.067 7.631 74.689 1.00 33.42 190 ILE C C 1
ATOM 4999 O O . ILE C 1 190 ? 7.008 6.847 74.638 1.00 33.69 190 ILE C O 1
ATOM 5004 N N . LEU C 1 191 ? 5.097 7.535 75.609 1.00 33.90 191 LEU C N 1
ATOM 5005 C CA . LEU C 1 191 ? 5.029 6.406 76.523 1.00 34.38 191 LEU C CA 1
ATOM 5006 C C . LEU C 1 191 ? 4.868 5.062 75.791 1.00 34.09 191 LEU C C 1
ATOM 5007 O O . LEU C 1 191 ? 5.336 4.027 76.273 1.00 35.03 191 LEU C O 1
ATOM 5012 N N . ALA C 1 192 ? 4.202 5.062 74.644 1.00 33.38 192 ALA C N 1
ATOM 5013 C CA . ALA C 1 192 ? 4.082 3.843 73.845 1.00 33.31 192 ALA C CA 1
ATOM 5014 C C . ALA C 1 192 ? 5.442 3.433 73.312 1.00 32.94 192 ALA C C 1
ATOM 5015 O O . ALA C 1 192 ? 5.758 2.232 73.254 1.00 32.43 192 ALA C O 1
ATOM 5017 N N . VAL C 1 193 ? 6.265 4.429 72.948 1.00 31.88 193 VAL C N 1
ATOM 5018 C CA . VAL C 1 193 ? 7.642 4.174 72.491 1.00 31.07 193 VAL C CA 1
ATOM 5019 C C . VAL C 1 193 ? 8.425 3.533 73.619 1.00 32.70 193 VAL C C 1
ATOM 5020 O O . VAL C 1 193 ? 9.102 2.508 73.400 1.00 33.64 193 VAL C O 1
ATOM 5024 N N . ARG C 1 194 ? 8.312 4.101 74.826 1.00 34.17 194 ARG C N 1
ATOM 5025 C CA . ARG C 1 194 ? 8.943 3.515 76.025 1.00 36.29 194 ARG C CA 1
ATOM 5026 C C . ARG C 1 194 ? 8.556 2.053 76.212 1.00 37.69 194 ARG C C 1
ATOM 5027 O O . ARG C 1 194 ? 9.418 1.198 76.466 1.00 38.64 194 ARG C O 1
ATOM 5035 N N . ALA C 1 195 ? 7.268 1.765 76.101 1.00 37.73 195 ALA C N 1
ATOM 5036 C CA . ALA C 1 195 ? 6.784 0.415 76.352 1.00 37.89 195 ALA C CA 1
ATOM 5037 C C . ALA C 1 195 ? 7.265 -0.566 75.276 1.00 37.67 195 ALA C C 1
ATOM 5038 O O . ALA C 1 195 ? 7.602 -1.724 75.579 1.00 37.93 195 ALA C O 1
ATOM 5040 N N . ASP C 1 196 ? 7.328 -0.120 74.027 1.00 36.57 196 ASP C N 1
ATOM 5041 C CA . ASP C 1 196 ? 7.531 -1.035 72.907 1.00 36.94 196 ASP C CA 1
ATOM 5042 C C . ASP C 1 196 ? 9.023 -1.187 72.587 1.00 35.18 196 ASP C C 1
ATOM 5043 O O . ASP C 1 196 ? 9.453 -2.157 71.959 1.00 33.79 196 ASP C O 1
ATOM 5048 N N . GLY C 1 197 ? 9.797 -0.167 72.935 1.00 34.41 197 GLY C N 1
ATOM 5049 C CA . GLY C 1 197 ? 11.218 -0.165 72.666 1.00 33.68 197 GLY C CA 1
ATOM 5050 C C . GLY C 1 197 ? 11.545 0.205 71.233 1.00 32.70 197 GLY C C 1
ATOM 5051 O O . GLY C 1 197 ? 12.677 0.026 70.802 1.00 32.25 197 GLY C O 1
ATOM 5052 N N . ILE C 1 198 ? 10.535 0.682 70.507 1.00 32.48 198 ILE C N 1
ATOM 5053 C CA . ILE C 1 198 ? 10.647 1.093 69.105 1.00 31.47 198 ILE C CA 1
ATOM 5054 C C . ILE C 1 198 ? 9.667 2.223 68.908 1.00 30.62 198 ILE C C 1
ATOM 5055 O O . ILE C 1 198 ? 8.635 2.270 69.607 1.00 29.64 198 ILE C O 1
ATOM 5060 N N . CYS C 1 199 ? 9.990 3.140 67.987 1.00 30.08 199 CYS C N 1
ATOM 5061 C CA . CYS C 1 199 ? 9.026 4.165 67.568 1.00 29.23 199 CYS C CA 1
ATOM 5062 C C . CYS C 1 199 ? 8.761 4.049 66.060 1.00 28.11 199 CYS C C 1
ATOM 5063 O O . CYS C 1 199 ? 9.699 3.929 65.278 1.00 26.96 199 CYS C O 1
ATOM 5066 N N . VAL C 1 200 ? 7.503 4.062 65.691 1.00 27.94 200 VAL C N 1
ATOM 5067 C CA . VAL C 1 200 ? 7.080 4.259 64.337 1.00 28.10 200 VAL C CA 1
ATOM 5068 C C . VAL C 1 200 ? 6.434 5.601 64.122 1.00 27.88 200 VAL C C 1
ATOM 5069 O O . VAL C 1 200 ? 5.495 5.942 64.760 1.00 26.92 200 VAL C O 1
ATOM 5073 N N . LEU C 1 201 ? 7.001 6.381 63.230 1.00 27.56 201 LEU C N 1
ATOM 5074 C CA . LEU C 1 201 ? 6.446 7.658 62.900 1.00 28.24 201 LEU C CA 1
ATOM 5075 C C . LEU C 1 201 ? 5.832 7.699 61.528 1.00 28.65 201 LEU C C 1
ATOM 5076 O O . LEU C 1 201 ? 6.467 7.428 60.570 1.00 28.71 201 LEU C O 1
ATOM 5081 N N . ASP C 1 202 ? 4.560 8.007 61.469 1.00 28.15 202 ASP C N 1
ATOM 5082 C CA . ASP C 1 202 ? 3.767 7.702 60.320 1.00 28.28 202 ASP C CA 1
ATOM 5083 C C . ASP C 1 202 ? 3.319 8.990 59.679 1.00 29.48 202 ASP C C 1
ATOM 5084 O O . ASP C 1 202 ? 2.256 9.464 59.925 1.00 28.99 202 ASP C O 1
ATOM 5089 N N . GLN C 1 203 ? 4.166 9.576 58.865 1.00 28.18 203 GLN C N 1
ATOM 5090 C CA . GLN C 1 203 ? 3.776 10.724 58.083 1.00 29.38 203 GLN C CA 1
ATOM 5091 C C . GLN C 1 203 ? 3.393 11.918 58.918 1.00 30.93 203 GLN C C 1
ATOM 5092 O O . GLN C 1 203 ? 2.568 12.683 58.538 1.00 32.01 203 GLN C O 1
ATOM 5098 N N . GLU C 1 204 ? 4.029 12.063 60.057 1.00 29.30 204 GLU C N 1
ATOM 5099 C CA . GLU C 1 204 ? 3.794 13.224 60.936 1.00 31.02 204 GLU C CA 1
ATOM 5100 C C . GLU C 1 204 ? 4.736 14.391 60.598 1.00 31.55 204 GLU C C 1
ATOM 5101 O O . GLU C 1 204 ? 4.421 15.545 60.922 1.00 32.72 204 GLU C O 1
ATOM 5107 N N . LEU C 1 205 ? 5.866 14.073 59.943 1.00 30.51 205 LEU C N 1
ATOM 5108 C CA . LEU C 1 205 ? 6.867 15.073 59.561 1.00 31.48 205 LEU C CA 1
ATOM 5109 C C . LEU C 1 205 ? 6.631 15.539 58.096 1.00 31.84 205 LEU C C 1
ATOM 5110 O O . LEU C 1 205 ? 6.571 16.762 57.829 1.00 32.87 205 LEU C O 1
ATOM 5115 N N . GLU C 1 206 ? 6.445 14.586 57.164 1.00 31.09 206 GLU C N 1
ATOM 5116 C CA . GLU C 1 206 ? 6.027 14.904 55.756 1.00 32.58 206 GLU C CA 1
ATOM 5117 C C . GLU C 1 206 ? 5.050 13.860 55.274 1.00 31.35 206 GLU C C 1
ATOM 5118 O O . GLU C 1 206 ? 5.214 12.691 55.599 1.00 30.05 206 GLU C O 1
ATOM 5124 N N . ALA C 1 207 ? 4.059 14.273 54.503 1.00 31.59 207 ALA C N 1
ATOM 5125 C CA . ALA C 1 207 ? 3.131 13.333 53.812 1.00 32.35 207 ALA C CA 1
ATOM 5126 C C . ALA C 1 207 ? 3.903 12.288 52.986 1.00 32.06 207 ALA C C 1
ATOM 5127 O O . ALA C 1 207 ? 4.864 12.623 52.268 1.00 30.66 207 ALA C O 1
ATOM 5129 N N . GLY C 1 208 ? 3.528 11.019 53.139 1.00 30.66 208 GLY C N 1
ATOM 5130 C CA . GLY C 1 208 ? 4.132 9.979 52.346 1.00 29.94 208 GLY C CA 1
ATOM 5131 C C . GLY C 1 208 ? 5.439 9.501 52.920 1.00 30.02 208 GLY C C 1
ATOM 5132 O O . GLY C 1 208 ? 6.052 8.636 52.334 1.00 30.91 208 GLY C O 1
ATOM 5133 N N . LEU C 1 209 ? 5.866 10.049 54.057 1.00 28.53 209 LEU C N 1
ATOM 5134 C CA . LEU C 1 209 ? 7.164 9.706 54.635 1.00 28.80 209 LEU C CA 1
ATOM 5135 C C . LEU C 1 209 ? 6.947 8.957 55.963 1.00 28.98 209 LEU C C 1
ATOM 5136 O O . LEU C 1 209 ? 6.227 9.450 56.824 1.00 29.36 209 LEU C O 1
ATOM 5141 N N . ARG C 1 210 ? 7.599 7.803 56.120 1.00 29.68 210 ARG C N 1
ATOM 5142 C CA . ARG C 1 210 ? 7.644 7.062 57.399 1.00 29.52 210 ARG C CA 1
ATOM 5143 C C . ARG C 1 210 ? 9.069 6.837 57.965 1.00 29.39 210 ARG C C 1
ATOM 5144 O O . ARG C 1 210 ? 10.035 6.713 57.209 1.00 30.11 210 ARG C O 1
ATOM 5152 N N . SER C 1 211 ? 9.201 6.760 59.286 1.00 29.93 211 SER C N 1
ATOM 5153 C CA . SER C 1 211 ? 10.435 6.243 59.884 1.00 29.80 211 SER C CA 1
ATOM 5154 C C . SER C 1 211 ? 10.163 5.387 61.094 1.00 29.03 211 SER C C 1
ATOM 5155 O O . SER C 1 211 ? 9.035 5.376 61.632 1.00 27.60 211 SER C O 1
ATOM 5166 N N . ALA C 1 213 ? 12.492 3.871 64.686 1.00 25.38 213 ALA C N 1
ATOM 5167 C CA . ALA C 1 213 ? 13.707 4.142 65.444 1.00 23.91 213 ALA C CA 1
ATOM 5168 C C . ALA C 1 213 ? 13.780 3.275 66.697 1.00 24.36 213 ALA C C 1
ATOM 5169 O O . ALA C 1 213 ? 12.767 3.023 67.349 1.00 24.07 213 ALA C O 1
ATOM 5171 N N . ALA C 1 214 ? 14.984 2.821 67.027 1.00 23.91 214 ALA C N 1
ATOM 5172 C CA . ALA C 1 214 ? 15.233 2.168 68.307 1.00 24.33 214 ALA C CA 1
ATOM 5173 C C . ALA C 1 214 ? 16.336 2.878 69.083 1.00 25.36 214 ALA C C 1
ATOM 5174 O O . ALA C 1 214 ? 17.192 3.543 68.498 1.00 25.35 214 ALA C O 1
ATOM 5176 N N . PRO C 1 215 ? 16.311 2.733 70.404 1.00 27.05 215 PRO C N 1
ATOM 5177 C CA . PRO C 1 215 ? 17.302 3.382 71.270 1.00 27.08 215 PRO C CA 1
ATOM 5178 C C . PRO C 1 215 ? 18.639 2.648 71.251 1.00 28.14 215 PRO C C 1
ATOM 5179 O O . PRO C 1 215 ? 18.666 1.418 71.222 1.00 29.28 215 PRO C O 1
ATOM 5183 N N . ILE C 1 216 ? 19.733 3.402 71.269 1.00 27.92 216 ILE C N 1
ATOM 5184 C CA . ILE C 1 216 ? 21.035 2.855 71.630 1.00 27.47 216 ILE C CA 1
ATOM 5185 C C . ILE C 1 216 ? 21.413 3.228 73.060 1.00 29.88 216 ILE C C 1
ATOM 5186 O O . ILE C 1 216 ? 21.537 4.407 73.392 1.00 28.36 216 ILE C O 1
ATOM 5191 N N . ARG C 1 217 ? 21.595 2.216 73.902 1.00 29.63 217 ARG C N 1
ATOM 5192 C CA . ARG C 1 217 ? 21.915 2.433 75.292 1.00 32.53 217 ARG C CA 1
ATOM 5193 C C . ARG C 1 217 ? 23.401 2.387 75.567 1.00 34.39 217 ARG C C 1
ATOM 5194 O O . ARG C 1 217 ? 24.112 1.652 74.945 1.00 33.04 217 ARG C O 1
ATOM 5202 N N . GLY C 1 218 ? 23.841 3.223 76.490 1.00 36.24 218 GLY C N 1
ATOM 5203 C CA . GLY C 1 218 ? 25.210 3.231 76.971 1.00 39.61 218 GLY C CA 1
ATOM 5204 C C . GLY C 1 218 ? 25.507 2.197 78.046 1.00 41.44 218 GLY C C 1
ATOM 5205 O O . GLY C 1 218 ? 24.669 1.358 78.419 1.00 40.23 218 GLY C O 1
ATOM 5206 N N . ALA C 1 219 ? 26.739 2.263 78.534 1.00 44.58 219 ALA C N 1
ATOM 5207 C CA . ALA C 1 219 ? 27.213 1.386 79.604 1.00 47.66 219 ALA C CA 1
ATOM 5208 C C . ALA C 1 219 ? 26.297 1.466 80.843 1.00 48.90 219 ALA C C 1
ATOM 5209 O O . ALA C 1 219 ? 26.081 0.469 81.527 1.00 49.22 219 ALA C O 1
ATOM 5211 N N . SER C 1 220 ? 25.726 2.651 81.069 1.00 49.19 220 SER C N 1
ATOM 5212 C CA . SER C 1 220 ? 24.737 2.925 82.138 1.00 50.21 220 SER C CA 1
ATOM 5213 C C . SER C 1 220 ? 23.450 2.115 82.004 1.00 48.98 220 SER C C 1
ATOM 5214 O O . SER C 1 220 ? 22.698 1.995 82.959 1.00 49.65 220 SER C O 1
ATOM 5217 N N . GLY C 1 221 ? 23.148 1.647 80.788 1.00 47.14 221 GLY C N 1
ATOM 5218 C CA . GLY C 1 221 ? 21.810 1.111 80.481 1.00 45.55 221 GLY C CA 1
ATOM 5219 C C . GLY C 1 221 ? 20.822 2.171 79.994 1.00 44.21 221 GLY C C 1
ATOM 5220 O O . GLY C 1 221 ? 19.749 1.829 79.504 1.00 43.59 221 GLY C O 1
ATOM 5221 N N . LEU C 1 222 ? 21.177 3.451 80.144 1.00 43.16 222 LEU C N 1
ATOM 5222 C CA . LEU C 1 222 ? 20.348 4.568 79.647 1.00 42.75 222 LEU C CA 1
ATOM 5223 C C . LEU C 1 222 ? 20.517 4.863 78.145 1.00 39.89 222 LEU C C 1
ATOM 5224 O O . LEU C 1 222 ? 21.576 4.605 77.565 1.00 38.15 222 LEU C O 1
ATOM 5229 N N . THR C 1 223 ? 19.458 5.425 77.548 1.00 37.99 223 THR C N 1
ATOM 5230 C CA . THR C 1 223 ? 19.436 5.778 76.148 1.00 35.98 223 THR C CA 1
ATOM 5231 C C . THR C 1 223 ? 20.433 6.900 75.926 1.00 35.90 223 THR C C 1
ATOM 5232 O O . THR C 1 223 ? 20.323 7.944 76.552 1.00 37.75 223 THR C O 1
ATOM 5236 N N . VAL C 1 224 ? 21.408 6.697 75.043 1.00 34.72 224 VAL C N 1
ATOM 5237 C CA . VAL C 1 224 ? 22.354 7.783 74.725 1.00 32.97 224 VAL C CA 1
ATOM 5238 C C . VAL C 1 224 ? 22.225 8.335 73.270 1.00 32.04 224 VAL C C 1
ATOM 5239 O O . VAL C 1 224 ? 22.789 9.414 72.939 1.00 31.56 224 VAL C O 1
ATOM 5243 N N . ALA C 1 225 ? 21.506 7.598 72.405 1.00 30.24 225 ALA C N 1
ATOM 5244 C CA . ALA C 1 225 ? 21.402 7.939 70.979 1.00 28.44 225 ALA C CA 1
ATOM 5245 C C . ALA C 1 225 ? 20.240 7.104 70.430 1.00 28.87 225 ALA C C 1
ATOM 5246 O O . ALA C 1 225 ? 19.636 6.320 71.183 1.00 30.28 225 ALA C O 1
ATOM 5248 N N . ALA C 1 226 ? 19.905 7.306 69.158 1.00 27.50 226 ALA C N 1
ATOM 5249 C CA . ALA C 1 226 ? 18.880 6.571 68.486 1.00 26.94 226 ALA C CA 1
ATOM 5250 C C . ALA C 1 226 ? 19.348 6.256 67.079 1.00 27.01 226 ALA C C 1
ATOM 5251 O O . ALA C 1 226 ? 20.116 7.037 66.472 1.00 26.66 226 ALA C O 1
ATOM 5253 N N . VAL C 1 227 ? 18.941 5.075 66.596 1.00 25.91 227 VAL C N 1
ATOM 5254 C CA . VAL C 1 227 ? 19.207 4.646 65.231 1.00 25.12 227 VAL C CA 1
ATOM 5255 C C . VAL C 1 227 ? 17.862 4.448 64.545 1.00 25.71 227 VAL C C 1
ATOM 5256 O O . VAL C 1 227 ? 16.888 3.992 65.178 1.00 24.83 227 VAL C O 1
ATOM 5260 N N . ASN C 1 228 ? 17.798 4.792 63.259 1.00 24.74 228 ASN C N 1
ATOM 5261 C CA . ASN C 1 228 ? 16.530 4.689 62.549 1.00 25.34 228 ASN C CA 1
ATOM 5262 C C . ASN C 1 228 ? 16.626 4.144 61.098 1.00 25.92 228 ASN C C 1
ATOM 5263 O O . ASN C 1 228 ? 17.736 4.019 60.519 1.00 25.28 228 ASN C O 1
ATOM 5268 N N . ILE C 1 229 ? 15.467 3.783 60.545 1.00 25.96 229 ILE C N 1
ATOM 5269 C CA . ILE C 1 229 ? 15.341 3.556 59.101 1.00 25.78 229 ILE C CA 1
ATOM 5270 C C . ILE C 1 229 ? 14.263 4.529 58.702 1.00 26.44 229 ILE C C 1
ATOM 5271 O O . ILE C 1 229 ? 13.345 4.762 59.463 1.00 26.65 229 ILE C O 1
ATOM 5276 N N . SER C 1 230 ? 14.378 5.138 57.536 1.00 27.77 230 SER C N 1
ATOM 5277 C CA . SER C 1 230 ? 13.357 6.045 57.079 1.00 28.19 230 SER C CA 1
ATOM 5278 C C . SER C 1 230 ? 13.054 5.717 55.614 1.00 28.13 230 SER C C 1
ATOM 5279 O O . SER C 1 230 ? 13.971 5.463 54.838 1.00 27.35 230 SER C O 1
ATOM 5282 N N . THR C 1 231 ? 11.767 5.671 55.255 1.00 26.86 231 THR C N 1
ATOM 5283 C CA . THR C 1 231 ? 11.350 5.110 53.963 1.00 27.40 231 THR C CA 1
ATOM 5284 C C . THR C 1 231 ? 10.007 5.678 53.491 1.00 26.54 231 THR C C 1
ATOM 5285 O O . THR C 1 231 ? 9.228 6.168 54.304 1.00 25.92 231 THR C O 1
ATOM 5289 N N . PRO C 1 232 ? 9.760 5.708 52.159 1.00 27.32 232 PRO C N 1
ATOM 5290 C CA . PRO C 1 232 ? 8.417 6.163 51.744 1.00 27.91 232 PRO C CA 1
ATOM 5291 C C . PRO C 1 232 ? 7.308 5.277 52.339 1.00 29.06 232 PRO C C 1
ATOM 5292 O O . PRO C 1 232 ? 7.472 4.038 52.455 1.00 29.34 232 PRO C O 1
ATOM 5296 N N . ALA C 1 233 ? 6.193 5.899 52.705 1.00 29.44 233 ALA C N 1
ATOM 5297 C CA . ALA C 1 233 ? 4.995 5.169 53.093 1.00 29.32 233 ALA C CA 1
ATOM 5298 C C . ALA C 1 233 ? 4.593 4.178 52.014 1.00 30.81 233 ALA C C 1
ATOM 5299 O O . ALA C 1 233 ? 4.118 3.088 52.304 1.00 31.44 233 ALA C O 1
ATOM 5301 N N . ALA C 1 234 ? 4.812 4.533 50.761 1.00 31.27 234 ALA C N 1
ATOM 5302 C CA . ALA C 1 234 ? 4.322 3.695 49.664 1.00 32.65 234 ALA C CA 1
ATOM 5303 C C . ALA C 1 234 ? 5.142 2.412 49.466 1.00 32.64 234 ALA C C 1
ATOM 5304 O O . ALA C 1 234 ? 4.736 1.549 48.715 1.00 34.50 234 ALA C O 1
ATOM 5306 N N . ARG C 1 235 ? 6.295 2.274 50.133 1.00 31.67 235 ARG C N 1
ATOM 5307 C CA . ARG C 1 235 ? 7.072 1.089 49.952 1.00 31.55 235 ARG C CA 1
ATOM 5308 C C . ARG C 1 235 ? 6.695 -0.032 50.905 1.00 31.83 235 ARG C C 1
ATOM 5309 O O . ARG C 1 235 ? 7.018 -1.160 50.593 1.00 31.90 235 ARG C O 1
ATOM 5317 N N . TYR C 1 236 ? 6.048 0.269 52.042 1.00 31.58 236 TYR C N 1
ATOM 5318 C CA . TYR C 1 236 ? 5.736 -0.732 53.070 1.00 32.17 236 TYR C CA 1
ATOM 5319 C C . TYR C 1 236 ? 4.467 -0.362 53.815 1.00 31.49 236 TYR C C 1
ATOM 5320 O O . TYR C 1 236 ? 4.362 0.760 54.310 1.00 31.18 236 TYR C O 1
ATOM 5329 N N . SER C 1 237 ? 3.528 -1.301 53.957 1.00 31.71 237 SER C N 1
ATOM 5330 C CA . SER C 1 237 ? 2.446 -1.110 54.929 1.00 31.95 237 SER C CA 1
ATOM 5331 C C . SER C 1 237 ? 3.015 -0.990 56.368 1.00 31.15 237 SER C C 1
ATOM 5332 O O . SER C 1 237 ? 4.170 -1.366 56.623 1.00 32.07 237 SER C O 1
ATOM 5335 N N . LEU C 1 238 ? 2.241 -0.455 57.309 1.00 30.87 238 LEU C N 1
ATOM 5336 C CA . LEU C 1 238 ? 2.657 -0.466 58.713 1.00 29.64 238 LEU C CA 1
ATOM 5337 C C . LEU C 1 238 ? 2.976 -1.893 59.186 1.00 30.50 238 LEU C C 1
ATOM 5338 O O . LEU C 1 238 ? 3.955 -2.101 59.906 1.00 29.30 238 LEU C O 1
ATOM 5343 N N . GLU C 1 239 ? 2.182 -2.875 58.770 1.00 30.09 239 GLU C N 1
ATOM 5344 C CA . GLU C 1 239 ? 2.452 -4.254 59.183 1.00 31.60 239 GLU C CA 1
ATOM 5345 C C . GLU C 1 239 ? 3.768 -4.790 58.616 1.00 31.21 239 GLU C C 1
ATOM 5346 O O . GLU C 1 239 ? 4.507 -5.500 59.313 1.00 31.08 239 GLU C O 1
ATOM 5352 N N . ASP C 1 240 ? 4.071 -4.449 57.376 1.00 32.02 240 ASP C N 1
ATOM 5353 C CA . ASP C 1 240 ? 5.302 -4.924 56.777 1.00 34.78 240 ASP C CA 1
ATOM 5354 C C . ASP C 1 240 ? 6.576 -4.273 57.340 1.00 33.77 240 ASP C C 1
ATOM 5355 O O . ASP C 1 240 ? 7.617 -4.886 57.310 1.00 34.15 240 ASP C O 1
ATOM 5360 N N . LEU C 1 241 ? 6.461 -3.067 57.891 1.00 33.72 241 LEU C N 1
ATOM 5361 C CA . LEU C 1 241 ? 7.572 -2.429 58.641 1.00 32.87 241 LEU C CA 1
ATOM 5362 C C . LEU C 1 241 ? 8.010 -3.320 59.774 1.00 33.53 241 LEU C C 1
ATOM 5363 O O . LEU C 1 241 ? 9.201 -3.512 59.993 1.00 33.11 241 LEU C O 1
ATOM 5368 N N . HIS C 1 242 ? 7.045 -3.899 60.474 1.00 34.74 242 HIS C N 1
ATOM 5369 C CA . HIS C 1 242 ? 7.304 -4.716 61.638 1.00 35.43 242 HIS C CA 1
ATOM 5370 C C . HIS C 1 242 ? 7.803 -6.068 61.279 1.00 37.08 242 HIS C C 1
ATOM 5371 O O . HIS C 1 242 ? 8.475 -6.662 62.015 1.00 38.55 242 HIS C O 1
ATOM 5378 N N . SER C 1 243 ? 7.475 -6.575 60.126 1.00 39.19 243 SER C N 1
ATOM 5379 C CA . SER C 1 243 ? 7.934 -7.913 59.819 1.00 40.39 243 SER C CA 1
ATOM 5380 C C . SER C 1 243 ? 9.231 -7.868 59.039 1.00 40.83 243 SER C C 1
ATOM 5381 O O . SER C 1 243 ? 10.070 -8.786 59.130 1.00 41.46 243 SER C O 1
ATOM 5384 N N . ASP C 1 244 ? 9.413 -6.785 58.288 1.00 41.06 244 ASP C N 1
ATOM 5385 C CA . ASP C 1 244 ? 10.547 -6.657 57.349 1.00 42.02 244 ASP C CA 1
ATOM 5386 C C . ASP C 1 244 ? 11.782 -5.836 57.802 1.00 40.62 244 ASP C C 1
ATOM 5387 O O . ASP C 1 244 ? 12.907 -6.097 57.337 1.00 42.70 244 ASP C O 1
ATOM 5392 N N . LEU C 1 245 ? 11.575 -4.822 58.638 1.00 36.94 245 LEU C N 1
ATOM 5393 C CA . LEU C 1 245 ? 12.544 -3.770 58.801 1.00 34.14 245 LEU C CA 1
ATOM 5394 C C . LEU C 1 245 ? 12.927 -3.605 60.258 1.00 32.26 245 LEU C C 1
ATOM 5395 O O . LEU C 1 245 ? 14.115 -3.464 60.597 1.00 29.91 245 LEU C O 1
ATOM 5400 N N . ILE C 1 246 ? 11.906 -3.626 61.115 1.00 30.44 246 ILE C N 1
ATOM 5401 C CA . ILE C 1 246 ? 12.097 -3.333 62.527 1.00 29.69 246 ILE C CA 1
ATOM 5402 C C . ILE C 1 246 ? 12.946 -4.439 63.222 1.00 30.31 246 ILE C C 1
ATOM 5403 O O . ILE C 1 246 ? 13.795 -4.120 64.053 1.00 28.19 246 ILE C O 1
ATOM 5408 N N . PRO C 1 247 ? 12.713 -5.731 62.882 1.00 30.56 247 PRO C N 1
ATOM 5409 C CA . PRO C 1 247 ? 13.581 -6.730 63.507 1.00 31.60 247 PRO C CA 1
ATOM 5410 C C . PRO C 1 247 ? 15.057 -6.494 63.229 1.00 31.16 247 PRO C C 1
ATOM 5411 O O . PRO C 1 247 ? 15.833 -6.547 64.137 1.00 32.85 247 PRO C O 1
ATOM 5415 N N . SER C 1 248 ? 15.443 -6.167 62.003 1.00 30.38 248 SER C N 1
ATOM 5416 C CA . SER C 1 248 ? 16.851 -5.871 61.679 1.00 29.81 248 SER C CA 1
ATOM 5417 C C . SER C 1 248 ? 17.335 -4.596 62.381 1.00 29.15 248 SER C C 1
ATOM 5418 O O . SER C 1 248 ? 18.488 -4.466 62.788 1.00 29.49 248 SER C O 1
ATOM 5421 N N . LEU C 1 249 ? 16.457 -3.620 62.448 1.00 27.96 249 LEU C N 1
ATOM 5422 C CA . LEU C 1 249 ? 16.780 -2.400 63.134 1.00 27.47 249 LEU C CA 1
ATOM 5423 C C . LEU C 1 249 ? 17.177 -2.666 64.573 1.00 26.61 249 LEU C C 1
ATOM 5424 O O . LEU C 1 249 ? 18.174 -2.084 65.049 1.00 24.98 249 LEU C O 1
ATOM 5429 N N . ARG C 1 250 ? 16.406 -3.472 65.283 1.00 27.50 250 ARG C N 1
ATOM 5430 C CA . ARG C 1 250 ? 16.704 -3.789 66.650 1.00 28.52 250 ARG C CA 1
ATOM 5431 C C . ARG C 1 250 ? 18.040 -4.475 66.798 1.00 28.69 250 ARG C C 1
ATOM 5432 O O . ARG C 1 250 ? 18.786 -4.143 67.632 1.00 29.26 250 ARG C O 1
ATOM 5440 N N . VAL C 1 251 ? 18.326 -5.416 65.939 1.00 30.21 251 VAL C N 1
ATOM 5441 C CA . VAL C 1 251 ? 19.602 -6.074 65.917 1.00 32.12 251 VAL C CA 1
ATOM 5442 C C . VAL C 1 251 ? 20.779 -5.136 65.716 1.00 30.90 251 VAL C C 1
ATOM 5443 O O . VAL C 1 251 ? 21.752 -5.228 66.404 1.00 30.55 251 VAL C O 1
ATOM 5447 N N . THR C 1 252 ? 20.639 -4.207 64.795 1.00 29.53 252 THR C N 1
ATOM 5448 C CA . THR C 1 252 ? 21.611 -3.185 64.594 1.00 28.49 252 THR C CA 1
ATOM 5449 C C . THR C 1 252 ? 21.847 -2.349 65.812 1.00 28.33 252 THR C C 1
ATOM 5450 O O . THR C 1 252 ? 22.942 -2.041 66.094 1.00 29.45 252 THR C O 1
ATOM 5454 N N . ALA C 1 253 ? 20.809 -1.964 66.515 1.00 26.54 253 ALA C N 1
ATOM 5455 C CA . ALA C 1 253 ? 20.991 -1.208 67.730 1.00 26.80 253 ALA C CA 1
ATOM 5456 C C . ALA C 1 253 ? 21.774 -1.984 68.782 1.00 28.29 253 ALA C C 1
ATOM 5457 O O . ALA C 1 253 ? 22.611 -1.443 69.431 1.00 30.46 253 ALA C O 1
ATOM 5459 N N . THR C 1 254 ? 21.454 -3.257 68.929 1.00 28.74 254 THR C N 1
ATOM 5460 C CA . THR C 1 254 ? 22.132 -4.174 69.819 1.00 30.96 254 THR C CA 1
ATOM 5461 C C . THR C 1 254 ? 23.586 -4.232 69.449 1.00 31.35 254 THR C C 1
ATOM 5462 O O . THR C 1 254 ? 24.420 -4.296 70.288 1.00 33.68 254 THR C O 1
ATOM 5466 N N . ASP C 1 255 ? 23.875 -4.217 68.170 1.00 30.54 255 ASP C N 1
ATOM 5467 C CA . ASP C 1 255 ? 25.208 -4.439 67.710 1.00 30.78 255 ASP C CA 1
ATOM 5468 C C . ASP C 1 255 ? 26.027 -3.194 67.968 1.00 29.65 255 ASP C C 1
ATOM 5469 O O . ASP C 1 255 ? 27.150 -3.291 68.365 1.00 29.96 255 ASP C O 1
ATOM 5474 N N . ILE C 1 256 ? 25.447 -2.031 67.731 1.00 27.82 256 ILE C N 1
ATOM 5475 C CA . ILE C 1 256 ? 26.093 -0.757 68.113 1.00 28.49 256 ILE C CA 1
ATOM 5476 C C . ILE C 1 256 ? 26.334 -0.673 69.605 1.00 29.25 256 ILE C C 1
ATOM 5477 O O . ILE C 1 256 ? 27.435 -0.359 70.013 1.00 31.76 256 ILE C O 1
ATOM 5482 N N . GLU C 1 257 ? 25.326 -0.975 70.428 1.00 31.09 257 GLU C N 1
ATOM 5483 C CA . GLU C 1 257 ? 25.493 -1.062 71.901 1.00 33.14 257 GLU C CA 1
ATOM 5484 C C . GLU C 1 257 ? 26.670 -1.937 72.302 1.00 34.22 257 GLU C C 1
ATOM 5485 O O . GLU C 1 257 ? 27.446 -1.559 73.181 1.00 35.16 257 GLU C O 1
ATOM 5491 N N . GLN C 1 258 ? 26.784 -3.116 71.685 1.00 35.37 258 GLN C N 1
ATOM 5492 C CA . GLN C 1 258 ? 27.867 -4.062 72.044 1.00 37.10 258 GLN C CA 1
ATOM 5493 C C . GLN C 1 258 ? 29.220 -3.442 71.717 1.00 38.04 258 GLN C C 1
ATOM 5494 O O . GLN C 1 258 ? 30.136 -3.532 72.520 1.00 38.91 258 GLN C O 1
ATOM 5500 N N . ASP C 1 259 ? 29.335 -2.789 70.556 1.00 39.36 259 ASP C N 1
ATOM 5501 C CA . ASP C 1 259 ? 30.578 -2.121 70.176 1.00 41.64 259 ASP C CA 1
ATOM 5502 C C . ASP C 1 259 ? 30.961 -0.889 70.982 1.00 43.31 259 ASP C C 1
ATOM 5503 O O . ASP C 1 259 ? 32.138 -0.654 71.203 1.00 45.40 259 ASP C O 1
ATOM 5508 N N . LEU C 1 260 ? 29.983 -0.094 71.408 1.00 44.74 260 LEU C N 1
ATOM 5509 C CA . LEU C 1 260 ? 30.219 0.976 72.391 1.00 47.12 260 LEU C CA 1
ATOM 5510 C C . LEU C 1 260 ? 30.808 0.419 73.641 1.00 50.78 260 LEU C C 1
ATOM 5511 O O . LEU C 1 260 ? 31.813 0.928 74.112 1.00 52.03 260 LEU C O 1
ATOM 5516 N N . ALA C 1 261 ? 30.158 -0.635 74.160 1.00 54.60 261 ALA C N 1
ATOM 5517 C CA . ALA C 1 261 ? 30.513 -1.312 75.420 1.00 58.53 261 ALA C CA 1
ATOM 5518 C C . ALA C 1 261 ? 31.906 -1.945 75.376 1.00 61.72 261 ALA C C 1
ATOM 5519 O O . ALA C 1 261 ? 32.249 -2.772 76.228 1.00 63.40 261 ALA C O 1
ATOM 5521 N N . THR C 1 262 ? 32.693 -1.545 74.383 1.00 63.21 262 THR C N 1
ATOM 5522 C CA . THR C 1 262 ? 34.030 -2.051 74.193 1.00 66.33 262 THR C CA 1
ATOM 5523 C C . THR C 1 262 ? 34.941 -0.887 73.836 1.00 67.30 262 THR C C 1
ATOM 5524 O O . THR C 1 262 ? 35.163 -0.614 72.647 1.00 67.49 262 THR C O 1
ATOM 5528 N N . VAL C 1 263 ? 35.448 -0.197 74.863 1.00 68.96 263 VAL C N 1
ATOM 5529 C CA . VAL C 1 263 ? 36.463 0.860 74.690 1.00 69.69 263 VAL C CA 1
ATOM 5530 C C . VAL C 1 263 ? 35.997 1.954 73.721 1.00 68.39 263 VAL C C 1
ATOM 5531 O O . VAL C 1 263 ? 35.313 2.908 74.120 1.00 67.79 263 VAL C O 1
ATOM 5532 N N . TYR D 1 16 ? 14.926 67.480 25.496 1.00 51.41 16 TYR D N 1
ATOM 5533 C CA . TYR D 1 16 ? 15.783 66.309 25.897 1.00 51.56 16 TYR D CA 1
ATOM 5534 C C . TYR D 1 16 ? 15.309 65.741 27.232 1.00 51.23 16 TYR D C 1
ATOM 5535 O O . TYR D 1 16 ? 15.213 66.463 28.230 1.00 51.67 16 TYR D O 1
ATOM 5544 N N . VAL D 1 17 ? 15.033 64.440 27.233 1.00 45.33 17 VAL D N 1
ATOM 5545 C CA . VAL D 1 17 ? 14.491 63.736 28.378 1.00 43.40 17 VAL D CA 1
ATOM 5546 C C . VAL D 1 17 ? 15.593 62.896 29.050 1.00 44.08 17 VAL D C 1
ATOM 5547 O O . VAL D 1 17 ? 15.894 61.790 28.623 1.00 40.53 17 VAL D O 1
ATOM 5551 N N . GLN D 1 18 ? 16.173 63.426 30.131 1.00 47.34 18 GLN D N 1
ATOM 5552 C CA . GLN D 1 18 ? 17.292 62.781 30.791 1.00 48.96 18 GLN D CA 1
ATOM 5553 C C . GLN D 1 18 ? 16.954 61.436 31.412 1.00 47.84 18 GLN D C 1
ATOM 5554 O O . GLN D 1 18 ? 17.782 60.524 31.423 1.00 48.26 18 GLN D O 1
ATOM 5560 N N . SER D 1 19 ? 15.758 61.275 31.944 1.00 47.26 19 SER D N 1
ATOM 5561 C CA . SER D 1 19 ? 15.454 59.994 32.559 1.00 47.95 19 SER D CA 1
ATOM 5562 C C . SER D 1 19 ? 15.345 58.880 31.515 1.00 43.92 19 SER D C 1
ATOM 5563 O O . SER D 1 19 ? 15.647 57.714 31.813 1.00 43.18 19 SER D O 1
ATOM 5566 N N . LEU D 1 20 ? 14.926 59.233 30.301 1.00 40.85 20 LEU D N 1
ATOM 5567 C CA . LEU D 1 20 ? 15.026 58.328 29.152 1.00 38.53 20 LEU D CA 1
ATOM 5568 C C . LEU D 1 20 ? 16.475 57.879 28.873 1.00 39.27 20 LEU D C 1
ATOM 5569 O O . LEU D 1 20 ? 16.755 56.667 28.771 1.00 39.79 20 LEU D O 1
ATOM 5574 N N . ALA D 1 21 ? 17.381 58.842 28.754 1.00 40.90 21 ALA D N 1
ATOM 5575 C CA . ALA D 1 21 ? 18.796 58.563 28.523 1.00 42.88 21 ALA D CA 1
ATOM 5576 C C . ALA D 1 21 ? 19.372 57.588 29.558 1.00 44.46 21 ALA D C 1
ATOM 5577 O O . ALA D 1 21 ? 20.082 56.622 29.213 1.00 44.89 21 ALA D O 1
ATOM 5579 N N . ARG D 1 22 ? 19.037 57.827 30.817 1.00 45.63 22 ARG D N 1
ATOM 5580 C CA . ARG D 1 22 ? 19.546 57.026 31.922 1.00 49.03 22 ARG D CA 1
ATOM 5581 C C . ARG D 1 22 ? 18.948 55.602 31.941 1.00 46.56 22 ARG D C 1
ATOM 5582 O O . ARG D 1 22 ? 19.681 54.625 32.111 1.00 46.52 22 ARG D O 1
ATOM 5590 N N . GLY D 1 23 ? 17.631 55.503 31.736 1.00 43.41 23 GLY D N 1
ATOM 5591 C CA . GLY D 1 23 ? 16.961 54.216 31.642 1.00 41.59 23 GLY D CA 1
ATOM 5592 C C . GLY D 1 23 ? 17.575 53.356 30.538 1.00 38.99 23 GLY D C 1
ATOM 5593 O O . GLY D 1 23 ? 17.763 52.148 30.709 1.00 39.99 23 GLY D O 1
ATOM 5594 N N . LEU D 1 24 ? 17.959 53.970 29.429 1.00 36.19 24 LEU D N 1
ATOM 5595 C CA . LEU D 1 24 ? 18.552 53.194 28.353 1.00 34.37 24 LEU D CA 1
ATOM 5596 C C . LEU D 1 24 ? 20.002 52.831 28.663 1.00 37.85 24 LEU D C 1
ATOM 5597 O O . LEU D 1 24 ? 20.465 51.749 28.275 1.00 38.09 24 LEU D O 1
ATOM 5602 N N . ALA D 1 25 ? 20.720 53.720 29.354 1.00 40.91 25 ALA D N 1
ATOM 5603 C CA . ALA D 1 25 ? 22.066 53.421 29.790 1.00 45.62 25 ALA D CA 1
ATOM 5604 C C . ALA D 1 25 ? 22.044 52.231 30.756 1.00 47.79 25 ALA D C 1
ATOM 5605 O O . ALA D 1 25 ? 22.967 51.422 30.763 1.00 50.56 25 ALA D O 1
ATOM 5607 N N . VAL D 1 26 ? 21.008 52.135 31.583 1.00 47.13 26 VAL D N 1
ATOM 5608 C CA . VAL D 1 26 ? 20.838 50.978 32.466 1.00 49.68 26 VAL D CA 1
ATOM 5609 C C . VAL D 1 26 ? 20.700 49.636 31.695 1.00 47.09 26 VAL D C 1
ATOM 5610 O O . VAL D 1 26 ? 21.346 48.647 32.042 1.00 49.42 26 VAL D O 1
ATOM 5614 N N . ILE D 1 27 ? 19.888 49.608 30.637 1.00 42.90 27 ILE D N 1
ATOM 5615 C CA . ILE D 1 27 ? 19.729 48.398 29.821 1.00 40.41 27 ILE D CA 1
ATOM 5616 C C . ILE D 1 27 ? 21.048 48.067 29.154 1.00 43.24 27 ILE D C 1
ATOM 5617 O O . ILE D 1 27 ? 21.448 46.922 29.100 1.00 43.85 27 ILE D O 1
ATOM 5622 N N . ARG D 1 28 ? 21.714 49.105 28.658 1.00 45.89 28 ARG D N 1
ATOM 5623 C CA . ARG D 1 28 ? 22.945 49.009 27.889 1.00 49.16 28 ARG D CA 1
ATOM 5624 C C . ARG D 1 28 ? 24.101 48.428 28.663 1.00 54.27 28 ARG D C 1
ATOM 5625 O O . ARG D 1 28 ? 24.978 47.800 28.077 1.00 56.20 28 ARG D O 1
ATOM 5633 N N . CYS D 1 29 ? 24.111 48.654 29.967 1.00 57.20 29 CYS D N 1
ATOM 5634 C CA . CYS D 1 29 ? 25.191 48.155 30.802 1.00 63.77 29 CYS D CA 1
ATOM 5635 C C . CYS D 1 29 ? 25.152 46.639 31.065 1.00 64.25 29 CYS D C 1
ATOM 5636 O O . CYS D 1 29 ? 26.109 46.096 31.609 1.00 69.02 29 CYS D O 1
ATOM 5639 N N . PHE D 1 30 ? 24.085 45.947 30.665 1.00 59.82 30 PHE D N 1
ATOM 5640 C CA . PHE D 1 30 ? 24.065 44.466 30.764 1.00 60.85 30 PHE D CA 1
ATOM 5641 C C . PHE D 1 30 ? 24.675 43.812 29.507 1.00 60.49 30 PHE D C 1
ATOM 5642 O O . PHE D 1 30 ? 24.276 44.124 28.405 1.00 57.77 30 PHE D O 1
ATOM 5650 N N . ASP D 1 31 ? 25.632 42.904 29.654 1.00 65.47 31 ASP D N 1
ATOM 5651 C CA . ASP D 1 31 ? 26.174 42.193 28.487 1.00 65.27 31 ASP D CA 1
ATOM 5652 C C . ASP D 1 31 ? 26.335 40.670 28.705 1.00 66.84 31 ASP D C 1
ATOM 5653 O O . ASP D 1 31 ? 25.858 40.154 29.719 1.00 67.96 31 ASP D O 1
ATOM 5658 N N . HIS D 1 32 ? 26.957 39.948 27.758 1.00 67.28 32 HIS D N 1
ATOM 5659 C CA . HIS D 1 32 ? 27.079 38.474 27.865 1.00 69.23 32 HIS D CA 1
ATOM 5660 C C . HIS D 1 32 ? 27.804 38.023 29.142 1.00 75.66 32 HIS D C 1
ATOM 5661 O O . HIS D 1 32 ? 27.499 36.954 29.681 1.00 76.83 32 HIS D O 1
ATOM 5663 N N . ARG D 1 33 ? 28.753 38.848 29.597 1.00 79.97 33 ARG D N 1
ATOM 5664 C CA . ARG D 1 33 ? 29.544 38.605 30.796 1.00 87.31 33 ARG D CA 1
ATOM 5665 C C . ARG D 1 33 ? 28.806 39.053 32.056 1.00 87.72 33 ARG D C 1
ATOM 5666 O O . ARG D 1 33 ? 28.884 38.397 33.119 1.00 92.50 33 ARG D O 1
ATOM 5668 N N . ASN D 1 34 ? 28.098 40.173 31.913 1.00 82.99 34 ASN D N 1
ATOM 5669 C CA . ASN D 1 34 ? 27.408 40.846 33.008 1.00 83.54 34 ASN D CA 1
ATOM 5670 C C . ASN D 1 34 ? 25.891 40.756 32.897 1.00 77.22 34 ASN D C 1
ATOM 5671 O O . ASN D 1 34 ? 25.224 41.785 32.842 1.00 74.05 34 ASN D O 1
ATOM 5676 N N . GLN D 1 35 ? 25.359 39.528 32.862 1.00 75.83 35 GLN D N 1
ATOM 5677 C CA . GLN D 1 35 ? 23.920 39.285 32.636 1.00 70.70 35 GLN D CA 1
ATOM 5678 C C . GLN D 1 35 ? 23.077 39.469 33.899 1.00 73.16 35 GLN D C 1
ATOM 5679 O O . GLN D 1 35 ? 21.851 39.675 33.828 1.00 69.30 35 GLN D O 1
ATOM 5685 N N . ARG D 1 36 ? 23.751 39.396 35.047 1.00 79.51 36 ARG D N 1
ATOM 5686 C CA . ARG D 1 36 ? 23.139 39.612 36.343 1.00 84.26 36 ARG D CA 1
ATOM 5687 C C . ARG D 1 36 ? 23.886 40.682 37.141 1.00 88.51 36 ARG D C 1
ATOM 5688 O O . ARG D 1 36 ? 25.112 40.662 37.223 1.00 91.90 36 ARG D O 1
ATOM 5696 N N . ARG D 1 37 ? 23.136 41.626 37.699 1.00 89.07 37 ARG D N 1
ATOM 5697 C CA . ARG D 1 37 ? 23.716 42.690 38.499 1.00 94.45 37 ARG D CA 1
ATOM 5698 C C . ARG D 1 37 ? 22.759 43.112 39.606 1.00 98.58 37 ARG D C 1
ATOM 5699 O O . ARG D 1 37 ? 21.553 43.282 39.349 1.00 94.83 37 ARG D O 1
ATOM 5700 N N . THR D 1 38 ? 23.306 43.280 40.827 1.00 107.08 38 THR D N 1
ATOM 5701 C CA . THR D 1 38 ? 22.585 43.859 41.976 1.00 112.22 38 THR D CA 1
ATOM 5702 C C . THR D 1 38 ? 22.411 45.383 41.760 1.00 108.91 38 THR D C 1
ATOM 5703 O O . THR D 1 38 ? 23.127 46.008 40.831 1.00 104.36 38 THR D O 1
ATOM 5704 N N . LEU D 1 39 ? 21.529 46.000 42.539 1.00 112.15 39 LEU D N 1
ATOM 5705 C CA . LEU D 1 39 ? 21.238 47.421 42.392 1.00 109.30 39 LEU D CA 1
ATOM 5706 C C . LEU D 1 39 ? 22.488 48.265 42.615 1.00 113.26 39 LEU D C 1
ATOM 5707 O O . LEU D 1 39 ? 22.641 49.334 42.024 1.00 109.72 39 LEU D O 1
ATOM 5709 N N . SER D 1 40 ? 23.381 47.778 43.471 1.00 121.83 40 SER D N 1
ATOM 5710 C CA . SER D 1 40 ? 24.674 48.419 43.678 1.00 127.12 40 SER D CA 1
ATOM 5711 C C . SER D 1 40 ? 25.598 48.194 42.485 1.00 122.91 40 SER D C 1
ATOM 5712 O O . SER D 1 40 ? 26.342 49.091 42.087 1.00 123.13 40 SER D O 1
ATOM 5713 N N . ASP D 1 41 ? 25.545 46.993 41.920 1.00 119.92 41 ASP D N 1
ATOM 5714 C CA . ASP D 1 41 ? 26.243 46.701 40.674 1.00 115.21 41 ASP D CA 1
ATOM 5715 C C . ASP D 1 41 ? 25.866 47.699 39.584 1.00 107.83 41 ASP D C 1
ATOM 5716 O O . ASP D 1 41 ? 26.725 48.179 38.845 1.00 107.83 41 ASP D O 1
ATOM 5718 N N . VAL D 1 42 ? 24.577 48.008 39.491 1.00 102.46 42 VAL D N 1
ATOM 5719 C CA . VAL D 1 42 ? 24.039 48.708 38.331 1.00 94.58 42 VAL D CA 1
ATOM 5720 C C . VAL D 1 42 ? 24.294 50.209 38.425 1.00 95.83 42 VAL D C 1
ATOM 5721 O O . VAL D 1 42 ? 24.450 50.886 37.409 1.00 91.79 42 VAL D O 1
ATOM 5723 N N . ALA D 1 43 ? 24.335 50.721 39.651 1.00 101.98 43 ALA D N 1
ATOM 5724 C CA . ALA D 1 43 ? 24.506 52.151 39.878 1.00 103.92 43 ALA D CA 1
ATOM 5725 C C . ALA D 1 43 ? 25.948 52.580 39.629 1.00 108.48 43 ALA D C 1
ATOM 5726 O O . ALA D 1 43 ? 26.204 53.535 38.896 1.00 106.40 43 ALA D O 1
ATOM 5728 N N . ARG D 1 44 ? 26.886 51.868 40.245 1.00 115.80 44 ARG D N 1
ATOM 5729 C CA . ARG D 1 44 ? 28.287 51.940 39.846 1.00 120.53 44 ARG D CA 1
ATOM 5730 C C . ARG D 1 44 ? 28.426 52.006 38.329 1.00 113.92 44 ARG D C 1
ATOM 5731 O O . ARG D 1 44 ? 29.087 52.897 37.795 1.00 115.30 44 ARG D O 1
ATOM 5732 N N . ALA D 1 45 ? 27.798 51.059 37.640 1.00 107.48 45 ALA D N 1
ATOM 5733 C CA . ALA D 1 45 ? 28.078 50.825 36.229 1.00 103.08 45 ALA D CA 1
ATOM 5734 C C . ALA D 1 45 ? 27.676 52.027 35.380 1.00 99.05 45 ALA D C 1
ATOM 5735 O O . ALA D 1 45 ? 28.342 52.356 34.398 1.00 99.21 45 ALA D O 1
ATOM 5736 N N . THR D 1 46 ? 26.583 52.677 35.765 1.00 96.34 46 THR D N 1
ATOM 5737 C CA . THR D 1 46 ? 26.024 53.776 34.976 1.00 91.91 46 THR D CA 1
ATOM 5738 C C . THR D 1 46 ? 26.265 55.170 35.582 1.00 97.00 46 THR D C 1
ATOM 5739 O O . THR D 1 46 ? 25.744 56.173 35.069 1.00 94.26 46 THR D O 1
ATOM 5741 N N . ASP D 1 47 ? 27.052 55.240 36.666 1.00 105.15 47 ASP D N 1
ATOM 5742 C CA . ASP D 1 47 ? 27.275 56.492 37.397 1.00 110.53 47 ASP D CA 1
ATOM 5743 C C . ASP D 1 47 ? 25.949 57.160 37.790 1.00 106.86 47 ASP D C 1
ATOM 5744 O O . ASP D 1 47 ? 25.792 58.385 37.669 1.00 106.60 47 ASP D O 1
ATOM 5745 N N . LEU D 1 48 ? 25.003 56.353 38.258 1.00 104.12 48 LEU D N 1
ATOM 5746 C CA . LEU D 1 48 ? 23.787 56.872 38.872 1.00 102.43 48 LEU D CA 1
ATOM 5747 C C . LEU D 1 48 ? 23.835 56.736 40.391 1.00 109.63 48 LEU D C 1
ATOM 5748 O O . LEU D 1 48 ? 24.583 55.919 40.927 1.00 114.57 48 LEU D O 1
ATOM 5749 N N . THR D 1 49 ? 23.031 57.541 41.078 1.00 110.72 49 THR D N 1
ATOM 5750 C CA . THR D 1 49 ? 22.755 57.323 42.493 1.00 117.54 49 THR D CA 1
ATOM 5751 C C . THR D 1 49 ? 22.039 55.996 42.717 1.00 115.65 49 THR D C 1
ATOM 5752 O O . THR D 1 49 ? 21.224 55.573 41.897 1.00 108.59 49 THR D O 1
ATOM 5754 N N . ARG D 1 50 ? 22.348 55.343 43.833 1.00 122.96 50 ARG D N 1
ATOM 5755 C CA . ARG D 1 50 ? 21.600 54.169 44.266 1.00 122.93 50 ARG D CA 1
ATOM 5756 C C . ARG D 1 50 ? 20.096 54.402 44.156 1.00 118.36 50 ARG D C 1
ATOM 5757 O O . ARG D 1 50 ? 19.344 53.498 43.791 1.00 114.88 50 ARG D O 1
ATOM 5758 N N . ALA D 1 51 ? 19.666 55.619 44.472 1.00 119.39 51 ALA D N 1
ATOM 5759 C CA . ALA D 1 51 ? 18.246 55.947 44.496 1.00 116.55 51 ALA D CA 1
ATOM 5760 C C . ALA D 1 51 ? 17.673 56.024 43.085 1.00 106.09 51 ALA D C 1
ATOM 5761 O O . ALA D 1 51 ? 16.607 55.474 42.806 1.00 103.31 51 ALA D O 1
ATOM 5762 N N . THR D 1 52 ? 18.388 56.709 42.199 1.00 101.33 52 THR D N 1
ATOM 5763 C CA . THR D 1 52 ? 17.989 56.802 40.800 1.00 91.92 52 THR D CA 1
ATOM 5764 C C . THR D 1 52 ? 18.167 55.467 40.085 1.00 87.72 52 THR D C 1
ATOM 5765 O O . THR D 1 52 ? 17.205 54.892 39.574 1.00 84.08 52 THR D O 1
ATOM 5766 N N . ALA D 1 53 ? 19.403 54.979 40.053 1.00 89.09 53 ALA D N 1
ATOM 5767 C CA . ALA D 1 53 ? 19.673 53.585 39.676 1.00 86.77 53 ALA D CA 1
ATOM 5768 C C . ALA D 1 53 ? 18.588 52.572 40.139 1.00 87.08 53 ALA D C 1
ATOM 5769 O O . ALA D 1 53 ? 18.367 51.617 39.425 1.00 82.75 53 ALA D O 1
ATOM 5770 N N . ARG D 1 54 ? 17.902 52.791 41.301 1.00 92.29 54 ARG D N 1
ATOM 5771 C CA . ARG D 1 54 ? 16.773 51.904 41.809 1.00 93.93 54 ARG D CA 1
ATOM 5772 C C . ARG D 1 54 ? 15.382 52.057 41.083 1.00 88.62 54 ARG D C 1
ATOM 5773 O O . ARG D 1 54 ? 14.688 51.022 40.963 1.00 88.48 54 ARG D O 1
ATOM 5776 N N . ARG D 1 55 ? 14.980 53.386 40.833 1.00 85.45 55 ARG D N 1
ATOM 5777 C CA . ARG D 1 55 ? 13.665 53.639 40.164 1.00 81.19 55 ARG D CA 1
ATOM 5778 C C . ARG D 1 55 ? 13.609 53.156 38.691 1.00 72.82 55 ARG D C 1
ATOM 5779 O O . ARG D 1 55 ? 12.567 52.678 38.213 1.00 71.23 55 ARG D O 1
ATOM 5780 N N . PHE D 1 56 ? 14.709 53.296 37.985 1.00 68.06 56 PHE D N 1
ATOM 5781 C CA . PHE D 1 56 ? 14.872 52.674 36.695 1.00 61.47 56 PHE D CA 1
ATOM 5782 C C . PHE D 1 56 ? 14.664 51.161 36.678 1.00 62.08 56 PHE D C 1
ATOM 5783 O O . PHE D 1 56 ? 13.798 50.675 35.990 1.00 59.75 56 PHE D O 1
ATOM 5791 N N . LEU D 1 57 ? 15.422 50.422 37.472 1.00 65.90 57 LEU D N 1
ATOM 5792 C CA . LEU D 1 57 ? 15.204 48.987 37.580 1.00 67.50 57 LEU D CA 1
ATOM 5793 C C . LEU D 1 57 ? 13.766 48.623 37.758 1.00 69.01 57 LEU D C 1
ATOM 5794 O O . LEU D 1 57 ? 13.319 47.630 37.241 1.00 67.92 57 LEU D O 1
ATOM 5797 N N . LEU D 1 58 ? 13.019 49.422 38.490 1.00 71.46 58 LEU D N 1
ATOM 5798 C CA . LEU D 1 58 ? 11.735 48.967 38.929 1.00 75.28 58 LEU D CA 1
ATOM 5799 C C . LEU D 1 58 ? 10.665 49.331 37.952 1.00 70.81 58 LEU D C 1
ATOM 5800 O O . LEU D 1 58 ? 9.647 48.681 37.862 1.00 73.30 58 LEU D O 1
ATOM 5801 N N . THR D 1 59 ? 10.898 50.390 37.203 1.00 64.95 59 THR D N 1
ATOM 5802 C CA . THR D 1 59 ? 10.040 50.664 36.058 1.00 60.81 59 THR D CA 1
ATOM 5803 C C . THR D 1 59 ? 10.209 49.520 35.031 1.00 57.20 59 THR D C 1
ATOM 5804 O O . THR D 1 59 ? 9.207 48.947 34.580 1.00 58.06 59 THR D O 1
ATOM 5808 N N . LEU D 1 60 ? 11.456 49.127 34.752 1.00 53.66 60 LEU D N 1
ATOM 5809 C CA . LEU D 1 60 ? 11.755 48.008 33.800 1.00 50.53 60 LEU D CA 1
ATOM 5810 C C . LEU D 1 60 ? 11.143 46.680 34.264 1.00 54.58 60 LEU D C 1
ATOM 5811 O O . LEU D 1 60 ? 10.673 45.878 33.451 1.00 52.77 60 LEU D O 1
ATOM 5816 N N . VAL D 1 61 ? 11.112 46.468 35.584 1.00 60.73 61 VAL D N 1
ATOM 5817 C CA . VAL D 1 61 ? 10.418 45.320 36.162 1.00 66.06 61 VAL D CA 1
ATOM 5818 C C . VAL D 1 61 ? 8.907 45.379 35.872 1.00 68.20 61 VAL D C 1
ATOM 5819 O O . VAL D 1 61 ? 8.332 44.369 35.460 1.00 69.80 61 VAL D O 1
ATOM 5823 N N . GLU D 1 62 ? 8.268 46.538 36.072 1.00 68.70 62 GLU D N 1
ATOM 5824 C CA . GLU D 1 62 ? 6.814 46.673 35.834 1.00 71.27 62 GLU D CA 1
ATOM 5825 C C . GLU D 1 62 ? 6.477 46.463 34.343 1.00 66.63 62 GLU D C 1
ATOM 5826 O O . GLU D 1 62 ? 5.423 45.877 33.980 1.00 69.44 62 GLU D O 1
ATOM 5828 N N . LEU D 1 63 ? 7.391 46.952 33.504 1.00 59.86 63 LEU D N 1
ATOM 5829 C CA . LEU D 1 63 ? 7.270 46.928 32.028 1.00 55.54 63 LEU D CA 1
ATOM 5830 C C . LEU D 1 63 ? 7.618 45.606 31.392 1.00 53.94 63 LEU D C 1
ATOM 5831 O O . LEU D 1 63 ? 7.439 45.466 30.183 1.00 52.00 63 LEU D O 1
ATOM 5836 N N . GLY D 1 64 ? 8.129 44.668 32.192 1.00 55.57 64 GLY D N 1
ATOM 5837 C CA . GLY D 1 64 ? 8.488 43.327 31.749 1.00 54.56 64 GLY D CA 1
ATOM 5838 C C . GLY D 1 64 ? 9.907 43.121 31.165 1.00 49.10 64 GLY D C 1
ATOM 5839 O O . GLY D 1 64 ? 10.257 41.995 30.801 1.00 46.96 64 GLY D O 1
ATOM 5840 N N . TYR D 1 65 ? 10.693 44.206 31.087 1.00 44.91 65 TYR D N 1
ATOM 5841 C CA . TYR D 1 65 ? 12.046 44.198 30.480 1.00 41.35 65 TYR D CA 1
ATOM 5842 C C . TYR D 1 65 ? 13.156 43.766 31.414 1.00 42.83 65 TYR D C 1
ATOM 5843 O O . TYR D 1 65 ? 14.239 43.392 30.966 1.00 39.92 65 TYR D O 1
ATOM 5852 N N . VAL D 1 66 ? 12.886 43.794 32.720 1.00 47.20 66 VAL D N 1
ATOM 5853 C CA . VAL D 1 66 ? 13.848 43.290 33.684 1.00 51.05 66 VAL D CA 1
ATOM 5854 C C . VAL D 1 66 ? 13.153 42.349 34.665 1.00 57.48 66 VAL D C 1
ATOM 5855 O O . VAL D 1 66 ? 11.961 42.484 34.937 1.00 61.66 66 VAL D O 1
ATOM 5859 N N . ALA D 1 67 ? 13.882 41.389 35.205 1.00 60.98 67 ALA D N 1
ATOM 5860 C CA . ALA D 1 67 ? 13.336 40.584 36.311 1.00 67.13 67 ALA D CA 1
ATOM 5861 C C . ALA D 1 67 ? 14.314 40.600 37.485 1.00 72.46 67 ALA D C 1
ATOM 5862 O O . ALA D 1 67 ? 15.507 40.899 37.271 1.00 69.53 67 ALA D O 1
ATOM 5864 N N . ALA D 1 72 ? 19.431 40.014 42.869 1.00 112.72 72 ALA D N 1
ATOM 5865 C CA . ALA D 1 72 ? 19.919 40.166 41.469 1.00 102.74 72 ALA D CA 1
ATOM 5866 C C . ALA D 1 72 ? 18.849 40.701 40.497 1.00 94.18 72 ALA D C 1
ATOM 5867 O O . ALA D 1 72 ? 17.640 40.493 40.754 1.00 95.71 72 ALA D O 1
ATOM 5868 N N . PHE D 1 73 ? 19.335 41.387 39.394 1.00 86.05 73 PHE D N 1
ATOM 5869 C CA . PHE D 1 73 ? 18.514 41.858 38.267 1.00 78.14 73 PHE D CA 1
ATOM 5870 C C . PHE D 1 73 ? 19.113 41.388 36.948 1.00 71.78 73 PHE D C 1
ATOM 5871 O O . PHE D 1 73 ? 20.329 41.279 36.803 1.00 73.39 73 PHE D O 1
ATOM 5879 N N . TRP D 1 74 ? 18.257 41.146 35.970 1.00 65.50 74 TRP D N 1
ATOM 5880 C CA . TRP D 1 74 ? 18.704 40.643 34.681 1.00 58.82 74 TRP D CA 1
ATOM 5881 C C . TRP D 1 74 ? 17.715 41.104 33.631 1.00 51.98 74 TRP D C 1
ATOM 5882 O O . TRP D 1 74 ? 16.566 41.378 33.958 1.00 51.94 74 TRP D O 1
ATOM 5893 N N . LEU D 1 75 ? 18.157 41.186 32.375 1.00 46.71 75 LEU D N 1
ATOM 5894 C CA . LEU D 1 75 ? 17.246 41.448 31.249 1.00 40.49 75 LEU D CA 1
ATOM 5895 C C . LEU D 1 75 ? 16.423 40.211 30.938 1.00 40.38 75 LEU D C 1
ATOM 5896 O O . LEU D 1 75 ? 16.941 39.079 30.981 1.00 40.82 75 LEU D O 1
ATOM 5901 N N . THR D 1 76 ? 15.154 40.434 30.601 1.00 38.36 76 THR D N 1
ATOM 5902 C CA . THR D 1 76 ? 14.309 39.358 30.091 1.00 38.55 76 THR D CA 1
ATOM 5903 C C . THR D 1 76 ? 14.318 39.344 28.554 1.00 33.93 76 THR D C 1
ATOM 5904 O O . THR D 1 76 ? 14.721 40.354 27.916 1.00 31.46 76 THR D O 1
ATOM 5908 N N . PRO D 1 77 ? 13.879 38.210 27.953 1.00 36.45 77 PRO D N 1
ATOM 5909 C CA . PRO D 1 77 ? 13.761 38.124 26.526 1.00 34.14 77 PRO D CA 1
ATOM 5910 C C . PRO D 1 77 ? 12.848 39.193 25.925 1.00 33.49 77 PRO D C 1
ATOM 5911 O O . PRO D 1 77 ? 12.960 39.466 24.747 1.00 31.13 77 PRO D O 1
ATOM 5915 N N . ARG D 1 78 ? 11.964 39.811 26.724 1.00 32.67 78 ARG D N 1
ATOM 5916 C CA . ARG D 1 78 ? 11.119 40.912 26.192 1.00 31.98 78 ARG D CA 1
ATOM 5917 C C . ARG D 1 78 ? 12.029 42.073 25.707 1.00 29.14 78 ARG D C 1
ATOM 5918 O O . ARG D 1 78 ? 11.645 42.812 24.838 1.00 29.30 78 ARG D O 1
ATOM 5926 N N . VAL D 1 79 ? 13.236 42.195 26.247 1.00 28.05 79 VAL D N 1
ATOM 5927 C CA . VAL D 1 79 ? 14.211 43.228 25.746 1.00 27.26 79 VAL D CA 1
ATOM 5928 C C . VAL D 1 79 ? 14.516 43.041 24.242 1.00 27.32 79 VAL D C 1
ATOM 5929 O O . VAL D 1 79 ? 14.768 44.039 23.526 1.00 27.81 79 VAL D O 1
ATOM 5933 N N . LEU D 1 80 ? 14.429 41.785 23.762 1.00 25.10 80 LEU D N 1
ATOM 5934 C CA . LEU D 1 80 ? 14.606 41.492 22.329 1.00 24.12 80 LEU D CA 1
ATOM 5935 C C . LEU D 1 80 ? 13.576 42.186 21.467 1.00 23.18 80 LEU D C 1
ATOM 5936 O O . LEU D 1 80 ? 13.838 42.427 20.325 1.00 22.14 80 LEU D O 1
ATOM 5941 N N . GLU D 1 81 ? 12.414 42.570 22.012 1.00 23.74 81 GLU D N 1
ATOM 5942 C CA . GLU D 1 81 ? 11.423 43.332 21.170 1.00 23.86 81 GLU D CA 1
ATOM 5943 C C . GLU D 1 81 ? 11.936 44.739 20.752 1.00 23.26 81 GLU D C 1
ATOM 5944 O O . GLU D 1 81 ? 11.405 45.379 19.814 1.00 24.19 81 GLU D O 1
ATOM 5950 N N . LEU D 1 82 ? 12.914 45.250 21.470 1.00 21.84 82 LEU D N 1
ATOM 5951 C CA . LEU D 1 82 ? 13.441 46.604 21.130 1.00 23.79 82 LEU D CA 1
ATOM 5952 C C . LEU D 1 82 ? 14.288 46.479 19.878 1.00 22.08 82 LEU D C 1
ATOM 5953 O O . LEU D 1 82 ? 13.963 47.072 18.866 1.00 22.87 82 LEU D O 1
ATOM 5958 N N . GLY D 1 83 ? 15.352 45.673 19.954 1.00 22.49 83 GLY D N 1
ATOM 5959 C CA . GLY D 1 83 ? 16.139 45.305 18.754 1.00 21.84 83 GLY D CA 1
ATOM 5960 C C . GLY D 1 83 ? 15.273 44.795 17.606 1.00 22.46 83 GLY D C 1
ATOM 5961 O O . GLY D 1 83 ? 15.569 45.113 16.472 1.00 20.33 83 GLY D O 1
ATOM 5962 N N . TYR D 1 84 ? 14.209 44.016 17.888 1.00 22.49 84 TYR D N 1
ATOM 5963 C CA . TYR D 1 84 ? 13.429 43.432 16.798 1.00 24.17 84 TYR D CA 1
ATOM 5964 C C . TYR D 1 84 ? 12.576 44.490 16.085 1.00 23.28 84 TYR D C 1
ATOM 5965 O O . TYR D 1 84 ? 12.176 44.281 14.957 1.00 21.70 84 TYR D O 1
ATOM 5974 N N . SER D 1 85 ? 12.262 45.595 16.755 1.00 22.97 85 SER D N 1
ATOM 5975 C CA . SER D 1 85 ? 11.518 46.698 16.098 1.00 22.18 85 SER D CA 1
ATOM 5976 C C . SER D 1 85 ? 12.400 47.277 14.983 1.00 22.26 85 SER D C 1
ATOM 5977 O O . SER D 1 85 ? 11.924 47.572 13.878 1.00 23.87 85 SER D O 1
ATOM 5980 N N . TYR D 1 86 ? 13.685 47.437 15.281 1.00 22.03 86 TYR D N 1
ATOM 5981 C CA . TYR D 1 86 ? 14.670 47.783 14.263 1.00 22.01 86 TYR D CA 1
ATOM 5982 C C . TYR D 1 86 ? 14.700 46.742 13.148 1.00 22.27 86 TYR D C 1
ATOM 5983 O O . TYR D 1 86 ? 14.402 47.048 11.993 1.00 21.59 86 TYR D O 1
ATOM 5992 N N . LEU D 1 87 ? 15.060 45.513 13.501 1.00 20.86 87 LEU D N 1
ATOM 5993 C CA . LEU D 1 87 ? 15.253 44.458 12.514 1.00 22.13 87 LEU D CA 1
ATOM 5994 C C . LEU D 1 87 ? 14.033 44.317 11.611 1.00 24.23 87 LEU D C 1
ATOM 5995 O O . LEU D 1 87 ? 14.162 44.167 10.396 1.00 23.90 87 LEU D O 1
ATOM 6000 N N . SER D 1 88 ? 12.849 44.368 12.212 1.00 24.78 88 SER D N 1
ATOM 6001 C CA . SER D 1 88 ? 11.612 44.081 11.495 1.00 26.27 88 SER D CA 1
ATOM 6002 C C . SER D 1 88 ? 11.199 45.257 10.617 1.00 27.90 88 SER D C 1
ATOM 6003 O O . SER D 1 88 ? 10.525 45.079 9.602 1.00 27.15 88 SER D O 1
ATOM 6006 N N . SER D 1 89 ? 11.606 46.458 11.014 1.00 27.55 89 SER D N 1
ATOM 6007 C CA . SER D 1 89 ? 11.213 47.668 10.313 1.00 28.85 89 SER D CA 1
ATOM 6008 C C . SER D 1 89 ? 12.174 47.943 9.169 1.00 30.63 89 SER D C 1
ATOM 6009 O O . SER D 1 89 ? 11.839 48.674 8.288 1.00 30.74 89 SER D O 1
ATOM 6012 N N . LEU D 1 90 ? 13.350 47.360 9.191 1.00 30.11 90 LEU D N 1
ATOM 6013 C CA . LEU D 1 90 ? 14.203 47.171 8.022 1.00 32.08 90 LEU D CA 1
ATOM 6014 C C . LEU D 1 90 ? 13.639 46.091 7.058 1.00 31.67 90 LEU D C 1
ATOM 6015 O O . LEU D 1 90 ? 13.200 45.098 7.498 1.00 31.23 90 LEU D O 1
ATOM 6020 N N . SER D 1 91 ? 13.650 46.289 5.747 1.00 32.06 91 SER D N 1
ATOM 6021 C CA . SER D 1 91 ? 13.173 45.215 4.827 1.00 31.79 91 SER D CA 1
ATOM 6022 C C . SER D 1 91 ? 14.163 44.017 4.906 1.00 28.63 91 SER D C 1
ATOM 6023 O O . SER D 1 91 ? 13.772 42.873 5.051 1.00 27.28 91 SER D O 1
ATOM 6026 N N . LEU D 1 92 ? 15.458 44.318 4.852 1.00 26.19 92 LEU D N 1
ATOM 6027 C CA . LEU D 1 92 ? 16.459 43.282 4.632 1.00 24.00 92 LEU D CA 1
ATOM 6028 C C . LEU D 1 92 ? 16.410 42.020 5.581 1.00 22.42 92 LEU D C 1
ATOM 6029 O O . LEU D 1 92 ? 16.410 40.901 5.103 1.00 20.53 92 LEU D O 1
ATOM 6034 N N . PRO D 1 93 ? 16.448 42.186 6.930 1.00 21.54 93 PRO D N 1
ATOM 6035 C CA . PRO D 1 93 ? 16.643 40.990 7.764 1.00 21.05 93 PRO D CA 1
ATOM 6036 C C . PRO D 1 93 ? 15.636 39.876 7.528 1.00 20.14 93 PRO D C 1
ATOM 6037 O O . PRO D 1 93 ? 16.026 38.743 7.358 1.00 20.78 93 PRO D O 1
ATOM 6041 N N . GLU D 1 94 ? 14.338 40.197 7.518 1.00 20.22 94 GLU D N 1
ATOM 6042 C CA . GLU D 1 94 ? 13.283 39.183 7.298 1.00 21.05 94 GLU D CA 1
ATOM 6043 C C . GLU D 1 94 ? 13.170 38.730 5.866 1.00 19.62 94 GLU D C 1
ATOM 6044 O O . GLU D 1 94 ? 12.718 37.603 5.625 1.00 19.27 94 GLU D O 1
ATOM 6050 N N . VAL D 1 95 ? 13.580 39.588 4.909 1.00 18.24 95 VAL D N 1
ATOM 6051 C CA . VAL D 1 95 ? 13.652 39.165 3.485 1.00 19.04 95 VAL D CA 1
ATOM 6052 C C . VAL D 1 95 ? 14.732 38.085 3.308 1.00 18.72 95 VAL D C 1
ATOM 6053 O O . VAL D 1 95 ? 14.538 37.129 2.608 1.00 19.23 95 VAL D O 1
ATOM 6057 N N . ALA D 1 96 ? 15.866 38.266 3.965 1.00 17.34 96 ALA D N 1
ATOM 6058 C CA . ALA D 1 96 ? 17.035 37.369 3.837 1.00 18.53 96 ALA D CA 1
ATOM 6059 C C . ALA D 1 96 ? 16.792 36.046 4.524 1.00 19.04 96 ALA D C 1
ATOM 6060 O O . ALA D 1 96 ? 17.244 35.025 4.088 1.00 19.17 96 ALA D O 1
ATOM 6062 N N . GLN D 1 97 ? 16.004 36.057 5.566 1.00 19.74 97 GLN D N 1
ATOM 6063 C CA . GLN D 1 97 ? 15.923 34.938 6.451 1.00 19.50 97 GLN D CA 1
ATOM 6064 C C . GLN D 1 97 ? 15.569 33.627 5.769 1.00 19.42 97 GLN D C 1
ATOM 6065 O O . GLN D 1 97 ? 16.255 32.676 5.962 1.00 20.13 97 GLN D O 1
ATOM 6071 N N . PRO D 1 98 ? 14.506 33.572 4.981 1.00 17.81 98 PRO D N 1
ATOM 6072 C CA . PRO D 1 98 ? 14.217 32.269 4.378 1.00 17.96 98 PRO D CA 1
ATOM 6073 C C . PRO D 1 98 ? 15.263 31.831 3.362 1.00 17.50 98 PRO D C 1
ATOM 6074 O O . PRO D 1 98 ? 15.397 30.640 3.096 1.00 16.98 98 PRO D O 1
ATOM 6078 N N . HIS D 1 99 ? 16.027 32.760 2.790 1.00 16.91 99 HIS D N 1
ATOM 6079 C CA . HIS D 1 99 ? 17.139 32.352 1.873 1.00 16.36 99 HIS D CA 1
ATOM 6080 C C . HIS D 1 99 ? 18.319 31.796 2.633 1.00 16.19 99 HIS D C 1
ATOM 6081 O O . HIS D 1 99 ? 18.972 30.884 2.146 1.00 17.09 99 HIS D O 1
ATOM 6088 N N . LEU D 1 100 ? 18.627 32.374 3.808 1.00 15.23 100 LEU D N 1
ATOM 6089 C CA . LEU D 1 100 ? 19.690 31.832 4.681 1.00 16.42 100 LEU D CA 1
ATOM 6090 C C . LEU D 1 100 ? 19.285 30.450 5.166 1.00 16.56 100 LEU D C 1
ATOM 6091 O O . LEU D 1 100 ? 20.140 29.603 5.357 1.00 18.53 100 LEU D O 1
ATOM 6096 N N . GLU D 1 101 ? 18.008 30.262 5.515 1.00 17.68 101 GLU D N 1
ATOM 6097 C CA . GLU D 1 101 ? 17.594 28.939 5.945 1.00 20.03 101 GLU D CA 1
ATOM 6098 C C . GLU D 1 101 ? 17.867 27.916 4.847 1.00 20.57 101 GLU D C 1
ATOM 6099 O O . GLU D 1 101 ? 18.364 26.811 5.119 1.00 21.78 101 GLU D O 1
ATOM 6105 N N . LYS D 1 102 ? 17.552 28.259 3.595 1.00 20.39 102 LYS D N 1
ATOM 6106 C CA . LYS D 1 102 ? 17.847 27.314 2.532 1.00 21.12 102 LYS D CA 1
ATOM 6107 C C . LYS D 1 102 ? 19.349 27.120 2.323 1.00 19.96 102 LYS D C 1
ATOM 6108 O O . LYS D 1 102 ? 19.801 26.004 2.031 1.00 20.62 102 LYS D O 1
ATOM 6114 N N . LEU D 1 103 ? 20.114 28.197 2.471 1.00 18.53 103 LEU D N 1
ATOM 6115 C CA . LEU D 1 103 ? 21.553 28.151 2.236 1.00 18.64 103 LEU D CA 1
ATOM 6116 C C . LEU D 1 103 ? 22.253 27.268 3.264 1.00 20.33 103 LEU D C 1
ATOM 6117 O O . LEU D 1 103 ? 23.134 26.479 2.922 1.00 20.93 103 LEU D O 1
ATOM 6122 N N . SER D 1 104 ? 21.855 27.408 4.524 1.00 19.49 104 SER D N 1
ATOM 6123 C CA . SER D 1 104 ? 22.492 26.675 5.625 1.00 21.13 104 SER D CA 1
ATOM 6124 C C . SER D 1 104 ? 22.024 25.243 5.607 1.00 22.46 104 SER D C 1
ATOM 6125 O O . SER D 1 104 ? 22.767 24.319 5.925 1.00 23.29 104 SER D O 1
ATOM 6128 N N . HIS D 1 105 ? 20.781 25.046 5.244 1.00 22.95 105 HIS D N 1
ATOM 6129 C CA . HIS D 1 105 ? 20.307 23.679 5.101 1.00 26.04 105 HIS D CA 1
ATOM 6130 C C . HIS D 1 105 ? 21.037 22.955 3.953 1.00 25.81 105 HIS D C 1
ATOM 6131 O O . HIS D 1 105 ? 21.322 21.787 4.077 1.00 27.04 105 HIS D O 1
ATOM 6138 N N . LYS D 1 106 ? 21.376 23.652 2.855 1.00 25.87 106 LYS D N 1
ATOM 6139 C CA . LYS D 1 106 ? 22.069 23.012 1.736 1.00 25.35 106 LYS D CA 1
ATOM 6140 C C . LYS D 1 106 ? 23.530 22.729 2.074 1.00 25.58 106 LYS D C 1
ATOM 6141 O O . LYS D 1 106 ? 23.993 21.652 1.830 1.00 25.87 106 LYS D O 1
ATOM 6147 N N . VAL D 1 107 ? 24.254 23.679 2.651 1.00 24.71 107 VAL D N 1
ATOM 6148 C CA . VAL D 1 107 ? 25.702 23.506 2.815 1.00 24.63 107 VAL D CA 1
ATOM 6149 C C . VAL D 1 107 ? 26.052 23.061 4.257 1.00 25.95 107 VAL D C 1
ATOM 6150 O O . VAL D 1 107 ? 27.217 22.726 4.539 1.00 27.18 107 VAL D O 1
ATOM 6154 N N . HIS D 1 108 ? 25.068 23.077 5.147 1.00 25.35 108 HIS D N 1
ATOM 6155 C CA . HIS D 1 108 ? 25.287 22.647 6.534 1.00 26.02 108 HIS D CA 1
ATOM 6156 C C . HIS D 1 108 ? 26.387 23.458 7.222 1.00 23.20 108 HIS D C 1
ATOM 6157 O O . HIS D 1 108 ? 27.215 22.911 7.955 1.00 23.74 108 HIS D O 1
ATOM 6164 N N . GLU D 1 109 ? 26.347 24.777 7.033 1.00 21.32 109 GLU D N 1
ATOM 6165 C CA . GLU D 1 109 ? 27.210 25.721 7.716 1.00 19.23 109 GLU D CA 1
ATOM 6166 C C . GLU D 1 109 ? 26.408 26.935 8.092 1.00 19.30 109 GLU D C 1
ATOM 6167 O O . GLU D 1 109 ? 25.407 27.213 7.428 1.00 19.70 109 GLU D O 1
ATOM 6173 N N . SER D 1 110 ? 26.868 27.672 9.104 1.00 18.27 110 SER D N 1
ATOM 6174 C CA . SER D 1 110 ? 26.256 28.929 9.512 1.00 18.88 110 SER D CA 1
ATOM 6175 C C . SER D 1 110 ? 26.303 29.969 8.425 1.00 18.64 110 SER D C 1
ATOM 6176 O O . SER D 1 110 ? 27.348 30.154 7.764 1.00 19.49 110 SER D O 1
ATOM 6179 N N . SER D 1 111 ? 25.178 30.657 8.203 1.00 17.18 111 SER D N 1
ATOM 6180 C CA . SER D 1 111 ? 25.134 31.730 7.203 1.00 17.33 111 SER D CA 1
ATOM 6181 C C . SER D 1 111 ? 24.614 33.028 7.853 1.00 17.61 111 SER D C 1
ATOM 6182 O O . SER D 1 111 ? 23.899 32.966 8.836 1.00 17.09 111 SER D O 1
ATOM 6185 N N . SER D 1 112 ? 24.953 34.203 7.304 1.00 16.92 112 SER D N 1
ATOM 6186 C CA . SER D 1 112 ? 24.568 35.478 7.928 1.00 16.96 112 SER D CA 1
ATOM 6187 C C . SER D 1 112 ? 24.398 36.547 6.907 1.00 16.89 112 SER D C 1
ATOM 6188 O O . SER D 1 112 ? 24.951 36.439 5.836 1.00 15.59 112 SER D O 1
ATOM 6191 N N . VAL D 1 113 ? 23.810 37.678 7.342 1.00 15.71 113 VAL D N 1
ATOM 6192 C CA . VAL D 1 113 ? 23.778 38.890 6.573 1.00 16.25 113 VAL D CA 1
ATOM 6193 C C . VAL D 1 113 ? 24.147 40.033 7.541 1.00 17.21 113 VAL D C 1
ATOM 6194 O O . VAL D 1 113 ? 23.766 39.982 8.734 1.00 15.98 113 VAL D O 1
ATOM 6198 N N . SER D 1 114 ? 24.903 41.014 7.038 1.00 15.50 114 SER D N 1
ATOM 6199 C CA . SER D 1 114 ? 25.275 42.130 7.869 1.00 16.80 114 SER D CA 1
ATOM 6200 C C . SER D 1 114 ? 25.202 43.416 7.021 1.00 17.05 114 SER D C 1
ATOM 6201 O O . SER D 1 114 ? 25.156 43.370 5.791 1.00 15.43 114 SER D O 1
ATOM 6204 N N . ILE D 1 115 ? 25.269 44.569 7.684 1.00 16.61 115 ILE D N 1
ATOM 6205 C CA . ILE D 1 115 ? 25.335 45.832 6.952 1.00 17.91 115 ILE D CA 1
ATOM 6206 C C . ILE D 1 115 ? 26.477 46.651 7.611 1.00 18.45 115 ILE D C 1
ATOM 6207 O O . ILE D 1 115 ? 27.003 46.254 8.678 1.00 17.53 115 ILE D O 1
ATOM 6212 N N . LEU D 1 116 ? 26.885 47.727 6.936 1.00 18.81 116 LEU D N 1
ATOM 6213 C CA . LEU D 1 116 ? 27.971 48.539 7.360 1.00 20.20 116 LEU D CA 1
ATOM 6214 C C . LEU D 1 116 ? 27.435 49.631 8.298 1.00 22.77 116 LEU D C 1
ATOM 6215 O O . LEU D 1 116 ? 26.414 50.253 7.978 1.00 23.36 116 LEU D O 1
ATOM 6220 N N . ASP D 1 117 ? 28.105 49.863 9.436 1.00 23.47 117 ASP D N 1
ATOM 6221 C CA . ASP D 1 117 ? 27.738 50.971 10.366 1.00 24.73 117 ASP D CA 1
ATOM 6222 C C . ASP D 1 117 ? 29.056 51.669 10.805 1.00 25.76 117 ASP D C 1
ATOM 6223 O O . ASP D 1 117 ? 29.636 51.344 11.839 1.00 25.77 117 ASP D O 1
ATOM 6228 N N . GLY D 1 118 ? 29.536 52.598 9.984 1.00 24.81 118 GLY D N 1
ATOM 6229 C CA . GLY D 1 118 ? 30.839 53.230 10.272 1.00 26.73 118 GLY D CA 1
ATOM 6230 C C . GLY D 1 118 ? 31.969 52.245 10.041 1.00 26.71 118 GLY D C 1
ATOM 6231 O O . GLY D 1 118 ? 32.026 51.597 8.973 1.00 26.50 118 GLY D O 1
ATOM 6232 N N . ALA D 1 119 ? 32.879 52.113 11.008 1.00 26.12 119 ALA D N 1
ATOM 6233 C CA . ALA D 1 119 ? 33.989 51.183 10.838 1.00 26.38 119 ALA D CA 1
ATOM 6234 C C . ALA D 1 119 ? 33.641 49.673 11.099 1.00 25.52 119 ALA D C 1
ATOM 6235 O O . ALA D 1 119 ? 34.492 48.780 10.911 1.00 24.60 119 ALA D O 1
ATOM 6237 N N . ASP D 1 120 ? 32.400 49.402 11.536 1.00 24.23 120 ASP D N 1
ATOM 6238 C CA . ASP D 1 120 ? 31.976 48.029 11.916 1.00 22.83 120 ASP D CA 1
ATOM 6239 C C . ASP D 1 120 ? 30.954 47.480 10.962 1.00 22.10 120 ASP D C 1
ATOM 6240 O O . ASP D 1 120 ? 30.252 48.244 10.300 1.00 23.43 120 ASP D O 1
ATOM 6245 N N . ILE D 1 121 ? 30.867 46.158 10.899 1.00 18.70 121 ILE D N 1
ATOM 6246 C CA . ILE D 1 121 ? 29.693 45.551 10.326 1.00 19.16 121 ILE D CA 1
ATOM 6247 C C . ILE D 1 121 ? 28.804 45.139 11.501 1.00 19.22 121 ILE D C 1
ATOM 6248 O O . ILE D 1 121 ? 29.283 44.918 12.597 1.00 17.19 121 ILE D O 1
ATOM 6253 N N . VAL D 1 122 ? 27.503 45.120 11.286 1.00 18.94 122 VAL D N 1
ATOM 6254 C CA . VAL D 1 122 ? 26.650 44.641 12.311 1.00 18.34 122 VAL D CA 1
ATOM 6255 C C . VAL D 1 122 ? 25.796 43.555 11.743 1.00 18.00 122 VAL D C 1
ATOM 6256 O O . VAL D 1 122 ? 25.201 43.689 10.663 1.00 16.66 122 VAL D O 1
ATOM 6260 N N . TYR D 1 123 ? 25.764 42.444 12.455 1.00 18.25 123 TYR D N 1
ATOM 6261 C CA . TYR D 1 123 ? 24.953 41.276 12.033 1.00 17.58 123 TYR D CA 1
ATOM 6262 C C . TYR D 1 123 ? 23.468 41.495 12.173 1.00 16.80 123 TYR D C 1
ATOM 6263 O O . TYR D 1 123 ? 23.019 41.777 13.244 1.00 17.89 123 TYR D O 1
ATOM 6272 N N . VAL D 1 124 ? 22.690 41.274 11.122 1.00 17.04 124 VAL D N 1
ATOM 6273 C CA . VAL D 1 124 ? 21.239 41.575 11.188 1.00 17.84 124 VAL D CA 1
ATOM 6274 C C . VAL D 1 124 ? 20.412 40.349 10.914 1.00 18.91 124 VAL D C 1
ATOM 6275 O O . VAL D 1 124 ? 19.227 40.360 11.201 1.00 20.69 124 VAL D O 1
ATOM 6279 N N . ALA D 1 125 ? 21.021 39.253 10.416 1.00 19.25 125 ALA D N 1
ATOM 6280 C CA . ALA D 1 125 ? 20.264 38.005 10.183 1.00 18.22 125 ALA D CA 1
ATOM 6281 C C . ALA D 1 125 ? 21.247 36.845 10.192 1.00 19.03 125 ALA D C 1
ATOM 6282 O O . ALA D 1 125 ? 22.417 37.048 9.863 1.00 17.55 125 ALA D O 1
ATOM 6284 N N . ARG D 1 126 ? 20.780 35.662 10.571 1.00 17.08 126 ARG D N 1
ATOM 6285 C CA . ARG D 1 126 ? 21.662 34.530 10.803 1.00 20.14 126 ARG D CA 1
ATOM 6286 C C . ARG D 1 126 ? 20.893 33.231 10.615 1.00 19.42 126 ARG D C 1
ATOM 6287 O O . ARG D 1 126 ? 19.665 33.208 10.695 1.00 18.68 126 ARG D O 1
ATOM 6295 N N . VAL D 1 127 ? 21.622 32.151 10.364 1.00 18.16 127 VAL D N 1
ATOM 6296 C CA . VAL D 1 127 ? 21.125 30.807 10.681 1.00 19.36 127 VAL D CA 1
ATOM 6297 C C . VAL D 1 127 ? 22.353 30.053 11.235 1.00 21.11 127 VAL D C 1
ATOM 6298 O O . VAL D 1 127 ? 23.356 29.962 10.533 1.00 20.51 127 VAL D O 1
ATOM 6302 N N . PRO D 1 128 ? 22.299 29.611 12.503 1.00 21.81 128 PRO D N 1
ATOM 6303 C CA . PRO D 1 128 ? 23.474 28.920 13.089 1.00 22.86 128 PRO D CA 1
ATOM 6304 C C . PRO D 1 128 ? 23.428 27.447 12.807 1.00 23.89 128 PRO D C 1
ATOM 6305 O O . PRO D 1 128 ? 22.333 26.885 12.662 1.00 24.63 128 PRO D O 1
ATOM 6309 N N . VAL D 1 129 ? 24.587 26.831 12.686 1.00 22.95 129 VAL D N 1
ATOM 6310 C CA . VAL D 1 129 ? 24.624 25.418 12.554 1.00 26.10 129 VAL D CA 1
ATOM 6311 C C . VAL D 1 129 ? 25.531 24.968 13.676 1.00 28.75 129 VAL D C 1
ATOM 6312 O O . VAL D 1 129 ? 26.696 25.426 13.785 1.00 28.49 129 VAL D O 1
ATOM 6316 N N . SER D 1 130 ? 24.987 24.075 14.487 1.00 28.37 130 SER D N 1
ATOM 6317 C CA . SER D 1 130 ? 25.639 23.621 15.709 1.00 31.38 130 SER D CA 1
ATOM 6318 C C . SER D 1 130 ? 26.319 22.266 15.616 1.00 30.56 130 SER D C 1
ATOM 6319 O O . SER D 1 130 ? 25.757 21.292 15.112 1.00 29.37 130 SER D O 1
ATOM 6322 N N . ARG D 1 131 ? 27.564 22.215 16.059 1.00 31.02 131 ARG D N 1
ATOM 6323 C CA . ARG D 1 131 ? 28.255 20.938 16.269 1.00 32.19 131 ARG D CA 1
ATOM 6324 C C . ARG D 1 131 ? 29.174 21.087 17.484 1.00 32.80 131 ARG D C 1
ATOM 6325 O O . ARG D 1 131 ? 28.937 21.972 18.308 1.00 33.06 131 ARG D O 1
ATOM 6333 N N . ILE D 1 132 ? 30.199 20.267 17.664 1.00 34.16 132 ILE D N 1
ATOM 6334 C CA . ILE D 1 132 ? 31.002 20.482 18.915 1.00 35.42 132 ILE D CA 1
ATOM 6335 C C . ILE D 1 132 ? 31.682 21.839 18.883 1.00 35.24 132 ILE D C 1
ATOM 6336 O O . ILE D 1 132 ? 31.534 22.636 19.821 1.00 35.47 132 ILE D O 1
ATOM 6349 N N . THR D 1 134 ? 31.476 25.281 17.051 1.00 29.86 134 THR D N 1
ATOM 6350 C CA . THR D 1 134 ? 30.430 25.966 16.365 1.00 29.26 134 THR D CA 1
ATOM 6351 C C . THR D 1 134 ? 30.865 27.344 15.983 1.00 28.64 134 THR D C 1
ATOM 6352 O O . THR D 1 134 ? 31.527 28.053 16.750 1.00 30.10 134 THR D O 1
ATOM 6356 N N . VAL D 1 135 ? 30.490 27.737 14.793 1.00 29.28 135 VAL D N 1
ATOM 6357 C CA . VAL D 1 135 ? 30.622 29.131 14.380 1.00 30.21 135 VAL D CA 1
ATOM 6358 C C . VAL D 1 135 ? 29.308 29.801 14.714 1.00 30.52 135 VAL D C 1
ATOM 6359 O O . VAL D 1 135 ? 28.256 29.489 14.137 1.00 31.95 135 VAL D O 1
ATOM 6363 N N . GLY D 1 136 ? 29.359 30.657 15.706 1.00 31.97 136 GLY D N 1
ATOM 6364 C CA . GLY D 1 136 ? 28.210 31.362 16.185 1.00 32.94 136 GLY D CA 1
ATOM 6365 C C . GLY D 1 136 ? 28.528 32.810 16.367 1.00 32.20 136 GLY D C 1
ATOM 6366 O O . GLY D 1 136 ? 29.360 33.154 17.139 1.00 34.31 136 GLY D O 1
ATOM 6367 N N . ILE D 1 137 ? 27.860 33.648 15.625 1.00 30.62 137 ILE D N 1
ATOM 6368 C CA . ILE D 1 137 ? 27.853 35.034 15.890 1.00 30.40 137 ILE D CA 1
ATOM 6369 C C . ILE D 1 137 ? 26.402 35.426 15.875 1.00 29.40 137 ILE D C 1
ATOM 6370 O O . ILE D 1 137 ? 25.699 35.079 14.993 1.00 30.50 137 ILE D O 1
ATOM 6375 N N . THR D 1 138 ? 25.979 36.129 16.895 1.00 27.39 138 THR D N 1
ATOM 6376 C CA . THR D 1 138 ? 24.595 36.453 17.075 1.00 27.23 138 THR D CA 1
ATOM 6377 C C . THR D 1 138 ? 24.241 37.753 16.397 1.00 25.17 138 THR D C 1
ATOM 6378 O O . THR D 1 138 ? 25.073 38.571 16.230 1.00 24.96 138 THR D O 1
ATOM 6382 N N . ILE D 1 139 ? 22.980 37.919 16.048 1.00 24.41 139 ILE D N 1
ATOM 6383 C CA . ILE D 1 139 ? 22.433 39.175 15.570 1.00 23.08 139 ILE D CA 1
ATOM 6384 C C . ILE D 1 139 ? 22.752 40.254 16.585 1.00 21.43 139 ILE D C 1
ATOM 6385 O O . ILE D 1 139 ? 22.769 39.972 17.783 1.00 20.47 139 ILE D O 1
ATOM 6390 N N . GLY D 1 140 ? 23.148 41.430 16.099 1.00 19.89 140 GLY D N 1
ATOM 6391 C CA . GLY D 1 140 ? 23.522 42.566 16.938 1.00 19.47 140 GLY D CA 1
ATOM 6392 C C . GLY D 1 140 ? 25.015 42.616 17.236 1.00 21.81 140 GLY D C 1
ATOM 6393 O O . GLY D 1 140 ? 25.522 43.647 17.773 1.00 22.28 140 GLY D O 1
ATOM 6394 N N . THR D 1 141 ? 25.734 41.533 16.918 1.00 20.67 141 THR D N 1
ATOM 6395 C CA . THR D 1 141 ? 27.210 41.529 17.092 1.00 21.81 141 THR D CA 1
ATOM 6396 C C . THR D 1 141 ? 27.856 42.519 16.110 1.00 22.54 141 THR D C 1
ATOM 6397 O O . THR D 1 141 ? 27.427 42.605 14.968 1.00 22.72 141 THR D O 1
ATOM 6401 N N . ARG D 1 142 ? 28.854 43.280 16.563 1.00 21.39 142 ARG D N 1
ATOM 6402 C CA . ARG D 1 142 ? 29.506 44.248 15.693 1.00 22.51 142 ARG D CA 1
ATOM 6403 C C . ARG D 1 142 ? 30.955 43.812 15.587 1.00 23.07 142 ARG D C 1
ATOM 6404 O O . ARG D 1 142 ? 31.559 43.411 16.602 1.00 23.13 142 ARG D O 1
ATOM 6412 N N . LEU D 1 143 ? 31.509 43.821 14.381 1.00 22.54 143 LEU D N 1
ATOM 6413 C CA . LEU D 1 143 ? 32.905 43.412 14.196 1.00 21.90 143 LEU D CA 1
ATOM 6414 C C . LEU D 1 143 ? 33.557 44.404 13.274 1.00 22.04 143 LEU D C 1
ATOM 6415 O O . LEU D 1 143 ? 32.880 45.021 12.444 1.00 22.34 143 LEU D O 1
ATOM 6420 N N . PRO D 1 144 ? 34.892 44.518 13.351 1.00 23.70 144 PRO D N 1
ATOM 6421 C CA . PRO D 1 144 ? 35.587 45.490 12.504 1.00 22.37 144 PRO D CA 1
ATOM 6422 C C . PRO D 1 144 ? 35.487 45.070 11.058 1.00 21.56 144 PRO D C 1
ATOM 6423 O O . PRO D 1 144 ? 35.842 43.950 10.743 1.00 21.36 144 PRO D O 1
ATOM 6427 N N . ALA D 1 145 ? 35.085 45.993 10.184 1.00 20.70 145 ALA D N 1
ATOM 6428 C CA . ALA D 1 145 ? 34.924 45.721 8.782 1.00 19.31 145 ALA D CA 1
ATOM 6429 C C . ALA D 1 145 ? 36.206 45.216 8.103 1.00 20.14 145 ALA D C 1
ATOM 6430 O O . ALA D 1 145 ? 36.143 44.383 7.226 1.00 20.08 145 ALA D O 1
ATOM 6432 N N . TYR D 1 146 ? 37.377 45.701 8.495 1.00 20.39 146 TYR D N 1
ATOM 6433 C CA . TYR D 1 146 ? 38.622 45.370 7.742 1.00 20.20 146 TYR D CA 1
ATOM 6434 C C . TYR D 1 146 ? 39.045 43.892 7.862 1.00 20.81 146 TYR D C 1
ATOM 6435 O O . TYR D 1 146 ? 39.761 43.370 7.004 1.00 20.22 146 TYR D O 1
ATOM 6444 N N . ALA D 1 147 ? 38.602 43.239 8.944 1.00 21.80 147 ALA D N 1
ATOM 6445 C CA . ALA D 1 147 ? 38.983 41.863 9.250 1.00 22.91 147 ALA D CA 1
ATOM 6446 C C . ALA D 1 147 ? 37.937 40.786 9.021 1.00 21.93 147 ALA D C 1
ATOM 6447 O O . ALA D 1 147 ? 38.110 39.694 9.550 1.00 23.66 147 ALA D O 1
ATOM 6449 N N . THR D 1 148 ? 36.863 41.055 8.278 1.00 20.91 148 THR D N 1
ATOM 6450 C CA . THR D 1 148 ? 35.800 40.104 8.100 1.00 18.64 148 THR D CA 1
ATOM 6451 C C . THR D 1 148 ? 35.522 40.049 6.637 1.00 18.71 148 THR D C 1
ATOM 6452 O O . THR D 1 148 ? 35.730 41.050 5.912 1.00 18.45 148 THR D O 1
ATOM 6456 N N . SER D 1 149 ? 35.009 38.897 6.161 1.00 16.94 149 SER D N 1
ATOM 6457 C CA . SER D 1 149 ? 34.778 38.783 4.727 1.00 16.09 149 SER D CA 1
ATOM 6458 C C . SER D 1 149 ? 33.634 39.719 4.335 1.00 16.14 149 SER D C 1
ATOM 6459 O O . SER D 1 149 ? 33.684 40.407 3.332 1.00 15.81 149 SER D O 1
ATOM 6470 N N . GLY D 1 151 ? 32.796 42.591 5.835 1.00 15.95 151 GLY D N 1
ATOM 6471 C CA . GLY D 1 151 ? 33.295 43.975 5.880 1.00 16.08 151 GLY D CA 1
ATOM 6472 C C . GLY D 1 151 ? 34.071 44.395 4.647 1.00 16.18 151 GLY D C 1
ATOM 6473 O O . GLY D 1 151 ? 33.898 45.489 4.164 1.00 17.35 151 GLY D O 1
ATOM 6474 N N . ARG D 1 152 ? 34.923 43.523 4.130 1.00 16.14 152 ARG D N 1
ATOM 6475 C CA . ARG D 1 152 ? 35.649 43.827 2.908 1.00 17.03 152 ARG D CA 1
ATOM 6476 C C . ARG D 1 152 ? 34.719 43.952 1.705 1.00 18.57 152 ARG D C 1
ATOM 6477 O O . ARG D 1 152 ? 34.953 44.815 0.825 1.00 18.71 152 ARG D O 1
ATOM 6485 N N . VAL D 1 153 ? 33.676 43.091 1.633 1.00 18.19 153 VAL D N 1
ATOM 6486 C CA . VAL D 1 153 ? 32.622 43.254 0.577 1.00 16.81 153 VAL D CA 1
ATOM 6487 C C . VAL D 1 153 ? 31.913 44.609 0.717 1.00 17.16 153 VAL D C 1
ATOM 6488 O O . VAL D 1 153 ? 31.736 45.349 -0.245 1.00 16.34 153 VAL D O 1
ATOM 6492 N N . LEU D 1 154 ? 31.545 44.963 1.950 1.00 16.60 154 LEU D N 1
ATOM 6493 C CA . LEU D 1 154 ? 30.861 46.242 2.188 1.00 17.53 154 LEU D CA 1
ATOM 6494 C C . LEU D 1 154 ? 31.773 47.464 1.898 1.00 18.39 154 LEU D C 1
ATOM 6495 O O . LEU D 1 154 ? 31.326 48.432 1.315 1.00 20.30 154 LEU D O 1
ATOM 6500 N N . LEU D 1 155 ? 33.018 47.447 2.368 1.00 18.34 155 LEU D N 1
ATOM 6501 C CA . LEU D 1 155 ? 34.040 48.509 2.036 1.00 19.16 155 LEU D CA 1
ATOM 6502 C C . LEU D 1 155 ? 34.292 48.616 0.513 1.00 20.68 155 LEU D C 1
ATOM 6503 O O . LEU D 1 155 ? 34.394 49.737 -0.004 1.00 20.46 155 LEU D O 1
ATOM 6508 N N . ALA D 1 156 ? 34.328 47.476 -0.214 1.00 21.10 156 ALA D N 1
ATOM 6509 C CA . ALA D 1 156 ? 34.441 47.488 -1.690 1.00 23.25 156 ALA D CA 1
ATOM 6510 C C . ALA D 1 156 ? 33.349 48.287 -2.399 1.00 24.02 156 ALA D C 1
ATOM 6511 O O . ALA D 1 156 ? 33.531 48.766 -3.498 1.00 24.81 156 ALA D O 1
ATOM 6513 N N . GLY D 1 157 ? 32.188 48.363 -1.787 1.00 25.54 157 GLY D N 1
ATOM 6514 C CA . GLY D 1 157 ? 31.030 49.006 -2.346 1.00 27.41 157 GLY D CA 1
ATOM 6515 C C . GLY D 1 157 ? 31.020 50.505 -2.050 1.00 29.54 157 GLY D C 1
ATOM 6516 O O . GLY D 1 157 ? 30.113 51.173 -2.510 1.00 30.29 157 GLY D O 1
ATOM 6517 N N . LEU D 1 158 ? 31.991 51.023 -1.275 1.00 29.48 158 LEU D N 1
ATOM 6518 C CA . LEU D 1 158 ? 32.109 52.450 -1.024 1.00 30.18 158 LEU D CA 1
ATOM 6519 C C . LEU D 1 158 ? 32.752 53.173 -2.219 1.00 32.26 158 LEU D C 1
ATOM 6520 O O . LEU D 1 158 ? 33.695 52.658 -2.828 1.00 32.17 158 LEU D O 1
ATOM 6525 N N . PRO D 1 159 ? 32.341 54.418 -2.477 1.00 33.61 159 PRO D N 1
ATOM 6526 C CA . PRO D 1 159 ? 33.081 55.201 -3.452 1.00 35.27 159 PRO D CA 1
ATOM 6527 C C . PRO D 1 159 ? 34.527 55.387 -2.986 1.00 35.96 159 PRO D C 1
ATOM 6528 O O . PRO D 1 159 ? 34.785 55.397 -1.782 1.00 35.49 159 PRO D O 1
ATOM 6532 N N . ASP D 1 160 ? 35.459 55.538 -3.917 1.00 37.55 160 ASP D N 1
ATOM 6533 C CA . ASP D 1 160 ? 36.890 55.582 -3.586 1.00 38.79 160 ASP D CA 1
ATOM 6534 C C . ASP D 1 160 ? 37.268 56.610 -2.484 1.00 40.16 160 ASP D C 1
ATOM 6535 O O . ASP D 1 160 ? 38.160 56.355 -1.664 1.00 40.52 160 ASP D O 1
ATOM 6540 N N . ASP D 1 161 ? 36.587 57.751 -2.468 1.00 40.60 161 ASP D N 1
ATOM 6541 C CA . ASP D 1 161 ? 36.896 58.841 -1.535 1.00 42.50 161 ASP D CA 1
ATOM 6542 C C . ASP D 1 161 ? 36.468 58.452 -0.123 1.00 39.90 161 ASP D C 1
ATOM 6543 O O . ASP D 1 161 ? 37.135 58.794 0.844 1.00 41.28 161 ASP D O 1
ATOM 6548 N N . GLU D 1 162 ? 35.347 57.766 -0.010 1.00 37.77 162 GLU D N 1
ATOM 6549 C CA . GLU D 1 162 ? 34.864 57.239 1.270 1.00 35.85 162 GLU D CA 1
ATOM 6550 C C . GLU D 1 162 ? 35.731 56.070 1.795 1.00 34.14 162 GLU D C 1
ATOM 6551 O O . GLU D 1 162 ? 36.020 55.976 3.010 1.00 31.68 162 GLU D O 1
ATOM 6557 N N . LEU D 1 163 ? 36.117 55.194 0.870 1.00 31.29 163 LEU D N 1
ATOM 6558 C CA . LEU D 1 163 ? 37.098 54.167 1.159 1.00 31.14 163 LEU D CA 1
ATOM 6559 C C . LEU D 1 163 ? 38.417 54.775 1.696 1.00 30.94 163 LEU D C 1
ATOM 6560 O O . LEU D 1 163 ? 38.956 54.326 2.721 1.00 28.64 163 LEU D O 1
ATOM 6565 N N . ASP D 1 164 ? 38.969 55.771 1.000 1.00 32.37 164 ASP D N 1
ATOM 6566 C CA . ASP D 1 164 ? 40.182 56.411 1.478 1.00 32.94 164 ASP D CA 1
ATOM 6567 C C . ASP D 1 164 ? 40.026 57.071 2.845 1.00 32.55 164 ASP D C 1
ATOM 6568 O O . ASP D 1 164 ? 40.947 56.995 3.661 1.00 33.32 164 ASP D O 1
ATOM 6573 N N . ALA D 1 165 ? 38.889 57.723 3.088 1.00 31.56 165 ALA D N 1
ATOM 6574 C CA . ALA D 1 165 ? 38.626 58.371 4.400 1.00 32.09 165 ALA D CA 1
ATOM 6575 C C . ALA D 1 165 ? 38.527 57.309 5.506 1.00 31.33 165 ALA D C 1
ATOM 6576 O O . ALA D 1 165 ? 39.081 57.498 6.588 1.00 31.96 165 ALA D O 1
ATOM 6578 N N . TYR D 1 166 ? 37.827 56.211 5.240 1.00 29.21 166 TYR D N 1
ATOM 6579 C CA . TYR D 1 166 ? 37.808 55.059 6.138 1.00 29.17 166 TYR D CA 1
ATOM 6580 C C . TYR D 1 166 ? 39.212 54.540 6.530 1.00 29.60 166 TYR D C 1
ATOM 6581 O O . TYR D 1 166 ? 39.491 54.265 7.715 1.00 29.24 166 TYR D O 1
ATOM 6590 N N . LEU D 1 167 ? 40.080 54.413 5.522 1.00 30.02 167 LEU D N 1
ATOM 6591 C CA . LEU D 1 167 ? 41.418 53.908 5.708 1.00 31.23 167 LEU D CA 1
ATOM 6592 C C . LEU D 1 167 ? 42.284 54.923 6.506 1.00 33.02 167 LEU D C 1
ATOM 6593 O O . LEU D 1 167 ? 43.088 54.489 7.358 1.00 31.43 167 LEU D O 1
ATOM 6598 N N . GLU D 1 168 ? 42.058 56.227 6.259 1.00 32.58 168 GLU D N 1
ATOM 6599 C CA . GLU D 1 168 ? 42.769 57.297 6.971 1.00 35.96 168 GLU D CA 1
ATOM 6600 C C . GLU D 1 168 ? 42.516 57.223 8.494 1.00 35.05 168 GLU D C 1
ATOM 6601 O O . GLU D 1 168 ? 43.444 57.370 9.283 1.00 35.81 168 GLU D O 1
ATOM 6607 N N . LYS D 1 169 ? 41.283 56.918 8.896 1.00 33.65 169 LYS D N 1
ATOM 6608 C CA . LYS D 1 169 ? 40.966 56.779 10.308 1.00 33.55 169 LYS D CA 1
ATOM 6609 C C . LYS D 1 169 ? 41.268 55.410 10.908 1.00 33.51 169 LYS D C 1
ATOM 6610 O O . LYS D 1 169 ? 41.080 55.231 12.098 1.00 34.08 169 LYS D O 1
ATOM 6616 N N . LEU D 1 170 ? 41.721 54.442 10.111 1.00 31.89 170 LEU D N 1
ATOM 6617 C CA . LEU D 1 170 ? 41.764 53.054 10.592 1.00 31.07 170 LEU D CA 1
ATOM 6618 C C . LEU D 1 170 ? 43.073 52.707 11.312 1.00 32.57 170 LEU D C 1
ATOM 6619 O O . LEU D 1 170 ? 44.156 52.868 10.782 1.00 32.44 170 LEU D O 1
ATOM 6624 N N . ASP D 1 171 ? 42.945 52.178 12.511 1.00 34.11 171 ASP D N 1
ATOM 6625 C CA . ASP D 1 171 ? 44.088 51.617 13.179 1.00 37.83 171 ASP D CA 1
ATOM 6626 C C . ASP D 1 171 ? 43.999 50.084 13.124 1.00 36.57 171 ASP D C 1
ATOM 6627 O O . ASP D 1 171 ? 43.241 49.455 13.877 1.00 36.67 171 ASP D O 1
ATOM 6632 N N . ILE D 1 172 ? 44.751 49.488 12.209 1.00 35.84 172 ILE D N 1
ATOM 6633 C CA . ILE D 1 172 ? 44.686 48.038 12.017 1.00 36.06 172 ILE D CA 1
ATOM 6634 C C . ILE D 1 172 ? 45.309 47.306 13.189 1.00 37.34 172 ILE D C 1
ATOM 6635 O O . ILE D 1 172 ? 46.424 47.641 13.595 1.00 39.14 172 ILE D O 1
ATOM 6640 N N . GLN D 1 173 ? 44.590 46.350 13.767 1.00 36.71 173 GLN D N 1
ATOM 6641 C CA . GLN D 1 173 ? 45.151 45.503 14.814 1.00 37.60 173 GLN D CA 1
ATOM 6642 C C . GLN D 1 173 ? 45.535 44.102 14.300 1.00 37.16 173 GLN D C 1
ATOM 6643 O O . GLN D 1 173 ? 44.877 43.518 13.422 1.00 35.43 173 GLN D O 1
ATOM 6649 N N . ARG D 1 174 ? 46.545 43.530 14.923 1.00 36.87 174 ARG D N 1
ATOM 6650 C CA . ARG D 1 174 ? 46.926 42.156 14.669 1.00 37.45 174 ARG D CA 1
ATOM 6651 C C . ARG D 1 174 ? 46.023 41.108 15.342 1.00 36.12 174 ARG D C 1
ATOM 6652 O O . ARG D 1 174 ? 46.401 40.532 16.365 1.00 38.45 174 ARG D O 1
ATOM 6660 N N . LEU D 1 175 ? 44.885 40.770 14.752 1.00 31.99 175 LEU D N 1
ATOM 6661 C CA . LEU D 1 175 ? 43.969 39.848 15.422 1.00 29.19 175 LEU D CA 1
ATOM 6662 C C . LEU D 1 175 ? 44.458 38.405 15.449 1.00 28.72 175 LEU D C 1
ATOM 6663 O O . LEU D 1 175 ? 44.244 37.704 16.415 1.00 28.01 175 LEU D O 1
ATOM 6668 N N . THR D 1 176 ? 45.122 37.976 14.374 1.00 26.62 176 THR D N 1
ATOM 6669 C CA . THR D 1 176 ? 45.776 36.698 14.327 1.00 26.46 176 THR D CA 1
ATOM 6670 C C . THR D 1 176 ? 47.120 36.941 13.646 1.00 27.80 176 THR D C 1
ATOM 6671 O O . THR D 1 176 ? 47.402 38.052 13.136 1.00 26.41 176 THR D O 1
ATOM 6675 N N . GLU D 1 177 ? 47.937 35.903 13.585 1.00 28.83 177 GLU D N 1
ATOM 6676 C CA . GLU D 1 177 ? 49.208 36.028 12.879 1.00 31.83 177 GLU D CA 1
ATOM 6677 C C . GLU D 1 177 ? 49.039 36.270 11.368 1.00 30.17 177 GLU D C 1
ATOM 6678 O O . GLU D 1 177 ? 49.968 36.710 10.717 1.00 29.44 177 GLU D O 1
ATOM 6684 N N . ARG D 1 178 ? 47.844 35.999 10.832 1.00 27.53 178 ARG D N 1
ATOM 6685 C CA . ARG D 1 178 ? 47.558 36.184 9.436 1.00 27.04 178 ARG D CA 1
ATOM 6686 C C . ARG D 1 178 ? 46.889 37.497 9.026 1.00 26.54 178 ARG D C 1
ATOM 6687 O O . ARG D 1 178 ? 46.807 37.787 7.831 1.00 26.20 178 ARG D O 1
ATOM 6695 N N . THR D 1 179 ? 46.334 38.247 9.975 1.00 24.74 179 THR D N 1
ATOM 6696 C CA . THR D 1 179 ? 45.674 39.485 9.627 1.00 24.73 179 THR D CA 1
ATOM 6697 C C . THR D 1 179 ? 46.585 40.408 8.811 1.00 26.09 179 THR D C 1
ATOM 6698 O O . THR D 1 179 ? 47.732 40.628 9.157 1.00 24.53 179 THR D O 1
ATOM 6702 N N . ILE D 1 180 ? 46.057 40.958 7.724 1.00 27.21 180 ILE D N 1
ATOM 6703 C CA . ILE D 1 180 ? 46.783 41.946 6.938 1.00 29.09 180 ILE D CA 1
ATOM 6704 C C . ILE D 1 180 ? 47.158 43.106 7.887 1.00 30.78 180 ILE D C 1
ATOM 6705 O O . ILE D 1 180 ? 46.320 43.545 8.688 1.00 29.51 180 ILE D O 1
ATOM 6710 N N . THR D 1 181 ? 48.369 43.627 7.763 1.00 32.46 181 THR D N 1
ATOM 6711 C CA . THR D 1 181 ? 48.837 44.684 8.670 1.00 36.54 181 THR D CA 1
ATOM 6712 C C . THR D 1 181 ? 48.980 46.070 8.047 1.00 36.06 181 THR D C 1
ATOM 6713 O O . THR D 1 181 ? 49.095 47.028 8.764 1.00 37.83 181 THR D O 1
ATOM 6717 N N . ALA D 1 182 ? 48.954 46.176 6.731 1.00 35.91 182 ALA D N 1
ATOM 6718 C CA . ALA D 1 182 ? 49.366 47.415 6.041 1.00 36.47 182 ALA D CA 1
ATOM 6719 C C . ALA D 1 182 ? 48.162 47.958 5.322 1.00 36.10 182 ALA D C 1
ATOM 6720 O O . ALA D 1 182 ? 47.382 47.173 4.755 1.00 34.75 182 ALA D O 1
ATOM 6722 N N . ARG D 1 183 ? 48.000 49.283 5.350 1.00 36.44 183 ARG D N 1
ATOM 6723 C CA . ARG D 1 183 ? 46.835 49.914 4.722 1.00 37.11 183 ARG D CA 1
ATOM 6724 C C . ARG D 1 183 ? 46.802 49.769 3.235 1.00 35.24 183 ARG D C 1
ATOM 6725 O O . ARG D 1 183 ? 45.734 49.532 2.664 1.00 33.15 183 ARG D O 1
ATOM 6733 N N . ASP D 1 184 ? 47.951 49.899 2.595 1.00 34.83 184 ASP D N 1
ATOM 6734 C CA . ASP D 1 184 ? 47.950 49.744 1.143 1.00 35.07 184 ASP D CA 1
ATOM 6735 C C . ASP D 1 184 ? 47.601 48.296 0.743 1.00 32.95 184 ASP D C 1
ATOM 6736 O O . ASP D 1 184 ? 46.905 48.079 -0.250 1.00 31.53 184 ASP D O 1
ATOM 6741 N N . GLU D 1 185 ? 48.115 47.338 1.488 1.00 30.42 185 GLU D N 1
ATOM 6742 C CA . GLU D 1 185 ? 47.758 45.963 1.326 1.00 31.20 185 GLU D CA 1
ATOM 6743 C C . GLU D 1 185 ? 46.264 45.725 1.519 1.00 27.20 185 GLU D C 1
ATOM 6744 O O . GLU D 1 185 ? 45.652 45.092 0.735 1.00 24.46 185 GLU D O 1
ATOM 6750 N N . LEU D 1 186 ? 45.691 46.313 2.548 1.00 26.04 186 LEU D N 1
ATOM 6751 C CA . LEU D 1 186 ? 44.250 46.207 2.801 1.00 25.19 186 LEU D CA 1
ATOM 6752 C C . LEU D 1 186 ? 43.487 46.846 1.652 1.00 25.43 186 LEU D C 1
ATOM 6753 O O . LEU D 1 186 ? 42.540 46.284 1.114 1.00 23.34 186 LEU D O 1
ATOM 6758 N N . LYS D 1 187 ? 43.930 48.020 1.222 1.00 24.99 187 LYS D N 1
ATOM 6759 C CA . LYS D 1 187 ? 43.193 48.679 0.191 1.00 26.26 187 LYS D CA 1
ATOM 6760 C C . LYS D 1 187 ? 43.244 47.792 -1.056 1.00 26.36 187 LYS D C 1
ATOM 6761 O O . LYS D 1 187 ? 42.209 47.581 -1.705 1.00 24.49 187 LYS D O 1
ATOM 6767 N N . ALA D 1 188 ? 44.432 47.289 -1.409 1.00 26.12 188 ALA D N 1
ATOM 6768 C CA . ALA D 1 188 ? 44.476 46.392 -2.572 1.00 25.71 188 ALA D CA 1
ATOM 6769 C C . ALA D 1 188 ? 43.561 45.164 -2.415 1.00 24.64 188 ALA D C 1
ATOM 6770 O O . ALA D 1 188 ? 42.909 44.796 -3.365 1.00 25.68 188 ALA D O 1
ATOM 6772 N N . ALA D 1 189 ? 43.499 44.542 -1.226 1.00 25.40 189 ALA D N 1
ATOM 6773 C CA . ALA D 1 189 ? 42.580 43.417 -0.990 1.00 24.12 189 ALA D CA 1
ATOM 6774 C C . ALA D 1 189 ? 41.109 43.807 -1.268 1.00 24.13 189 ALA D C 1
ATOM 6775 O O . ALA D 1 189 ? 40.371 43.098 -1.939 1.00 23.59 189 ALA D O 1
ATOM 6777 N N . ILE D 1 190 ? 40.709 44.990 -0.826 1.00 25.09 190 ILE D N 1
ATOM 6778 C CA . ILE D 1 190 ? 39.338 45.471 -0.980 1.00 23.24 190 ILE D CA 1
ATOM 6779 C C . ILE D 1 190 ? 39.015 45.691 -2.454 1.00 24.54 190 ILE D C 1
ATOM 6780 O O . ILE D 1 190 ? 37.919 45.365 -2.935 1.00 23.49 190 ILE D O 1
ATOM 6785 N N . LEU D 1 191 ? 39.992 46.237 -3.195 1.00 24.41 191 LEU D N 1
ATOM 6786 C CA . LEU D 1 191 ? 39.756 46.549 -4.592 1.00 25.99 191 LEU D CA 1
ATOM 6787 C C . LEU D 1 191 ? 39.587 45.219 -5.388 1.00 25.16 191 LEU D C 1
ATOM 6788 O O . LEU D 1 191 ? 38.811 45.146 -6.348 1.00 25.35 191 LEU D O 1
ATOM 6793 N N . ALA D 1 192 ? 40.337 44.192 -4.986 1.00 24.69 192 ALA D N 1
ATOM 6794 C CA . ALA D 1 192 ? 40.217 42.864 -5.635 1.00 25.12 192 ALA D CA 1
ATOM 6795 C C . ALA D 1 192 ? 38.891 42.214 -5.278 1.00 25.08 192 ALA D C 1
ATOM 6796 O O . ALA D 1 192 ? 38.321 41.480 -6.073 1.00 26.40 192 ALA D O 1
ATOM 6798 N N . VAL D 1 193 ? 38.352 42.521 -4.095 1.00 24.36 193 VAL D N 1
ATOM 6799 C CA . VAL D 1 193 ? 37.030 41.980 -3.731 1.00 23.72 193 VAL D CA 1
ATOM 6800 C C . VAL D 1 193 ? 36.000 42.648 -4.643 1.00 25.56 193 VAL D C 1
ATOM 6801 O O . VAL D 1 193 ? 35.055 41.993 -5.164 1.00 25.92 193 VAL D O 1
ATOM 6805 N N . ARG D 1 194 ? 36.203 43.951 -4.872 1.00 24.92 194 ARG D N 1
ATOM 6806 C CA . ARG D 1 194 ? 35.312 44.698 -5.724 1.00 26.71 194 ARG D CA 1
ATOM 6807 C C . ARG D 1 194 ? 35.310 44.043 -7.123 1.00 28.79 194 ARG D C 1
ATOM 6808 O O . ARG D 1 194 ? 34.245 43.878 -7.728 1.00 29.68 194 ARG D O 1
ATOM 6816 N N . ALA D 1 195 ? 36.495 43.667 -7.622 1.00 28.84 195 ALA D N 1
ATOM 6817 C CA . ALA D 1 195 ? 36.633 43.020 -8.936 1.00 30.61 195 ALA D CA 1
ATOM 6818 C C . ALA D 1 195 ? 36.058 41.601 -8.991 1.00 31.34 195 ALA D C 1
ATOM 6819 O O . ALA D 1 195 ? 35.421 41.271 -9.982 1.00 32.77 195 ALA D O 1
ATOM 6821 N N . ASP D 1 196 ? 36.331 40.763 -7.971 1.00 30.00 196 ASP D N 1
ATOM 6822 C CA . ASP D 1 196 ? 35.908 39.351 -7.963 1.00 30.35 196 ASP D CA 1
ATOM 6823 C C . ASP D 1 196 ? 34.452 39.151 -7.553 1.00 27.79 196 ASP D C 1
ATOM 6824 O O . ASP D 1 196 ? 33.869 38.096 -7.795 1.00 27.87 196 ASP D O 1
ATOM 6829 N N . GLY D 1 197 ? 33.877 40.098 -6.833 1.00 25.89 197 GLY D N 1
ATOM 6830 C CA . GLY D 1 197 ? 32.486 39.918 -6.380 1.00 25.22 197 GLY D CA 1
ATOM 6831 C C . GLY D 1 197 ? 32.330 38.954 -5.189 1.00 24.69 197 GLY D C 1
ATOM 6832 O O . GLY D 1 197 ? 31.214 38.556 -4.855 1.00 27.27 197 GLY D O 1
ATOM 6833 N N . ILE D 1 198 ? 33.426 38.539 -4.564 1.00 23.81 198 ILE D N 1
ATOM 6834 C CA . ILE D 1 198 ? 33.387 37.771 -3.322 1.00 23.72 198 ILE D CA 1
ATOM 6835 C C . ILE D 1 198 ? 34.647 38.035 -2.509 1.00 22.63 198 ILE D C 1
ATOM 6836 O O . ILE D 1 198 ? 35.651 38.481 -3.067 1.00 22.21 198 ILE D O 1
ATOM 6841 N N . CYS D 1 199 ? 34.602 37.723 -1.215 1.00 20.05 199 CYS D N 1
ATOM 6842 C CA . CYS D 1 199 ? 35.781 37.775 -0.396 1.00 19.79 199 CYS D CA 1
ATOM 6843 C C . CYS D 1 199 ? 35.854 36.491 0.414 1.00 20.43 199 CYS D C 1
ATOM 6844 O O . CYS D 1 199 ? 34.853 36.099 1.010 1.00 17.86 199 CYS D O 1
ATOM 6847 N N . VAL D 1 200 ? 37.016 35.843 0.422 1.00 19.86 200 VAL D N 1
ATOM 6848 C CA . VAL D 1 200 ? 37.271 34.669 1.308 1.00 21.54 200 VAL D CA 1
ATOM 6849 C C . VAL D 1 200 ? 38.273 35.159 2.371 1.00 23.24 200 VAL D C 1
ATOM 6850 O O . VAL D 1 200 ? 39.352 35.668 2.053 1.00 23.42 200 VAL D O 1
ATOM 6854 N N . LEU D 1 201 ? 37.892 35.091 3.622 1.00 22.21 201 LEU D N 1
ATOM 6855 C CA . LEU D 1 201 ? 38.727 35.615 4.698 1.00 23.96 201 LEU D CA 1
ATOM 6856 C C . LEU D 1 201 ? 39.238 34.364 5.390 1.00 23.04 201 LEU D C 1
ATOM 6857 O O . LEU D 1 201 ? 38.448 33.570 5.961 1.00 23.93 201 LEU D O 1
ATOM 6862 N N . ASP D 1 202 ? 40.525 34.104 5.218 1.00 21.91 202 ASP D N 1
ATOM 6863 C CA . ASP D 1 202 ? 41.130 32.856 5.693 1.00 21.05 202 ASP D CA 1
ATOM 6864 C C . ASP D 1 202 ? 41.926 33.112 6.992 1.00 20.61 202 ASP D C 1
ATOM 6865 O O . ASP D 1 202 ? 43.100 33.454 6.976 1.00 19.18 202 ASP D O 1
ATOM 6870 N N . GLN D 1 203 ? 41.264 32.996 8.116 1.00 20.60 203 GLN D N 1
ATOM 6871 C CA . GLN D 1 203 ? 41.908 32.895 9.403 1.00 20.87 203 GLN D CA 1
ATOM 6872 C C . GLN D 1 203 ? 42.580 34.190 9.807 1.00 21.23 203 GLN D C 1
ATOM 6873 O O . GLN D 1 203 ? 43.482 34.214 10.569 1.00 22.36 203 GLN D O 1
ATOM 6879 N N . GLU D 1 204 ? 42.077 35.268 9.294 1.00 20.24 204 GLU D N 1
ATOM 6880 C CA . GLU D 1 204 ? 42.514 36.615 9.713 1.00 21.76 204 GLU D CA 1
ATOM 6881 C C . GLU D 1 204 ? 41.776 37.216 10.878 1.00 21.71 204 GLU D C 1
ATOM 6882 O O . GLU D 1 204 ? 42.190 38.240 11.408 1.00 22.31 204 GLU D O 1
ATOM 6888 N N . LEU D 1 205 ? 40.620 36.651 11.209 1.00 22.04 205 LEU D N 1
ATOM 6889 C CA . LEU D 1 205 ? 39.822 37.115 12.351 1.00 21.55 205 LEU D CA 1
ATOM 6890 C C . LEU D 1 205 ? 40.012 36.170 13.562 1.00 22.38 205 LEU D C 1
ATOM 6891 O O . LEU D 1 205 ? 40.250 36.613 14.670 1.00 23.50 205 LEU D O 1
ATOM 6896 N N . GLU D 1 206 ? 39.941 34.869 13.349 1.00 22.46 206 GLU D N 1
ATOM 6897 C CA . GLU D 1 206 ? 40.224 33.872 14.397 1.00 24.10 206 GLU D CA 1
ATOM 6898 C C . GLU D 1 206 ? 40.967 32.708 13.749 1.00 23.37 206 GLU D C 1
ATOM 6899 O O . GLU D 1 206 ? 40.562 32.212 12.670 1.00 20.36 206 GLU D O 1
ATOM 6905 N N . ALA D 1 207 ? 42.000 32.228 14.444 1.00 23.22 207 ALA D N 1
ATOM 6906 C CA . ALA D 1 207 ? 42.757 31.064 13.992 1.00 23.11 207 ALA D CA 1
ATOM 6907 C C . ALA D 1 207 ? 41.781 29.922 13.814 1.00 22.06 207 ALA D C 1
ATOM 6908 O O . ALA D 1 207 ? 40.914 29.678 14.667 1.00 22.33 207 ALA D O 1
ATOM 6910 N N . GLY D 1 208 ? 41.923 29.214 12.715 1.00 21.35 208 GLY D N 1
ATOM 6911 C CA . GLY D 1 208 ? 41.042 28.088 12.434 1.00 21.59 208 GLY D CA 1
ATOM 6912 C C . GLY D 1 208 ? 39.679 28.377 11.896 1.00 19.95 208 GLY D C 1
ATOM 6913 O O . GLY D 1 208 ? 38.895 27.423 11.700 1.00 20.73 208 GLY D O 1
ATOM 6914 N N . LEU D 1 209 ? 39.396 29.660 11.648 1.00 19.51 209 LEU D N 1
ATOM 6915 C CA . LEU D 1 209 ? 38.114 30.095 11.114 1.00 20.39 209 LEU D CA 1
ATOM 6916 C C . LEU D 1 209 ? 38.232 30.676 9.690 1.00 20.18 209 LEU D C 1
ATOM 6917 O O . LEU D 1 209 ? 39.143 31.457 9.409 1.00 19.58 209 LEU D O 1
ATOM 6922 N N . ARG D 1 210 ? 37.332 30.279 8.792 1.00 18.46 210 ARG D N 1
ATOM 6923 C CA . ARG D 1 210 ? 37.301 30.831 7.455 1.00 19.13 210 ARG D CA 1
ATOM 6924 C C . ARG D 1 210 ? 35.894 31.378 7.215 1.00 18.74 210 ARG D C 1
ATOM 6925 O O . ARG D 1 210 ? 34.956 30.852 7.792 1.00 16.66 210 ARG D O 1
ATOM 6933 N N . SER D 1 211 ? 35.746 32.429 6.386 1.00 18.39 211 SER D N 1
ATOM 6934 C CA . SER D 1 211 ? 34.443 32.835 5.929 1.00 19.24 211 SER D CA 1
ATOM 6935 C C . SER D 1 211 ? 34.497 33.337 4.536 1.00 19.83 211 SER D C 1
ATOM 6936 O O . SER D 1 211 ? 35.590 33.580 4.018 1.00 20.68 211 SER D O 1
ATOM 6947 N N . ALA D 1 213 ? 32.070 35.840 1.565 1.00 15.76 213 ALA D N 1
ATOM 6948 C CA . ALA D 1 213 ? 30.984 36.787 1.518 1.00 14.92 213 ALA D CA 1
ATOM 6949 C C . ALA D 1 213 ? 30.798 37.263 0.111 1.00 14.93 213 ALA D C 1
ATOM 6950 O O . ALA D 1 213 ? 31.734 37.336 -0.672 1.00 14.07 213 ALA D O 1
ATOM 6952 N N . ALA D 1 214 ? 29.552 37.570 -0.199 1.00 15.60 214 ALA D N 1
ATOM 6953 C CA . ALA D 1 214 ? 29.167 38.115 -1.476 1.00 16.26 214 ALA D CA 1
ATOM 6954 C C . ALA D 1 214 ? 28.315 39.341 -1.159 1.00 16.96 214 ALA D C 1
ATOM 6955 O O . ALA D 1 214 ? 27.606 39.361 -0.151 1.00 15.15 214 ALA D O 1
ATOM 6957 N N . PRO D 1 215 ? 28.311 40.335 -2.060 1.00 18.16 215 PRO D N 1
ATOM 6958 C CA . PRO D 1 215 ? 27.492 41.553 -1.809 1.00 17.58 215 PRO D CA 1
ATOM 6959 C C . PRO D 1 215 ? 26.019 41.380 -2.131 1.00 19.41 215 PRO D C 1
ATOM 6960 O O . PRO D 1 215 ? 25.653 40.479 -2.922 1.00 18.93 215 PRO D O 1
ATOM 6964 N N . ILE D 1 216 ? 25.195 42.243 -1.523 1.00 18.88 216 ILE D N 1
ATOM 6965 C CA . ILE D 1 216 ? 23.773 42.300 -1.854 1.00 19.79 216 ILE D CA 1
ATOM 6966 C C . ILE D 1 216 ? 23.545 43.738 -2.309 1.00 20.92 216 ILE D C 1
ATOM 6967 O O . ILE D 1 216 ? 23.774 44.673 -1.533 1.00 22.11 216 ILE D O 1
ATOM 6972 N N . ARG D 1 217 ? 23.124 43.900 -3.569 1.00 23.08 217 ARG D N 1
ATOM 6973 C CA . ARG D 1 217 ? 22.867 45.227 -4.155 1.00 26.40 217 ARG D CA 1
ATOM 6974 C C . ARG D 1 217 ? 21.470 45.736 -3.906 1.00 28.20 217 ARG D C 1
ATOM 6975 O O . ARG D 1 217 ? 20.509 44.959 -3.819 1.00 28.24 217 ARG D O 1
ATOM 6983 N N . GLY D 1 218 ? 21.390 47.043 -3.682 1.00 29.60 218 GLY D N 1
ATOM 6984 C CA . GLY D 1 218 ? 20.138 47.655 -3.337 1.00 32.48 218 GLY D CA 1
ATOM 6985 C C . GLY D 1 218 ? 19.512 48.298 -4.553 1.00 35.03 218 GLY D C 1
ATOM 6986 O O . GLY D 1 218 ? 19.931 48.046 -5.696 1.00 34.04 218 GLY D O 1
ATOM 6987 N N . ALA D 1 219 ? 18.504 49.135 -4.276 1.00 38.39 219 ALA D N 1
ATOM 6988 C CA . ALA D 1 219 ? 17.700 49.775 -5.318 1.00 41.83 219 ALA D CA 1
ATOM 6989 C C . ALA D 1 219 ? 18.672 50.517 -6.270 1.00 43.52 219 ALA D C 1
ATOM 6990 O O . ALA D 1 219 ? 18.628 50.348 -7.511 1.00 45.44 219 ALA D O 1
ATOM 6992 N N . SER D 1 220 ? 19.661 51.170 -5.656 1.00 43.96 220 SER D N 1
ATOM 6993 C CA . SER D 1 220 ? 20.713 51.937 -6.340 1.00 43.78 220 SER D CA 1
ATOM 6994 C C . SER D 1 220 ? 21.642 51.189 -7.300 1.00 43.28 220 SER D C 1
ATOM 6995 O O . SER D 1 220 ? 22.401 51.841 -8.052 1.00 44.12 220 SER D O 1
ATOM 6998 N N . GLY D 1 221 ? 21.596 49.851 -7.312 1.00 40.93 221 GLY D N 1
ATOM 6999 C CA . GLY D 1 221 ? 22.626 49.048 -8.001 1.00 38.75 221 GLY D CA 1
ATOM 7000 C C . GLY D 1 221 ? 23.940 49.001 -7.181 1.00 36.80 221 GLY D C 1
ATOM 7001 O O . GLY D 1 221 ? 24.931 48.403 -7.589 1.00 38.06 221 GLY D O 1
ATOM 7002 N N . LEU D 1 222 ? 23.926 49.623 -6.013 1.00 34.97 222 LEU D N 1
ATOM 7003 C CA . LEU D 1 222 ? 25.068 49.723 -5.095 1.00 34.01 222 LEU D CA 1
ATOM 7004 C C . LEU D 1 222 ? 24.944 48.654 -4.018 1.00 31.06 222 LEU D C 1
ATOM 7005 O O . LEU D 1 222 ? 23.839 48.327 -3.587 1.00 30.11 222 LEU D O 1
ATOM 7010 N N . THR D 1 223 ? 26.071 48.122 -3.574 1.00 29.52 223 THR D N 1
ATOM 7011 C CA . THR D 1 223 ? 26.106 47.180 -2.435 1.00 26.16 223 THR D CA 1
ATOM 7012 C C . THR D 1 223 ? 25.514 47.831 -1.220 1.00 25.12 223 THR D C 1
ATOM 7013 O O . THR D 1 223 ? 25.999 48.868 -0.809 1.00 27.64 223 THR D O 1
ATOM 7017 N N . VAL D 1 224 ? 24.479 47.225 -0.629 1.00 22.70 224 VAL D N 1
ATOM 7018 C CA . VAL D 1 224 ? 23.903 47.691 0.601 1.00 20.69 224 VAL D CA 1
ATOM 7019 C C . VAL D 1 224 ? 24.056 46.730 1.780 1.00 18.66 224 VAL D C 1
ATOM 7020 O O . VAL D 1 224 ? 23.741 47.073 2.901 1.00 18.98 224 VAL D O 1
ATOM 7024 N N . ALA D 1 225 ? 24.472 45.495 1.533 1.00 17.82 225 ALA D N 1
ATOM 7025 C CA . ALA D 1 225 ? 24.584 44.509 2.616 1.00 15.49 225 ALA D CA 1
ATOM 7026 C C . ALA D 1 225 ? 25.459 43.406 2.084 1.00 16.50 225 ALA D C 1
ATOM 7027 O O . ALA D 1 225 ? 25.831 43.451 0.906 1.00 17.00 225 ALA D O 1
ATOM 7029 N N . ALA D 1 226 ? 25.738 42.371 2.892 1.00 16.44 226 ALA D N 1
ATOM 7030 C CA . ALA D 1 226 ? 26.540 41.273 2.400 1.00 16.45 226 ALA D CA 1
ATOM 7031 C C . ALA D 1 226 ? 25.993 40.004 3.056 1.00 16.19 226 ALA D C 1
ATOM 7032 O O . ALA D 1 226 ? 25.413 40.024 4.169 1.00 15.77 226 ALA D O 1
ATOM 7034 N N . VAL D 1 227 ? 26.187 38.888 2.376 1.00 16.37 227 VAL D N 1
ATOM 7035 C CA . VAL D 1 227 ? 25.791 37.626 2.988 1.00 16.82 227 VAL D CA 1
ATOM 7036 C C . VAL D 1 227 ? 27.016 36.766 3.034 1.00 15.99 227 VAL D C 1
ATOM 7037 O O . VAL D 1 227 ? 27.874 36.902 2.204 1.00 16.57 227 VAL D O 1
ATOM 7041 N N . ASN D 1 228 ? 27.082 35.865 3.998 1.00 16.51 228 ASN D N 1
ATOM 7042 C CA . ASN D 1 228 ? 28.271 35.040 4.173 1.00 17.42 228 ASN D CA 1
ATOM 7043 C C . ASN D 1 228 ? 27.995 33.608 4.629 1.00 18.41 228 ASN D C 1
ATOM 7044 O O . ASN D 1 228 ? 26.874 33.279 5.112 1.00 18.09 228 ASN D O 1
ATOM 7049 N N . ILE D 1 229 ? 28.999 32.757 4.437 1.00 18.25 229 ILE D N 1
ATOM 7050 C CA . ILE D 1 229 ? 29.064 31.492 5.131 1.00 17.37 229 ILE D CA 1
ATOM 7051 C C . ILE D 1 229 ? 30.344 31.524 5.957 1.00 17.94 229 ILE D C 1
ATOM 7052 O O . ILE D 1 229 ? 31.337 32.043 5.481 1.00 16.99 229 ILE D O 1
ATOM 7057 N N . SER D 1 230 ? 30.333 30.974 7.194 1.00 18.55 230 SER D N 1
ATOM 7058 C CA . SER D 1 230 ? 31.551 30.775 7.962 1.00 19.67 230 SER D CA 1
ATOM 7059 C C . SER D 1 230 ? 31.630 29.365 8.431 1.00 20.71 230 SER D C 1
ATOM 7060 O O . SER D 1 230 ? 30.595 28.756 8.891 1.00 20.46 230 SER D O 1
ATOM 7063 N N . THR D 1 231 ? 32.865 28.884 8.489 1.00 20.05 231 THR D N 1
ATOM 7064 C CA . THR D 1 231 ? 33.081 27.469 8.742 1.00 21.59 231 THR D CA 1
ATOM 7065 C C . THR D 1 231 ? 34.479 27.268 9.285 1.00 20.71 231 THR D C 1
ATOM 7066 O O . THR D 1 231 ? 35.377 28.096 8.999 1.00 19.36 231 THR D O 1
ATOM 7070 N N . PRO D 1 232 ? 34.686 26.215 10.103 1.00 20.01 232 PRO D N 1
ATOM 7071 C CA . PRO D 1 232 ? 36.063 25.891 10.488 1.00 20.31 232 PRO D CA 1
ATOM 7072 C C . PRO D 1 232 ? 36.939 25.663 9.244 1.00 21.06 232 PRO D C 1
ATOM 7073 O O . PRO D 1 232 ? 36.514 24.995 8.286 1.00 21.92 232 PRO D O 1
ATOM 7077 N N . ALA D 1 233 ? 38.174 26.167 9.273 1.00 22.19 233 ALA D N 1
ATOM 7078 C CA . ALA D 1 233 ? 39.148 25.900 8.226 1.00 20.32 233 ALA D CA 1
ATOM 7079 C C . ALA D 1 233 ? 39.317 24.392 8.024 1.00 22.51 233 ALA D C 1
ATOM 7080 O O . ALA D 1 233 ? 39.522 23.919 6.892 1.00 20.48 233 ALA D O 1
ATOM 7082 N N . ALA D 1 234 ? 39.217 23.611 9.107 1.00 22.27 234 ALA D N 1
ATOM 7083 C CA . ALA D 1 234 ? 39.488 22.177 9.018 1.00 23.65 234 ALA D CA 1
ATOM 7084 C C . ALA D 1 234 ? 38.371 21.376 8.370 1.00 23.99 234 ALA D C 1
ATOM 7085 O O . ALA D 1 234 ? 38.605 20.219 8.020 1.00 25.02 234 ALA D O 1
ATOM 7087 N N . ARG D 1 235 ? 37.196 21.963 8.167 1.00 23.05 235 ARG D N 1
ATOM 7088 C CA . ARG D 1 235 ? 36.114 21.268 7.459 1.00 24.47 235 ARG D CA 1
ATOM 7089 C C . ARG D 1 235 ? 36.194 21.225 5.940 1.00 25.01 235 ARG D C 1
ATOM 7090 O O . ARG D 1 235 ? 35.629 20.298 5.343 1.00 25.94 235 ARG D O 1
ATOM 7098 N N . TYR D 1 236 ? 36.848 22.224 5.309 1.00 23.76 236 TYR D N 1
ATOM 7099 C CA . TYR D 1 236 ? 36.866 22.344 3.827 1.00 23.19 236 TYR D CA 1
ATOM 7100 C C . TYR D 1 236 ? 38.210 22.857 3.370 1.00 22.40 236 TYR D C 1
ATOM 7101 O O . TYR D 1 236 ? 38.777 23.744 4.012 1.00 22.24 236 TYR D O 1
ATOM 7110 N N . SER D 1 237 ? 38.710 22.329 2.253 1.00 19.83 237 SER D N 1
ATOM 7111 C CA . SER D 1 237 ? 39.899 22.874 1.616 1.00 19.62 237 SER D CA 1
ATOM 7112 C C . SER D 1 237 ? 39.474 24.171 0.959 1.00 19.61 237 SER D C 1
ATOM 7113 O O . SER D 1 237 ? 38.251 24.400 0.715 1.00 19.17 237 SER D O 1
ATOM 7116 N N . LEU D 1 238 ? 40.437 25.053 0.663 1.00 19.85 238 LEU D N 1
ATOM 7117 C CA . LEU D 1 238 ? 40.094 26.276 -0.067 1.00 18.03 238 LEU D CA 1
ATOM 7118 C C . LEU D 1 238 ? 39.406 25.928 -1.423 1.00 20.04 238 LEU D C 1
ATOM 7119 O O . LEU D 1 238 ? 38.450 26.582 -1.817 1.00 19.66 238 LEU D O 1
ATOM 7124 N N . GLU D 1 239 ? 39.942 24.935 -2.131 1.00 19.54 239 GLU D N 1
ATOM 7125 C CA . GLU D 1 239 ? 39.313 24.391 -3.307 1.00 23.63 239 GLU D CA 1
ATOM 7126 C C . GLU D 1 239 ? 37.825 24.054 -3.140 1.00 22.73 239 GLU D C 1
ATOM 7127 O O . GLU D 1 239 ? 37.055 24.458 -4.029 1.00 23.47 239 GLU D O 1
ATOM 7133 N N . ASP D 1 240 ? 37.463 23.284 -2.110 1.00 22.91 240 ASP D N 1
ATOM 7134 C CA . ASP D 1 240 ? 36.068 22.921 -1.781 1.00 25.89 240 ASP D CA 1
ATOM 7135 C C . ASP D 1 240 ? 35.249 24.196 -1.614 1.00 25.13 240 ASP D C 1
ATOM 7136 O O . ASP D 1 240 ? 34.092 24.244 -2.038 1.00 26.69 240 ASP D O 1
ATOM 7141 N N . LEU D 1 241 ? 35.797 25.227 -0.971 1.00 23.85 241 LEU D N 1
ATOM 7142 C CA . LEU D 1 241 ? 35.026 26.452 -0.791 1.00 23.13 241 LEU D CA 1
ATOM 7143 C C . LEU D 1 241 ? 34.652 27.013 -2.159 1.00 25.28 241 LEU D C 1
ATOM 7144 O O . LEU D 1 241 ? 33.492 27.333 -2.403 1.00 25.22 241 LEU D O 1
ATOM 7149 N N . HIS D 1 242 ? 35.642 27.095 -3.049 1.00 25.67 242 HIS D N 1
ATOM 7150 C CA . HIS D 1 242 ? 35.471 27.732 -4.346 1.00 26.24 242 HIS D CA 1
ATOM 7151 C C . HIS D 1 242 ? 34.571 26.926 -5.237 1.00 27.67 242 HIS D C 1
ATOM 7152 O O . HIS D 1 242 ? 33.868 27.506 -6.043 1.00 29.39 242 HIS D O 1
ATOM 7159 N N . SER D 1 243 ? 34.602 25.598 -5.111 1.00 29.07 243 SER D N 1
ATOM 7160 C CA . SER D 1 243 ? 33.832 24.711 -5.971 1.00 30.60 243 SER D CA 1
ATOM 7161 C C . SER D 1 243 ? 32.407 24.461 -5.537 1.00 31.76 243 SER D C 1
ATOM 7162 O O . SER D 1 243 ? 31.549 24.280 -6.385 1.00 33.26 243 SER D O 1
ATOM 7165 N N . ASP D 1 244 ? 32.179 24.323 -4.234 1.00 31.16 244 ASP D N 1
ATOM 7166 C CA . ASP D 1 244 ? 30.941 23.813 -3.694 1.00 32.78 244 ASP D CA 1
ATOM 7167 C C . ASP D 1 244 ? 30.152 24.961 -2.999 1.00 32.18 244 ASP D C 1
ATOM 7168 O O . ASP D 1 244 ? 28.968 25.300 -3.389 1.00 36.15 244 ASP D O 1
ATOM 7173 N N . LEU D 1 245 ? 30.798 25.620 -2.042 1.00 26.66 245 LEU D N 1
ATOM 7174 C CA . LEU D 1 245 ? 30.068 26.527 -1.189 1.00 24.60 245 LEU D CA 1
ATOM 7175 C C . LEU D 1 245 ? 29.852 27.878 -1.819 1.00 23.03 245 LEU D C 1
ATOM 7176 O O . LEU D 1 245 ? 28.772 28.408 -1.751 1.00 21.62 245 LEU D O 1
ATOM 7181 N N . ILE D 1 246 ? 30.905 28.468 -2.364 1.00 21.61 246 ILE D N 1
ATOM 7182 C CA . ILE D 1 246 ? 30.803 29.818 -2.926 1.00 21.76 246 ILE D CA 1
ATOM 7183 C C . ILE D 1 246 ? 29.763 29.965 -4.112 1.00 21.26 246 ILE D C 1
ATOM 7184 O O . ILE D 1 246 ? 29.062 30.965 -4.164 1.00 20.76 246 ILE D O 1
ATOM 7189 N N . PRO D 1 247 ? 29.671 28.984 -5.032 1.00 22.19 247 PRO D N 1
ATOM 7190 C CA . PRO D 1 247 ? 28.598 29.119 -6.061 1.00 21.38 247 PRO D CA 1
ATOM 7191 C C . PRO D 1 247 ? 27.185 29.213 -5.430 1.00 20.75 247 PRO D C 1
ATOM 7192 O O . PRO D 1 247 ? 26.396 29.959 -5.904 1.00 20.93 247 PRO D O 1
ATOM 7196 N N . SER D 1 248 ? 26.892 28.450 -4.390 1.00 19.28 248 SER D N 1
ATOM 7197 C CA . SER D 1 248 ? 25.618 28.535 -3.690 1.00 20.57 248 SER D CA 1
ATOM 7198 C C . SER D 1 248 ? 25.427 29.913 -3.047 1.00 19.54 248 SER D C 1
ATOM 7199 O O . SER D 1 248 ? 24.370 30.481 -3.147 1.00 19.45 248 SER D O 1
ATOM 7202 N N . LEU D 1 249 ? 26.468 30.436 -2.402 1.00 17.66 249 LEU D N 1
ATOM 7203 C CA . LEU D 1 249 ? 26.393 31.706 -1.733 1.00 17.54 249 LEU D CA 1
ATOM 7204 C C . LEU D 1 249 ? 26.088 32.767 -2.735 1.00 16.95 249 LEU D C 1
ATOM 7205 O O . LEU D 1 249 ? 25.300 33.644 -2.462 1.00 18.21 249 LEU D O 1
ATOM 7210 N N . ARG D 1 250 ? 26.690 32.708 -3.907 1.00 17.84 250 ARG D N 1
ATOM 7211 C CA . ARG D 1 250 ? 26.454 33.735 -4.956 1.00 18.93 250 ARG D CA 1
ATOM 7212 C C . ARG D 1 250 ? 24.973 33.674 -5.421 1.00 18.40 250 ARG D C 1
ATOM 7213 O O . ARG D 1 250 ? 24.376 34.707 -5.633 1.00 17.59 250 ARG D O 1
ATOM 7221 N N . VAL D 1 251 ? 24.382 32.488 -5.553 1.00 19.55 251 VAL D N 1
ATOM 7222 C CA . VAL D 1 251 ? 22.970 32.463 -5.981 1.00 21.71 251 VAL D CA 1
ATOM 7223 C C . VAL D 1 251 ? 22.063 32.942 -4.825 1.00 19.96 251 VAL D C 1
ATOM 7224 O O . VAL D 1 251 ? 21.094 33.641 -5.056 1.00 20.78 251 VAL D O 1
ATOM 7228 N N . THR D 1 252 ? 22.413 32.615 -3.582 1.00 18.98 252 THR D N 1
ATOM 7229 C CA . THR D 1 252 ? 21.731 33.191 -2.415 1.00 18.48 252 THR D CA 1
ATOM 7230 C C . THR D 1 252 ? 21.760 34.730 -2.395 1.00 18.52 252 THR D C 1
ATOM 7231 O O . THR D 1 252 ? 20.700 35.358 -2.241 1.00 18.64 252 THR D O 1
ATOM 7235 N N . ALA D 1 253 ? 22.930 35.334 -2.630 1.00 17.07 253 ALA D N 1
ATOM 7236 C CA . ALA D 1 253 ? 23.029 36.768 -2.717 1.00 16.65 253 ALA D CA 1
ATOM 7237 C C . ALA D 1 253 ? 22.041 37.315 -3.725 1.00 16.80 253 ALA D C 1
ATOM 7238 O O . ALA D 1 253 ? 21.332 38.259 -3.407 1.00 18.09 253 ALA D O 1
ATOM 7240 N N . THR D 1 254 ? 22.007 36.748 -4.937 1.00 18.52 254 THR D N 1
ATOM 7241 C CA . THR D 1 254 ? 21.140 37.281 -5.981 1.00 20.56 254 THR D CA 1
ATOM 7242 C C . THR D 1 254 ? 19.626 36.988 -5.717 1.00 18.39 254 THR D C 1
ATOM 7243 O O . THR D 1 254 ? 18.771 37.811 -5.979 1.00 18.99 254 THR D O 1
ATOM 7247 N N . ASP D 1 255 ? 19.313 35.865 -5.099 1.00 18.52 255 ASP D N 1
ATOM 7248 C CA . ASP D 1 255 ? 17.927 35.586 -4.652 1.00 18.24 255 ASP D CA 1
ATOM 7249 C C . ASP D 1 255 ? 17.482 36.674 -3.645 1.00 18.09 255 ASP D C 1
ATOM 7250 O O . ASP D 1 255 ? 16.367 37.102 -3.667 1.00 18.42 255 ASP D O 1
ATOM 7255 N N . ILE D 1 256 ? 18.371 37.061 -2.717 1.00 18.05 256 ILE D N 1
ATOM 7256 C CA . ILE D 1 256 ? 18.030 38.033 -1.685 1.00 17.04 256 ILE D CA 1
ATOM 7257 C C . ILE D 1 256 ? 17.849 39.408 -2.382 1.00 18.50 256 ILE D C 1
ATOM 7258 O O . ILE D 1 256 ? 16.873 40.065 -2.131 1.00 18.04 256 ILE D O 1
ATOM 7263 N N . GLU D 1 257 ? 18.764 39.812 -3.277 1.00 19.09 257 GLU D N 1
ATOM 7264 C CA . GLU D 1 257 ? 18.620 41.072 -4.051 1.00 19.59 257 GLU D CA 1
ATOM 7265 C C . GLU D 1 257 ? 17.303 41.134 -4.759 1.00 21.38 257 GLU D C 1
ATOM 7266 O O . GLU D 1 257 ? 16.655 42.161 -4.730 1.00 23.82 257 GLU D O 1
ATOM 7272 N N . GLN D 1 258 ? 16.910 40.064 -5.439 1.00 20.59 258 GLN D N 1
ATOM 7273 C CA . GLN D 1 258 ? 15.617 40.022 -6.124 1.00 22.47 258 GLN D CA 1
ATOM 7274 C C . GLN D 1 258 ? 14.419 40.188 -5.205 1.00 21.46 258 GLN D C 1
ATOM 7275 O O . GLN D 1 258 ? 13.465 40.908 -5.547 1.00 20.27 258 GLN D O 1
ATOM 7281 N N . ASP D 1 259 ? 14.438 39.518 -4.055 1.00 20.00 259 ASP D N 1
ATOM 7282 C CA . ASP D 1 259 ? 13.338 39.661 -3.077 1.00 21.56 259 ASP D CA 1
ATOM 7283 C C . ASP D 1 259 ? 13.283 41.058 -2.481 1.00 22.72 259 ASP D C 1
ATOM 7284 O O . ASP D 1 259 ? 12.203 41.602 -2.184 1.00 23.70 259 ASP D O 1
ATOM 7289 N N . LEU D 1 260 ? 14.438 41.640 -2.305 1.00 23.45 260 LEU D N 1
ATOM 7290 C CA . LEU D 1 260 ? 14.566 42.977 -1.799 1.00 26.60 260 LEU D CA 1
ATOM 7291 C C . LEU D 1 260 ? 13.978 44.004 -2.772 1.00 28.37 260 LEU D C 1
ATOM 7292 O O . LEU D 1 260 ? 13.303 44.938 -2.339 1.00 27.79 260 LEU D O 1
ATOM 7297 N N . ALA D 1 261 ? 14.257 43.836 -4.064 1.00 29.68 261 ALA D N 1
ATOM 7298 C CA . ALA D 1 261 ? 13.642 44.638 -5.108 1.00 32.69 261 ALA D CA 1
ATOM 7299 C C . ALA D 1 261 ? 12.100 44.557 -5.123 1.00 35.11 261 ALA D C 1
ATOM 7300 O O . ALA D 1 261 ? 11.436 45.569 -5.372 1.00 35.43 261 ALA D O 1
ATOM 7302 N N . THR D 1 262 ? 11.522 43.378 -4.875 1.00 37.58 262 THR D N 1
ATOM 7303 C CA . THR D 1 262 ? 10.050 43.277 -4.902 1.00 40.17 262 THR D CA 1
ATOM 7304 C C . THR D 1 262 ? 9.437 44.113 -3.784 1.00 42.13 262 THR D C 1
ATOM 7305 O O . THR D 1 262 ? 8.415 44.732 -3.978 1.00 42.02 262 THR D O 1
ATOM 7309 N N . VAL D 1 263 ? 10.096 44.136 -2.621 1.00 45.13 263 VAL D N 1
ATOM 7310 C CA . VAL D 1 263 ? 9.532 44.746 -1.408 1.00 48.45 263 VAL D CA 1
ATOM 7311 C C . VAL D 1 263 ? 9.721 46.258 -1.371 1.00 51.11 263 VAL D C 1
ATOM 7312 O O . VAL D 1 263 ? 9.003 46.951 -0.629 1.00 52.88 263 VAL D O 1
ATOM 7316 N N . ASN D 1 264 ? 10.634 46.782 -2.191 1.00 53.07 264 ASN D N 1
ATOM 7317 C CA . ASN D 1 264 ? 10.905 48.235 -2.208 1.00 55.16 264 ASN D CA 1
ATOM 7318 C C . ASN D 1 264 ? 10.353 49.003 -3.434 1.00 55.42 264 ASN D C 1
ATOM 7319 O O . ASN D 1 264 ? 9.755 48.410 -4.336 1.00 55.98 264 ASN D O 1
#

Radius of gyration: 32.65 Å; Cα contacts (8 Å, |Δi|>4): 1836; chains: 4; bounding box: 62×76×94 Å

Organism: Rhodococcus jostii (strain RHA1) (NCBI:txid101510)